Protein 4YX6 (pdb70)

Solvent-accessible surface area: 39730 Å² total; per-residue (Å²): 118,30,8,24,15,4,65,57,108,43,16,18,80,66,97,65,26,12,7,150,41,0,74,50,10,133,82,23,0,27,0,2,124,12,124,81,74,20,43,0,1,0,59,68,34,64,61,109,114,59,99,11,65,2,14,0,26,47,50,20,15,119,37,10,27,44,69,46,0,37,154,35,10,54,11,125,37,0,1,1,0,2,20,22,22,63,8,19,0,6,23,112,0,0,36,25,1,4,119,21,5,0,3,0,0,0,0,12,15,68,40,114,94,75,84,8,50,52,0,0,115,46,0,44,82,38,10,106,146,26,13,25,1,0,8,4,68,26,29,99,105,83,51,75,98,4,109,36,36,0,85,25,2,43,142,30,115,0,97,8,0,0,1,12,58,13,114,10,41,20,54,9,0,1,31,0,3,0,29,7,4,56,100,59,122,96,35,76,52,60,45,18,2,42,0,1,0,31,9,26,81,52,102,4,0,36,92,0,0,45,19,6,62,72,176,25,0,107,78,5,38,129,98,66,68,10,56,138,55,32,36,102,4,2,69,65,13,7,0,0,14,0,0,0,0,44,1,14,15,22,2,77,26,68,64,79,30,6,3,5,10,0,13,47,0,11,42,36,45,34,88,8,37,69,138,76,141,13,165,54,58,2,6,1,0,0,1,11,4,4,0,2,0,5,0,0,0,0,0,12,35,20,38,4,5,0,0,10,3,28,16,0,1,8,0,0,54,26,8,29,10,16,108,73,0,33,123,19,0,23,61,0,87,8,16,23,17,41,50,0,2,0,31,58,104,1,72,153,23,43,78,2,12,0,0,102,103,37,2,68,0,4,127,43,0,53,80,0,56,82,2,26,69,168,41,105,13,3,127,48,5,55,91,120,54,43,38,106,8,38,125,95,4,3,127,22,47,0,74,111,11,39,60,42,8,40,66,111,48,77,96,70,46,78,74,31,28,77,65,2,50,120,34,69,66,123,39,0,0,8,0,0,72,67,0,1,39,67,0,25,42,22,0,28,104,20,80,135,38,19,51,80,0,2,8,2,82,0,1,10,7,0,1,1,2,16,22,12,0,113,70,19,102,0,76,44,31,161,89,3,60,0,29,43,1,1,93,24,1,0,57,0,0,5,0,7,35,11,2,37,28,0,68,27,38,64,15,91,6,41,32,83,20,31,19,38,79,41,97,36,19,31,23,125,150,12,85,82,94,64,21,9,6,159,41,1,59,49,10,133,78,19,0,26,0,23,76,132,92,77,65,42,32,0,2,6,61,81,33,63,113,126,43,101,10,56,1,3,1,10,48,39,19,21,122,22,12,31,40,64,57,0,34,156,34,17,52,14,134,23,0,1,1,0,4,21,22,21,59,9,20,0,6,9,82,0,0,22,27,1,6,132,29,14,1,2,0,1,0,0,12,17,66,40,115,93,75,83,8,39,54,0,0,122,111,0,43,84,40,9,114,151,28,12,24,1,0,10,4,62,27,26,91,120,31,62,82,112,5,89,36,38,0,63,23,0,42,144,34,113,1,104,15,0,0,2,12,58,12,137,11,41,20,66,28,0,1,16,0,2,0,28,7,4,53,100,57,118,94,35,114,51,65,30,19,2,45,0,0,0,30,10,26,88,30,99,15,0,36,98,1,0,40,23,6,65,78,180,27,0,67,100,6,25,112,96,65,43,11,54,117,52,30,19,103,5,3,65,69,12,7,2,0,13,0,0,0,0,39,0,23,12,22,2,72,24,54,69,38,22,8,4,1,0,0,4,6,0,0,7,28,17,25,61,7,18,71,137,71,134,17,106,64,50,4,7,1,0,0,1,13,6,4,0,10,0,12,1,0,6,1,0,14,15,1,25,5,7,0,0,11,3,27,16,0,1,8,0,0,53,29,8,26,9,13,96,72,0,34,128,29,0,18,88,2,111,54,76,6,19,38,46,0,1,0,41,52,103,2,97,85,25,47,78,1,13,0,0,103,148,33,5,67,0,8,108,17,0,55,34,0,65,113,5,21,69,65,58,107,14,3,120,44,5,58,86,75,66,38,55,50,11,34,117,86,5,3,126,27,39,0,77,109,11,70,57,44,30,76,87,166,125,140,71,67,40,55,0,3,96,0,0,36,69,0,1,35,69,0,20,40,22,0,23,109,20,81,132,39,20,54,80,0,3,7,1,75,1,2,13,7,0,3,9,0,16,68,20,0,162,70,18,76,0,62,40,29,152,88,2,59,1,25,38,0,0,100,13,0,0,48,0,0,2,0,14,35,10,4,31,30,0,63,29,47,64,16,92,9,44,86,90,18,52,58,39,85,8,137,111

Sequence (1020 aa):
PWPWQVDEAAISFDIESLGKKLKDLNQACYLINHAEKGLGIAQSAEVVLHPVSAFAPALGTQSLGDSNFRRVHGVKYAYYAGAMANGIASEELVIALGQAGILCSFGAAGLIPSRVEAAIKRIQAALPNGPYAFNLIHSPSEQALERGSVELFLKHQVRTVEASAFLGLTPQIVYYRAAGLSRDASGEIVIGNKVIAKISRTEVATKFMEPAPVKILQQLVNEGLISEDQMLMAQSVPMADDITAEADSGGHTDNRPLVTLLPTILALKDTIQAKYQYKTPIRVGAGGGIGTPDAALATFNMGAAYIVTGSINQACVEAGASEHTRKLLATTEMADVTMAPAADMFEMGVKLQVVKRGTLFPMRANKLYEIYTRYDSIEAIPAEERQKLEEQVFRASLDEIWAGTVAHFNERDPKQIERALDNPKRKMALIFRWYLGLSSRWSNTGEVGREMDYQIWAGPALGAFNAWAKGSYLDDYRERNAVDLAKHLMQGAAYQARINLLLSQGVSIPVSLQRWKPWPWQVDISFDIESLGKKLKDLNQACYLINHAEKGLGIAQSAEVLHPVSAFAPALGTQSLGDSNFRRVHGVKYAYYAGAMANGIASEELVIALGQAGILCSFGAAGLIPSRVEAAIKRIQAALPNGPYAFNLIHSPSEQALERGSVELFLKHQVRTVEASAFLGLTPQIVYYRAAGLSRDASGEIVIGNKVIAKISRTEVATKFMEPAPVKILQQLVNEGLISEDQMLMAQSVPMADDITAEADSGGHTDNRPLVTLLPTILALKDTIQAKYQYKTPIRVGAGGGIGTPDAALATFNMGAAYIVTGSINQACVEAGASEHTRKLLATTEMADVTMAPAADMFEMGVKLQVVKRGTLFPMRANKLYEIYTRYDSIEAIPAEERQKLEEQVFRASLDEIWAGTVAHFNPKRKMALIFRWYLGLSSRWSNTGEVGREMDYQIWAGPALGAFNAWAKGSYLDDYRERNAVDLAKHLMQGAAYQARINLLLSQGVSIPVSLQRWKPLQ

InterPro domains:
  IPR013785 Aldolase-type TIM barrel [G3DSA:3.20.20.70] (91-238)
  IPR013785 Aldolase-type TIM barrel [G3DSA:3.20.20.70] (253-453)
  IPR014179 PfaD-like, TIM-barrel domain [TIGR02814] (86-523)
  IPR014179 PfaD-like, TIM-barrel domain [cd04742] (89-505)
  IPR040981 Fatty acid synthase subunit PfaD, N-terminal [PF18328] (21-83)
  IPR049489 [Acyl-carrier-protein] S-malonyltransferase-like, inserted helical domain [PF21607] (400-479)

B-factor: mean 18.74, std 12.85, range [5.53, 91.32]

Foldseek 3Di:
DDQWEADPVLKDPDQVVVLVVLLQLQFKWFWDQDPPPGIIIHRDTGGHNGDTQAIDGNDALCVFFAVVCCVVLVADHQEEAEADAPQLCDLLVQLQQWVNRHEYEGHCHPPDPVVVLVSLVSNCVSCVPDDYEYEQEDDPVPVVVSQVVLVSCVVSQRQEYEYEPDPADDLSLLLSQLLQWDADPVRDIDRRRAYEYEDADPVHLLRQQAFDDLVSLVVCVVVVSHPPVSSVNSNQGGSHQEYEHEAAKWWFHPHHDPVVRQLVSVVVQVVSCVVRVHPRGRFYAYEHQAQALVVQLVRSVSPHNHYYDYQQSSLAPSGLWDPVLNLVLLVAALVQKDWFQALVCNVVRGIGIFGNPQACQRVLRRVLSVQLVPDQALVGDDPVVQVCCCVPQVVHHLVVLLVVLCVVCVVPPNPQVVVPPPGRSSSSSSSSSVLNVCLCVCGSVVPPPCRRNHTGITHSSSNVNSVLAPPHPVSGSNPGHPNVSVCNSSSQNRSLVSLVSRVVSVDDRDPVSNGRGD/DQWADPFFDPVVVVLVVLLQLQFKWFWAADDPPGITIDRDTHNVGHTQAIDGNAFLCNFFAVVCCVVLVADHLEEAEADAPQLCPLLVQLVQWVNRHEYEGHCHPDDPVVVLVSLVSNCVSCVPDDYEYEQEDDPPCVVVSQSVLVSCVVSVRQEYEYDPDPADDLSLLLSQLQQWDADPVRDIDRRRAYEYEDADPNRLLRQQAFDDLVSLVVCVVVVRHPPVSSVVSNQGGSHQEYEHEAAKWWFHPHHDLVVRQLVSVVVQVVSCVVRVRPRGRFYAYEHQAQALVSLLVRSVSPHNHYYDYQLSSLAPSGLFDPVLNLVLLVQAQVQKDWAQALVCSVVPGTGIWGRPQAQQRVLRRVLSVDLVPDQALVPPPPVVQVVCCVPQVVHHLVVLLVVVVVVVRRSVSSSSSSSVLNVCLCVCGSNVPPPCRRNHTGITHNSSNVNSVLQPPHPVSDSNPGDPNVSVCRNSSFNRSLVSLVSRVVSPDDDDPVSNGRGHHD

Nearest PDB structures (foldseek):
  4yx6-assembly1_A  TM=1.002E+00  e=3.483E-104  Shewanella oneidensis
  4yx6-assembly1_B  TM=9.812E-01  e=1.093E-94  Shewanella oneidensis
  6lkc-assembly1_B  TM=9.920E-01  e=2.222E-91  Shewanella piezotolerans WP3
  4z9r-assembly1_B  TM=9.841E-01  e=1.347E-91  Shewanella oneidensis MR-1
  6lkc-assembly1_A  TM=9.902E-01  e=5.589E-90  Shewanella piezotolerans WP3

Organism: Shewanella oneidensis (strain ATCC 700550 / JCM 31522 / CIP 106686 / LMG 19005 / NCIMB 14063 / MR-1) (NCBI:txid211586)

Structure (mmCIF, N/CA/C/O backbone):
data_4YX6
#
_entry.id   4YX6
#
_cell.length_a   105.570
_cell.length_b   105.570
_cell.length_c   214.550
_cell.angle_alpha   90.000
_cell.angle_beta   90.000
_cell.angle_gamma   90.000
#
_symmetry.space_group_name_H-M   'P 41 21 2'
#
loop_
_entity.id
_entity.type
_entity.pdbx_description
1 polymer 'Omega-3 polyunsaturated fatty acid synthase subunit PfaD'
2 non-polymer 'FLAVIN MONONUCLEOTIDE'
3 non-polymer 'CALCIUM ION'
4 water water
#
loop_
_atom_site.group_PDB
_atom_site.id
_atom_site.type_symbol
_atom_site.label_atom_id
_atom_site.label_alt_id
_atom_site.label_comp_id
_atom_site.label_asym_id
_atom_site.label_entity_id
_atom_site.label_seq_id
_atom_site.pdbx_PDB_ins_code
_atom_site.Cartn_x
_atom_site.Cartn_y
_atom_site.Cartn_z
_atom_site.occupancy
_atom_site.B_iso_or_equiv
_atom_site.auth_seq_id
_atom_site.auth_comp_id
_atom_site.auth_asym_id
_atom_site.auth_atom_id
_atom_site.pdbx_PDB_model_num
ATOM 1 N N . PRO A 1 18 ? 5.649 6.470 -30.805 1.00 52.20 18 PRO A N 1
ATOM 2 C CA . PRO A 1 18 ? 5.365 6.502 -29.406 1.00 41.76 18 PRO A CA 1
ATOM 3 C C . PRO A 1 18 ? 3.972 5.984 -29.315 1.00 42.10 18 PRO A C 1
ATOM 4 O O . PRO A 1 18 ? 3.556 5.710 -28.257 1.00 46.94 18 PRO A O 1
ATOM 8 N N . TRP A 1 19 ? 3.264 5.879 -30.416 1.00 35.21 19 TRP A N 1
ATOM 9 C CA . TRP A 1 19 ? 1.866 5.617 -30.351 1.00 38.20 19 TRP A CA 1
ATOM 10 C C . TRP A 1 19 ? 1.459 4.176 -30.585 1.00 38.90 19 TRP A C 1
ATOM 11 O O . TRP A 1 19 ? 1.755 3.568 -31.610 1.00 43.64 19 TRP A O 1
ATOM 22 N N . PRO A 1 20 ? 0.724 3.639 -29.643 1.00 42.41 20 PRO A N 1
ATOM 23 C CA . PRO A 1 20 ? 0.393 2.227 -29.659 1.00 43.84 20 PRO A CA 1
ATOM 24 C C . PRO A 1 20 ? -0.878 1.874 -30.385 1.00 47.13 20 PRO A C 1
ATOM 25 O O . PRO A 1 20 ? -1.580 1.031 -29.875 1.00 46.36 20 PRO A O 1
ATOM 29 N N . TRP A 1 21 ? -1.172 2.493 -31.519 1.00 45.05 21 TRP A N 1
ATOM 30 C CA . TRP A 1 21 ? -2.400 2.237 -32.222 1.00 47.51 21 TRP A CA 1
ATOM 31 C C . TRP A 1 21 ? -2.091 2.181 -33.663 1.00 43.64 21 TRP A C 1
ATOM 32 O O . TRP A 1 21 ? -1.085 2.733 -34.058 1.00 42.85 21 TRP A O 1
ATOM 43 N N . GLN A 1 22 ? -2.965 1.564 -34.458 1.00 40.15 22 GLN A N 1
ATOM 44 C CA . GLN A 1 22 ? -2.889 1.632 -35.899 1.00 39.91 22 GLN A CA 1
ATOM 45 C C . GLN A 1 22 ? -4.247 1.923 -36.458 1.00 37.61 22 GLN A C 1
ATOM 46 O O . GLN A 1 22 ? -5.204 1.734 -35.800 1.00 46.56 22 GLN A O 1
ATOM 48 N N . VAL A 1 23 ? -4.345 2.353 -37.690 1.00 39.23 23 VAL A N 1
ATOM 49 C CA . VAL A 1 23 ? -5.639 2.669 -38.217 1.00 47.91 23 VAL A CA 1
ATOM 50 C C . VAL A 1 23 ? -5.931 2.281 -39.663 1.00 49.20 23 VAL A C 1
ATOM 51 O O . VAL A 1 23 ? -5.148 2.465 -40.556 1.00 51.59 23 VAL A O 1
ATOM 55 N N . ASP A 1 24 ? -7.123 1.779 -39.882 1.00 56.90 24 ASP A N 1
ATOM 56 C CA . ASP A 1 24 ? -7.503 1.299 -41.176 1.00 53.66 24 ASP A CA 1
ATOM 57 C C . ASP A 1 24 ? -7.966 2.442 -42.007 1.00 55.38 24 ASP A C 1
ATOM 58 O O . ASP A 1 24 ? -8.628 3.353 -41.548 1.00 51.25 24 ASP A O 1
ATOM 60 N N . GLU A 1 25 ? -7.585 2.399 -43.257 1.00 57.50 25 GLU A N 1
ATOM 61 C CA . GLU A 1 25 ? -7.887 3.471 -44.146 1.00 56.67 25 GLU A CA 1
ATOM 62 C C . GLU A 1 25 ? -9.374 3.602 -44.304 1.00 62.20 25 GLU A C 1
ATOM 63 O O . GLU A 1 25 ? -10.121 2.747 -43.902 1.00 68.09 25 GLU A O 1
ATOM 65 N N . ALA A 1 26 ? -9.826 4.669 -44.927 1.00 62.51 26 ALA A N 1
ATOM 66 C CA . ALA A 1 26 ? -11.249 4.795 -45.128 1.00 62.14 26 ALA A CA 1
ATOM 67 C C . ALA A 1 26 ? -11.951 5.143 -43.808 1.00 59.43 26 ALA A C 1
ATOM 68 O O . ALA A 1 26 ? -13.119 5.511 -43.777 1.00 48.41 26 ALA A O 1
ATOM 70 N N . ALA A 1 27 ? -11.204 5.000 -42.720 1.00 57.75 27 ALA A N 1
ATOM 71 C CA . ALA A 1 27 ? -11.434 5.759 -41.506 1.00 53.70 27 ALA A CA 1
ATOM 72 C C . ALA A 1 27 ? -10.681 7.084 -41.648 1.00 48.27 27 ALA A C 1
ATOM 73 O O . ALA A 1 27 ? -11.129 8.106 -41.151 1.00 45.74 27 ALA A O 1
ATOM 75 N N . ILE A 1 28 ? -9.574 7.051 -42.373 1.00 42.22 28 ILE A N 1
ATOM 76 C CA . ILE A 1 28 ? -8.782 8.227 -42.659 1.00 43.64 28 ILE A CA 1
ATOM 77 C C . ILE A 1 28 ? -9.357 9.153 -43.714 1.00 48.89 28 ILE A C 1
ATOM 78 O O . ILE A 1 28 ? -9.834 8.686 -44.722 1.00 48.70 28 ILE A O 1
ATOM 83 N N . SER A 1 29 ? -9.294 10.463 -43.497 1.00 35.03 29 SER A N 1
ATOM 84 C CA . SER A 1 29 ? -9.534 11.445 -44.537 1.00 35.78 29 SER A CA 1
ATOM 85 C C . SER A 1 29 ? -8.277 12.260 -44.888 1.00 35.82 29 SER A C 1
ATOM 86 O O . SER A 1 29 ? -7.405 12.384 -44.082 1.00 35.70 29 SER A O 1
ATOM 89 N N . PHE A 1 30 ? -8.185 12.802 -46.091 1.00 34.69 30 PHE A N 1
ATOM 90 C CA . PHE A 1 30 ? -7.032 13.620 -46.503 1.00 33.21 30 PHE A CA 1
ATOM 91 C C . PHE A 1 30 ? -7.540 14.919 -47.043 1.00 34.58 30 PHE A C 1
ATOM 92 O O . PHE A 1 30 ? -6.822 15.820 -47.364 1.00 37.71 30 PHE A O 1
ATOM 100 N N . ASP A 1 31 ? -8.838 14.928 -47.116 1.00 34.50 31 ASP A N 1
ATOM 101 C CA . ASP A 1 31 ? -9.733 15.996 -47.400 1.00 37.80 31 ASP A CA 1
ATOM 102 C C . ASP A 1 31 ? -9.490 17.210 -46.430 1.00 44.27 31 ASP A C 1
ATOM 103 O O . ASP A 1 31 ? -9.486 17.030 -45.260 1.00 42.24 31 ASP A O 1
ATOM 108 N N . ILE A 1 32 ? -9.257 18.419 -46.928 1.00 40.24 32 ILE A N 1
ATOM 109 C CA . ILE A 1 32 ? -8.930 19.525 -46.041 1.00 40.60 32 ILE A CA 1
ATOM 110 C C . ILE A 1 32 ? -10.119 20.091 -45.311 1.00 41.79 32 ILE A C 1
ATOM 111 O O . ILE A 1 32 ? -10.011 20.527 -44.195 1.00 36.13 32 ILE A O 1
ATOM 116 N N . GLU A 1 33 ? -11.254 20.068 -45.961 1.00 39.27 33 GLU A N 1
ATOM 117 C CA . GLU A 1 33 ? -12.489 20.428 -45.301 1.00 39.29 33 GLU A CA 1
ATOM 118 C C . GLU A 1 33 ? -12.721 19.469 -44.135 1.00 35.38 33 GLU A C 1
ATOM 119 O O . GLU A 1 33 ? -13.118 19.885 -43.084 1.00 39.35 33 GLU A O 1
ATOM 121 N N . SER A 1 34 ? -12.426 18.200 -44.332 1.00 33.48 34 SER A N 1
ATOM 122 C CA . SER A 1 34 ? -12.622 17.182 -43.325 1.00 31.96 34 SER A CA 1
ATOM 123 C C . SER A 1 34 ? -11.584 17.243 -42.202 1.00 31.27 34 SER A C 1
ATOM 124 O O . SER A 1 34 ? -11.870 16.934 -41.070 1.00 25.18 34 SER A O 1
ATOM 127 N N . LEU A 1 35 ? -10.378 17.616 -42.547 1.00 23.59 35 LEU A N 1
ATOM 128 C CA . LEU A 1 35 ? -9.367 17.821 -41.544 1.00 26.09 35 LEU A CA 1
ATOM 129 C C . LEU A 1 35 ? -9.855 18.893 -40.549 1.00 23.84 35 LEU A C 1
ATOM 130 O O . LEU A 1 35 ? -9.870 18.682 -39.370 1.00 22.51 35 LEU A O 1
ATOM 135 N N . GLY A 1 36 ? -10.293 20.019 -41.074 1.00 24.05 36 GLY A N 1
ATOM 136 C CA . GLY A 1 36 ? -10.761 21.116 -40.249 1.00 20.90 36 GLY A CA 1
ATOM 137 C C . GLY A 1 36 ? -11.863 20.698 -39.285 1.00 24.85 36 GLY A C 1
ATOM 138 O O . GLY A 1 36 ? -11.795 20.944 -38.106 1.00 20.32 36 GLY A O 1
ATOM 139 N N . LYS A 1 37 ? -12.871 20.038 -39.828 1.00 22.01 37 LYS A N 1
ATOM 140 C CA . LYS A 1 37 ? -13.997 19.572 -39.052 1.00 22.99 37 LYS A CA 1
ATOM 141 C C . LYS A 1 37 ? -13.577 18.686 -37.937 1.00 20.32 37 LYS A C 1
ATOM 142 O O . LYS A 1 37 ? -14.082 18.802 -36.843 1.00 26.98 37 LYS A O 1
ATOM 148 N N . LYS A 1 38 ? -12.672 17.785 -38.211 1.00 18.60 38 LYS A N 1
ATOM 149 C CA . LYS A 1 38 ? -12.256 16.834 -37.220 1.00 17.03 38 LYS A CA 1
ATOM 150 C C . LYS A 1 38 ? -11.337 17.427 -36.151 1.00 16.18 38 LYS A C 1
ATOM 151 O O . LYS A 1 38 ? -11.474 17.126 -35.010 1.00 15.73 38 LYS A O 1
ATOM 157 N N . LEU A 1 39 ? -10.416 18.277 -36.576 1.00 16.75 39 LEU A N 1
ATOM 158 C CA . LEU A 1 39 ? -9.591 19.039 -35.663 1.00 14.68 39 LEU A CA 1
ATOM 159 C C . LEU A 1 39 ? -10.418 19.844 -34.674 1.00 14.39 39 LEU A C 1
ATOM 160 O O . LEU A 1 39 ? -10.049 19.946 -33.561 1.00 12.44 39 LEU A O 1
ATOM 165 N N . LYS A 1 40 ? -11.490 20.424 -35.158 1.00 15.05 40 LYS A N 1
ATOM 166 C CA . LYS A 1 40 ? -12.329 21.273 -34.371 1.00 16.84 40 LYS A CA 1
ATOM 167 C C . LYS A 1 40 ? -13.282 20.540 -33.446 1.00 17.49 40 LYS A C 1
ATOM 168 O O . LYS A 1 40 ? -13.913 21.146 -32.631 1.00 15.12 40 LYS A O 1
ATOM 174 N N . ASP A 1 41 ? -13.342 19.232 -33.585 1.00 16.79 41 ASP A N 1
ATOM 175 C CA . ASP A 1 41 ? -14.174 18.403 -32.732 1.00 14.49 41 ASP A CA 1
ATOM 176 C C . ASP A 1 41 ? -13.415 17.974 -31.510 1.00 14.48 41 ASP A C 1
ATOM 177 O O . ASP A 1 41 ? -12.803 16.976 -31.511 1.00 13.39 41 ASP A O 1
ATOM 182 N N . LEU A 1 42 ? -13.468 18.803 -30.471 1.00 13.99 42 LEU A N 1
ATOM 183 C CA . LEU A 1 42 ? -12.689 18.613 -29.258 1.00 13.94 42 LEU A CA 1
ATOM 184 C C . LEU A 1 42 ? -13.158 17.460 -28.350 1.00 14.92 42 LEU A C 1
ATOM 185 O O . LEU A 1 42 ? -12.471 17.033 -27.480 1.00 14.33 42 LEU A O 1
ATOM 190 N N . ASN A 1 43 ? -14.346 16.975 -28.643 1.00 14.48 43 ASN A N 1
ATOM 191 C CA . ASN A 1 43 ? -14.892 15.809 -27.991 1.00 16.68 43 ASN A CA 1
ATOM 192 C C . ASN A 1 43 ? -14.380 14.472 -28.533 1.00 16.53 43 ASN A C 1
ATOM 193 O O . ASN A 1 43 ? -14.659 13.467 -27.959 1.00 17.64 43 ASN A O 1
ATOM 198 N N . GLN A 1 44 ? -13.647 14.488 -29.646 1.00 17.79 44 GLN A N 1
ATOM 199 C CA . GLN A 1 44 ? -13.045 13.280 -30.177 1.00 19.79 44 GLN A CA 1
ATOM 200 C C . GLN A 1 44 ? -11.554 13.397 -30.343 1.00 22.08 44 GLN A C 1
ATOM 201 O O . GLN A 1 44 ? -11.064 14.434 -30.698 1.00 24.46 44 GLN A O 1
ATOM 207 N N . ALA A 1 45 ? -10.870 12.314 -30.068 1.00 18.76 45 ALA A N 1
ATOM 208 C CA . ALA A 1 45 ? -9.453 12.257 -30.230 1.00 20.24 45 ALA A CA 1
ATOM 209 C C . ALA A 1 45 ? -9.074 12.251 -31.682 1.00 21.89 45 ALA A C 1
ATOM 210 O O . ALA A 1 45 ? -9.895 11.937 -32.522 1.00 25.40 45 ALA A O 1
ATOM 212 N N . CYS A 1 46 ? -7.823 12.616 -31.954 1.00 21.25 46 CYS A N 1
ATOM 213 C CA . CYS A 1 46 ? -7.307 12.706 -33.312 1.00 21.97 46 CYS A CA 1
ATOM 214 C C . CYS A 1 46 ? -6.046 11.866 -33.494 1.00 21.47 46 CYS A C 1
ATOM 215 O O . CYS A 1 46 ? -5.060 12.026 -32.774 1.00 17.54 46 CYS A O 1
ATOM 218 N N . TYR A 1 47 ? -6.101 10.971 -34.471 1.00 21.94 47 TYR A N 1
ATOM 219 C CA . TYR A 1 47 ? -5.004 10.089 -34.826 1.00 24.58 47 TYR A CA 1
ATOM 220 C C . TYR A 1 47 ? -4.529 10.532 -36.175 1.00 21.76 47 TYR A C 1
ATOM 221 O O . TYR A 1 47 ? -5.280 10.579 -37.071 1.00 26.10 47 TYR A O 1
ATOM 230 N N . LEU A 1 48 ? -3.293 10.927 -36.274 1.00 23.72 48 LEU A N 1
ATOM 231 C CA . LEU A 1 48 ? -2.797 11.453 -37.516 1.00 24.02 48 LEU A CA 1
ATOM 232 C C . LEU A 1 48 ? -1.818 10.464 -38.155 1.00 26.10 48 LEU A C 1
ATOM 233 O O . LEU A 1 48 ? -1.123 9.766 -37.491 1.00 22.09 48 LEU A O 1
ATOM 238 N N . ILE A 1 49 ? -1.777 10.473 -39.462 1.00 30.97 49 ILE A N 1
ATOM 239 C CA . ILE A 1 49 ? -0.806 9.674 -40.187 1.00 36.05 49 ILE A CA 1
ATOM 240 C C . ILE A 1 49 ? -0.210 10.477 -41.345 1.00 33.49 49 ILE A C 1
ATOM 241 O O . ILE A 1 49 ? -0.888 11.197 -42.002 1.00 34.00 49 ILE A O 1
ATOM 246 N N . ASN A 1 50 ? 1.092 10.334 -41.531 1.00 40.09 50 ASN A N 1
ATOM 247 C CA . ASN A 1 50 ? 1.825 10.857 -42.650 1.00 43.96 50 ASN A CA 1
ATOM 248 C C . ASN A 1 50 ? 1.887 9.717 -43.655 1.00 48.18 50 ASN A C 1
ATOM 249 O O . ASN A 1 50 ? 2.627 8.783 -43.463 1.00 42.34 50 ASN A O 1
ATOM 254 N N . HIS A 1 51 ? 1.056 9.791 -44.675 1.00 51.00 51 HIS A N 1
ATOM 255 C CA . HIS A 1 51 ? 1.085 8.821 -45.748 1.00 52.23 51 HIS A CA 1
ATOM 256 C C . HIS A 1 51 ? 1.895 9.321 -46.903 1.00 47.45 51 HIS A C 1
ATOM 257 O O . HIS A 1 51 ? 1.876 10.492 -47.204 1.00 47.25 51 HIS A O 1
ATOM 259 N N . ALA A 1 52 ? 2.680 8.399 -47.470 1.00 55.86 52 ALA A N 1
ATOM 260 C CA . ALA A 1 52 ? 3.510 8.661 -48.636 1.00 49.17 52 ALA A CA 1
ATOM 261 C C . ALA A 1 52 ? 2.614 9.456 -49.535 1.00 53.01 52 ALA A C 1
ATOM 262 O O . ALA A 1 52 ? 2.977 10.525 -50.023 1.00 50.45 52 ALA A O 1
ATOM 264 N N . GLU A 1 53 ? 1.410 8.933 -49.723 1.00 64.18 53 GLU A N 1
ATOM 265 C CA . GLU A 1 53 ? 0.315 9.783 -50.099 1.00 66.56 53 GLU A CA 1
ATOM 266 C C . GLU A 1 53 ? -0.921 9.272 -49.393 1.00 69.03 53 GLU A C 1
ATOM 267 O O . GLU A 1 53 ? -0.945 8.140 -48.913 1.00 62.46 53 GLU A O 1
ATOM 269 N N . LYS A 1 54 ? -1.914 10.141 -49.284 1.00 65.22 54 LYS A N 1
ATOM 270 C CA . LYS A 1 54 ? -1.811 11.466 -49.864 1.00 61.03 54 LYS A CA 1
ATOM 271 C C . LYS A 1 54 ? -1.219 12.495 -48.894 1.00 56.81 54 LYS A C 1
ATOM 272 O O . LYS A 1 54 ? -1.528 13.667 -48.948 1.00 50.62 54 LYS A O 1
ATOM 274 N N . GLY A 1 55 ? -0.354 12.056 -48.011 1.00 45.85 55 GLY A N 1
ATOM 275 C CA . GLY A 1 55 ? 0.212 12.977 -47.065 1.00 46.04 55 GLY A CA 1
ATOM 276 C C . GLY A 1 55 ? -0.482 12.935 -45.726 1.00 46.06 55 GLY A C 1
ATOM 277 O O . GLY A 1 55 ? -0.590 11.894 -45.128 1.00 42.97 55 GLY A O 1
ATOM 278 N N . LEU A 1 56 ? -0.944 14.081 -45.259 1.00 43.66 56 LEU A N 1
ATOM 279 C CA . LEU A 1 56 ? -1.503 14.149 -43.926 1.00 33.70 56 LEU A CA 1
ATOM 280 C C . LEU A 1 56 ? -2.871 13.553 -43.863 1.00 26.89 56 LEU A C 1
ATOM 281 O O . LEU A 1 56 ? -3.746 14.012 -44.491 1.00 32.60 56 LEU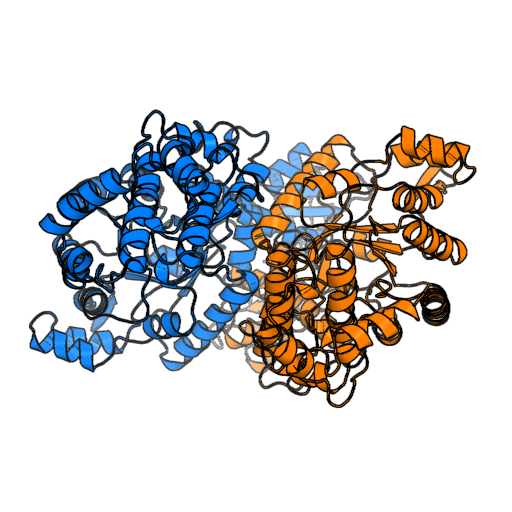 A O 1
ATOM 286 N N . GLY A 1 57 ? -3.040 12.558 -43.040 1.00 26.49 57 GLY A N 1
ATOM 287 C CA . GLY A 1 57 ? -4.360 12.026 -42.859 1.00 28.95 57 GLY A CA 1
ATOM 288 C C . GLY A 1 57 ? -4.846 12.064 -41.438 1.00 26.86 57 GLY A C 1
ATOM 289 O O . GLY A 1 57 ? -4.075 12.079 -40.532 1.00 27.81 57 GLY A O 1
ATOM 290 N N . ILE A 1 58 ? -6.143 12.014 -41.267 1.00 24.96 58 ILE A N 1
ATOM 291 C CA . ILE A 1 58 ? -6.664 11.983 -39.945 1.00 25.85 58 ILE A CA 1
ATOM 292 C C . ILE A 1 58 ? -7.876 11.102 -39.762 1.00 24.11 58 ILE A C 1
ATOM 293 O O . ILE A 1 58 ? -8.777 11.120 -40.532 1.00 31.01 58 ILE A O 1
ATOM 298 N N . ALA A 1 59 ? -7.836 10.374 -38.677 1.00 24.47 59 ALA A N 1
ATOM 299 C CA . ALA A 1 59 ? -8.884 9.509 -38.215 1.00 27.05 59 ALA A CA 1
ATOM 300 C C . ALA A 1 59 ? -9.291 9.771 -36.763 1.00 32.19 59 ALA A C 1
ATOM 301 O O . ALA A 1 59 ? -8.488 10.199 -35.962 1.00 34.13 59 ALA A O 1
ATOM 303 N N . GLN A 1 60 ? -10.546 9.406 -36.452 1.00 28.53 60 GLN A N 1
ATOM 304 C CA . GLN A 1 60 ? -11.147 9.479 -35.104 1.00 31.21 60 GLN A CA 1
ATOM 305 C C . GLN A 1 60 ? -11.653 8.113 -34.568 1.00 32.88 60 GLN A C 1
ATOM 306 O O . GLN A 1 60 ? -12.789 7.968 -34.118 1.00 32.23 60 GLN A O 1
ATOM 312 N N . SER A 1 61 ? -10.754 7.141 -34.642 1.00 34.05 61 SER A N 1
ATOM 313 C CA . SER A 1 61 ? -10.815 5.762 -34.192 1.00 40.48 61 SER A CA 1
ATOM 314 C C . SER A 1 61 ? -9.611 4.996 -34.667 1.00 37.32 61 SER A C 1
ATOM 315 O O . SER A 1 61 ? -9.146 5.239 -35.733 1.00 36.15 61 SER A O 1
ATOM 318 N N . ALA A 1 62 ? -9.071 4.163 -33.787 1.00 37.76 62 ALA A N 1
ATOM 319 C CA . ALA A 1 62 ? -7.850 3.430 -34.029 1.00 39.85 62 ALA A CA 1
ATOM 320 C C . ALA A 1 62 ? -7.826 2.034 -33.380 1.00 41.51 62 ALA A C 1
ATOM 321 O O . ALA A 1 62 ? -8.529 1.791 -32.421 1.00 38.50 62 ALA A O 1
ATOM 323 N N . GLU A 1 63 ? -6.987 1.157 -33.925 1.00 47.33 63 GLU A N 1
ATOM 324 C CA . GLU A 1 63 ? -6.860 -0.211 -33.448 1.00 49.55 63 GLU A CA 1
ATOM 325 C C . GLU A 1 63 ? -6.083 -0.342 -32.149 1.00 48.50 63 GLU A C 1
ATOM 326 O O . GLU A 1 63 ? -6.680 -0.289 -31.128 1.00 52.82 63 GLU A O 1
ATOM 328 N N . VAL A 1 64 ? -4.789 -0.551 -32.192 1.00 46.44 64 VAL A N 1
ATOM 329 C CA . VAL A 1 64 ? -3.958 -0.765 -31.002 1.00 49.09 64 VAL A CA 1
ATOM 330 C C . VAL A 1 64 ? -2.798 -1.728 -31.260 1.00 62.51 64 VAL A C 1
ATOM 331 O O . VAL A 1 64 ? -1.962 -1.947 -30.396 1.00 62.38 64 VAL A O 1
ATOM 335 N N . VAL A 1 65 ? -2.760 -2.308 -32.445 1.00 66.53 65 VAL A N 1
ATOM 336 C CA . VAL A 1 65 ? -1.642 -3.155 -32.830 1.00 72.16 65 VAL A CA 1
ATOM 337 C C . VAL A 1 65 ? -0.311 -2.431 -32.675 1.00 68.60 65 VAL A C 1
ATOM 338 O O . VAL A 1 65 ? -0.001 -1.921 -31.609 1.00 65.55 65 VAL A O 1
ATOM 340 N N . LEU A 1 74 ? -3.073 -1.170 -43.100 1.00 58.89 74 LEU A N 1
ATOM 341 C CA . LEU A 1 74 ? -3.389 -0.413 -41.917 1.00 62.18 74 LEU A CA 1
ATOM 342 C C . LEU A 1 74 ? -2.173 0.393 -41.590 1.00 65.79 74 LEU A C 1
ATOM 343 O O . LEU A 1 74 ? -1.091 -0.144 -41.504 1.00 61.73 74 LEU A O 1
ATOM 345 N N . HIS A 1 75 ? -2.343 1.693 -41.367 1.00 66.85 75 HIS A N 1
ATOM 346 C CA . HIS A 1 75 ? -1.213 2.559 -41.066 1.00 57.93 75 HIS A CA 1
ATOM 347 C C . HIS A 1 75 ? -1.030 2.823 -39.594 1.00 53.91 75 HIS A C 1
ATOM 348 O O . HIS A 1 75 ? -2.016 2.908 -38.830 1.00 45.81 75 HIS A O 1
ATOM 355 N N . PRO A 1 76 ? 0.227 2.963 -39.174 1.00 48.85 76 PRO A N 1
ATOM 356 C CA . PRO A 1 76 ? 0.552 3.294 -37.815 1.00 44.03 76 PRO A CA 1
ATOM 357 C C . PRO A 1 76 ? 0.255 4.797 -37.585 1.00 40.51 76 PRO A C 1
ATOM 358 O O . PRO A 1 76 ? 0.218 5.564 -38.519 1.00 39.03 76 PRO A O 1
ATOM 362 N N . VAL A 1 77 ? 0.030 5.179 -36.348 1.00 36.31 77 VAL A N 1
ATOM 363 C CA . VAL A 1 77 ? -0.259 6.562 -36.022 1.00 30.09 77 VAL A CA 1
ATOM 364 C C . VAL A 1 77 ? 1.013 7.349 -35.774 1.00 28.90 77 VAL A C 1
ATOM 365 O O . VAL A 1 77 ? 1.812 6.948 -35.013 1.00 33.80 77 VAL A O 1
ATOM 369 N N . SER A 1 78 ? 1.170 8.488 -36.395 1.00 25.19 78 SER A N 1
ATOM 370 C CA . SER A 1 78 ? 2.360 9.251 -36.143 1.00 27.00 78 SER A CA 1
ATOM 371 C C . SER A 1 78 ? 2.174 10.409 -35.165 1.00 26.28 78 SER A C 1
ATOM 372 O O . SER A 1 78 ? 3.110 10.847 -34.620 1.00 24.67 78 SER A O 1
ATOM 375 N N . ALA A 1 79 ? 0.950 10.836 -34.941 1.00 20.87 79 ALA A N 1
ATOM 376 C CA . ALA A 1 79 ? 0.674 11.917 -33.989 1.00 20.97 79 ALA A CA 1
ATOM 377 C C . ALA A 1 79 ? -0.680 11.753 -33.396 1.00 18.44 79 ALA A C 1
ATOM 378 O O . ALA A 1 79 ? -1.526 11.186 -33.996 1.00 17.75 79 ALA A O 1
ATOM 380 N N . PHE A 1 80 ? -0.859 12.322 -32.220 1.00 19.34 80 PHE A N 1
ATOM 381 C CA . PHE A 1 80 ? -2.092 12.155 -31.476 1.00 18.65 80 PHE A CA 1
ATOM 382 C C . PHE A 1 80 ? -2.508 13.405 -30.714 1.00 18.03 80 PHE A C 1
ATOM 383 O O . PHE A 1 80 ? -1.701 14.102 -30.219 1.00 16.52 80 PHE A O 1
ATOM 391 N N . ALA A 1 81 ? -3.794 13.629 -30.631 1.00 17.00 81 ALA A N 1
ATOM 392 C CA . ALA A 1 81 ? -4.335 14.593 -29.713 1.00 15.81 81 ALA A CA 1
ATOM 393 C C . ALA A 1 81 ? -5.591 14.015 -29.047 1.00 16.50 81 ALA A C 1
ATOM 394 O O . ALA A 1 81 ? -6.458 13.553 -29.686 1.00 16.70 81 ALA A O 1
ATOM 396 N N . PRO A 1 82 ? -5.630 14.083 -27.741 1.00 17.24 82 PRO A N 1
ATOM 397 C CA . PRO A 1 82 ? -6.781 13.585 -27.002 1.00 17.90 82 PRO A CA 1
ATOM 398 C C . PRO A 1 82 ? -7.981 14.520 -27.093 1.00 17.72 82 PRO A C 1
ATOM 399 O O . PRO A 1 82 ? -7.885 15.636 -27.484 1.00 13.09 82 PRO A O 1
ATOM 403 N N . ALA A 1 83 ? -9.131 13.994 -26.703 1.00 15.66 83 ALA A N 1
ATOM 404 C CA . ALA A 1 83 ? -10.311 14.771 -26.559 1.00 16.31 83 ALA A CA 1
ATOM 405 C C . ALA A 1 83 ? -10.090 15.601 -25.335 1.00 17.32 83 ALA A C 1
ATOM 406 O O . ALA A 1 83 ? -10.064 15.089 -24.288 1.00 20.15 83 ALA A O 1
ATOM 408 N N . LEU A 1 84 ? -9.931 16.888 -25.502 1.00 15.89 84 LEU A N 1
ATOM 409 C CA . LEU A 1 84 ? -9.776 17.795 -24.361 1.00 18.60 84 LEU A CA 1
ATOM 410 C C . LEU A 1 84 ? -10.383 19.095 -24.745 1.00 16.97 84 LEU A C 1
ATOM 411 O O . LEU A 1 84 ? -10.046 19.621 -25.739 1.00 17.39 84 LEU A O 1
ATOM 416 N N . GLY A 1 85 ? -11.298 19.567 -23.921 1.00 15.00 85 GLY A N 1
ATOM 417 C CA . GLY A 1 85 ? -12.062 20.739 -24.220 1.00 14.08 85 GLY A CA 1
ATOM 418 C C . GLY A 1 85 ? -11.860 21.888 -23.248 1.00 12.20 85 GLY A C 1
ATOM 419 O O . GLY A 1 85 ? -10.877 21.964 -22.634 1.00 15.58 85 GLY A O 1
ATOM 420 N N . THR A 1 86 ? -12.823 22.771 -23.152 1.00 12.49 86 THR A N 1
ATOM 421 C CA . THR A 1 86 ? -12.655 23.933 -22.304 1.00 12.05 86 THR A CA 1
ATOM 422 C C . THR A 1 86 ? -12.480 23.613 -20.819 1.00 12.87 86 THR A C 1
ATOM 423 O O . THR A 1 86 ? -11.972 24.399 -20.083 1.00 11.88 86 THR A O 1
ATOM 427 N N . GLN A 1 87 ? -12.943 22.445 -20.397 1.00 12.84 87 GLN A N 1
ATOM 428 C CA . GLN A 1 87 ? -12.871 22.080 -19.010 1.00 16.54 87 GLN A CA 1
ATOM 429 C C . GLN A 1 87 ? -11.442 21.807 -18.564 1.00 15.96 87 GLN A C 1
ATOM 430 O O . GLN A 1 87 ? -11.159 21.753 -17.409 1.00 16.34 87 GLN A O 1
ATOM 436 N N . SER A 1 88 ? -10.550 21.658 -19.503 1.00 13.36 88 SER A N 1
ATOM 437 C CA . SER A 1 88 ? -9.202 21.409 -19.125 1.00 13.15 88 SER A CA 1
ATOM 438 C C . SER A 1 88 ? -8.452 22.731 -18.944 1.00 13.52 88 SER A C 1
ATOM 439 O O . SER A 1 88 ? -7.316 22.750 -18.599 1.00 14.54 88 SER A O 1
ATOM 442 N N . LEU A 1 89 ? -9.156 23.814 -19.166 1.00 11.74 89 LEU A N 1
ATOM 443 C CA . LEU A 1 89 ? -8.580 25.132 -19.081 1.00 10.89 89 LEU A CA 1
ATOM 444 C C . LEU A 1 89 ? -8.940 25.792 -17.766 1.00 10.09 89 LEU A C 1
ATOM 445 O O . LEU A 1 89 ? -10.053 25.873 -17.418 1.00 9.78 89 LEU A O 1
ATOM 450 N N . GLY A 1 90 ? -7.946 26.285 -17.083 1.00 9.26 90 GLY A N 1
ATOM 451 C CA . GLY A 1 90 ? -8.175 26.930 -15.828 1.00 8.88 90 GLY A CA 1
ATOM 452 C C . GLY A 1 90 ? -8.358 25.946 -14.685 1.00 11.08 90 GLY A C 1
ATOM 453 O O . GLY A 1 90 ? -8.191 24.808 -14.834 1.00 8.63 90 GLY A O 1
ATOM 454 N N . ASP A 1 91 ? -8.743 26.478 -13.531 1.00 9.73 91 ASP A N 1
ATOM 455 C CA . ASP A 1 91 ? -8.840 25.752 -12.287 1.00 10.99 91 ASP A CA 1
ATOM 456 C C . ASP A 1 91 ? -10.284 25.258 -12.001 1.00 10.73 91 ASP A C 1
ATOM 457 O O . ASP A 1 91 ? -11.173 25.998 -11.890 1.00 10.05 91 ASP A O 1
ATOM 462 N N . SER A 1 92 ? -10.446 23.961 -11.933 1.00 11.59 92 SER A N 1
ATOM 463 C CA . SER A 1 92 ? -11.747 23.371 -11.720 1.00 11.69 92 SER A CA 1
ATOM 464 C C . SER A 1 92 ? -12.375 23.871 -10.382 1.00 12.14 92 SER A C 1
ATOM 465 O O . SER A 1 92 ? -13.537 23.981 -10.250 1.00 11.11 92 SER A O 1
ATOM 468 N N . ASN A 1 93 ? -11.550 24.159 -9.417 1.00 10.60 93 ASN A N 1
ATOM 469 C CA . ASN A 1 93 ? -12.060 24.708 -8.191 1.00 12.76 93 ASN A CA 1
ATOM 470 C C . ASN A 1 93 ? -12.711 26.061 -8.377 1.00 12.47 93 ASN A C 1
ATOM 471 O O . ASN A 1 93 ? -13.605 26.370 -7.711 1.00 12.09 93 ASN A O 1
ATOM 476 N N . PHE A 1 94 ? -12.199 26.866 -9.280 1.00 10.29 94 PHE A N 1
ATOM 477 C CA . PHE A 1 94 ? -12.785 28.163 -9.534 1.00 9.19 94 PHE A CA 1
ATOM 478 C C . PHE A 1 94 ? -14.193 27.958 -10.000 1.00 9.62 94 PHE A C 1
ATOM 479 O O . PHE A 1 94 ? -15.086 28.607 -9.575 1.00 9.01 94 PHE A O 1
ATOM 487 N N . ARG A 1 95 ? -14.337 27.001 -10.893 1.00 9.74 95 ARG A N 1
ATOM 488 C CA . ARG A 1 95 ? -15.623 26.723 -11.457 1.00 10.31 95 ARG A CA 1
ATOM 489 C C . ARG A 1 95 ? -16.601 26.177 -10.398 1.00 9.76 95 ARG A C 1
ATOM 490 O O . ARG A 1 95 ? -17.694 26.563 -10.366 1.00 10.42 95 ARG A O 1
ATOM 498 N N . ARG A 1 96 ? -16.142 25.273 -9.570 1.00 10.83 96 ARG A N 1
ATOM 499 C CA . ARG A 1 96 ? -16.964 24.702 -8.528 1.00 12.65 96 ARG A CA 1
ATOM 500 C C . ARG A 1 96 ? -17.380 25.752 -7.535 1.00 12.54 96 ARG A C 1
ATOM 501 O O . ARG A 1 96 ? -18.499 25.869 -7.181 1.00 11.63 96 ARG A O 1
ATOM 509 N N . VAL A 1 97 ? -16.419 26.506 -7.071 1.00 9.87 97 VAL A N 1
ATOM 510 C CA . VAL A 1 97 ? -16.691 27.526 -6.092 1.00 11.28 97 VAL A CA 1
ATOM 511 C C . VAL A 1 97 ? -17.664 28.614 -6.562 1.00 12.28 97 VAL A C 1
ATOM 512 O O . VAL A 1 97 ? -18.573 28.904 -5.879 1.00 10.66 97 VAL A O 1
ATOM 516 N N . HIS A 1 98 ? -17.473 29.160 -7.742 1.00 9.05 98 HIS A N 1
ATOM 517 C CA . HIS A 1 98 ? -18.335 30.153 -8.285 1.00 9.79 98 HIS A CA 1
ATOM 518 C C . HIS A 1 98 ? -19.588 29.639 -9.049 1.00 10.83 98 HIS A C 1
ATOM 519 O O . HIS A 1 98 ? -20.393 30.413 -9.505 1.00 10.41 98 HIS A O 1
ATOM 526 N N . GLY A 1 99 ? -19.697 28.333 -9.176 1.00 9.19 99 GLY A N 1
ATOM 527 C CA . GLY A 1 99 ? -20.795 27.709 -9.865 1.00 9.31 99 GLY A CA 1
ATOM 528 C C . GLY A 1 99 ? -20.956 28.165 -11.310 1.00 8.91 99 GLY A C 1
ATOM 529 O O . GLY A 1 99 ? -22.000 28.566 -11.749 1.00 8.42 99 GLY A O 1
ATOM 530 N N . VAL A 1 100 ? -19.851 28.101 -12.036 1.00 8.17 100 VAL A N 1
ATOM 531 C CA . VAL A 1 100 ? -19.805 28.519 -13.434 1.00 8.07 100 VAL A CA 1
ATOM 532 C C . VAL A 1 100 ? -19.280 27.402 -14.332 1.00 7.48 100 VAL A C 1
ATOM 533 O O . VAL A 1 100 ? -18.656 26.485 -13.881 1.00 7.85 100 VAL A O 1
ATOM 537 N N . LYS A 1 101 ? -19.560 27.557 -15.600 1.00 6.25 101 LYS A N 1
ATOM 538 C CA . LYS A 1 101 ? -19.254 26.556 -16.594 1.00 6.24 101 LYS A CA 1
ATOM 539 C C . LYS A 1 101 ? -17.903 26.765 -17.317 1.00 6.69 101 LYS A C 1
ATOM 540 O O . LYS A 1 101 ? -17.507 25.944 -18.053 1.00 7.91 101 LYS A O 1
ATOM 546 N N . TYR A 1 102 ? -17.294 27.912 -17.078 1.00 7.12 102 TYR A N 1
ATOM 547 C CA . TYR A 1 102 ? -16.001 28.300 -17.626 1.00 8.13 102 TYR A CA 1
ATOM 548 C C . TYR A 1 102 ? -15.179 29.088 -16.592 1.00 8.80 102 TYR A C 1
ATOM 549 O O . TYR A 1 102 ? -15.723 29.805 -15.808 1.00 8.14 102 TYR A O 1
ATOM 558 N N . ALA A 1 103 ? -13.875 28.882 -16.674 1.00 8.53 103 ALA A N 1
ATOM 559 C CA . ALA A 1 103 ? -12.909 29.583 -15.824 1.00 8.04 103 ALA A CA 1
ATOM 560 C C . ALA A 1 103 ? -12.621 30.942 -16.416 1.00 8.07 103 ALA A C 1
ATOM 561 O O . ALA A 1 103 ? -11.622 31.157 -17.002 1.00 8.17 103 ALA A O 1
ATOM 563 N N . TYR A 1 104 ? -13.565 31.821 -16.224 1.00 6.97 104 TYR A N 1
ATOM 564 C CA . TYR A 1 104 ? -13.642 33.068 -16.940 1.00 7.30 104 TYR A CA 1
ATOM 565 C C . TYR A 1 104 ? -14.511 34.037 -16.140 1.00 7.75 104 TYR A C 1
ATOM 566 O O . TYR A 1 104 ? -15.417 33.618 -15.501 1.00 7.66 104 TYR A O 1
ATOM 575 N N . TYR A 1 105 ? -14.199 35.304 -16.215 1.00 6.98 105 TYR A N 1
ATOM 576 C CA . TYR A 1 105 ? -15.182 36.289 -15.772 1.00 6.76 105 TYR A CA 1
ATOM 577 C C . TYR A 1 105 ? -15.106 37.597 -16.504 1.00 6.35 105 TYR A C 1
ATOM 578 O O . TYR A 1 105 ? -14.081 37.990 -16.896 1.00 6.24 105 TYR A O 1
ATOM 587 N N . ALA A 1 106 ? -16.260 38.215 -16.683 1.00 6.64 106 ALA A N 1
ATOM 588 C CA . ALA A 1 106 ? -16.340 39.490 -17.310 1.00 7.34 106 ALA A CA 1
ATOM 589 C C . ALA A 1 106 ? -16.217 40.538 -16.220 1.00 7.67 106 ALA A C 1
ATOM 590 O O . ALA A 1 106 ? -16.985 40.566 -15.343 1.00 8.30 106 ALA A O 1
ATOM 592 N N . GLY A 1 107 ? -15.198 41.354 -16.331 1.00 7.39 107 GLY A N 1
ATOM 593 C CA . GLY A 1 107 ? -14.850 42.295 -15.298 1.00 7.55 107 GLY A CA 1
ATOM 594 C C . GLY A 1 107 ? -15.835 43.449 -15.151 1.00 7.44 107 GLY A C 1
ATOM 595 O O . GLY A 1 107 ? -16.518 43.795 -16.054 1.00 7.76 107 GLY A O 1
ATOM 596 N N . ALA A 1 108 ? -15.860 44.051 -13.973 1.00 7.07 108 ALA A N 1
ATOM 597 C CA . ALA A 1 108 ? -16.715 45.202 -13.752 1.00 7.33 108 ALA A CA 1
ATOM 598 C C . ALA A 1 108 ? -16.403 46.302 -14.770 1.00 7.78 108 ALA A C 1
ATOM 599 O O . ALA A 1 108 ? -15.302 46.475 -15.177 1.00 8.21 108 ALA A O 1
ATOM 601 N N . MET A 1 109 ? -17.428 47.050 -15.090 1.00 7.13 109 MET A N 1
ATOM 602 C CA . MET A 1 109 ? -17.250 48.252 -15.837 1.00 7.18 109 MET A CA 1
ATOM 603 C C . MET A 1 109 ? -18.147 49.364 -15.310 1.00 8.06 109 MET A C 1
ATOM 604 O O . MET A 1 109 ? -19.310 49.230 -15.254 1.00 10.69 109 MET A O 1
ATOM 609 N N . ALA A 1 110 ? -17.502 50.433 -14.919 1.00 8.64 110 ALA A N 1
ATOM 610 C CA . ALA A 1 110 ? -18.081 51.520 -14.179 1.00 9.64 110 ALA A CA 1
ATOM 611 C C . ALA A 1 110 ? -19.374 52.118 -14.640 1.00 9.08 110 ALA A C 1
ATOM 612 O O . ALA A 1 110 ? -19.675 52.148 -15.769 1.00 9.15 110 ALA A O 1
ATOM 614 N N . ASN A 1 111 ? -20.095 52.645 -13.666 1.00 9.94 111 ASN A N 1
ATOM 615 C CA . ASN A 1 111 ? -21.319 53.361 -13.928 1.00 10.86 111 ASN A CA 1
ATOM 616 C C . ASN A 1 111 ? -22.302 52.509 -14.726 1.00 11.24 111 ASN A C 1
ATOM 617 O O . ASN A 1 111 ? -22.955 52.981 -15.557 1.00 11.33 111 ASN A O 1
ATOM 622 N N . GLY A 1 112 ? -22.411 51.249 -14.384 1.00 10.00 112 GLY A N 1
ATOM 623 C CA . GLY A 1 112 ? -23.424 50.423 -14.987 1.00 9.68 112 GLY A CA 1
ATOM 624 C C . GLY A 1 112 ? -23.161 49.984 -16.422 1.00 9.43 112 GLY A C 1
ATOM 625 O O . GLY A 1 112 ? -23.992 49.422 -17.051 1.00 7.92 112 GLY A O 1
ATOM 626 N N . ILE A 1 113 ? -21.939 50.239 -16.876 1.00 9.87 113 ILE A N 1
ATOM 627 C CA . ILE A 1 113 ? -21.556 49.755 -18.186 1.00 9.68 113 ILE A CA 1
ATOM 628 C C . ILE A 1 113 ? -21.628 48.229 -18.213 1.00 9.48 113 ILE A C 1
ATOM 629 O O . ILE A 1 113 ? -22.145 47.656 -19.107 1.00 9.48 113 ILE A O 1
ATOM 634 N N . ALA A 1 114 ? -21.090 47.619 -17.168 1.00 8.76 114 ALA A N 1
ATOM 635 C CA . ALA A 1 114 ? -21.367 46.240 -16.864 1.00 9.17 114 ALA A CA 1
ATOM 636 C C . ALA A 1 114 ? -22.755 46.260 -16.234 1.00 8.64 114 ALA A C 1
ATOM 637 O O . ALA A 1 114 ? -22.914 46.344 -15.060 1.00 8.88 114 ALA A O 1
ATOM 639 N N . SER A 1 115 ? -23.718 46.236 -17.123 1.00 8.89 115 SER A N 1
ATOM 640 C CA . SER A 1 115 ? -25.110 46.452 -16.817 1.00 9.55 115 SER A CA 1
ATOM 641 C C . SER A 1 115 ? -25.835 45.226 -16.247 1.00 9.00 115 SER A C 1
ATOM 642 O O . SER A 1 115 ? -25.352 44.139 -16.324 1.00 8.24 115 SER A O 1
ATOM 645 N N . GLU A 1 116 ? -27.024 45.450 -15.720 1.00 10.17 116 GLU A N 1
ATOM 646 C CA . GLU A 1 116 ? -27.905 44.363 -15.402 1.00 11.40 116 GLU A CA 1
ATOM 647 C C . GLU A 1 116 ? -28.099 43.395 -16.570 1.00 10.83 116 GLU A C 1
ATOM 648 O O . GLU A 1 116 ? -28.046 42.238 -16.395 1.00 10.95 116 GLU A O 1
ATOM 654 N N . GLU A 1 117 ? -28.315 43.941 -17.745 1.00 9.85 117 GLU A N 1
ATOM 655 C CA . GLU A 1 117 ? -28.511 43.115 -18.929 1.00 12.01 117 GLU A CA 1
ATOM 656 C C . GLU A 1 117 ? -27.289 42.218 -19.180 1.00 10.36 117 GLU A C 1
ATOM 657 O O . GLU A 1 117 ? -27.414 41.092 -19.523 1.00 10.77 117 GLU A O 1
ATOM 663 N N . LEU A 1 118 ? -26.111 42.792 -19.004 1.00 10.10 118 LEU A N 1
ATOM 664 C CA . LEU A 1 118 ? -24.851 42.064 -19.198 1.00 8.94 118 LEU A CA 1
ATOM 665 C C . LEU A 1 118 ? -24.714 40.929 -18.210 1.00 9.39 118 LEU A C 1
ATOM 666 O O . LEU A 1 118 ? -24.507 39.825 -18.560 1.00 8.50 118 LEU A O 1
ATOM 671 N N . VAL A 1 119 ? -24.891 41.260 -16.953 1.00 8.35 119 VAL A N 1
ATOM 672 C CA . VAL A 1 119 ? -24.785 40.284 -15.917 1.00 9.67 119 VAL A CA 1
ATOM 673 C C . VAL A 1 119 ? -25.779 39.143 -16.126 1.00 10.35 119 VAL A C 1
ATOM 674 O O . VAL A 1 119 ? -25.429 38.031 -16.051 1.00 9.63 119 VAL A O 1
ATOM 678 N N . ILE A 1 120 ? -27.007 39.490 -16.430 1.00 9.30 120 ILE A N 1
ATOM 679 C CA . ILE A 1 120 ? -28.029 38.497 -16.639 1.00 10.74 120 ILE A CA 1
ATOM 680 C C . ILE A 1 120 ? -27.682 37.563 -17.828 1.00 10.47 120 ILE A C 1
ATOM 681 O O . ILE A 1 120 ? -27.759 36.380 -17.722 1.00 11.25 120 ILE A O 1
ATOM 686 N N . ALA A 1 121 ? -27.328 38.141 -18.947 1.00 9.42 121 ALA A N 1
ATOM 687 C CA . ALA A 1 121 ? -27.019 37.346 -20.116 1.00 9.46 121 ALA A CA 1
ATOM 688 C C . ALA A 1 121 ? -25.838 36.375 -19.840 1.00 9.24 121 ALA A C 1
ATOM 689 O O . ALA A 1 121 ? -25.897 35.239 -20.153 1.00 7.40 121 ALA A O 1
ATOM 691 N N . LEU A 1 122 ? -24.776 36.891 -19.236 1.00 8.50 122 LEU A N 1
ATOM 692 C CA . LEU A 1 122 ? -23.661 36.050 -18.886 1.00 8.28 122 LEU A CA 1
ATOM 693 C C . LEU A 1 122 ? -24.038 34.970 -17.828 1.00 8.08 122 LEU A C 1
ATOM 694 O O . LEU A 1 122 ? -23.756 33.851 -17.968 1.00 8.38 122 LEU A O 1
ATOM 699 N N . GLY A 1 123 ? -24.669 35.392 -16.759 1.00 8.04 123 GLY A N 1
ATOM 700 C CA . GLY A 1 123 ? -25.054 34.484 -15.719 1.00 9.36 123 GLY A CA 1
ATOM 701 C C . GLY A 1 123 ? -25.978 33.393 -16.222 1.00 11.41 123 GLY A C 1
ATOM 702 O O . GLY A 1 123 ? -25.841 32.287 -15.855 1.00 10.97 123 GLY A O 1
ATOM 703 N N . GLN A 1 124 ? -26.899 33.759 -17.105 1.00 10.85 124 GLN A N 1
ATOM 704 C CA . GLN A 1 124 ? -27.816 32.782 -17.673 1.00 12.73 124 GLN A CA 1
ATOM 705 C C . GLN A 1 124 ? -27.098 31.694 -18.467 1.00 11.68 124 GLN A C 1
ATOM 706 O O . GLN A 1 124 ? -27.563 30.606 -18.577 1.00 13.03 124 GLN A O 1
ATOM 712 N N . ALA A 1 125 ? -25.960 32.036 -19.010 1.00 10.61 125 ALA A N 1
ATOM 713 C CA . ALA A 1 125 ? -25.130 31.091 -19.673 1.00 10.83 125 ALA A CA 1
ATOM 714 C C . ALA A 1 125 ? -24.124 30.387 -18.747 1.00 11.93 125 ALA A C 1
ATOM 715 O O . ALA A 1 125 ? -23.327 29.686 -19.208 1.00 13.96 125 ALA A O 1
ATOM 717 N N . GLY A 1 126 ? -24.169 30.595 -17.453 1.00 9.92 126 GLY A N 1
ATOM 718 C CA . GLY A 1 126 ? -23.223 29.981 -16.592 1.00 9.03 126 GLY A CA 1
ATOM 719 C C . GLY A 1 126 ? -21.838 30.662 -16.555 1.00 8.79 126 GLY A C 1
ATOM 720 O O . GLY A 1 126 ? -20.885 30.069 -16.151 1.00 9.39 126 GLY A O 1
ATOM 721 N N . ILE A 1 127 ? -21.819 31.931 -16.910 1.00 7.64 127 ILE A N 1
ATOM 722 C CA . ILE A 1 127 ? -20.624 32.759 -16.963 1.00 7.91 127 ILE A CA 1
ATOM 723 C C . ILE A 1 127 ? -20.665 33.903 -15.954 1.00 8.07 127 ILE A C 1
ATOM 724 O O . ILE A 1 127 ? -21.605 34.620 -15.892 1.00 8.74 127 ILE A O 1
ATOM 729 N N . LEU A 1 128 ? -19.584 33.997 -15.194 1.00 8.10 128 LEU A N 1
ATOM 730 C CA . LEU A 1 128 ? -19.464 34.992 -14.157 1.00 8.01 128 LEU A CA 1
ATOM 731 C C . LEU A 1 128 ? -19.217 36.388 -14.749 1.00 7.28 128 LEU A C 1
ATOM 732 O O . LEU A 1 128 ? -18.407 36.561 -15.564 1.00 7.58 128 LEU A O 1
ATOM 737 N N . CYS A 1 129 ? -19.969 37.333 -14.232 1.00 7.43 129 CYS A N 1
ATOM 738 C CA . CYS A 1 129 ? -19.891 38.738 -14.554 1.00 8.24 129 CYS A CA 1
ATOM 739 C C . CYS A 1 129 ? -20.011 39.628 -13.291 1.00 8.72 129 CYS A C 1
ATOM 740 O O . CYS A 1 129 ? -20.737 39.323 -12.432 1.00 10.54 129 CYS A O 1
ATOM 743 N N . SER A 1 130 ? -19.246 40.714 -13.253 1.00 8.18 130 SER A N 1
ATOM 744 C CA . SER A 1 130 ? -19.247 41.613 -12.105 1.00 9.54 130 SER A CA 1
ATOM 745 C C . SER A 1 130 ? -19.975 42.914 -12.419 1.00 9.72 130 SER A C 1
ATOM 746 O O . SER A 1 130 ? -19.532 43.701 -13.255 1.00 10.32 130 SER A O 1
ATOM 749 N N . PHE A 1 131 ? -21.096 43.134 -11.740 1.00 8.48 131 PHE A N 1
ATOM 750 C CA . PHE A 1 131 ? -21.878 44.332 -11.930 1.00 8.54 131 PHE A CA 1
ATOM 751 C C . PHE A 1 131 ? -21.114 45.626 -11.631 1.00 9.22 131 PHE A C 1
ATOM 752 O O . PHE A 1 131 ? -20.503 45.730 -10.656 1.00 8.86 131 PHE A O 1
ATOM 760 N N . GLY A 1 132 ? -21.192 46.566 -12.534 1.00 9.05 132 GLY A N 1
ATOM 761 C CA . GLY A 1 132 ? -20.451 47.793 -12.484 1.00 8.79 132 GLY A CA 1
ATOM 762 C C . GLY A 1 132 ? -21.016 48.861 -11.551 1.00 9.63 132 GLY A C 1
ATOM 763 O O . GLY A 1 132 ? -21.527 49.857 -11.963 1.00 8.32 132 GLY A O 1
ATOM 764 N N . ALA A 1 133 ? -20.908 48.592 -10.275 1.00 10.06 133 ALA A N 1
ATOM 765 C CA . ALA A 1 133 ? -21.487 49.454 -9.279 1.00 11.09 133 ALA A CA 1
ATOM 766 C C . ALA A 1 133 ? -20.723 50.776 -9.077 1.00 13.92 133 ALA A C 1
ATOM 767 O O . ALA A 1 133 ? -21.233 51.658 -8.514 1.00 11.16 133 ALA A O 1
ATOM 769 N N . ALA A 1 134 ? -19.473 50.855 -9.522 1.00 11.90 134 ALA A N 1
ATOM 770 C CA . ALA A 1 134 ? -18.692 52.060 -9.290 1.00 13.14 134 ALA A CA 1
ATOM 771 C C . ALA A 1 134 ? -19.380 53.306 -9.838 1.00 14.06 134 ALA A C 1
ATOM 772 O O . ALA A 1 134 ? -19.804 53.315 -10.934 1.00 14.60 134 ALA A O 1
ATOM 774 N N . GLY A 1 135 ? -19.500 54.340 -9.026 1.00 13.67 135 GLY A N 1
ATOM 775 C CA . GLY A 1 135 ? -20.129 55.547 -9.484 1.00 14.61 135 GLY A CA 1
ATOM 776 C C . GLY A 1 135 ? -21.656 55.633 -9.439 1.00 18.16 135 GLY A C 1
ATOM 777 O O . GLY A 1 135 ? -22.213 56.676 -9.635 1.00 19.13 135 GLY A O 1
ATOM 778 N N . LEU A 1 136 ? -22.322 54.530 -9.188 1.00 16.29 136 LEU A N 1
ATOM 779 C CA . LEU A 1 136 ? -23.779 54.524 -9.146 1.00 15.57 136 LEU A CA 1
ATOM 780 C C . LEU A 1 136 ? -24.272 54.843 -7.738 1.00 16.51 136 LEU A C 1
ATOM 781 O O . LEU A 1 136 ? -23.615 54.541 -6.788 1.00 16.31 136 LEU A O 1
ATOM 786 N N . ILE A 1 137 ? -25.451 55.426 -7.628 1.00 17.46 137 ILE A N 1
ATOM 787 C CA . ILE A 1 137 ? -25.957 55.767 -6.298 1.00 20.18 137 ILE A CA 1
ATOM 788 C C . ILE A 1 137 ? -26.552 54.537 -5.630 1.00 17.96 137 ILE A C 1
ATOM 789 O O . ILE A 1 137 ? -26.972 53.654 -6.285 1.00 16.20 137 ILE A O 1
ATOM 794 N N . PRO A 1 138 ? -26.597 54.510 -4.309 1.00 19.72 138 PRO A N 1
ATOM 795 C CA . PRO A 1 138 ? -27.082 53.341 -3.593 1.00 20.12 138 PRO A CA 1
ATOM 796 C C . PRO A 1 138 ? -28.465 52.788 -4.055 1.00 18.61 138 PRO A C 1
ATOM 797 O O . PRO A 1 138 ? -28.638 51.605 -4.151 1.00 17.98 138 PRO A O 1
ATOM 801 N N . SER A 1 139 ? -29.441 53.650 -4.304 1.00 18.61 139 SER A N 1
ATOM 802 C CA . SER A 1 139 ? -30.732 53.170 -4.751 1.00 18.44 139 SER A CA 1
ATOM 803 C C . SER A 1 139 ? -30.640 52.402 -6.055 1.00 19.43 139 SER A C 1
ATOM 804 O O . SER A 1 139 ? -31.322 51.466 -6.272 1.00 15.96 139 SER A O 1
ATOM 807 N N . ARG A 1 140 ? -29.759 52.883 -6.927 1.00 17.02 140 ARG A N 1
ATOM 808 C CA . ARG A 1 140 ? -29.534 52.265 -8.225 1.00 16.92 140 ARG A CA 1
ATOM 809 C C . ARG A 1 140 ? -28.902 50.897 -8.037 1.00 13.75 140 ARG A C 1
ATOM 810 O O . ARG A 1 140 ? -29.314 49.922 -8.665 1.00 12.84 140 ARG A O 1
ATOM 818 N N . VAL A 1 141 ? -27.901 50.824 -7.165 1.00 12.56 141 VAL A N 1
ATOM 819 C CA . VAL A 1 141 ? -27.285 49.559 -6.868 1.00 12.49 141 VAL A CA 1
ATOM 820 C C . VAL A 1 141 ? -28.271 48.551 -6.276 1.00 13.17 141 VAL A C 1
ATOM 821 O O . VAL A 1 141 ? -28.283 47.435 -6.636 1.00 12.13 141 VAL A O 1
ATOM 825 N N . GLU A 1 142 ? -29.101 48.992 -5.350 1.00 13.78 142 GLU A N 1
ATOM 826 C CA . GLU A 1 142 ? -30.110 48.126 -4.773 1.00 14.95 142 GLU A CA 1
ATOM 827 C C . GLU A 1 142 ? -31.069 47.590 -5.857 1.00 13.42 142 GLU A C 1
ATOM 828 O O . GLU A 1 142 ? -31.412 46.472 -5.859 1.00 14.04 142 GLU A O 1
ATOM 834 N N . ALA A 1 143 ? -31.493 48.452 -6.750 1.00 14.66 143 ALA A N 1
ATOM 835 C CA . ALA A 1 143 ? -32.367 48.028 -7.826 1.00 16.94 143 ALA A CA 1
ATOM 836 C C . ALA A 1 143 ? -31.692 46.947 -8.659 1.00 16.55 143 ALA A C 1
ATOM 837 O O . ALA A 1 143 ? -32.305 46.022 -9.071 1.00 15.29 143 ALA A O 1
ATOM 839 N N . ALA A 1 144 ? -30.408 47.117 -8.866 1.00 14.48 144 ALA A N 1
ATOM 840 C CA . ALA A 1 144 ? -29.616 46.202 -9.637 1.00 14.63 144 ALA A CA 1
ATOM 841 C C . ALA A 1 144 ? -29.590 44.860 -8.982 1.00 13.21 144 ALA A C 1
ATOM 842 O O . ALA A 1 144 ? -29.781 43.878 -9.596 1.00 13.80 144 ALA A O 1
ATOM 844 N N . ILE A 1 145 ? -29.314 44.869 -7.702 1.00 12.61 145 ILE A N 1
ATOM 845 C CA . ILE A 1 145 ? -29.306 43.681 -6.925 1.00 11.91 145 ILE A CA 1
ATOM 846 C C . ILE A 1 145 ? -30.612 42.912 -7.076 1.00 13.65 145 ILE A C 1
ATOM 847 O O . ILE A 1 145 ? -30.621 41.741 -7.294 1.00 13.21 145 ILE A O 1
ATOM 852 N N . LYS A 1 146 ? -31.710 43.620 -6.932 1.00 14.93 146 LYS A N 1
ATOM 853 C CA . LYS A 1 146 ? -33.011 42.971 -6.965 1.00 15.51 146 LYS A CA 1
ATOM 854 C C . LYS A 1 146 ? -33.303 42.352 -8.319 1.00 14.15 146 LYS A C 1
ATOM 855 O O . LYS A 1 146 ? -33.695 41.243 -8.392 1.00 13.82 146 LYS A O 1
ATOM 861 N N . ARG A 1 147 ? -33.005 43.074 -9.378 1.00 12.93 147 ARG A N 1
ATOM 862 C CA . ARG A 1 147 ? -33.240 42.558 -10.717 1.00 12.81 147 ARG A CA 1
ATOM 863 C C . ARG A 1 147 ? -32.360 41.356 -10.989 1.00 13.03 147 ARG A C 1
ATOM 864 O O . ARG A 1 147 ? -32.791 40.377 -11.466 1.00 11.75 147 ARG A O 1
ATOM 866 N N . ILE A 1 148 ? -31.091 41.508 -10.676 1.00 12.30 148 ILE A N 1
ATOM 867 C CA . ILE A 1 148 ? -30.140 40.451 -10.905 1.00 10.83 148 ILE A CA 1
ATOM 868 C C . ILE A 1 148 ? -30.484 39.184 -10.140 1.00 11.46 148 ILE A C 1
ATOM 869 O O . ILE A 1 148 ? -30.473 38.140 -10.687 1.00 10.31 148 ILE A O 1
ATOM 874 N N . GLN A 1 149 ? -30.797 39.330 -8.864 1.00 10.79 149 GLN A N 1
ATOM 875 C CA . GLN A 1 149 ? -31.164 38.201 -8.036 1.00 12.25 149 GLN A CA 1
ATOM 876 C C . GLN A 1 149 ? -32.493 37.525 -8.458 1.00 13.85 149 GLN A C 1
ATOM 877 O O . GLN A 1 149 ? -32.647 36.365 -8.339 1.00 14.09 149 GLN A O 1
ATOM 883 N N . ALA A 1 150 ? -33.408 38.298 -8.981 1.00 12.69 150 ALA A N 1
ATOM 884 C CA . ALA A 1 150 ? -34.616 37.727 -9.544 1.00 16.87 150 ALA A CA 1
ATOM 885 C C . ALA A 1 150 ? -34.317 36.791 -10.713 1.00 16.57 150 ALA A C 1
ATOM 886 O O . ALA A 1 150 ? -34.843 35.755 -10.799 1.00 13.01 150 ALA A O 1
ATOM 888 N N . ALA A 1 151 ? -33.428 37.223 -11.593 1.00 14.88 151 ALA A N 1
ATOM 889 C CA . ALA A 1 151 ? -33.101 36.479 -12.793 1.00 15.21 151 ALA A CA 1
ATOM 890 C C . ALA A 1 151 ? -32.192 35.321 -12.513 1.00 13.83 151 ALA A C 1
ATOM 891 O O . ALA A 1 151 ? -32.222 34.395 -13.208 1.00 14.15 151 ALA A O 1
ATOM 893 N N . LEU A 1 152 ? -31.378 35.436 -11.482 1.00 12.87 152 LEU A N 1
ATOM 894 C CA . LEU A 1 152 ? -30.347 34.489 -11.155 1.00 12.35 152 LEU A CA 1
ATOM 895 C C . LEU A 1 152 ? -30.427 34.099 -9.678 1.00 12.55 152 LEU A C 1
ATOM 896 O O . LEU A 1 152 ? -29.560 34.404 -8.929 1.00 13.93 152 LEU A O 1
ATOM 901 N N . PRO A 1 153 ? -31.510 33.450 -9.281 1.00 13.91 153 PRO A N 1
ATOM 902 C CA . PRO A 1 153 ? -31.700 33.108 -7.879 1.00 14.97 153 PRO A CA 1
ATOM 903 C C . PRO A 1 153 ? -30.599 32.223 -7.362 1.00 15.76 153 PRO A C 1
ATOM 904 O O . PRO A 1 153 ? -30.408 32.186 -6.193 1.00 15.36 153 PRO A O 1
ATOM 908 N N . ASN A 1 154 ? -29.920 31.503 -8.233 1.00 14.44 154 ASN A N 1
ATOM 909 C CA . ASN A 1 154 ? -28.802 30.717 -7.775 1.00 17.78 154 ASN A CA 1
ATOM 910 C C . ASN A 1 154 ? -27.473 31.093 -8.412 1.00 14.68 154 ASN A C 1
ATOM 911 O O . ASN A 1 154 ? -26.614 30.275 -8.488 1.00 15.95 154 ASN A O 1
ATOM 916 N N . GLY A 1 155 ? -27.343 32.319 -8.859 1.00 14.77 155 GLY A N 1
ATOM 917 C CA . GLY A 1 155 ? -26.101 32.797 -9.428 1.00 13.25 155 GLY A CA 1
ATOM 918 C C . GLY A 1 155 ? -25.944 32.234 -10.822 1.00 12.66 155 GLY A C 1
ATOM 919 O O . GLY A 1 155 ? -26.865 31.639 -11.331 1.00 14.12 155 GLY A O 1
ATOM 920 N N . PRO A 1 156 ? -24.785 32.416 -11.442 1.00 11.05 156 PRO A N 1
ATOM 921 C CA . PRO A 1 156 ? -23.641 33.109 -10.879 1.00 9.79 156 PRO A CA 1
ATOM 922 C C . PRO A 1 156 ? -23.692 34.607 -11.178 1.00 10.01 156 PRO A C 1
ATOM 923 O O . PRO A 1 156 ? -24.211 35.020 -12.121 1.00 11.41 156 PRO A O 1
ATOM 927 N N . TYR A 1 157 ? -23.068 35.403 -10.329 1.00 9.78 157 TYR A N 1
ATOM 928 C CA . TYR A 1 157 ? -22.842 36.815 -10.576 1.00 9.80 157 TYR A CA 1
ATOM 929 C C . TYR A 1 157 ? -21.975 37.399 -9.435 1.00 8.30 157 TYR A C 1
ATOM 930 O O . TYR A 1 157 ? -21.845 36.813 -8.430 1.00 7.81 157 TYR A O 1
ATOM 939 N N . ALA A 1 158 ? -21.439 38.568 -9.657 1.00 8.38 158 ALA A N 1
ATOM 940 C CA . ALA A 1 158 ? -20.710 39.305 -8.646 1.00 8.97 158 ALA A CA 1
ATOM 941 C C . ALA A 1 158 ? -21.084 40.782 -8.685 1.00 9.03 158 ALA A C 1
ATOM 942 O O . ALA A 1 158 ? -21.639 41.221 -9.603 1.00 8.62 158 ALA A O 1
ATOM 944 N N . PHE A 1 159 ? -20.731 41.476 -7.627 1.00 8.60 159 PHE A N 1
ATOM 945 C CA . PHE A 1 159 ? -20.828 42.910 -7.570 1.00 9.00 159 PHE A CA 1
ATOM 946 C C . PHE A 1 159 ? -19.467 43.544 -7.282 1.00 8.33 159 PHE A C 1
ATOM 947 O O . PHE A 1 159 ? -18.755 43.088 -6.482 1.00 9.53 159 PHE A O 1
ATOM 955 N N . ASN A 1 160 ? -19.191 44.612 -7.982 1.00 8.50 160 ASN A N 1
ATOM 956 C CA . ASN A 1 160 ? -17.935 45.352 -7.785 1.00 9.75 160 ASN A CA 1
ATOM 957 C C . ASN A 1 160 ? -18.037 46.187 -6.525 1.00 9.54 160 ASN A C 1
ATOM 958 O O . ASN A 1 160 ? -18.927 46.943 -6.402 1.00 10.04 160 ASN A O 1
ATOM 963 N N . LEU A 1 161 ? -17.106 45.982 -5.611 1.00 10.15 161 LEU A N 1
ATOM 964 C CA . LEU A 1 161 ? -16.920 46.882 -4.497 1.00 10.71 161 LEU A CA 1
ATOM 965 C C . LEU A 1 161 ? -15.610 47.591 -4.785 1.00 12.19 161 LEU A C 1
ATOM 966 O O . LEU A 1 161 ? -14.580 46.996 -4.760 1.00 11.12 161 LEU A O 1
ATOM 971 N N . ILE A 1 162 ? -15.717 48.844 -5.118 1.00 13.05 162 ILE A N 1
ATOM 972 C CA . ILE A 1 162 ? -14.554 49.634 -5.407 1.00 16.75 162 ILE A CA 1
ATOM 973 C C . ILE A 1 162 ? -14.050 50.421 -4.191 1.00 17.70 162 ILE A C 1
ATOM 974 O O . ILE A 1 162 ? -14.823 50.935 -3.479 1.00 16.55 162 ILE A O 1
ATOM 979 N N . HIS A 1 163 ? -12.759 50.463 -3.954 1.00 12.89 163 HIS A N 1
ATOM 980 C CA . HIS A 1 163 ? -12.267 51.187 -2.798 1.00 14.44 163 HIS A CA 1
ATOM 981 C C . HIS A 1 163 ? -12.446 52.669 -3.012 1.00 20.07 163 HIS A C 1
ATOM 982 O O . HIS A 1 163 ? -12.094 53.173 -4.037 1.00 21.37 163 HIS A O 1
ATOM 989 N N . SER A 1 164 ? -12.989 53.371 -2.036 1.00 18.84 164 SER A N 1
ATOM 990 C CA . SER A 1 164 ? -13.123 54.815 -2.139 1.00 23.94 164 SER A CA 1
ATOM 991 C C . SER A 1 164 ? -12.427 55.493 -0.944 1.00 24.01 164 SER A C 1
ATOM 992 O O . SER A 1 164 ? -12.972 55.697 0.078 1.00 28.49 164 SER A O 1
ATOM 995 N N . PRO A 1 165 ? -11.170 55.747 -1.136 1.00 23.83 165 PRO A N 1
ATOM 996 C CA . PRO A 1 165 ? -10.288 56.196 -0.066 1.00 27.50 165 PRO A CA 1
ATOM 997 C C . PRO A 1 165 ? -10.803 57.451 0.611 1.00 26.68 165 PRO A C 1
ATOM 998 O O . PRO A 1 165 ? -10.671 57.570 1.790 1.00 32.12 165 PRO A O 1
ATOM 1002 N N . SER A 1 166 ? -11.391 58.342 -0.139 1.00 26.53 166 SER A N 1
ATOM 1003 C CA . SER A 1 166 ? -11.935 59.571 0.421 1.00 38.77 166 SER A CA 1
ATOM 1004 C C . SER A 1 166 ? -13.228 59.390 1.174 1.00 42.48 166 SER A C 1
ATOM 1005 O O . SER A 1 166 ? -13.643 60.292 1.859 1.00 44.50 166 SER A O 1
ATOM 1008 N N . GLU A 1 167 ? -13.883 58.255 1.004 1.00 35.55 167 GLU A N 1
ATOM 1009 C CA . GLU A 1 167 ? -15.273 58.115 1.360 1.00 37.13 167 GLU A CA 1
ATOM 1010 C C . GLU A 1 167 ? -15.676 56.821 2.017 1.00 29.25 167 GLU A C 1
ATOM 1011 O O . GLU A 1 167 ? -16.488 56.130 1.513 1.00 28.39 167 GLU A O 1
ATOM 1017 N N . GLN A 1 168 ? -15.095 56.525 3.154 1.00 26.60 168 GLN A N 1
ATOM 1018 C CA . GLN A 1 168 ? -15.312 55.271 3.783 1.00 26.14 168 GLN A CA 1
ATOM 1019 C C . GLN A 1 168 ? -16.767 54.985 4.095 1.00 27.25 168 GLN A C 1
ATOM 1020 O O . GLN A 1 168 ? -17.135 53.856 4.111 1.00 25.03 168 GLN A O 1
ATOM 1022 N N . ALA A 1 169 ? -17.581 56.011 4.288 1.00 26.26 169 ALA A N 1
ATOM 1023 C CA . ALA A 1 169 ? -18.970 55.796 4.612 1.00 25.64 169 ALA A CA 1
ATOM 1024 C C . ALA A 1 169 ? -19.696 55.133 3.444 1.00 24.31 169 ALA A C 1
ATOM 1025 O O . ALA A 1 169 ? -20.504 54.283 3.622 1.00 26.49 169 ALA A O 1
ATOM 1027 N N 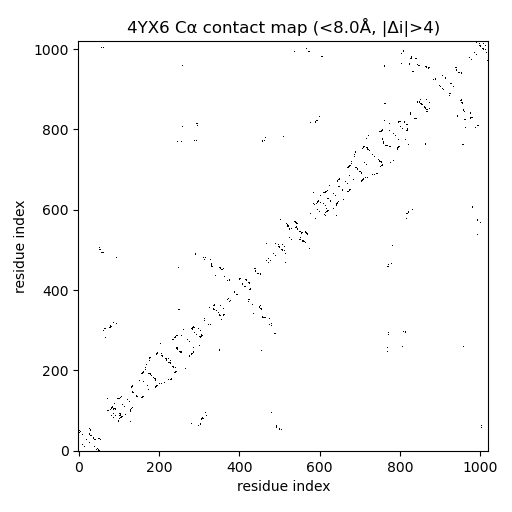. LEU A 1 170 ? -19.333 55.480 2.302 1.00 23.34 170 LEU A N 1
ATOM 1028 C CA . LEU A 1 170 ? -19.890 54.937 1.107 1.00 26.17 170 LEU A CA 1
ATOM 1029 C C . LEU A 1 170 ? -19.501 53.468 0.838 1.00 24.86 170 LEU A C 1
ATOM 1030 O O . LEU A 1 170 ? -20.318 52.650 0.485 1.00 19.98 170 LEU A O 1
ATOM 1035 N N . GLU A 1 171 ? -18.264 53.157 1.054 1.00 26.94 171 GLU A N 1
ATOM 1036 C CA . GLU A 1 171 ? -17.835 51.771 1.006 1.00 19.71 171 GLU A CA 1
ATOM 1037 C C . GLU A 1 171 ? -18.597 50.961 2.041 1.00 18.83 171 GLU A C 1
ATOM 1038 O O . GLU A 1 171 ? -18.993 49.868 1.815 1.00 14.97 171 GLU A O 1
ATOM 1044 N N . ARG A 1 172 ? -18.780 51.563 3.186 1.00 16.92 172 ARG A N 1
ATOM 1045 C CA . ARG A 1 172 ? -19.512 50.930 4.239 1.00 17.59 172 ARG A CA 1
ATOM 1046 C C . ARG A 1 172 ? -20.966 50.651 3.848 1.00 17.10 172 ARG A C 1
ATOM 1047 O O . ARG A 1 172 ? -21.488 49.643 4.140 1.00 16.82 172 ARG A O 1
ATOM 1055 N N . GLY A 1 173 ? -21.576 51.579 3.156 1.00 17.16 173 GLY A N 1
ATOM 1056 C CA . GLY A 1 173 ? -22.940 51.405 2.750 1.00 19.44 173 GLY A CA 1
ATOM 1057 C C . GLY A 1 173 ? -23.107 50.310 1.731 1.00 17.39 173 GLY A C 1
ATOM 1058 O O . GLY A 1 173 ? -24.030 49.582 1.767 1.00 15.61 173 GLY A O 1
ATOM 1059 N N . SER A 1 174 ? -22.159 50.221 0.823 1.00 16.06 174 SER A N 1
ATOM 1060 C CA . SER A 1 174 ? -22.188 49.162 -0.161 1.00 16.81 174 SER A CA 1
ATOM 1061 C C . SER A 1 174 ? -22.101 47.767 0.444 1.00 13.32 174 SER A C 1
ATOM 1062 O O . SER A 1 174 ? -22.832 46.910 0.098 1.00 13.03 174 SER A O 1
ATOM 1065 N N . VAL A 1 175 ? -21.177 47.586 1.352 1.00 12.16 175 VAL A N 1
ATOM 1066 C CA . VAL A 1 175 ? -21.069 46.338 2.055 1.00 11.16 175 VAL A CA 1
ATOM 1067 C C . VAL A 1 175 ? -22.327 46.019 2.833 1.00 13.38 175 VAL A C 1
ATOM 1068 O O . VAL A 1 175 ? -22.782 44.933 2.874 1.00 11.13 175 VAL A O 1
ATOM 1072 N N . GLU A 1 176 ? -22.893 47.045 3.427 1.00 15.29 176 GLU A N 1
ATOM 1073 C CA . GLU A 1 176 ? -24.088 46.870 4.203 1.00 18.34 176 GLU A CA 1
ATOM 1074 C C . GLU A 1 176 ? -25.216 46.379 3.291 1.00 16.84 176 GLU A C 1
ATOM 1075 O O . GLU A 1 176 ? -25.902 45.481 3.589 1.00 14.48 176 GLU A O 1
ATOM 1081 N N . LEU A 1 177 ? -25.294 46.958 2.123 1.00 14.09 177 LEU A N 1
ATOM 1082 C CA . LEU A 1 177 ? -26.274 46.573 1.133 1.00 14.80 177 LEU A CA 1
ATOM 1083 C C . LEU A 1 177 ? -26.044 45.158 0.630 1.00 11.97 177 LEU A C 1
ATOM 1084 O O . LEU A 1 177 ? -26.935 44.383 0.581 1.00 12.59 177 LEU A O 1
ATOM 1089 N N . PHE A 1 178 ? -24.800 44.830 0.315 1.00 11.97 178 PHE A N 1
ATOM 1090 C CA . PHE A 1 178 ? -24.490 43.477 -0.087 1.00 11.70 178 PHE A CA 1
ATOM 1091 C C . PHE A 1 178 ? -24.824 42.425 0.952 1.00 12.60 178 PHE A C 1
ATOM 1092 O O . PHE A 1 178 ? -25.278 41.375 0.621 1.00 11.56 178 PHE A O 1
ATOM 1100 N N . LEU A 1 179 ? -24.568 42.723 2.213 1.00 11.35 179 LEU A N 1
ATOM 1101 C CA . LEU A 1 179 ? -24.848 41.783 3.272 1.00 11.93 179 LEU A CA 1
ATOM 1102 C C . LEU A 1 179 ? -26.381 41.628 3.455 1.00 13.86 179 LEU A C 1
ATOM 1103 O O . LEU A 1 179 ? -26.901 40.586 3.616 1.00 13.02 179 LEU A O 1
ATOM 1108 N N . LYS A 1 180 ? -27.066 42.739 3.359 1.00 14.98 180 LYS A N 1
ATOM 1109 C CA . LYS A 1 180 ? -28.504 42.754 3.533 1.00 15.51 180 LYS A CA 1
ATOM 1110 C C . LYS A 1 180 ? -29.208 41.809 2.553 1.00 14.75 180 LYS A C 1
ATOM 1111 O O . LYS A 1 180 ? -30.015 41.066 2.944 1.00 12.52 180 LYS A O 1
ATOM 1117 N N . HIS A 1 181 ? -28.788 41.875 1.288 1.00 14.03 181 HIS A N 1
ATOM 1118 C CA . HIS A 1 181 ? -29.374 41.142 0.175 1.00 15.95 181 HIS A CA 1
ATOM 1119 C C . HIS A 1 181 ? -28.717 39.844 -0.139 1.00 14.12 181 HIS A C 1
ATOM 1120 O O . HIS A 1 181 ? -29.083 39.167 -1.075 1.00 15.92 181 HIS A O 1
ATOM 1127 N N . GLN A 1 182 ? -27.769 39.465 0.683 1.00 14.85 182 GLN A N 1
ATOM 1128 C CA . GLN A 1 182 ? -27.087 38.230 0.538 1.00 13.74 182 GLN A CA 1
ATOM 1129 C C . GLN A 1 182 ? -26.416 38.149 -0.840 1.00 13.13 182 GLN A C 1
ATOM 1130 O O . GLN A 1 182 ? -26.471 37.164 -1.493 1.00 13.95 182 GLN A O 1
ATOM 1136 N N . VAL A 1 183 ? -25.763 39.211 -1.221 1.00 10.93 183 VAL A N 1
ATOM 1137 C CA . VAL A 1 183 ? -24.866 39.150 -2.352 1.00 11.37 183 VAL A CA 1
ATOM 1138 C C . VAL A 1 183 ? -23.563 38.499 -1.890 1.00 12.03 183 VAL A C 1
ATOM 1139 O O . VAL A 1 183 ? -22.880 39.062 -1.106 1.00 12.91 183 VAL A O 1
ATOM 1143 N N . ARG A 1 184 ? -23.270 37.304 -2.337 1.00 10.15 184 ARG A N 1
ATOM 1144 C CA . ARG A 1 184 ? -22.241 36.342 -1.946 1.00 11.21 184 ARG A CA 1
ATOM 1145 C C . ARG A 1 184 ? -20.880 36.471 -2.652 1.00 9.47 184 ARG A C 1
ATOM 1146 O O . ARG A 1 184 ? -20.020 35.702 -2.444 1.00 9.91 184 ARG A O 1
ATOM 1154 N N . THR A 1 185 ? -20.799 37.297 -3.638 1.00 8.99 185 THR A N 1
ATOM 1155 C CA . THR A 1 185 ? -19.578 37.424 -4.413 1.00 9.70 185 THR A CA 1
ATOM 1156 C C . THR A 1 185 ? -19.286 38.871 -4.742 1.00 9.33 185 THR A C 1
ATOM 1157 O O . THR A 1 185 ? -20.044 39.513 -5.372 1.00 10.31 185 THR A O 1
ATOM 1161 N N . VAL A 1 186 ? -18.138 39.330 -4.302 1.00 9.37 186 VAL A N 1
ATOM 1162 C CA . VAL A 1 186 ? -17.680 40.661 -4.615 1.00 9.27 186 VAL A CA 1
ATOM 1163 C C . VAL A 1 186 ? -16.330 40.679 -5.354 1.00 9.77 186 VAL A C 1
ATOM 1164 O O . VAL A 1 186 ? -15.467 39.940 -5.023 1.00 9.45 186 VAL A O 1
ATOM 1168 N N . GLU A 1 187 ? -16.222 41.544 -6.353 1.00 9.06 187 GLU A N 1
ATOM 1169 C CA . GLU A 1 187 ? -14.979 41.783 -7.008 1.00 8.64 187 GLU A CA 1
ATOM 1170 C C . GLU A 1 187 ? -14.492 43.076 -6.369 1.00 8.47 187 GLU A C 1
ATOM 1171 O O . GLU A 1 187 ? -15.097 44.094 -6.531 1.00 8.91 187 GLU A O 1
ATOM 1177 N N . ALA A 1 188 ? -13.432 42.948 -5.610 1.00 9.04 188 ALA A N 1
ATOM 1178 C CA . ALA A 1 188 ? -12.860 44.047 -4.860 1.00 10.07 188 ALA A CA 1
ATOM 1179 C C . ALA A 1 188 ? -11.727 44.718 -5.631 1.00 10.36 188 ALA A C 1
ATOM 1180 O O . ALA A 1 188 ? -10.738 44.124 -5.868 1.00 13.64 188 ALA A O 1
ATOM 1182 N N . SER A 1 189 ? -11.928 45.973 -6.019 1.00 9.80 189 SER A N 1
ATOM 1183 C CA . SER A 1 189 ? -10.958 46.663 -6.861 1.00 10.50 189 SER A CA 1
ATOM 1184 C C . SER A 1 189 ? -10.510 48.020 -6.320 1.00 9.59 189 SER A C 1
ATOM 1185 O O . SER A 1 189 ? -11.203 48.654 -5.525 1.00 9.12 189 SER A O 1
ATOM 1188 N N . ALA A 1 190 ? -9.338 48.447 -6.777 1.00 10.81 190 ALA A N 1
ATOM 1189 C CA . ALA A 1 190 ? -8.768 49.735 -6.439 1.00 12.80 190 ALA A CA 1
ATOM 1190 C C . ALA A 1 190 ? -8.245 49.834 -4.983 1.00 12.25 190 ALA A C 1
ATOM 1191 O O . ALA A 1 190 ? -7.894 50.895 -4.512 1.00 12.94 190 ALA A O 1
ATOM 1193 N N . PHE A 1 191 ? -8.216 48.701 -4.305 1.00 11.13 191 PHE A N 1
ATOM 1194 C CA . PHE A 1 191 ? -7.689 48.644 -2.970 1.00 11.40 191 PHE A CA 1
ATOM 1195 C C . PHE A 1 191 ? -6.178 48.900 -2.889 1.00 13.58 191 PHE A C 1
ATOM 1196 O O . PHE A 1 191 ? -5.479 48.543 -3.744 1.00 11.25 191 PHE A O 1
ATOM 1204 N N . LEU A 1 192 ? -5.751 49.560 -1.828 1.00 14.11 192 LEU A N 1
ATOM 1205 C CA . LEU A 1 192 ? -4.337 49.811 -1.575 1.00 16.31 192 LEU A CA 1
ATOM 1206 C C . LEU A 1 192 ? -3.850 48.929 -0.418 1.00 18.34 192 LEU A C 1
ATOM 1207 O O . LEU A 1 192 ? -2.739 48.930 -0.066 1.00 15.99 192 LEU A O 1
ATOM 1212 N N . GLY A 1 193 ? -4.772 48.181 0.128 1.00 15.36 193 GLY A N 1
ATOM 1213 C CA . GLY A 1 193 ? -4.568 47.302 1.224 1.00 15.32 193 GLY A CA 1
ATOM 1214 C C . GLY A 1 193 ? -5.933 46.927 1.771 1.00 17.22 193 GLY A C 1
ATOM 1215 O O . GLY A 1 193 ? -6.888 47.068 1.104 1.00 16.47 193 GLY A O 1
ATOM 1216 N N . LEU A 1 194 ? -6.008 46.410 2.968 1.00 14.00 194 LEU A N 1
ATOM 1217 C CA . LEU A 1 194 ? -7.315 46.091 3.509 1.00 14.51 194 LEU A CA 1
ATOM 1218 C C . LEU A 1 194 ? -8.046 47.341 4.010 1.00 16.84 194 LEU A C 1
ATOM 1219 O O . LEU A 1 194 ? -7.444 48.330 4.219 1.00 16.18 194 LEU A O 1
ATOM 1224 N N . THR A 1 195 ? -9.348 47.229 4.199 1.00 14.51 195 THR A N 1
ATOM 1225 C CA . THR A 1 195 ? -10.149 48.174 4.966 1.00 14.47 195 THR A CA 1
ATOM 1226 C C . THR A 1 195 ? -11.134 47.437 5.860 1.00 13.02 195 THR A C 1
ATOM 1227 O O . THR A 1 195 ? -11.452 46.320 5.597 1.00 12.64 195 THR A O 1
ATOM 1231 N N . PRO A 1 196 ? -11.638 48.092 6.888 1.00 12.34 196 PRO A N 1
ATOM 1232 C CA . PRO A 1 196 ? -12.587 47.424 7.771 1.00 11.13 196 PRO A CA 1
ATOM 1233 C C . PRO A 1 196 ? -13.834 46.906 7.001 1.00 9.96 196 PRO A C 1
ATOM 1234 O O . PRO A 1 196 ? -14.391 45.928 7.340 1.00 10.62 196 PRO A O 1
ATOM 1238 N N . GLN A 1 197 ? -14.193 47.605 5.946 1.00 10.21 197 GLN A N 1
ATOM 1239 C CA . GLN A 1 197 ? -15.385 47.246 5.173 1.00 10.79 197 GLN A CA 1
ATOM 1240 C C . GLN A 1 197 ? -15.206 45.911 4.431 1.00 9.43 197 GLN A C 1
ATOM 1241 O O . GLN A 1 197 ? -15.994 45.086 4.549 1.00 9.85 197 GLN A O 1
ATOM 1247 N N . ILE A 1 198 ? -14.126 45.744 3.701 1.00 9.39 198 ILE A N 1
ATOM 1248 C CA . ILE A 1 198 ? -13.920 44.499 2.981 1.00 8.43 198 ILE A CA 1
ATOM 1249 C C . ILE A 1 198 ? -13.661 43.338 3.950 1.00 8.58 198 ILE A C 1
ATOM 1250 O O . ILE A 1 198 ? -14.099 42.275 3.732 1.00 9.17 198 ILE A O 1
ATOM 1255 N N . VAL A 1 199 ? -12.982 43.605 5.050 1.00 8.08 199 VAL A N 1
ATOM 1256 C CA . VAL A 1 199 ? -12.829 42.611 6.071 1.00 8.78 199 VAL A CA 1
ATOM 1257 C C . VAL A 1 199 ? -14.159 42.178 6.669 1.00 9.27 199 VAL A C 1
ATOM 1258 O O . VAL A 1 199 ? -14.410 41.046 6.838 1.00 11.25 199 VAL A O 1
ATOM 1262 N N . TYR A 1 200 ? -14.988 43.142 6.993 1.00 10.08 200 TYR A N 1
ATOM 1263 C CA . TYR A 1 200 ? -16.309 42.863 7.520 1.00 10.21 200 TYR A CA 1
ATOM 1264 C C . TYR A 1 200 ? -17.065 41.942 6.556 1.00 10.08 200 TYR A C 1
ATOM 1265 O O . TYR A 1 200 ? -17.615 40.979 6.935 1.00 9.67 200 TYR A O 1
ATOM 1274 N N . TYR A 1 201 ? -17.053 42.308 5.301 1.00 8.79 201 TYR A N 1
ATOM 1275 C CA . TYR A 1 201 ? -17.756 41.536 4.289 1.00 8.45 201 TYR A CA 1
ATOM 1276 C C . TYR A 1 201 ? -17.327 40.059 4.303 1.00 8.45 201 TYR A C 1
ATOM 1277 O O . TYR A 1 201 ? -18.117 39.200 4.302 1.00 10.29 201 TYR A O 1
ATOM 1286 N N . ARG A 1 202 ? -16.033 39.858 4.300 1.00 8.43 202 ARG A N 1
ATOM 1287 C CA . ARG A 1 202 ? -15.428 38.551 4.284 1.00 8.70 202 ARG A CA 1
ATOM 1288 C C . ARG A 1 202 ? -15.796 37.735 5.534 1.00 8.43 202 ARG A C 1
ATOM 1289 O O . ARG A 1 202 ? -16.277 36.677 5.449 1.00 8.92 202 ARG A O 1
ATOM 1297 N N . ALA A 1 203 ? -15.541 38.305 6.687 1.00 10.07 203 ALA A N 1
ATOM 1298 C CA . ALA A 1 203 ? -15.745 37.622 7.952 1.00 11.30 203 ALA A CA 1
ATOM 1299 C C . ALA A 1 203 ? -17.207 37.313 8.275 1.00 10.01 203 ALA A C 1
ATOM 1300 O O . ALA A 1 203 ? -17.503 36.332 8.841 1.00 10.34 203 ALA A O 1
ATOM 1302 N N . ALA A 1 204 ? -18.088 38.195 7.857 1.00 10.08 204 ALA A N 1
ATOM 1303 C CA . ALA A 1 204 ? -19.498 38.062 8.144 1.00 10.57 204 ALA A CA 1
ATOM 1304 C C . ALA A 1 204 ? -20.082 36.890 7.364 1.00 11.67 204 ALA A C 1
ATOM 1305 O O . ALA A 1 204 ? -21.111 36.384 7.712 1.00 10.98 204 ALA A O 1
ATOM 1307 N N . GLY A 1 205 ? -19.385 36.475 6.308 1.00 11.29 205 GLY A N 1
ATOM 1308 C CA . GLY A 1 205 ? -19.809 35.339 5.540 1.00 10.56 205 GLY A CA 1
ATOM 1309 C C . GLY A 1 205 ? -19.397 33.954 6.010 1.00 11.09 205 GLY A C 1
ATOM 1310 O O . GLY A 1 205 ? -19.762 32.981 5.403 1.00 10.82 205 GLY A O 1
ATOM 1311 N N . LEU A 1 206 ? -18.626 33.901 7.082 1.00 10.42 206 LEU A N 1
ATOM 1312 C CA . LEU A 1 206 ? -18.066 32.672 7.570 1.00 11.14 206 LEU A CA 1
ATOM 1313 C C . LEU A 1 206 ? -19.019 31.920 8.480 1.00 12.70 206 LEU A C 1
ATOM 1314 O O . LEU A 1 206 ? -19.563 32.479 9.342 1.00 12.14 206 LEU A O 1
ATOM 1319 N N . SER A 1 207 ? -19.162 30.632 8.247 1.00 15.30 207 SER A N 1
ATOM 1320 C CA . SER A 1 207 ? -19.984 29.778 9.094 1.00 14.91 207 SER A CA 1
ATOM 1321 C C . SER A 1 207 ? -19.376 28.381 9.231 1.00 16.77 207 SER A C 1
ATOM 1322 O O . SER A 1 207 ? -18.425 28.103 8.600 1.00 17.01 207 SER A O 1
ATOM 1325 N N . ARG A 1 208 ? -19.921 27.537 10.091 1.00 17.47 208 ARG A N 1
ATOM 1326 C CA . ARG A 1 208 ? -19.429 26.184 10.259 1.00 17.71 208 ARG A CA 1
ATOM 1327 C C . ARG A 1 208 ? -20.369 25.189 9.577 1.00 20.03 208 ARG A C 1
ATOM 1328 O O . ARG A 1 208 ? -21.554 25.350 9.634 1.00 20.11 208 ARG A O 1
ATOM 1336 N N . ASP A 1 209 ? -19.838 24.148 8.970 1.00 20.09 209 ASP A N 1
ATOM 1337 C CA . ASP A 1 209 ? -20.718 23.137 8.444 1.00 26.68 209 ASP A CA 1
ATOM 1338 C C . ASP A 1 209 ? -20.986 22.106 9.519 1.00 24.23 209 ASP A C 1
ATOM 1339 O O . ASP A 1 209 ? -20.502 22.234 10.609 1.00 24.84 209 ASP A O 1
ATOM 1344 N N . ALA A 1 210 ? -21.747 21.081 9.172 1.00 25.88 210 ALA A N 1
ATOM 1345 C CA . ALA A 1 210 ? -22.116 20.082 10.158 1.00 34.76 210 ALA A CA 1
ATOM 1346 C C . ALA A 1 210 ? -20.933 19.329 10.790 1.00 34.03 210 ALA A C 1
ATOM 1347 O O . ALA A 1 210 ? -21.048 18.850 11.877 1.00 40.06 210 ALA A O 1
ATOM 1349 N N . SER A 1 211 ? -19.815 19.248 10.100 1.00 30.32 211 SER A N 1
ATOM 1350 C CA . SER A 1 211 ? -18.584 18.686 10.632 1.00 34.12 211 SER A CA 1
ATOM 1351 C C . SER A 1 211 ? -17.699 19.660 11.372 1.00 32.70 211 SER A C 1
ATOM 1352 O O . SER A 1 211 ? -16.697 19.289 11.906 1.00 31.33 211 SER A O 1
ATOM 1355 N N . GLY A 1 212 ? -18.075 20.914 11.400 1.00 32.35 212 GLY A N 1
ATOM 1356 C CA . GLY A 1 212 ? -17.239 21.903 12.039 1.00 28.79 212 GLY A CA 1
ATOM 1357 C C . GLY A 1 212 ? -16.234 22.583 11.120 1.00 26.35 212 GLY A C 1
ATOM 1358 O O . GLY A 1 212 ? -15.409 23.344 11.530 1.00 26.50 212 GLY A O 1
ATOM 1359 N N . GLU A 1 213 ? -16.313 22.270 9.850 1.00 25.23 213 GLU A N 1
ATOM 1360 C CA . GLU A 1 213 ? -15.412 22.848 8.894 1.00 24.66 213 GLU A CA 1
ATOM 1361 C C . GLU A 1 213 ? -15.903 24.241 8.547 1.00 19.08 213 GLU A C 1
ATOM 1362 O O . GLU A 1 213 ? -17.014 24.566 8.767 1.00 20.82 213 GLU A O 1
ATOM 1368 N N . ILE A 1 214 ? -15.006 25.043 8.033 1.00 19.55 214 ILE A N 1
ATOM 1369 C CA . ILE A 1 214 ? -15.294 26.394 7.681 1.00 16.77 214 ILE A CA 1
ATOM 1370 C C . ILE A 1 214 ? -15.994 26.476 6.373 1.00 17.20 214 ILE A C 1
ATOM 1371 O O . ILE A 1 214 ? -15.596 25.883 5.423 1.00 18.28 214 ILE A O 1
ATOM 1376 N N . VAL A 1 215 ? -17.043 27.253 6.363 1.00 14.12 215 VAL A N 1
ATOM 1377 C CA . VAL A 1 215 ? -17.742 27.588 5.173 1.00 13.67 215 VAL A CA 1
ATOM 1378 C C . VAL A 1 215 ? -17.536 29.046 4.785 1.00 14.20 215 VAL A C 1
ATOM 1379 O O . VAL A 1 215 ? -17.826 29.917 5.519 1.00 13.09 215 VAL A O 1
ATOM 1383 N N . ILE A 1 216 ? -17.010 29.236 3.595 1.00 12.30 216 ILE A N 1
ATOM 1384 C CA . ILE A 1 216 ? -16.747 30.545 3.086 1.00 12.01 216 ILE A CA 1
ATOM 1385 C C . ILE A 1 216 ? -17.929 31.050 2.286 1.00 14.33 216 ILE A C 1
ATOM 1386 O O . ILE A 1 216 ? -18.036 30.807 1.144 1.00 16.21 216 ILE A O 1
ATOM 1391 N N . GLY A 1 217 ? -18.840 31.717 2.957 1.00 12.25 217 GLY A N 1
ATOM 1392 C CA . GLY A 1 217 ? -20.051 32.143 2.341 1.00 11.10 217 GLY A CA 1
ATOM 1393 C C . GLY A 1 217 ? -19.990 33.354 1.439 1.00 12.52 217 GLY A C 1
ATOM 1394 O O . GLY A 1 217 ? -20.640 33.412 0.463 1.00 12.08 217 GLY A O 1
ATOM 1395 N N . ASN A 1 218 ? -19.213 34.334 1.851 1.00 9.65 218 ASN A N 1
ATOM 1396 C CA . ASN A 1 218 ? -19.008 35.527 1.116 1.00 9.54 218 ASN A CA 1
ATOM 1397 C C . ASN A 1 218 ? -17.661 35.457 0.409 1.00 9.81 218 ASN A C 1
ATOM 1398 O O . ASN A 1 218 ? -16.651 35.563 1.013 1.00 9.11 218 ASN A O 1
ATOM 1403 N N . LYS A 1 219 ? -17.758 35.240 -0.886 1.00 10.23 219 LYS A N 1
ATOM 1404 C CA . LYS A 1 219 ? -16.630 35.102 -1.763 1.00 9.33 219 LYS A CA 1
ATOM 1405 C C . LYS A 1 219 ? -16.073 36.442 -2.223 1.00 7.48 219 LYS A C 1
ATOM 1406 O O . LYS A 1 219 ? -16.775 37.342 -2.465 1.00 7.70 219 LYS A O 1
ATOM 1412 N N . VAL A 1 220 ? -14.758 36.509 -2.295 1.00 7.68 220 VAL A N 1
ATOM 1413 C CA . VAL A 1 220 ? -14.090 37.721 -2.648 1.00 7.47 220 VAL A CA 1
ATOM 1414 C C . VAL A 1 220 ? -13.026 37.451 -3.727 1.00 7.62 220 VAL A C 1
ATOM 1415 O O . VAL A 1 220 ? -12.238 36.619 -3.574 1.00 7.54 220 VAL A O 1
ATOM 1419 N N . ILE A 1 221 ? -13.104 38.213 -4.793 1.00 8.22 221 ILE A N 1
ATOM 1420 C CA . ILE A 1 221 ? -12.142 38.210 -5.867 1.00 8.06 221 ILE A CA 1
ATOM 1421 C C . ILE A 1 221 ? -11.425 39.567 -5.868 1.00 8.16 221 ILE A C 1
ATOM 1422 O O . ILE A 1 221 ? -12.022 40.523 -6.097 1.00 8.38 221 ILE A O 1
ATOM 1427 N N . ALA A 1 222 ? -10.152 39.582 -5.510 1.00 7.43 222 ALA A N 1
ATOM 1428 C CA . ALA A 1 222 ? -9.446 40.824 -5.398 1.00 7.24 222 ALA A CA 1
ATOM 1429 C C . ALA A 1 222 ? -8.661 41.111 -6.673 1.00 7.63 222 ALA A C 1
ATOM 1430 O O . ALA A 1 222 ? -7.859 40.361 -7.072 1.00 9.57 222 ALA A O 1
ATOM 1432 N N . LYS A 1 223 ? -8.916 42.241 -7.285 1.00 8.55 223 LYS A N 1
ATOM 1433 C CA . LYS A 1 223 ? -8.232 42.606 -8.506 1.00 7.57 223 LYS A CA 1
ATOM 1434 C C . LYS A 1 223 ? -7.095 43.573 -8.197 1.00 8.99 223 LYS A C 1
ATOM 1435 O O . LYS A 1 223 ? -7.318 44.600 -7.681 1.00 9.08 223 LYS A O 1
ATOM 1441 N N . ILE A 1 224 ? -5.891 43.162 -8.514 1.00 8.85 224 ILE A N 1
ATOM 1442 C CA . ILE A 1 224 ? -4.723 43.881 -8.149 1.00 9.09 224 ILE A CA 1
ATOM 1443 C C . ILE A 1 224 ? -3.679 44.024 -9.256 1.00 10.42 224 ILE A C 1
ATOM 1444 O O . ILE A 1 224 ? -3.690 43.312 -10.187 1.00 8.18 224 ILE A O 1
ATOM 1449 N N . SER A 1 225 ? -2.782 44.966 -9.064 1.00 9.21 225 SER A N 1
ATOM 1450 C CA . SER A 1 225 ? -1.615 45.005 -9.907 1.00 12.62 225 SER A CA 1
ATOM 1451 C C . SER A 1 225 ? -0.262 45.079 -9.181 1.00 13.68 225 SER A C 1
ATOM 1452 O O . SER A 1 225 ? 0.704 45.090 -9.787 1.00 14.91 225 SER A O 1
ATOM 1455 N N . ARG A 1 226 ? -0.300 45.128 -7.853 1.00 11.95 226 ARG A N 1
ATOM 1456 C CA . ARG A 1 226 ? 0.913 45.216 -7.051 1.00 12.77 226 ARG A CA 1
ATOM 1457 C C . ARG A 1 226 ? 0.993 44.086 -6.029 1.00 12.92 226 ARG A C 1
ATOM 1458 O O . ARG A 1 226 ? -0.003 43.726 -5.402 1.00 11.04 226 ARG A O 1
ATOM 1466 N N . THR A 1 227 ? 2.191 43.534 -5.870 1.00 11.14 227 THR A N 1
ATOM 1467 C CA . THR A 1 227 ? 2.431 42.477 -4.941 1.00 12.37 227 THR A CA 1
ATOM 1468 C C . THR A 1 227 ? 2.053 42.845 -3.520 1.00 12.17 227 THR A C 1
ATOM 1469 O O . THR A 1 227 ? 1.597 42.026 -2.823 1.00 10.10 227 THR A O 1
ATOM 1473 N N . GLU A 1 228 ? 2.310 44.068 -3.110 1.00 12.89 228 GLU A N 1
ATOM 1474 C CA . GLU A 1 228 ? 1.990 44.507 -1.757 1.00 14.84 228 GLU A CA 1
ATOM 1475 C C . GLU A 1 228 ? 0.527 44.340 -1.424 1.00 14.23 228 GLU A C 1
ATOM 1476 O O . GLU A 1 228 ? 0.169 43.961 -0.354 1.00 14.45 228 GLU A O 1
ATOM 1482 N N . VAL A 1 229 ? -0.313 44.605 -2.401 1.00 12.24 229 VAL A N 1
ATOM 1483 C CA . VAL A 1 229 ? -1.737 44.458 -2.254 1.00 11.90 229 VAL A CA 1
ATOM 1484 C C . VAL A 1 229 ? -2.220 42.982 -2.376 1.00 11.33 229 VAL A C 1
ATOM 1485 O O . VAL A 1 229 ? -2.968 42.532 -1.595 1.00 10.41 229 VAL A O 1
ATOM 1489 N N . ALA A 1 230 ? -1.717 42.274 -3.368 1.00 9.77 230 ALA A N 1
ATOM 1490 C CA . ALA A 1 230 ? -1.983 40.865 -3.476 1.00 9.67 230 ALA A CA 1
ATOM 1491 C C . ALA A 1 230 ? -1.717 40.143 -2.151 1.00 9.18 230 ALA A C 1
ATOM 1492 O O . ALA A 1 230 ? -2.452 39.337 -1.738 1.00 9.97 230 ALA A O 1
ATOM 1494 N N . THR A 1 231 ? -0.598 40.465 -1.558 1.00 9.43 231 THR A N 1
ATOM 1495 C CA . THR A 1 231 ? -0.187 39.830 -0.327 1.00 10.10 231 THR A CA 1
ATOM 1496 C C . THR A 1 231 ? -1.278 39.935 0.777 1.00 10.67 231 THR A C 1
ATOM 1497 O O . THR A 1 231 ? -1.685 38.987 1.357 1.00 10.91 231 THR A O 1
ATOM 1501 N N . LYS A 1 232 ? -1.755 41.118 1.002 1.00 9.84 232 LYS A N 1
ATOM 1502 C CA . LYS A 1 232 ? -2.791 41.345 1.959 1.00 11.45 232 LYS A CA 1
ATOM 1503 C C . LYS A 1 232 ? -4.032 40.479 1.706 1.00 11.01 232 LYS A C 1
ATOM 1504 O O . LYS A 1 232 ? -4.578 39.902 2.589 1.00 9.58 232 LYS A O 1
ATOM 1510 N N . PHE A 1 233 ? -4.451 40.418 0.469 1.00 9.84 233 PHE A N 1
ATOM 1511 C CA . PHE A 1 233 ? -5.630 39.629 0.113 1.00 8.81 233 PHE A CA 1
ATOM 1512 C C . PHE A 1 233 ? -5.432 38.115 0.137 1.00 9.70 233 PHE A C 1
ATOM 1513 O O . PHE A 1 233 ? -6.371 37.413 0.297 1.00 9.07 233 PHE A O 1
ATOM 1521 N N . MET A 1 234 ? -4.197 37.676 0.005 1.00 8.30 234 MET A N 1
ATOM 1522 C CA . MET A 1 234 ? -3.860 36.266 0.090 1.00 9.23 234 MET A CA 1
ATOM 1523 C C . MET A 1 234 ? -3.677 35.723 1.536 1.00 11.51 234 MET A C 1
ATOM 1524 O O . MET A 1 234 ? -3.746 34.581 1.759 1.00 9.67 234 MET A O 1
ATOM 1529 N N . GLU A 1 235 ? -3.376 36.620 2.443 1.00 12.03 235 GLU A N 1
ATOM 1530 C CA . GLU A 1 235 ? -3.209 36.311 3.851 1.00 11.47 235 GLU A CA 1
ATOM 1531 C C . GLU A 1 235 ? -4.539 36.420 4.590 1.00 11.43 235 GLU A C 1
ATOM 1532 O O . GLU A 1 235 ? -5.411 37.046 4.122 1.00 11.57 235 GLU A O 1
ATOM 1538 N N . PRO A 1 236 ? -4.646 35.827 5.766 1.00 12.15 236 PRO A N 1
ATOM 1539 C CA . PRO A 1 236 ? -5.874 35.971 6.538 1.00 12.38 236 PRO A CA 1
ATOM 1540 C C . PRO A 1 236 ? -6.104 37.401 7.038 1.00 12.28 236 PRO A C 1
ATOM 1541 O O . PRO A 1 236 ? -5.223 38.159 7.151 1.00 10.32 236 PRO A O 1
ATOM 1545 N N . ALA A 1 237 ? -7.356 37.711 7.320 1.00 12.21 237 ALA A N 1
ATOM 1546 C CA . ALA A 1 237 ? -7.658 38.985 7.907 1.00 12.57 237 ALA A CA 1
ATOM 1547 C C . ALA A 1 237 ? -6.899 39.136 9.231 1.00 13.73 237 ALA A C 1
ATOM 1548 O O . ALA A 1 237 ? -6.800 38.220 9.979 1.00 12.45 237 ALA A O 1
ATOM 1550 N N . PRO A 1 238 ? -6.357 40.309 9.456 1.00 14.58 238 PRO A N 1
ATOM 1551 C CA . PRO A 1 238 ? -5.569 40.533 10.661 1.00 15.73 238 PRO A CA 1
ATOM 1552 C C . PRO A 1 238 ? -6.413 40.630 11.933 1.00 15.41 238 PRO A C 1
ATOM 1553 O O . PRO A 1 238 ? -7.524 41.061 11.924 1.00 13.70 238 PRO A O 1
ATOM 1557 N N . VAL A 1 239 ? -5.787 40.243 13.025 1.00 13.33 239 VAL A N 1
ATOM 1558 C CA . VAL A 1 239 ? -6.435 40.137 14.303 1.00 14.49 239 VAL A CA 1
ATOM 1559 C C . VAL A 1 239 ? -7.042 41.468 14.738 1.00 13.55 239 VAL A C 1
ATOM 1560 O O . VAL A 1 239 ? -8.131 41.523 15.187 1.00 13.60 239 VAL A O 1
ATOM 1564 N N . LYS A 1 240 ? -6.318 42.538 14.546 1.00 15.08 240 LYS A N 1
ATOM 1565 C CA . LYS A 1 240 ? -6.749 43.816 15.045 1.00 14.98 240 LYS A CA 1
ATOM 1566 C C . LYS A 1 240 ? -8.060 44.270 14.486 1.00 15.71 240 LYS A C 1
ATOM 1567 O O . LYS A 1 240 ? -8.881 44.730 15.172 1.00 13.84 240 LYS A O 1
ATOM 1573 N N . ILE A 1 241 ? -8.240 44.092 13.209 1.00 15.18 241 ILE A N 1
ATOM 1574 C CA . ILE A 1 241 ? -9.474 44.530 12.617 1.00 12.92 241 ILE A CA 1
ATOM 1575 C C . ILE A 1 241 ? -10.605 43.574 12.981 1.00 10.67 241 ILE A C 1
ATOM 1576 O O . ILE A 1 241 ? -11.654 43.992 13.259 1.00 12.88 241 ILE A O 1
ATOM 1581 N N . LEU A 1 242 ? -10.331 42.294 12.981 1.00 10.67 242 LEU A N 1
ATOM 1582 C CA . LEU A 1 242 ? -11.302 41.313 13.355 1.00 10.04 242 LEU A CA 1
ATOM 1583 C C . LEU A 1 242 ? -11.827 41.627 14.768 1.00 11.66 242 LEU A C 1
ATOM 1584 O O . LEU A 1 242 ? -12.972 41.713 14.982 1.00 10.89 242 LEU A O 1
ATOM 1589 N N . GLN A 1 243 ? -10.906 41.794 15.690 1.00 9.28 243 GLN A N 1
ATOM 1590 C CA . GLN A 1 243 ? -11.240 42.097 17.079 1.00 9.78 243 GLN A CA 1
ATOM 1591 C C . GLN A 1 243 ? -12.155 43.324 17.169 1.00 10.46 243 GLN A C 1
ATOM 1592 O O . GLN A 1 243 ? -13.093 43.342 17.882 1.00 10.46 243 GLN A O 1
ATOM 1598 N N . GLN A 1 244 ? -11.818 44.338 16.405 1.00 11.02 244 GLN A N 1
ATOM 1599 C CA . GLN A 1 244 ? -12.635 45.516 16.299 1.00 14.11 244 GLN A CA 1
ATOM 1600 C C . GLN A 1 244 ? -14.058 45.182 15.895 1.00 14.28 244 GLN A C 1
ATOM 1601 O O . GLN A 1 244 ? -14.977 45.661 16.462 1.00 13.76 244 GLN A O 1
ATOM 1607 N N . LEU A 1 245 ? -14.195 44.354 14.881 1.00 11.69 245 LEU A N 1
ATOM 1608 C CA . LEU A 1 245 ? -15.525 43.963 14.401 1.00 12.55 245 LEU A CA 1
ATOM 1609 C C . LEU A 1 245 ? -16.332 43.195 15.447 1.00 11.74 245 LEU A C 1
ATOM 1610 O O . LEU A 1 245 ? -17.507 43.359 15.546 1.00 13.46 245 LEU A O 1
ATOM 1615 N N . VAL A 1 246 ? -15.659 42.350 16.197 1.00 10.91 246 VAL A N 1
ATOM 1616 C CA . VAL A 1 246 ? -16.261 41.614 17.275 1.00 12.77 246 VAL A CA 1
ATOM 1617 C C . VAL A 1 246 ? -16.735 42.612 18.359 1.00 13.90 246 VAL A C 1
ATOM 1618 O O . VAL A 1 246 ? -17.805 42.516 18.850 1.00 12.25 246 VAL A O 1
ATOM 1622 N N . ASN A 1 247 ? -15.891 43.556 18.673 1.00 12.88 247 ASN A N 1
ATOM 1623 C CA . ASN A 1 247 ? -16.244 44.529 19.674 1.00 13.81 247 ASN A CA 1
ATOM 1624 C C . ASN A 1 247 ? -17.459 45.392 19.297 1.00 16.73 247 ASN A C 1
ATOM 1625 O O . ASN A 1 247 ? -18.193 45.783 20.135 1.00 16.07 247 ASN A O 1
ATOM 1630 N N . GLU A 1 248 ? -17.609 45.661 18.018 1.00 16.06 248 GLU A N 1
ATOM 1631 C CA . GLU A 1 248 ? -18.706 46.424 17.474 1.00 16.47 248 GLU A CA 1
ATOM 1632 C C . GLU A 1 248 ? -19.972 45.593 17.308 1.00 16.08 248 GLU A C 1
ATOM 1633 O O . GLU A 1 248 ? -20.998 46.109 17.016 1.00 18.76 248 GLU A O 1
ATOM 1639 N N . GLY A 1 249 ? -19.875 44.311 17.553 1.00 13.70 249 GLY A N 1
ATOM 1640 C CA . GLY A 1 249 ? -21.008 43.415 17.486 1.00 16.48 249 GLY A CA 1
ATOM 1641 C C . GLY A 1 249 ? -21.402 42.937 16.096 1.00 18.59 249 GLY A C 1
ATOM 1642 O O . GLY A 1 249 ? -22.459 42.414 15.893 1.00 16.46 249 GLY A O 1
ATOM 1643 N N . LEU A 1 250 ? -20.483 43.116 15.169 1.00 14.84 250 LEU A N 1
ATOM 1644 C CA . LEU A 1 250 ? -20.707 42.913 13.759 1.00 14.73 250 LEU A CA 1
ATOM 1645 C C . LEU A 1 250 ? -20.432 41.502 13.270 1.00 16.11 250 LEU A C 1
ATOM 1646 O O . LEU A 1 250 ? -21.035 41.052 12.335 1.00 14.85 250 LEU A O 1
ATOM 1651 N N . ILE A 1 251 ? -19.487 40.853 13.917 1.00 11.88 251 ILE A N 1
ATOM 1652 C CA . ILE A 1 251 ? -19.230 39.455 13.718 1.00 12.42 251 ILE A CA 1
ATOM 1653 C C . ILE A 1 251 ? -19.070 38.723 15.039 1.00 11.84 251 ILE A C 1
ATOM 1654 O O . ILE A 1 251 ? -18.778 39.313 16.028 1.00 13.10 251 ILE A O 1
ATOM 1659 N N . SER A 1 252 ? -19.299 37.437 15.014 1.00 11.95 252 SER A N 1
ATOM 1660 C CA . SER A 1 252 ? -19.119 36.614 16.196 1.00 12.02 252 SER A CA 1
ATOM 1661 C C . SER A 1 252 ? -17.651 36.306 16.501 1.00 12.59 252 SER A C 1
ATOM 1662 O O . SER A 1 252 ? -16.840 36.378 15.663 1.00 10.20 252 SER A O 1
ATOM 1665 N N . GLU A 1 253 ? -17.367 35.889 17.726 1.00 12.25 253 GLU A N 1
ATOM 1666 C CA . GLU A 1 253 ? -16.054 35.404 18.062 1.00 13.75 253 GLU A CA 1
ATOM 1667 C C . GLU A 1 253 ? -15.628 34.204 17.212 1.00 13.12 253 GLU A C 1
ATOM 1668 O O . GLU A 1 253 ? -14.516 34.087 16.832 1.00 14.24 253 GLU A O 1
ATOM 1674 N N . ASP A 1 254 ? -16.560 33.337 16.898 1.00 12.84 254 ASP A N 1
ATOM 1675 C CA . ASP A 1 254 ? -16.226 32.203 16.075 1.00 12.64 254 ASP A CA 1
ATOM 1676 C C . ASP A 1 254 ? -15.872 32.664 14.651 1.00 11.47 254 ASP A C 1
ATOM 1677 O O . ASP A 1 254 ? -15.000 32.183 14.094 1.00 13.12 254 ASP A O 1
ATOM 1682 N N . GLN A 1 255 ? -16.567 33.641 14.149 1.00 10.60 255 GLN A N 1
ATOM 1683 C CA . GLN A 1 255 ? -16.264 34.196 12.847 1.00 10.84 255 GLN A CA 1
ATOM 1684 C C . GLN A 1 255 ? -14.831 34.800 12.808 1.00 12.29 255 GLN A C 1
ATOM 1685 O O . GLN A 1 255 ? -14.087 34.616 11.902 1.00 11.02 255 GLN A O 1
ATOM 1691 N N . MET A 1 256 ? -14.486 35.515 13.861 1.00 11.54 256 MET A N 1
ATOM 1692 C CA . MET A 1 256 ? -13.121 35.963 14.037 1.00 12.06 256 MET A CA 1
ATOM 1693 C C . MET A 1 256 ? -12.080 34.839 14.093 1.00 12.09 256 MET A C 1
ATOM 1694 O O . MET A 1 256 ? -11.040 34.968 13.579 1.00 12.88 256 MET A O 1
ATOM 1699 N N . LEU A 1 257 ? -12.394 33.772 14.780 1.00 12.78 257 LEU A N 1
ATOM 1700 C CA . LEU A 1 257 ? -11.554 32.601 14.786 1.00 13.50 257 LEU A CA 1
ATOM 1701 C C . LEU A 1 257 ? -11.408 31.980 13.385 1.00 12.69 257 LEU A C 1
ATOM 1702 O O . LEU A 1 257 ? -10.353 31.680 12.982 1.00 11.68 257 LEU A O 1
ATOM 1707 N N . MET A 1 258 ? -12.523 31.765 12.728 1.00 11.50 258 MET A N 1
ATOM 1708 C CA . MET A 1 258 ? -12.489 31.199 11.418 1.00 12.43 258 MET A CA 1
ATOM 1709 C C . MET A 1 258 ? -11.695 32.097 10.468 1.00 12.02 258 MET A C 1
ATOM 1710 O O . MET A 1 258 ? -10.970 31.621 9.689 1.00 13.33 258 MET A O 1
ATOM 1715 N N . ALA A 1 259 ? -11.868 33.390 10.563 1.00 12.39 259 ALA A N 1
ATOM 1716 C CA . ALA A 1 259 ? -11.220 34.308 9.641 1.00 13.46 259 ALA A CA 1
ATOM 1717 C C . ALA A 1 259 ? -9.688 34.218 9.669 1.00 13.41 259 ALA A C 1
ATOM 1718 O O . ALA A 1 259 ? -9.062 34.609 8.772 1.00 11.22 259 ALA A O 1
ATOM 1720 N N . GLN A 1 260 ? -9.149 33.706 10.746 1.00 11.74 260 GLN A N 1
ATOM 1721 C CA . GLN A 1 260 ? -7.719 33.594 10.880 1.00 14.04 260 GLN A CA 1
ATOM 1722 C C . GLN A 1 260 ? -7.154 32.374 10.155 1.00 14.59 260 GLN A C 1
ATOM 1723 O O . GLN A 1 260 ? -5.981 32.209 10.114 1.00 17.11 260 GLN A O 1
ATOM 1729 N N . SER A 1 261 ? -8.019 31.565 9.584 1.00 14.14 261 SER A N 1
ATOM 1730 C CA . SER A 1 261 ? -7.600 30.356 8.888 1.00 15.89 261 SER A CA 1
ATOM 1731 C C . SER A 1 261 ? -7.938 30.323 7.405 1.00 13.78 261 SER A C 1
ATOM 1732 O O . SER A 1 261 ? -7.758 29.336 6.778 1.00 15.89 261 SER A O 1
ATOM 1735 N N . VAL A 1 262 ? -8.480 31.401 6.903 1.00 11.59 262 VAL A N 1
ATOM 1736 C CA . VAL A 1 262 ? -8.827 31.489 5.499 1.00 11.26 262 VAL A CA 1
ATOM 1737 C C . VAL A 1 262 ? -8.296 32.809 4.936 1.00 10.14 262 VAL A C 1
ATOM 1738 O O . VAL A 1 262 ? -8.159 33.734 5.655 1.00 9.19 262 VAL A O 1
ATOM 1742 N N . PRO A 1 263 ? -8.031 32.855 3.642 1.00 11.02 263 PRO A N 1
ATOM 1743 C CA . PRO A 1 263 ? -7.531 34.070 3.034 1.00 9.44 263 PRO A CA 1
ATOM 1744 C C . PRO A 1 263 ? -8.592 35.159 2.995 1.00 8.17 263 PRO A C 1
ATOM 1745 O O . PRO A 1 263 ? -9.720 34.859 3.045 1.00 8.65 263 PRO A O 1
ATOM 1749 N N . MET A 1 264 ? -8.169 36.397 2.877 1.00 7.47 264 MET A N 1
ATOM 1750 C CA . MET A 1 264 ? -9.080 37.492 2.629 1.00 8.53 264 MET A CA 1
ATOM 1751 C C . MET A 1 264 ? -9.844 37.392 1.278 1.00 8.59 264 MET A C 1
ATOM 1752 O O . MET A 1 264 ? -10.914 37.832 1.159 1.00 9.63 264 MET A O 1
ATOM 1757 N N . ALA A 1 265 ? -9.254 36.752 0.307 1.00 7.46 265 ALA A N 1
ATOM 1758 C CA . ALA A 1 265 ? -9.878 36.539 -0.994 1.00 8.22 265 ALA A CA 1
ATOM 1759 C C . ALA A 1 265 ? -9.657 35.109 -1.473 1.00 8.27 265 ALA A C 1
ATOM 1760 O O . ALA A 1 265 ? -8.674 34.537 -1.206 1.00 10.53 265 ALA A O 1
ATOM 1762 N N . ASP A 1 266 ? -10.621 34.567 -2.186 1.00 8.84 266 ASP A N 1
ATOM 1763 C CA . ASP A 1 266 ? -10.529 33.231 -2.714 1.00 9.10 266 ASP A CA 1
ATOM 1764 C C . ASP A 1 266 ? -9.659 33.199 -4.008 1.00 9.89 266 ASP A C 1
ATOM 1765 O O . ASP A 1 266 ? -9.022 32.267 -4.293 1.00 9.14 266 ASP A O 1
ATOM 1770 N N . ASP A 1 267 ? -9.774 34.294 -4.732 1.00 9.45 267 ASP A N 1
ATOM 1771 C CA . ASP A 1 267 ? -9.192 34.525 -6.006 1.00 8.68 267 ASP A CA 1
ATOM 1772 C C . ASP A 1 267 ? -8.576 35.900 -6.067 1.00 8.12 267 ASP A C 1
ATOM 1773 O O . ASP A 1 267 ? -9.165 36.838 -5.714 1.00 8.24 267 ASP A O 1
ATOM 1778 N N . ILE A 1 268 ? -7.395 35.922 -6.640 1.00 6.70 268 ILE A N 1
ATOM 1779 C CA . ILE A 1 268 ? -6.669 37.142 -6.918 1.00 8.20 268 ILE A CA 1
ATOM 1780 C C . ILE A 1 268 ? -6.509 37.302 -8.429 1.00 7.48 268 ILE A C 1
ATOM 1781 O O . ILE A 1 268 ? -5.887 36.496 -9.043 1.00 8.90 268 ILE A O 1
ATOM 1786 N N . THR A 1 269 ? -7.091 38.356 -8.975 1.00 7.13 269 THR A N 1
ATOM 1787 C CA . THR A 1 269 ? -6.955 38.703 -10.365 1.00 7.18 269 THR A CA 1
ATOM 1788 C C . THR A 1 269 ? -5.753 39.638 -10.600 1.00 7.00 269 THR A C 1
ATOM 1789 O O . THR A 1 269 ? -5.763 40.729 -10.161 1.00 7.32 269 THR A O 1
ATOM 1793 N N . ALA A 1 270 ? -4.736 39.158 -11.261 1.00 7.72 270 ALA A N 1
ATOM 1794 C CA . ALA A 1 270 ? -3.637 39.981 -11.669 1.00 7.45 270 ALA A CA 1
ATOM 1795 C C . ALA A 1 270 ? -4.088 40.770 -12.890 1.00 8.29 270 ALA A C 1
ATOM 1796 O O . ALA A 1 270 ? -4.302 40.221 -13.912 1.00 7.97 270 ALA A O 1
ATOM 1798 N N . GLU A 1 271 ? -4.199 42.086 -12.728 1.00 7.17 271 GLU A N 1
ATOM 1799 C CA . GLU A 1 271 ? -4.635 42.966 -13.806 1.00 8.53 271 GLU A CA 1
ATOM 1800 C C . GLU A 1 271 ? -3.467 43.682 -14.483 1.00 7.78 271 GLU A C 1
ATOM 1801 O O . GLU A 1 271 ? -2.939 44.665 -13.965 1.00 7.96 271 GLU A O 1
ATOM 1807 N N . ALA A 1 272 ? -3.079 43.177 -15.649 1.00 7.37 272 ALA A N 1
ATOM 1808 C CA . ALA A 1 272 ? -2.035 43.773 -16.457 1.00 7.72 272 ALA A CA 1
ATOM 1809 C C . ALA A 1 272 ? -2.608 44.964 -17.248 1.00 7.37 272 ALA A C 1
ATOM 1810 O O . ALA A 1 272 ? -3.725 45.288 -17.079 1.00 7.59 272 ALA A O 1
ATOM 1812 N N . ASP A 1 273 ? -1.791 45.543 -1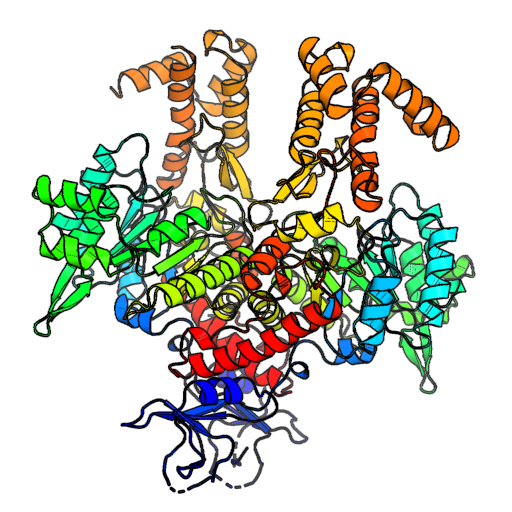8.106 1.00 6.70 273 ASP A N 1
ATOM 1813 C CA . ASP A 1 273 ? -2.231 46.597 -19.005 1.00 8.14 273 ASP A CA 1
ATOM 1814 C C . ASP A 1 273 ? -3.676 46.355 -19.488 1.00 7.51 273 ASP A C 1
ATOM 1815 O O . ASP A 1 273 ? -4.007 45.326 -19.960 1.00 7.29 273 ASP A O 1
ATOM 1820 N N . SER A 1 274 ? -4.500 47.358 -19.254 1.00 7.92 274 SER A N 1
ATOM 1821 C CA . SER A 1 274 ? -5.902 47.267 -19.525 1.00 7.52 274 SER A CA 1
ATOM 1822 C C . SER A 1 274 ? -6.584 48.599 -19.792 1.00 6.77 274 SER A C 1
ATOM 1823 O O . SER A 1 274 ? -6.017 49.622 -19.643 1.00 6.90 274 SER A O 1
ATOM 1826 N N . GLY A 1 275 ? -7.827 48.504 -20.230 1.00 6.49 275 GLY A N 1
ATOM 1827 C CA . GLY A 1 275 ? -8.651 49.656 -20.388 1.00 6.74 275 GLY A CA 1
ATOM 1828 C C . GLY A 1 275 ? -8.897 50.339 -19.049 1.00 7.31 275 GLY A C 1
ATOM 1829 O O . GLY A 1 275 ? -8.877 49.720 -18.040 1.00 7.99 275 GLY A O 1
ATOM 1830 N N . GLY A 1 276 ? -9.162 51.617 -19.064 1.00 6.50 276 GLY A N 1
ATOM 1831 C CA . GLY A 1 276 ? -9.437 52.323 -17.847 1.00 6.54 276 GLY A CA 1
ATOM 1832 C C . GLY A 1 276 ? -8.219 52.569 -16.969 1.00 7.87 276 GLY A C 1
ATOM 1833 O O . GLY A 1 276 ? -7.159 52.777 -17.436 1.00 7.88 276 GLY A O 1
ATOM 1834 N N . HIS A 1 277 ? -8.404 52.563 -15.658 1.00 7.68 277 HIS A N 1
ATOM 1835 C CA . HIS A 1 277 ? -7.284 52.769 -14.791 1.00 8.80 277 HIS A CA 1
ATOM 1836 C C . HIS A 1 277 ? -6.316 51.625 -14.923 1.00 9.21 277 HIS A C 1
ATOM 1837 O O . HIS A 1 277 ? -6.685 50.501 -14.865 1.00 9.02 277 HIS A O 1
ATOM 1844 N N . THR A 1 278 ? -5.064 51.950 -15.095 1.00 9.03 278 THR A N 1
ATOM 1845 C CA . THR A 1 278 ? -4.045 50.930 -15.213 1.00 10.63 278 THR A CA 1
ATOM 1846 C C . THR A 1 278 ? -2.638 51.470 -15.004 1.00 13.72 278 THR A C 1
ATOM 1847 O O . THR A 1 278 ? -2.388 52.590 -15.320 1.00 11.39 278 THR A O 1
ATOM 1851 N N . ASP A 1 279 ? -1.749 50.606 -14.534 1.00 15.63 279 ASP A N 1
ATOM 1852 C CA . ASP A 1 279 ? -0.330 50.947 -14.448 1.00 16.45 279 ASP A CA 1
ATOM 1853 C C . ASP A 1 279 ? 0.498 50.264 -15.549 1.00 15.25 279 ASP A C 1
ATOM 1854 O O . ASP A 1 279 ? 1.671 50.250 -15.503 1.00 14.71 279 ASP A O 1
ATOM 1859 N N . ASN A 1 280 ? -0.211 49.756 -16.552 1.00 12.03 280 ASN A N 1
ATOM 1860 C CA . ASN A 1 280 ? 0.399 49.224 -17.762 1.00 12.00 280 ASN A CA 1
ATOM 1861 C C . ASN A 1 280 ? 1.492 48.200 -17.505 1.00 12.59 280 ASN A C 1
ATOM 1862 O O . ASN A 1 280 ? 2.577 48.286 -18.080 1.00 12.06 280 ASN A O 1
ATOM 1867 N N . ARG A 1 281 ? 1.206 47.224 -16.651 1.00 11.49 281 ARG A N 1
ATOM 1868 C CA . ARG A 1 281 ? 2.169 46.142 -16.425 1.00 12.10 281 ARG A CA 1
ATOM 1869 C C . ARG A 1 281 ? 2.039 45.028 -17.471 1.00 12.73 281 ARG A C 1
ATOM 1870 O O . ARG A 1 281 ? 0.926 44.664 -17.851 1.00 12.24 281 ARG A O 1
ATOM 1878 N N . PRO A 1 282 ? 3.166 44.484 -17.934 1.00 10.65 282 PRO A N 1
ATOM 1879 C CA . PRO A 1 282 ? 3.113 43.399 -18.904 1.00 9.47 282 PRO A CA 1
ATOM 1880 C C . PRO A 1 282 ? 2.501 42.163 -18.296 1.00 8.33 282 PRO A C 1
ATOM 1881 O O . PRO A 1 282 ? 2.935 41.700 -17.281 1.00 8.71 282 PRO A O 1
ATOM 1885 N N . LEU A 1 283 ? 1.521 41.611 -18.970 1.00 7.84 283 LEU A N 1
ATOM 1886 C CA . LEU A 1 283 ? 0.880 40.426 -18.451 1.00 7.38 283 LEU A CA 1
ATOM 1887 C C . LEU A 1 283 ? 1.902 39.289 -18.256 1.00 7.72 283 LEU A C 1
ATOM 1888 O O . LEU A 1 283 ? 1.817 38.580 -17.349 1.00 7.21 283 LEU A O 1
ATOM 1893 N N . VAL A 1 284 ? 2.846 39.173 -19.176 1.00 8.07 284 VAL A N 1
ATOM 1894 C CA . VAL A 1 284 ? 3.826 38.090 -19.139 1.00 8.58 284 VAL A CA 1
ATOM 1895 C C . VAL A 1 284 ? 4.883 38.185 -18.039 1.00 7.73 284 VAL A C 1
ATOM 1896 O O . VAL A 1 284 ? 5.548 37.254 -17.818 1.00 7.19 284 VAL A O 1
ATOM 1900 N N . THR A 1 285 ? 4.978 39.330 -17.380 1.00 8.39 285 THR A N 1
ATOM 1901 C CA . THR A 1 285 ? 5.820 39.455 -16.214 1.00 9.26 285 THR A CA 1
ATOM 1902 C C . THR A 1 285 ? 4.967 39.499 -14.923 1.00 8.83 285 THR A C 1
ATOM 1903 O O . THR A 1 285 ? 5.328 38.929 -13.948 1.00 10.60 285 THR A O 1
ATOM 1907 N N . LEU A 1 286 ? 3.812 40.161 -14.983 1.00 7.32 286 LEU A N 1
ATOM 1908 C CA . LEU A 1 286 ? 2.931 40.311 -13.822 1.00 8.02 286 LEU A CA 1
ATOM 1909 C C . LEU A 1 286 ? 2.333 38.966 -13.348 1.00 7.95 286 LEU A C 1
ATOM 1910 O O . LEU A 1 286 ? 2.358 38.681 -12.215 1.00 7.43 286 LEU A O 1
ATOM 1915 N N . LEU A 1 287 ? 1.778 38.188 -14.249 1.00 7.19 287 LEU A N 1
ATOM 1916 C CA . LEU A 1 287 ? 1.133 36.996 -13.822 1.00 8.41 287 LEU A CA 1
ATOM 1917 C C . LEU A 1 287 ? 2.063 35.993 -13.128 1.00 9.11 287 LEU A C 1
ATOM 1918 O O . LEU A 1 287 ? 1.749 35.494 -12.098 1.00 8.58 287 LEU A O 1
ATOM 1923 N N . PRO A 1 288 ? 3.224 35.748 -13.715 1.00 8.98 288 PRO A N 1
ATOM 1924 C CA . PRO A 1 288 ? 4.160 34.806 -13.083 1.00 9.20 288 PRO A CA 1
ATOM 1925 C C . PRO A 1 288 ? 4.641 35.313 -11.708 1.00 8.19 288 PRO A C 1
ATOM 1926 O O . PRO A 1 288 ? 4.762 34.578 -10.822 1.00 9.56 288 PRO A O 1
ATOM 1930 N N . THR A 1 289 ? 4.782 36.603 -11.590 1.00 8.16 289 THR A N 1
ATOM 1931 C CA . THR A 1 289 ? 5.125 37.206 -10.350 1.00 8.65 289 THR A CA 1
ATOM 1932 C C . THR A 1 289 ? 4.047 36.954 -9.292 1.00 8.19 289 THR A C 1
ATOM 1933 O O . THR A 1 289 ? 4.321 36.623 -8.201 1.00 7.86 289 THR A O 1
ATOM 1937 N N . ILE A 1 290 ? 2.812 37.134 -9.674 1.00 6.64 290 ILE A N 1
ATOM 1938 C CA . ILE A 1 290 ? 1.727 36.929 -8.734 1.00 7.81 290 ILE A CA 1
ATOM 1939 C C . ILE A 1 290 ? 1.523 35.454 -8.392 1.00 7.92 290 ILE A C 1
ATOM 1940 O O . ILE A 1 290 ? 1.203 35.129 -7.279 1.00 7.23 290 ILE A O 1
ATOM 1945 N N . LEU A 1 291 ? 1.727 34.588 -9.375 1.00 8.38 291 LEU A N 1
ATOM 1946 C CA . LEU A 1 291 ? 1.615 33.160 -9.145 1.00 8.80 291 LEU A CA 1
ATOM 1947 C C . LEU A 1 291 ? 2.689 32.728 -8.179 1.00 10.67 291 LEU A C 1
ATOM 1948 O O . LEU A 1 291 ? 2.457 31.929 -7.366 1.00 10.29 291 LEU A O 1
ATOM 1953 N N . ALA A 1 292 ? 3.865 33.283 -8.315 1.00 11.23 292 ALA A N 1
ATOM 1954 C CA . ALA A 1 292 ? 4.952 32.870 -7.439 1.00 11.57 292 ALA A CA 1
ATOM 1955 C C . ALA A 1 292 ? 4.626 33.282 -5.990 1.00 11.65 292 ALA A C 1
ATOM 1956 O O . ALA A 1 292 ? 4.842 32.592 -5.056 1.00 11.26 292 ALA A O 1
ATOM 1958 N N . LEU A 1 293 ? 4.070 34.452 -5.850 1.00 11.01 293 LEU A N 1
ATOM 1959 C CA . LEU A 1 293 ? 3.620 34.915 -4.568 1.00 11.51 293 LEU A CA 1
ATOM 1960 C C . LEU A 1 293 ? 2.571 33.982 -3.991 1.00 11.37 293 LEU A C 1
ATOM 1961 O O . LEU A 1 293 ? 2.686 33.540 -2.924 1.00 11.90 293 LEU A O 1
ATOM 1966 N N . LYS A 1 294 ? 1.588 33.638 -4.790 1.00 10.07 294 LYS A N 1
ATOM 1967 C CA . LYS A 1 294 ? 0.596 32.692 -4.403 1.00 10.82 294 LYS A CA 1
ATOM 1968 C C . LYS A 1 294 ? 1.222 31.439 -3.831 1.00 13.49 294 LYS A C 1
ATOM 1969 O O . LYS A 1 294 ? 0.848 31.019 -2.821 1.00 11.59 294 LYS A O 1
ATOM 1975 N N . ASP A 1 295 ? 2.159 30.859 -4.560 1.00 13.25 295 ASP A N 1
ATOM 1976 C CA . ASP A 1 295 ? 2.808 29.634 -4.132 1.00 12.66 295 ASP A CA 1
ATOM 1977 C C . ASP A 1 295 ? 3.460 29.764 -2.752 1.00 12.75 295 ASP A C 1
ATOM 1978 O O . ASP A 1 295 ? 3.353 28.917 -1.913 1.00 14.35 295 ASP A O 1
ATOM 1983 N N . THR A 1 296 ? 4.101 30.874 -2.543 1.00 11.92 296 THR A N 1
ATOM 1984 C CA . THR A 1 296 ? 4.722 31.161 -1.290 1.00 14.23 296 THR A CA 1
ATOM 1985 C C . THR A 1 296 ? 3.735 31.232 -0.123 1.00 13.37 296 THR A C 1
ATOM 1986 O O . THR A 1 296 ? 3.915 30.639 0.885 1.00 11.77 296 THR A O 1
ATOM 1990 N N . ILE A 1 297 ? 2.690 31.986 -0.320 1.00 12.88 297 ILE A N 1
ATOM 1991 C CA . ILE A 1 297 ? 1.695 32.178 0.701 1.00 13.46 297 ILE A CA 1
ATOM 1992 C C . ILE A 1 297 ? 0.899 30.903 0.936 1.00 13.78 297 ILE A C 1
ATOM 1993 O O . ILE A 1 297 ? 0.654 30.530 2.029 1.00 15.28 297 ILE A O 1
ATOM 1998 N N . GLN A 1 298 ? 0.551 30.208 -0.122 1.00 13.67 298 GLN A N 1
ATOM 1999 C CA . GLN A 1 298 ? -0.171 28.983 0.017 1.00 13.33 298 GLN A CA 1
ATOM 2000 C C . GLN A 1 298 ? 0.655 27.972 0.773 1.00 14.66 298 GLN A C 1
ATOM 2001 O O . GLN A 1 298 ? 0.141 27.237 1.505 1.00 17.92 298 GLN A O 1
ATOM 2007 N N . ALA A 1 299 ? 1.936 27.964 0.558 1.00 13.90 299 ALA A N 1
ATOM 2008 C CA . ALA A 1 299 ? 2.806 27.025 1.233 1.00 16.73 299 ALA A CA 1
ATOM 2009 C C . ALA A 1 299 ? 2.944 27.331 2.715 1.00 18.41 299 ALA A C 1
ATOM 2010 O O . ALA A 1 299 ? 3.084 26.455 3.493 1.00 19.59 299 ALA A O 1
ATOM 2012 N N . LYS A 1 300 ? 2.886 28.604 3.038 1.00 16.78 300 LYS A N 1
ATOM 2013 C CA . LYS A 1 300 ? 2.959 29.072 4.382 1.00 18.11 300 LYS A CA 1
ATOM 2014 C C . LYS A 1 300 ? 1.710 28.773 5.186 1.00 20.24 300 LYS A C 1
ATOM 2015 O O . LYS A 1 300 ? 1.814 28.277 6.260 1.00 19.72 300 LYS A O 1
ATOM 2021 N N . TYR A 1 301 ? 0.540 29.089 4.654 1.00 15.29 301 TYR A N 1
ATOM 2022 C CA . TYR A 1 301 ? -0.737 28.920 5.373 1.00 16.90 301 TYR A CA 1
ATOM 2023 C C . TYR A 1 301 ? -1.450 27.591 5.174 1.00 17.03 301 TYR A C 1
ATOM 2024 O O . TYR A 1 301 ? -2.293 27.237 5.942 1.00 19.21 301 TYR A O 1
ATOM 2033 N N . GLN A 1 302 ? -1.126 26.904 4.108 1.00 16.80 302 GLN A N 1
ATOM 2034 C CA . GLN A 1 302 ? -1.687 25.612 3.775 1.00 18.35 302 GLN A CA 1
ATOM 2035 C C . GLN A 1 302 ? -3.229 25.529 3.794 1.00 19.42 302 GLN A C 1
ATOM 2036 O O . GLN A 1 302 ? -3.798 24.614 4.270 1.00 18.02 302 GLN A O 1
ATOM 2042 N N . TYR A 1 303 ? -3.860 26.526 3.254 1.00 15.04 303 TYR A N 1
ATOM 2043 C CA . TYR A 1 303 ? -5.277 26.605 3.279 1.00 13.98 303 TYR A CA 1
ATOM 2044 C C . TYR A 1 303 ? -5.901 25.358 2.696 1.00 14.33 303 TYR A C 1
ATOM 2045 O O . TYR A 1 303 ? -5.421 24.802 1.760 1.00 13.13 303 TYR A O 1
ATOM 2054 N N . LYS A 1 304 ? -7.008 24.953 3.278 1.00 14.93 304 LYS A N 1
ATOM 2055 C CA . LYS A 1 304 ? -7.649 23.744 2.838 1.00 18.13 304 LYS A CA 1
ATOM 2056 C C . LYS A 1 304 ? -8.082 23.819 1.381 1.00 18.83 304 LYS A C 1
ATOM 2057 O O . LYS A 1 304 ? -7.913 22.909 0.630 1.00 18.72 304 LYS A O 1
ATOM 2063 N N . THR A 1 305 ? -8.631 24.958 1.030 1.00 17.66 305 THR A N 1
ATOM 2064 C CA . THR A 1 305 ? -8.913 25.295 -0.348 1.00 15.88 305 THR A CA 1
ATOM 2065 C C . THR A 1 305 ? -7.851 26.299 -0.831 1.00 14.11 305 THR A C 1
ATOM 2066 O O . THR A 1 305 ? -7.819 27.394 -0.393 1.00 14.26 305 THR A O 1
ATOM 2070 N N . PRO A 1 306 ? -6.964 25.886 -1.717 1.00 11.78 306 PRO A N 1
ATOM 2071 C CA . PRO A 1 306 ? -5.861 26.780 -2.030 1.00 10.91 306 PRO A CA 1
ATOM 2072 C C . PRO A 1 306 ? -6.338 28.097 -2.609 1.00 10.71 306 PRO A C 1
ATOM 2073 O O . PRO A 1 306 ? -7.324 28.134 -3.229 1.00 11.58 306 PRO A O 1
ATOM 2077 N N . ILE A 1 307 ? -5.601 29.153 -2.344 1.00 9.98 307 ILE A N 1
ATOM 2078 C CA . ILE A 1 307 ? -5.784 30.398 -3.026 1.00 10.03 307 ILE A CA 1
ATOM 2079 C C . ILE A 1 307 ? -5.471 30.224 -4.523 1.00 8.49 307 ILE A C 1
ATOM 2080 O O . ILE A 1 307 ? -4.683 29.417 -4.861 1.00 9.21 307 ILE A O 1
ATOM 2085 N N . ARG A 1 308 ? -6.170 31.012 -5.326 1.00 7.50 308 ARG A N 1
ATOM 2086 C CA . ARG A 1 308 ? -6.061 31.009 -6.736 1.00 6.99 308 ARG A CA 1
ATOM 2087 C C . ARG A 1 308 ? -5.722 32.383 -7.286 1.00 6.77 308 ARG A C 1
ATOM 2088 O O . ARG A 1 308 ? -6.110 33.372 -6.773 1.00 7.78 308 ARG A O 1
ATOM 2096 N N . VAL A 1 309 ? -4.973 32.349 -8.373 1.00 6.23 309 VAL A N 1
ATOM 2097 C CA . VAL A 1 309 ? -4.670 33.531 -9.129 1.00 6.83 309 VAL A CA 1
ATOM 2098 C C . VAL A 1 309 ? -5.099 33.398 -10.611 1.00 6.81 309 VAL A C 1
ATOM 2099 O O . VAL A 1 309 ? -4.726 32.461 -11.264 1.00 7.55 309 VAL A O 1
ATOM 2103 N N . GLY A 1 310 ? -5.887 34.355 -11.091 1.00 6.35 310 GLY A N 1
ATOM 2104 C CA . GLY A 1 310 ? -6.277 34.407 -12.489 1.00 7.09 310 GLY A CA 1
ATOM 2105 C C . GLY A 1 310 ? -5.641 35.631 -13.115 1.00 6.78 310 GLY A C 1
ATOM 2106 O O . GLY A 1 310 ? -4.694 36.183 -12.554 1.00 7.38 310 GLY A O 1
ATOM 2107 N N . ALA A 1 311 ? -6.144 36.074 -14.264 1.00 6.44 311 ALA A N 1
ATOM 2108 C CA . ALA A 1 311 ? -5.613 37.263 -14.840 1.00 6.93 311 ALA A CA 1
ATOM 2109 C C . ALA A 1 311 ? -6.424 37.857 -15.957 1.00 6.92 311 ALA A C 1
ATOM 2110 O O . ALA A 1 311 ? -7.088 37.202 -16.656 1.00 7.39 311 ALA A O 1
ATOM 2112 N N . GLY A 1 312 ? -6.259 39.159 -16.068 1.00 7.75 312 GLY A N 1
ATOM 2113 C CA . GLY A 1 312 ? -6.757 39.907 -17.168 1.00 8.53 312 GLY A CA 1
ATOM 2114 C C . GLY A 1 312 ? -5.808 41.024 -17.571 1.00 8.24 312 GLY A C 1
ATOM 2115 O O . GLY A 1 312 ? -4.783 41.200 -17.018 1.00 6.85 312 GLY A O 1
ATOM 2116 N N . GLY A 1 313 ? -6.259 41.751 -18.561 1.00 7.69 313 GLY A N 1
ATOM 2117 C CA . GLY A 1 313 ? -5.514 42.829 -19.146 1.00 7.58 313 GLY A CA 1
ATOM 2118 C C . GLY A 1 313 ? -4.776 42.361 -20.397 1.00 8.15 313 GLY A C 1
ATOM 2119 O O . GLY A 1 313 ? -3.818 41.695 -20.310 1.00 9.26 313 GLY A O 1
ATOM 2120 N N . GLY A 1 314 ? -5.325 42.729 -21.546 1.00 8.58 314 GLY A N 1
ATOM 2121 C CA . GLY A 1 314 ? -4.859 42.258 -22.814 1.00 8.30 314 GLY A CA 1
ATOM 2122 C C . GLY A 1 314 ? -5.553 41.067 -23.448 1.00 9.34 314 GLY A C 1
ATOM 2123 O O . GLY A 1 314 ? -5.189 40.673 -24.479 1.00 11.09 314 GLY A O 1
ATOM 2124 N N . ILE A 1 315 ? -6.537 40.504 -22.790 1.00 8.49 315 ILE A N 1
ATOM 2125 C CA . ILE A 1 315 ? -7.200 39.343 -23.300 1.00 8.82 315 ILE A CA 1
ATOM 2126 C C . ILE A 1 315 ? -8.377 39.646 -24.237 1.00 10.04 315 ILE A C 1
ATOM 2127 O O . ILE A 1 315 ? -9.445 39.894 -23.796 1.00 11.27 315 ILE A O 1
ATOM 2132 N N . GLY A 1 316 ? -8.099 39.615 -25.517 1.00 9.00 316 GLY A N 1
ATOM 2133 C CA . GLY A 1 316 ? -9.091 39.866 -26.529 1.00 9.95 316 GLY A CA 1
ATOM 2134 C C . GLY A 1 316 ? -9.195 38.818 -27.643 1.00 8.90 316 GLY A C 1
ATOM 2135 O O . GLY A 1 316 ? -9.985 38.955 -28.526 1.00 9.56 316 GLY A O 1
ATOM 2136 N N . THR A 1 317 ? -8.365 37.793 -27.533 1.00 8.46 317 THR A N 1
ATOM 2137 C CA . THR A 1 317 ? -8.287 36.724 -28.484 1.00 9.02 317 THR A CA 1
ATOM 2138 C C . THR A 1 317 ? -8.005 35.355 -27.855 1.00 8.01 317 THR A C 1
ATOM 2139 O O . THR A 1 317 ? -7.502 35.276 -26.815 1.00 7.84 317 THR A O 1
ATOM 2143 N N . PRO A 1 318 ? -8.323 34.290 -28.591 1.00 9.10 318 PRO A N 1
ATOM 2144 C CA . PRO A 1 318 ? -8.101 32.942 -28.101 1.00 9.42 318 PRO A CA 1
ATOM 2145 C C . PRO A 1 318 ? -6.619 32.667 -27.848 1.00 9.29 318 PRO A C 1
ATOM 2146 O O . PRO A 1 318 ? -6.348 32.002 -26.914 1.00 9.54 318 PRO A O 1
ATOM 2150 N N . ASP A 1 319 ? -5.731 33.199 -28.672 1.00 10.59 319 ASP A N 1
ATOM 2151 C CA . ASP A 1 319 ? -4.292 33.007 -28.517 1.00 11.62 319 ASP A CA 1
ATOM 2152 C C . ASP A 1 319 ? -3.868 33.500 -27.121 1.00 9.23 319 ASP A C 1
ATOM 2153 O O . ASP A 1 319 ? -3.266 32.838 -26.398 1.00 10.19 319 ASP A O 1
ATOM 2158 N N . ALA A 1 320 ? -4.275 34.699 -26.811 1.00 8.26 320 ALA A N 1
ATOM 2159 C CA . ALA A 1 320 ? -3.991 35.326 -25.532 1.00 7.91 320 ALA A CA 1
ATOM 2160 C C . ALA A 1 320 ? -4.619 34.554 -24.363 1.00 6.97 320 ALA A C 1
ATOM 2161 O O . ALA A 1 320 ? -4.041 34.400 -23.352 1.00 7.55 320 ALA A O 1
ATOM 2163 N N . ALA A 1 321 ? -5.830 34.087 -24.561 1.00 7.34 321 ALA A N 1
ATOM 2164 C CA . ALA A 1 321 ? -6.518 33.347 -23.527 1.00 7.12 321 ALA A CA 1
ATOM 2165 C C . ALA A 1 321 ? -5.729 32.075 -23.250 1.00 7.27 321 ALA A C 1
ATOM 2166 O O . ALA A 1 321 ? -5.416 31.753 -22.165 1.00 6.62 321 ALA A O 1
ATOM 2168 N N . LEU A 1 322 ? -5.332 31.419 -24.317 1.00 6.92 322 LEU A N 1
ATOM 2169 C CA . LEU A 1 322 ? -4.601 30.162 -24.147 1.00 8.63 322 LEU A CA 1
ATOM 2170 C C . LEU A 1 322 ? -3.289 30.398 -23.373 1.00 8.23 322 LEU A C 1
ATOM 2171 O O . LEU A 1 322 ? -2.985 29.751 -22.475 1.00 8.61 322 LEU A O 1
ATOM 2176 N N . ALA A 1 323 ? -2.533 31.351 -23.827 1.00 7.41 323 ALA A N 1
ATOM 2177 C CA . ALA A 1 323 ? -1.252 31.628 -23.222 1.00 7.28 323 ALA A CA 1
ATOM 2178 C C . ALA A 1 323 ? -1.376 31.947 -21.729 1.00 6.81 323 ALA A C 1
ATOM 2179 O O . ALA A 1 323 ? -0.599 31.573 -20.954 1.00 6.98 323 ALA A O 1
ATOM 2181 N N . THR A 1 324 ? -2.451 32.626 -21.409 1.00 6.45 324 THR A N 1
ATOM 2182 C CA . THR A 1 324 ? -2.754 33.014 -20.049 1.00 6.54 324 THR A CA 1
ATOM 2183 C C . THR A 1 324 ? -3.066 31.811 -19.147 1.00 7.28 324 THR A C 1
ATOM 2184 O O . THR A 1 324 ? -2.490 31.657 -18.149 1.00 6.71 324 THR A O 1
ATOM 2188 N N . PHE A 1 325 ? -3.994 30.978 -19.592 1.00 7.67 325 PHE A N 1
ATOM 2189 C CA . PHE A 1 325 ? -4.220 29.738 -18.923 1.00 7.58 325 PHE A CA 1
ATOM 2190 C C . PHE A 1 325 ? -2.926 28.952 -18.723 1.00 7.55 325 PHE A C 1
ATOM 2191 O O . PHE A 1 325 ? -2.643 28.498 -17.690 1.00 8.25 325 PHE A O 1
ATOM 2199 N N . ASN A 1 326 ? -2.170 28.812 -19.784 1.00 8.05 326 ASN A N 1
ATOM 2200 C CA . ASN A 1 326 ? -0.954 28.034 -19.762 1.00 8.64 326 ASN A CA 1
ATOM 2201 C C . ASN A 1 326 ? 0.210 28.643 -18.928 1.00 8.68 326 ASN A C 1
ATOM 2202 O O . ASN A 1 326 ? 1.132 27.961 -18.583 1.00 10.61 326 ASN A O 1
ATOM 2207 N N . MET A 1 327 ? 0.123 29.904 -18.594 1.00 7.76 327 MET A N 1
ATOM 2208 C CA . MET A 1 327 ? 1.022 30.495 -17.627 1.00 8.17 327 MET A CA 1
ATOM 2209 C C . MET A 1 327 ? 0.677 30.025 -16.185 1.00 9.88 327 MET A C 1
ATOM 2210 O O . MET A 1 327 ? 1.430 30.210 -15.297 1.00 10.88 327 MET A O 1
ATOM 2215 N N . GLY A 1 328 ? -0.494 29.453 -16.007 1.00 8.37 328 GLY A N 1
ATOM 2216 C CA . GLY A 1 328 ? -0.933 29.082 -14.692 1.00 9.84 328 GLY A CA 1
ATOM 2217 C C . GLY A 1 328 ? -2.162 29.816 -14.138 1.00 8.72 328 GLY A C 1
ATOM 2218 O O . GLY A 1 328 ? -2.515 29.571 -13.043 1.00 9.18 328 GLY A O 1
ATOM 2219 N N . ALA A 1 329 ? -2.783 30.677 -14.933 1.00 7.77 329 ALA A N 1
ATOM 2220 C CA . ALA A 1 329 ? -3.980 31.378 -14.506 1.00 7.21 329 ALA A CA 1
ATOM 2221 C C . ALA A 1 329 ? -5.081 30.368 -14.202 1.00 7.99 329 ALA A C 1
ATOM 2222 O O . ALA A 1 329 ? -5.289 29.482 -14.933 1.00 6.84 329 ALA A O 1
ATOM 2224 N N . ALA A 1 330 ? -5.769 30.589 -13.101 1.00 6.67 330 ALA A N 1
ATOM 2225 C CA . ALA A 1 330 ? -6.916 29.810 -12.758 1.00 6.48 330 ALA A CA 1
ATOM 2226 C C . ALA A 1 330 ? -8.155 30.142 -13.586 1.00 6.56 330 ALA A C 1
ATOM 2227 O O . ALA A 1 330 ? -9.011 29.369 -13.709 1.00 8.04 330 ALA A O 1
ATOM 2229 N N . TYR A 1 331 ? -8.171 31.336 -14.110 1.00 7.27 331 TYR A N 1
ATOM 2230 C CA . TYR A 1 331 ? -9.226 31.863 -14.926 1.00 6.59 331 TYR A CA 1
ATOM 2231 C C . TYR A 1 331 ? -8.689 33.092 -15.647 1.00 7.09 331 TYR A C 1
ATOM 2232 O O . TYR A 1 331 ? -7.681 33.605 -15.299 1.00 6.76 331 TYR A O 1
ATOM 2241 N N . ILE A 1 332 ? -9.416 33.488 -16.670 1.00 6.44 332 ILE A N 1
ATOM 2242 C CA . ILE A 1 332 ? -9.142 34.685 -17.405 1.00 6.45 332 ILE A CA 1
ATOM 2243 C C . ILE A 1 332 ? -10.263 35.707 -17.232 1.00 6.25 332 ILE A C 1
ATOM 2244 O O . ILE A 1 332 ? -11.346 35.358 -17.014 1.00 6.38 332 ILE A O 1
ATOM 2249 N N . VAL A 1 333 ? -9.910 36.953 -17.371 1.00 6.38 333 VAL A N 1
ATOM 2250 C CA . VAL A 1 333 ? -10.797 38.057 -17.241 1.00 5.96 333 VAL A CA 1
ATOM 2251 C C . VAL A 1 333 ? -10.788 38.954 -18.485 1.00 6.31 333 VAL A C 1
ATOM 2252 O O . VAL A 1 333 ? -9.758 39.311 -18.992 1.00 7.25 333 VAL A O 1
ATOM 2256 N N . THR A 1 334 ? -11.978 39.262 -18.970 1.00 6.53 334 THR A N 1
ATOM 2257 C CA . THR A 1 334 ? -12.134 40.157 -20.060 1.00 7.03 334 THR A CA 1
ATOM 2258 C C . THR A 1 334 ? -12.849 41.460 -19.619 1.00 8.11 334 THR A C 1
ATOM 2259 O O . THR A 1 334 ? -13.513 41.475 -18.681 1.00 8.25 334 THR A O 1
ATOM 2263 N N . GLY A 1 335 ? -12.615 42.541 -20.354 1.00 7.47 335 GLY A N 1
ATOM 2264 C CA . GLY A 1 335 ? -13.164 43.829 -19.982 1.00 7.20 335 GLY A CA 1
ATOM 2265 C C . GLY A 1 335 ? -13.417 44.740 -21.163 1.00 6.89 335 GLY A C 1
ATOM 2266 O O . GLY A 1 335 ? -14.547 45.175 -21.385 1.00 8.21 335 GLY A O 1
ATOM 2267 N N . SER A 1 336 ? -12.369 45.038 -21.924 1.00 6.87 336 SER A N 1
ATOM 2268 C CA . SER A 1 336 ? -12.515 45.929 -23.032 1.00 6.94 336 SER A CA 1
ATOM 2269 C C . SER A 1 336 ? -13.487 45.412 -24.086 1.00 8.35 336 SER A C 1
ATOM 2270 O O . SER A 1 336 ? -14.212 46.151 -24.597 1.00 9.78 336 SER A O 1
ATOM 2273 N N . ILE A 1 337 ? -13.435 44.123 -24.391 1.00 8.52 337 ILE A N 1
ATOM 2274 C CA . ILE A 1 337 ? -14.307 43.564 -25.391 1.00 9.07 337 ILE A CA 1
ATOM 2275 C C . ILE A 1 337 ? -15.766 43.578 -24.987 1.00 9.39 337 ILE A C 1
ATOM 2276 O O . ILE A 1 337 ? -16.593 43.641 -25.811 1.00 8.46 337 ILE A O 1
ATOM 2281 N N . ASN A 1 338 ? -16.052 43.494 -23.715 1.00 8.16 338 ASN A N 1
ATOM 2282 C CA . ASN A 1 338 ? -17.437 43.460 -23.282 1.00 8.28 338 ASN A CA 1
ATOM 2283 C C . ASN A 1 338 ? -18.197 44.768 -23.472 1.00 8.78 338 ASN A C 1
ATOM 2284 O O . ASN A 1 338 ? -19.342 44.754 -23.714 1.00 8.46 338 ASN A O 1
ATOM 2289 N N . GLN A 1 339 ? -17.493 45.883 -23.359 1.00 7.81 339 GLN A N 1
ATOM 2290 C CA . GLN A 1 339 ? -18.096 47.177 -23.598 1.00 7.86 339 GLN A CA 1
ATOM 2291 C C . GLN A 1 339 ? -18.666 47.314 -25.015 1.00 8.53 339 GLN A C 1
ATOM 2292 O O . GLN A 1 339 ? -19.501 48.078 -25.235 1.00 8.45 339 GLN A O 1
ATOM 2298 N N . ALA A 1 340 ? -18.133 46.514 -25.918 1.00 8.52 340 ALA A N 1
ATOM 2299 C CA . ALA A 1 340 ? -18.440 46.530 -27.332 1.00 10.63 340 ALA A CA 1
ATOM 2300 C C . ALA A 1 340 ? -19.718 45.755 -27.684 1.00 9.98 340 ALA A C 1
ATOM 2301 O O . ALA A 1 340 ? -20.139 45.750 -28.789 1.00 11.10 340 ALA A O 1
ATOM 2303 N N . CYS A 1 341 ? -20.189 45.022 -26.716 1.00 9.17 341 CYS A N 1
ATOM 2304 C CA . CYS A 1 341 ? -21.300 44.121 -26.867 1.00 8.77 341 CYS A CA 1
ATOM 2305 C C . CYS A 1 341 ? -22.679 44.791 -26.637 1.00 8.64 341 CYS A C 1
ATOM 2306 O O . CYS A 1 341 ? -22.785 45.725 -25.918 1.00 9.93 341 CYS A O 1
ATOM 2309 N N . VAL A 1 342 ? -23.707 44.209 -27.210 1.00 9.18 342 VAL A N 1
ATOM 2310 C CA . VAL A 1 342 ? -25.005 44.844 -27.203 1.00 10.61 342 VAL A CA 1
ATOM 2311 C C . VAL A 1 342 ? -25.621 44.954 -25.807 1.00 11.76 342 VAL A C 1
ATOM 2312 O O . VAL A 1 342 ? -26.424 45.808 -25.595 1.00 13.48 342 VAL A O 1
ATOM 2316 N N . GLU A 1 343 ? -25.220 44.083 -24.897 1.00 10.53 343 GLU A N 1
ATOM 2317 C CA . GLU A 1 343 ? -25.716 44.091 -23.501 1.00 12.62 343 GLU A CA 1
ATOM 2318 C C . GLU A 1 343 ? -25.105 45.196 -22.598 1.00 12.74 343 GLU A C 1
ATOM 2319 O O . GLU A 1 343 ? -25.670 45.546 -21.585 1.00 12.28 343 GLU A O 1
ATOM 2325 N N . ALA A 1 344 ? -23.983 45.748 -23.032 1.00 10.57 344 ALA A N 1
ATOM 2326 C CA . ALA A 1 344 ? -23.267 46.754 -22.265 1.00 10.14 344 ALA A CA 1
ATOM 2327 C C . ALA A 1 344 ? -24.075 48.042 -22.062 1.00 10.85 344 ALA A C 1
ATOM 2328 O O . ALA A 1 344 ? -24.756 48.431 -22.908 1.00 12.38 344 ALA A O 1
ATOM 2330 N N . GLY A 1 345 ? -23.938 48.690 -20.937 1.00 9.55 345 GLY A N 1
ATOM 2331 C CA . GLY A 1 345 ? -24.561 49.948 -20.742 1.00 12.04 345 GLY A CA 1
ATOM 2332 C C . GLY A 1 345 ? -23.770 51.071 -21.345 1.00 14.08 345 GLY A C 1
ATOM 2333 O O . GLY A 1 345 ? -23.341 51.933 -20.661 1.00 18.60 345 GLY A O 1
ATOM 2334 N N . ALA A 1 346 ? -23.520 51.012 -22.626 1.00 13.70 346 ALA A N 1
ATOM 2335 C CA . ALA A 1 346 ? -22.847 52.078 -23.341 1.00 12.16 346 ALA A CA 1
ATOM 2336 C C . ALA A 1 346 ? -23.710 52.442 -24.565 1.00 11.77 346 ALA A C 1
ATOM 2337 O O . ALA A 1 346 ? -24.437 51.641 -25.046 1.00 10.01 346 ALA A O 1
ATOM 2339 N N . SER A 1 347 ? -23.554 53.661 -25.035 1.00 12.96 347 SER A N 1
ATOM 2340 C CA . SER A 1 347 ? -24.415 54.183 -26.081 1.00 13.71 347 SER A CA 1
ATOM 2341 C C . SER A 1 347 ? -24.190 53.428 -27.363 1.00 13.92 347 SER A C 1
ATOM 2342 O O . SER A 1 347 ? -23.172 52.891 -27.558 1.00 11.38 347 SER A O 1
ATOM 2345 N N . GLU A 1 348 ? -25.188 53.442 -28.221 1.00 11.08 348 GLU A N 1
ATOM 2346 C CA . GLU A 1 348 ? -25.062 52.831 -29.512 1.00 12.28 348 GLU A CA 1
ATOM 2347 C C . GLU A 1 348 ? -23.913 53.417 -30.318 1.00 10.94 348 GLU A C 1
ATOM 2348 O O . GLU A 1 348 ? -23.211 52.733 -30.955 1.00 11.36 348 GLU A O 1
ATOM 2354 N N . HIS A 1 349 ? -23.753 54.711 -30.282 1.00 10.41 349 HIS A N 1
ATOM 2355 C CA . HIS A 1 349 ? -22.654 55.322 -30.948 1.00 10.01 349 HIS A CA 1
ATOM 2356 C C . HIS A 1 349 ? -21.315 54.745 -30.475 1.00 10.17 349 HIS A C 1
ATOM 2357 O O . HIS A 1 349 ? -20.449 54.455 -31.250 1.00 11.15 349 HIS A O 1
ATOM 2364 N N . THR A 1 350 ? -21.175 54.629 -29.184 1.00 9.59 350 THR A N 1
ATOM 2365 C CA . THR A 1 350 ? -19.937 54.150 -28.581 1.00 9.63 350 THR A CA 1
ATOM 2366 C C . THR A 1 350 ? -19.676 52.729 -29.017 1.00 8.92 350 THR A C 1
ATOM 2367 O O . THR A 1 350 ? -18.624 52.389 -29.399 1.00 9.62 350 THR A O 1
ATOM 2371 N N . ARG A 1 351 ? -20.680 51.904 -28.886 1.00 8.84 351 ARG A N 1
ATOM 2372 C CA . ARG A 1 351 ? -20.553 50.519 -29.272 1.00 8.80 351 ARG A CA 1
ATOM 2373 C C . ARG A 1 351 ? -20.171 50.347 -30.738 1.00 9.19 351 ARG A C 1
ATOM 2374 O O . ARG A 1 351 ? -19.320 49.615 -31.050 1.00 8.48 351 ARG A O 1
ATOM 2382 N N . LYS A 1 352 ? -20.799 51.103 -31.592 1.00 9.18 352 LYS A N 1
ATOM 2383 C CA . LYS A 1 352 ? -20.455 51.076 -32.975 1.00 10.52 352 LYS A CA 1
ATOM 2384 C C . LYS A 1 352 ? -19.007 51.511 -33.207 1.00 9.99 352 LYS A C 1
ATOM 2385 O O . LYS A 1 352 ? -18.292 50.941 -33.950 1.00 10.03 352 LYS A O 1
ATOM 2391 N N . LEU A 1 353 ? -18.568 52.650 -32.554 1.00 9.91 353 LEU A N 1
ATOM 2392 C CA . LEU A 1 353 ? -17.191 53.081 -32.575 1.00 9.55 353 LEU A CA 1
ATOM 2393 C C . LEU A 1 353 ? -16.197 51.959 -32.208 1.00 8.64 353 LEU A C 1
ATOM 2394 O O . LEU A 1 353 ? -15.162 51.843 -32.789 1.00 8.49 353 LEU A O 1
ATOM 2399 N N . LEU A 1 354 ? -16.553 51.302 -31.088 1.00 8.03 354 LEU A N 1
ATOM 2400 C CA . LEU A 1 354 ? -15.694 50.299 -30.522 1.00 7.82 354 LEU A CA 1
ATOM 2401 C C . LEU A 1 354 ? -15.400 49.170 -31.516 1.00 9.18 354 LEU A C 1
ATOM 2402 O O . LEU A 1 354 ? -14.442 48.509 -31.388 1.00 8.73 354 LEU A O 1
ATOM 2407 N N . ALA A 1 355 ? -16.256 48.983 -32.491 1.00 8.64 355 ALA A N 1
ATOM 2408 C CA . ALA A 1 355 ? -15.953 48.009 -33.490 1.00 9.49 355 ALA A CA 1
ATOM 2409 C C . ALA A 1 355 ? -14.928 48.439 -34.552 1.00 12.04 355 ALA A C 1
ATOM 2410 O O . ALA A 1 355 ? -14.586 47.665 -35.364 1.00 12.14 355 ALA A O 1
ATOM 2412 N N . THR A 1 356 ? -14.542 49.704 -34.520 1.00 10.85 356 THR A N 1
ATOM 2413 C CA . THR A 1 356 ? -13.563 50.311 -35.417 1.00 12.18 356 THR A CA 1
ATOM 2414 C C . THR A 1 356 ? -12.137 50.438 -34.812 1.00 11.53 356 THR A C 1
ATOM 2415 O O . THR A 1 356 ? -11.213 50.717 -35.485 1.00 11.81 356 THR A O 1
ATOM 2419 N N . THR A 1 357 ? -12.056 50.272 -33.505 1.00 8.75 357 THR A N 1
ATOM 2420 C CA . THR A 1 357 ? -10.867 50.480 -32.750 1.00 8.59 357 THR A CA 1
ATOM 2421 C C . THR A 1 357 ? -9.805 49.427 -33.073 1.00 8.27 357 THR A C 1
ATOM 2422 O O . THR A 1 357 ? -9.992 48.290 -32.826 1.00 9.78 357 THR A O 1
ATOM 2426 N N . GLU A 1 358 ? -8.702 49.885 -33.615 1.00 7.88 358 GLU A N 1
ATOM 2427 C CA . GLU A 1 358 ? -7.563 49.024 -33.879 1.00 9.71 358 GLU A CA 1
ATOM 2428 C C . GLU A 1 358 ? -6.541 49.053 -32.717 1.00 9.50 358 GLU A C 1
ATOM 2429 O O . GLU A 1 358 ? -6.647 49.853 -31.847 1.00 8.14 358 GLU A O 1
ATOM 2435 N N . MET A 1 359 ? -5.562 48.169 -32.738 1.00 8.77 359 MET A N 1
ATOM 2436 C CA . MET A 1 359 ? -4.672 48.078 -31.604 1.00 11.88 359 MET A CA 1
ATOM 2437 C C . MET A 1 359 ? -3.946 49.377 -31.233 1.00 11.66 359 MET A C 1
ATOM 2438 O O . MET A 1 359 ? -3.623 49.579 -30.118 1.00 11.36 359 MET A O 1
ATOM 2443 N N . ALA A 1 360 ? -3.664 50.226 -32.204 1.00 11.78 360 ALA A N 1
ATOM 2444 C CA . ALA A 1 360 ? -2.969 51.470 -31.921 1.00 11.82 360 ALA A CA 1
ATOM 2445 C C . ALA A 1 360 ? -3.909 52.686 -31.660 1.00 11.09 360 ALA A C 1
ATOM 2446 O O . ALA A 1 360 ? -3.468 53.790 -31.585 1.00 12.53 360 ALA A O 1
ATOM 2448 N N . ASP A 1 361 ? -5.199 52.409 -31.590 1.00 8.75 361 ASP A N 1
ATOM 2449 C CA . ASP A 1 361 ? -6.217 53.429 -31.452 1.00 8.66 361 ASP A CA 1
ATOM 2450 C C . ASP A 1 361 ? -6.623 53.713 -29.984 1.00 7.76 361 ASP A C 1
ATOM 2451 O O . ASP A 1 361 ? -7.653 54.193 -29.746 1.00 8.83 361 ASP A O 1
ATOM 2456 N N . VAL A 1 362 ? -5.738 53.376 -29.074 1.00 8.85 362 VAL A N 1
ATOM 2457 C CA . VAL A 1 362 ? -5.896 53.671 -27.661 1.00 8.33 362 VAL A CA 1
ATOM 2458 C C . VAL A 1 362 ? -4.690 54.410 -27.140 1.00 9.31 362 VAL A C 1
ATOM 2459 O O . VAL A 1 362 ? -3.617 54.257 -27.619 1.00 9.17 362 VAL A O 1
ATOM 2463 N N . THR A 1 363 ? -4.899 55.184 -26.105 1.00 8.14 363 THR A N 1
ATOM 2464 C CA . THR A 1 363 ? -3.806 55.921 -25.521 1.00 8.61 363 THR A CA 1
ATOM 2465 C C . THR A 1 363 ? -4.105 56.296 -24.058 1.00 9.00 363 THR A C 1
ATOM 2466 O O . THR A 1 363 ? -5.170 56.091 -23.644 1.00 8.74 363 THR A O 1
ATOM 2470 N N . MET A 1 364 ? -3.131 56.841 -23.348 1.00 9.21 364 MET A N 1
ATOM 2471 C CA . MET A 1 364 ? -3.311 57.183 -21.958 1.00 9.49 364 MET A CA 1
ATOM 2472 C C . MET A 1 364 ? -3.780 58.637 -21.853 1.00 11.45 364 MET A C 1
ATOM 2473 O O . MET A 1 364 ? -3.322 59.460 -22.567 1.00 12.34 364 MET A O 1
ATOM 2478 N N . ALA A 1 365 ? -4.671 58.924 -20.942 1.00 9.59 365 ALA A N 1
ATOM 2479 C CA . ALA A 1 365 ? -5.151 60.279 -20.755 1.00 9.66 365 ALA A CA 1
ATOM 2480 C C . ALA A 1 365 ? -5.337 60.573 -19.247 1.00 9.65 365 ALA A C 1
ATOM 2481 O O . ALA A 1 365 ? -5.469 59.692 -18.489 1.00 10.00 365 ALA A O 1
ATOM 2483 N N . PRO A 1 366 ? -5.347 61.845 -18.868 1.00 10.25 366 PRO A N 1
ATOM 2484 C CA . PRO A 1 366 ? -5.490 62.178 -17.441 1.00 10.27 366 PRO A CA 1
ATOM 2485 C C . PRO A 1 366 ? -6.760 61.599 -16.854 1.00 10.59 366 PRO A C 1
ATOM 2486 O O . PRO A 1 366 ? -7.743 61.644 -17.499 1.00 13.27 366 PRO A O 1
ATOM 2490 N N . ALA A 1 367 ? -6.700 61.028 -15.666 1.00 8.94 367 ALA A N 1
ATOM 2491 C CA . ALA A 1 367 ? -7.866 60.547 -15.003 1.00 10.38 367 ALA A CA 1
ATOM 2492 C C . ALA A 1 367 ? -8.591 61.701 -14.246 1.00 13.63 367 ALA A C 1
ATOM 2493 O O . ALA A 1 367 ? -7.962 62.532 -13.705 1.00 13.73 367 ALA A O 1
ATOM 2495 N N . ALA A 1 368 ? -9.909 61.684 -14.205 1.00 15.23 368 ALA A N 1
ATOM 2496 C CA . ALA A 1 368 ? -10.645 62.698 -13.451 1.00 15.26 368 ALA A CA 1
ATOM 2497 C C . ALA A 1 368 ? -10.302 62.609 -11.976 1.00 18.66 368 ALA A C 1
ATOM 2498 O O . ALA A 1 368 ? -9.966 63.565 -11.371 1.00 18.13 368 ALA A O 1
ATOM 2500 N N . ASP A 1 369 ? -10.394 61.392 -11.478 1.00 21.80 369 ASP A N 1
ATOM 2501 C CA . ASP A 1 369 ? -9.919 60.943 -10.195 1.00 27.07 369 ASP A CA 1
ATOM 2502 C C . ASP A 1 369 ? -8.403 60.967 -10.169 1.00 25.49 369 ASP A C 1
ATOM 2503 O O . ASP A 1 369 ? -7.777 60.187 -10.826 1.00 27.12 369 ASP A O 1
ATOM 2505 N N . MET A 1 370 ? -7.840 61.871 -9.412 1.00 18.63 370 MET A N 1
ATOM 2506 C CA . MET A 1 370 ? -6.402 62.003 -9.284 1.00 17.60 370 MET A CA 1
ATOM 2507 C C . MET A 1 370 ? -5.680 62.685 -10.481 1.00 14.48 370 MET A C 1
ATOM 2508 O O . MET A 1 370 ? -4.544 62.545 -10.659 1.00 13.64 370 MET A O 1
ATOM 2513 N N . PHE A 1 371 ? -6.410 63.482 -11.217 1.00 11.26 371 PHE A N 1
ATOM 2514 C CA . PHE A 1 371 ? -5.845 64.376 -12.192 1.00 10.58 371 PHE A CA 1
ATOM 2515 C C . PHE A 1 371 ? -4.544 65.074 -11.724 1.00 11.53 371 PHE A C 1
ATOM 2516 O O . PHE A 1 371 ? -3.558 65.068 -12.385 1.00 10.99 371 PHE A O 1
ATOM 2524 N N . GLU A 1 372 ? -4.632 65.691 -10.554 1.00 12.01 372 GLU A N 1
ATOM 2525 C CA . GLU A 1 372 ? -3.565 66.557 -10.038 1.00 12.94 372 GLU A CA 1
ATOM 2526 C C . GLU A 1 372 ? -2.306 65.764 -9.674 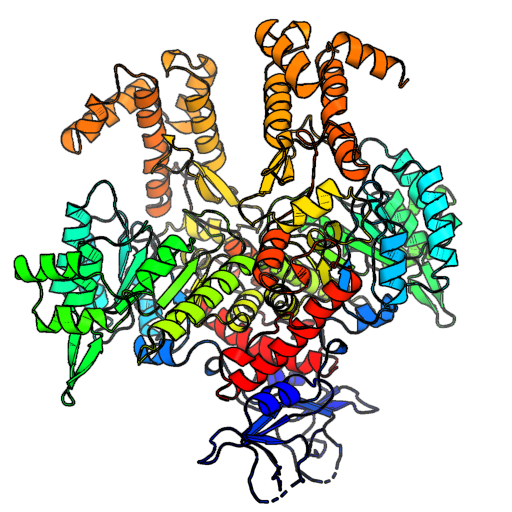1.00 14.44 372 GLU A C 1
ATOM 2527 O O . GLU A 1 372 ? -1.239 66.298 -9.578 1.00 14.04 372 GLU A O 1
ATOM 2533 N N . MET A 1 373 ? -2.479 64.479 -9.469 1.00 13.06 373 MET A N 1
ATOM 2534 C CA . MET A 1 373 ? -1.375 63.600 -9.124 1.00 14.19 373 MET A CA 1
ATOM 2535 C C . MET A 1 373 ? -0.798 62.886 -10.315 1.00 14.49 373 MET A C 1
ATOM 2536 O O . MET A 1 373 ? 0.069 62.118 -10.187 1.00 12.43 373 MET A O 1
ATOM 2541 N N . GLY A 1 374 ? -1.280 63.233 -11.482 1.00 11.48 374 GLY A N 1
ATOM 2542 C CA . GLY A 1 374 ? -0.702 62.708 -12.676 1.00 12.04 374 GLY A CA 1
ATOM 2543 C C . GLY A 1 374 ? -1.148 61.300 -13.040 1.00 12.39 374 GLY A C 1
ATOM 2544 O O . GLY A 1 374 ? -0.560 60.670 -13.836 1.00 14.97 374 GLY A O 1
ATOM 2545 N N . VAL A 1 375 ? -2.220 60.868 -12.447 1.00 11.04 375 VAL A N 1
ATOM 2546 C CA . VAL A 1 375 ? -2.751 59.562 -12.738 1.00 11.64 375 VAL A CA 1
ATOM 2547 C C . VAL A 1 375 ? -3.437 59.581 -14.127 1.00 12.44 375 VAL A C 1
ATOM 2548 O O . VAL A 1 375 ? -4.137 60.453 -14.417 1.00 10.62 375 VAL A O 1
ATOM 2552 N N . LYS A 1 376 ? -3.208 58.542 -14.901 1.00 12.18 376 LYS A N 1
ATOM 2553 C CA . LYS A 1 376 ? -3.787 58.414 -16.220 1.00 10.75 376 LYS A CA 1
ATOM 2554 C C . LYS A 1 376 ? -4.578 57.104 -16.390 1.00 10.58 376 LYS A C 1
ATOM 2555 O O . LYS A 1 376 ? -4.468 56.225 -15.615 1.00 13.20 376 LYS A O 1
ATOM 2561 N N . LEU A 1 377 ? -5.362 57.040 -17.433 1.00 9.54 377 LEU A N 1
ATOM 2562 C CA . LEU A 1 377 ? -6.118 55.849 -17.772 1.00 8.18 377 LEU A CA 1
ATOM 2563 C C . LEU A 1 377 ? -6.172 55.648 -19.275 1.00 7.55 377 LEU A C 1
ATOM 2564 O O . LEU A 1 377 ? -5.842 56.504 -19.979 1.00 8.35 377 LEU A O 1
ATOM 2569 N N . GLN A 1 378 ? -6.514 54.449 -19.676 1.00 7.18 378 GLN A N 1
ATOM 2570 C CA . GLN A 1 378 ? -6.416 54.032 -21.032 1.00 6.02 378 GLN A CA 1
ATOM 2571 C C . GLN A 1 378 ? -7.764 54.101 -21.765 1.00 6.41 378 GLN A C 1
ATOM 2572 O O . GLN A 1 378 ? -8.713 53.479 -21.402 1.00 6.69 378 GLN A O 1
ATOM 2578 N N . VAL A 1 379 ? -7.739 54.861 -22.846 1.00 6.15 379 VAL A N 1
ATOM 2579 C CA . VAL A 1 379 ? -8.926 55.233 -23.547 1.00 6.59 379 VAL A CA 1
ATOM 2580 C C . VAL A 1 379 ? -8.789 55.196 -25.086 1.00 6.95 379 VAL A C 1
ATOM 2581 O O . VAL A 1 379 ? -7.741 55.284 -25.616 1.00 7.59 379 VAL A O 1
ATOM 2585 N N . VAL A 1 380 ? -9.928 55.118 -25.753 1.00 7.48 380 VAL A N 1
ATOM 2586 C CA . VAL A 1 380 ? -10.012 55.182 -27.197 1.00 7.90 380 VAL A CA 1
ATOM 2587 C C . VAL A 1 380 ? -9.625 56.558 -27.734 1.00 8.21 380 VAL A C 1
ATOM 2588 O O . VAL A 1 380 ? -10.097 57.517 -27.270 1.00 9.09 380 VAL A O 1
ATOM 2592 N N . LYS A 1 381 ? -8.811 56.618 -28.780 1.00 7.35 381 LYS A N 1
ATOM 2593 C CA . LYS A 1 381 ? -8.411 57.893 -29.380 1.00 7.99 381 LYS A CA 1
ATOM 2594 C C . LYS A 1 381 ? -8.758 58.142 -30.893 1.00 8.90 381 LYS A C 1
ATOM 2595 O O . LYS A 1 381 ? -8.358 59.090 -31.458 1.00 12.24 381 LYS A O 1
ATOM 2601 N N . ARG A 1 382 ? -9.483 57.231 -31.466 1.00 8.23 382 ARG A N 1
ATOM 2602 C CA . ARG A 1 382 ? -10.051 57.177 -32.808 1.00 10.45 382 ARG A CA 1
ATOM 2603 C C . ARG A 1 382 ? -11.560 57.386 -32.741 1.00 8.90 382 ARG A C 1
ATOM 2604 O O . ARG A 1 382 ? -12.276 56.599 -32.122 1.00 10.31 382 ARG A O 1
ATOM 2612 N N . GLY A 1 383 ? -11.947 58.413 -33.372 1.00 9.79 383 GLY A N 1
ATOM 2613 C CA . GLY A 1 383 ? -13.357 58.729 -33.384 1.00 8.84 383 GLY A CA 1
ATOM 2614 C C . GLY A 1 383 ? -13.857 59.541 -32.195 1.00 8.91 383 GLY A C 1
ATOM 2615 O O . GLY A 1 383 ? -15.008 59.760 -32.037 1.00 10.45 383 GLY A O 1
ATOM 2616 N N . THR A 1 384 ? -12.913 59.993 -31.394 1.00 8.49 384 THR A N 1
ATOM 2617 C CA . THR A 1 384 ? -13.132 60.884 -30.288 1.00 8.95 384 THR A CA 1
ATOM 2618 C C . THR A 1 384 ? -11.859 61.630 -29.935 1.00 9.06 384 THR A C 1
ATOM 2619 O O . THR A 1 384 ? -10.819 61.069 -29.946 1.00 9.46 384 THR A O 1
ATOM 2623 N N . LEU A 1 385 ? -12.015 62.904 -29.678 1.00 8.67 385 LEU A N 1
ATOM 2624 C CA . LEU A 1 385 ? -10.903 63.752 -29.306 1.00 8.19 385 LEU A CA 1
ATOM 2625 C C . LEU A 1 385 ? -10.691 63.915 -27.782 1.00 8.43 385 LEU A C 1
ATOM 2626 O O . LEU A 1 385 ? -9.931 64.695 -27.357 1.00 8.65 385 LEU A O 1
ATOM 2631 N N . PHE A 1 386 ? -11.405 63.133 -27.033 1.00 7.34 386 PHE A N 1
ATOM 2632 C CA . PHE A 1 386 ? -11.251 63.201 -25.615 1.00 7.84 386 PHE A CA 1
ATOM 2633 C C . PHE A 1 386 ? -9.790 63.146 -25.126 1.00 7.63 386 PHE A C 1
ATOM 2634 O O . PHE A 1 386 ? -9.380 63.954 -24.421 1.00 8.51 386 PHE A O 1
ATOM 2642 N N . PRO A 1 387 ? -9.026 62.161 -25.572 1.00 8.56 387 PRO A N 1
ATOM 2643 C CA . PRO A 1 387 ? -7.668 62.034 -25.039 1.00 8.84 387 PRO A CA 1
ATOM 2644 C C . PRO A 1 387 ? -6.816 63.254 -25.409 1.00 8.85 387 PRO A C 1
ATOM 2645 O O . PRO A 1 387 ? -6.032 63.720 -24.649 1.00 9.09 387 PRO A O 1
ATOM 2649 N N . MET A 1 388 ? -7.008 63.729 -26.629 1.00 9.85 388 MET A N 1
ATOM 2650 C CA . MET A 1 388 ? -6.257 64.860 -27.088 1.00 12.60 388 MET A CA 1
ATOM 2651 C C . MET A 1 388 ? -6.581 66.084 -26.214 1.00 11.41 388 MET A C 1
ATOM 2652 O O . MET A 1 388 ? -5.766 66.779 -25.758 1.00 9.70 388 MET A O 1
ATOM 2657 N N . ARG A 1 389 ? -7.852 66.239 -25.977 1.00 11.62 389 ARG A N 1
ATOM 2658 C CA . ARG A 1 389 ? -8.334 67.370 -25.243 1.00 9.59 389 ARG A CA 1
ATOM 2659 C C . ARG A 1 389 ? -7.959 67.260 -23.765 1.00 10.58 389 ARG A C 1
ATOM 2660 O O . ARG A 1 389 ? -7.511 68.169 -23.203 1.00 9.71 389 ARG A O 1
ATOM 2668 N N . ALA A 1 390 ? -8.168 66.108 -23.176 1.00 10.79 390 ALA A N 1
ATOM 2669 C CA . ALA A 1 390 ? -7.809 65.884 -21.774 1.00 10.14 390 ALA A CA 1
ATOM 2670 C C . ALA A 1 390 ? -6.303 66.074 -21.543 1.00 10.50 390 ALA A C 1
ATOM 2671 O O . ALA A 1 390 ? -5.896 66.678 -20.627 1.00 11.25 390 ALA A O 1
ATOM 2673 N N . ASN A 1 391 ? -5.501 65.540 -22.433 1.00 10.38 391 ASN A N 1
ATOM 2674 C CA . ASN A 1 391 ? -4.077 65.722 -22.345 1.00 10.93 391 ASN A CA 1
ATOM 2675 C C . ASN A 1 391 ? -3.674 67.200 -22.404 1.00 11.70 391 ASN A C 1
ATOM 2676 O O . ASN A 1 391 ? -2.848 67.629 -21.670 1.00 12.22 391 ASN A O 1
ATOM 2681 N N . LYS A 1 392 ? -4.320 67.949 -23.271 1.00 10.71 392 LYS A N 1
ATOM 2682 C CA . LYS A 1 392 ? -4.092 69.361 -23.358 1.00 12.64 392 LYS A CA 1
ATOM 2683 C C . LYS A 1 392 ? -4.399 70.066 -22.026 1.00 12.72 392 LYS A C 1
ATOM 2684 O O . LYS A 1 392 ? -3.689 70.912 -21.593 1.00 12.52 392 LYS A O 1
ATOM 2690 N N . LEU A 1 393 ? -5.479 69.687 -21.401 1.00 11.20 393 LEU A N 1
ATOM 2691 C CA . LEU A 1 393 ? -5.834 70.251 -20.123 1.00 11.15 393 LEU A CA 1
ATOM 2692 C C . LEU A 1 393 ? -4.716 70.012 -19.084 1.00 12.30 393 LEU A C 1
ATOM 2693 O O . LEU A 1 393 ? -4.383 70.875 -18.358 1.00 12.19 393 LEU A O 1
ATOM 2698 N N . TYR A 1 394 ? -4.156 68.823 -19.045 1.00 12.04 394 TYR A N 1
ATOM 2699 C CA . TYR A 1 394 ? -3.126 68.529 -18.042 1.00 12.12 394 TYR A CA 1
ATOM 2700 C C . TYR A 1 394 ? -1.914 69.351 -18.356 1.00 13.66 394 TYR A C 1
ATOM 2701 O O . TYR A 1 394 ? -1.283 69.867 -17.497 1.00 13.54 394 TYR A O 1
ATOM 2710 N N . GLU A 1 395 ? -1.635 69.468 -19.636 1.00 12.64 395 GLU A N 1
ATOM 2711 C CA . GLU A 1 395 ? -0.525 70.255 -20.090 1.00 16.02 395 GLU A CA 1
ATOM 2712 C C . GLU A 1 395 ? -0.681 71.702 -19.616 1.00 17.51 395 GLU A C 1
ATOM 2713 O O . GLU A 1 395 ? 0.201 72.274 -19.076 1.00 16.70 395 GLU A O 1
ATOM 2719 N N . ILE A 1 396 ? -1.854 72.247 -19.798 1.00 15.47 396 ILE A N 1
ATOM 2720 C CA . ILE A 1 396 ? -2.111 73.622 -19.455 1.00 16.83 396 ILE A CA 1
ATOM 2721 C C . ILE A 1 396 ? -2.092 73.790 -17.951 1.00 16.95 396 ILE A C 1
ATOM 2722 O O . ILE A 1 396 ? -1.435 74.660 -17.465 1.00 18.61 396 ILE A O 1
ATOM 2727 N N . TYR A 1 397 ? -2.757 72.902 -17.237 1.00 15.39 397 TYR A N 1
ATOM 2728 C CA . TYR A 1 397 ? -2.777 72.953 -15.784 1.00 15.76 397 TYR A CA 1
ATOM 2729 C C . TYR A 1 397 ? -1.376 72.971 -15.149 1.00 15.00 397 TYR A C 1
ATOM 2730 O O . TYR A 1 397 ? -1.088 73.761 -14.297 1.00 15.55 397 TYR A O 1
ATOM 2739 N N . THR A 1 398 ? -0.525 72.093 -15.610 1.00 14.40 398 THR A N 1
ATOM 2740 C CA . THR A 1 398 ? 0.813 72.020 -15.108 1.00 17.14 398 THR A CA 1
ATOM 2741 C C . THR A 1 398 ? 1.675 73.183 -15.528 1.00 19.75 398 THR A C 1
ATOM 2742 O O . THR A 1 398 ? 2.543 73.561 -14.838 1.00 18.03 398 THR A O 1
ATOM 2746 N N . ARG A 1 399 ? 1.420 73.722 -16.694 1.00 20.07 399 ARG A N 1
ATOM 2747 C CA . ARG A 1 399 ? 2.282 74.735 -17.224 1.00 20.57 399 ARG A CA 1
ATOM 2748 C C . ARG A 1 399 ? 2.026 76.130 -16.641 1.00 21.49 399 ARG A C 1
ATOM 2749 O O . ARG A 1 399 ? 2.945 76.851 -16.376 1.00 21.26 399 ARG A O 1
ATOM 2757 N N . TYR A 1 400 ? 0.771 76.472 -16.437 1.00 20.28 400 TYR A N 1
ATOM 2758 C CA . TYR A 1 400 ? 0.402 77.800 -16.007 1.00 22.42 400 TYR A CA 1
ATOM 2759 C C . TYR A 1 400 ? -0.043 77.908 -14.565 1.00 24.39 400 TYR A C 1
ATOM 2760 O O . TYR A 1 400 ? -0.516 76.975 -13.990 1.00 20.43 400 TYR A O 1
ATOM 2769 N N . ASP A 1 401 ? 0.135 79.111 -14.016 1.00 25.23 401 ASP A 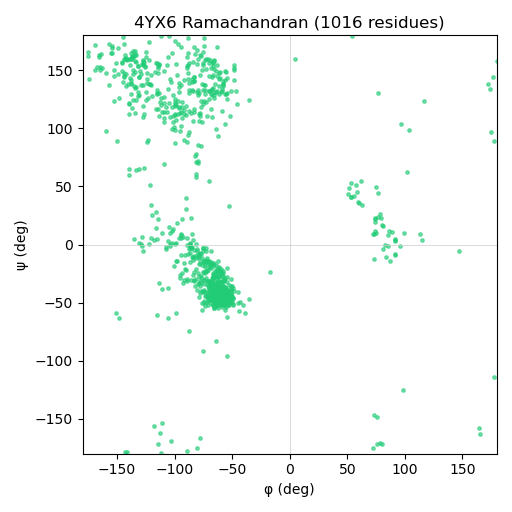N 1
ATOM 2770 C CA . ASP A 1 401 ? -0.105 79.380 -12.628 1.00 23.52 401 ASP A CA 1
ATOM 2771 C C . ASP A 1 401 ? -1.585 79.409 -12.304 1.00 22.94 401 ASP A C 1
ATOM 2772 O O . ASP A 1 401 ? -1.969 79.150 -11.213 1.00 19.75 401 ASP A O 1
ATOM 2777 N N . SER A 1 402 ? -2.406 79.773 -13.280 1.00 20.61 402 SER A N 1
ATOM 2778 C CA . SER A 1 402 ? -3.821 79.973 -13.056 1.00 21.49 402 SER A CA 1
ATOM 2779 C C . SER A 1 402 ? -4.576 80.117 -14.352 1.00 19.59 402 SER A C 1
ATOM 2780 O O . SER A 1 402 ? -3.988 80.247 -15.354 1.00 18.10 402 SER A O 1
ATOM 2783 N N . ILE A 1 403 ? -5.888 80.145 -14.302 1.00 22.15 403 ILE A N 1
ATOM 2784 C CA . ILE A 1 403 ? -6.621 80.275 -15.548 1.00 23.39 403 ILE A CA 1
ATOM 2785 C C . ILE A 1 403 ? -6.401 81.614 -16.219 1.00 24.98 403 ILE A C 1
ATOM 2786 O O . ILE A 1 403 ? -6.429 81.701 -17.396 1.00 22.91 403 ILE A O 1
ATOM 2791 N N . GLU A 1 404 ? -6.128 82.629 -15.426 1.00 25.67 404 GLU A N 1
ATOM 2792 C CA . GLU A 1 404 ? -5.883 83.960 -15.938 1.00 29.01 404 GLU A CA 1
ATOM 2793 C C . GLU A 1 404 ? -4.555 84.045 -16.626 1.00 28.99 404 GLU A C 1
ATOM 2794 O O . GLU A 1 404 ? -4.353 84.874 -17.452 1.00 30.50 404 GLU A O 1
ATOM 2800 N N . ALA A 1 405 ? -3.655 83.149 -16.290 1.00 25.07 405 ALA A N 1
ATOM 2801 C CA . ALA A 1 405 ? -2.366 83.094 -16.912 1.00 26.42 405 ALA A CA 1
ATOM 2802 C C . ALA A 1 405 ? -2.287 82.315 -18.224 1.00 28.01 405 ALA A C 1
ATOM 2803 O O . ALA A 1 405 ? -1.287 82.356 -18.901 1.00 30.66 405 ALA A O 1
ATOM 2805 N N . ILE A 1 406 ? -3.333 81.589 -18.568 1.00 25.66 406 ILE A N 1
ATOM 2806 C CA . ILE A 1 406 ? -3.316 80.889 -19.827 1.00 27.30 406 ILE A CA 1
ATOM 2807 C C . ILE A 1 406 ? -3.417 81.900 -20.953 1.00 27.15 406 ILE A C 1
ATOM 2808 O O . ILE A 1 406 ? -4.241 82.742 -20.903 1.00 29.59 406 ILE A O 1
ATOM 2813 N N . PRO A 1 407 ? -2.570 81.791 -21.951 1.00 31.99 407 PRO A N 1
ATOM 2814 C CA . PRO A 1 407 ? -2.545 82.744 -23.062 1.00 34.44 407 PRO A CA 1
ATOM 2815 C C . PRO A 1 407 ? -3.910 82.935 -23.659 1.00 36.85 407 PRO A C 1
ATOM 2816 O O . PRO A 1 407 ? -4.595 81.996 -23.908 1.00 35.98 407 PRO A O 1
ATOM 2820 N N . ALA A 1 408 ? -4.301 84.172 -23.864 1.00 39.19 408 ALA A N 1
ATOM 2821 C CA . ALA A 1 408 ? -5.690 84.465 -24.111 1.00 38.12 408 ALA A CA 1
ATOM 2822 C C . ALA A 1 408 ? -6.296 83.562 -25.183 1.00 39.42 408 ALA A C 1
ATOM 2823 O O . ALA A 1 408 ? -7.414 83.169 -25.094 1.00 38.89 408 ALA A O 1
ATOM 2825 N N . GLU A 1 409 ? -5.526 83.244 -26.187 1.00 36.97 409 GLU A N 1
ATOM 2826 C CA . GLU A 1 409 ? -6.046 82.562 -27.319 1.00 46.12 409 GLU A CA 1
ATOM 2827 C C . GLU A 1 409 ? -6.102 81.068 -27.127 1.00 47.17 409 GLU A C 1
ATOM 2828 O O . GLU A 1 409 ? -6.892 80.383 -27.741 1.00 44.52 409 GLU A O 1
ATOM 2834 N N . GLU A 1 410 ? -5.241 80.565 -26.274 1.00 44.18 410 GLU A N 1
ATOM 2835 C CA . GLU A 1 410 ? -5.275 79.173 -25.910 1.00 40.92 410 GLU A CA 1
ATOM 2836 C C . GLU A 1 410 ? -6.455 78.930 -25.042 1.00 31.70 410 GLU A C 1
ATOM 2837 O O . GLU A 1 410 ? -7.066 77.928 -25.142 1.00 29.63 410 GLU A O 1
ATOM 2843 N N . ARG A 1 411 ? -6.727 79.852 -24.123 1.00 29.14 411 ARG A N 1
ATOM 2844 C CA . ARG A 1 411 ? -7.849 79.697 -23.205 1.00 27.09 411 ARG A CA 1
ATOM 2845 C C . ARG A 1 411 ? -9.137 79.802 -24.001 1.00 31.54 411 ARG A C 1
ATOM 2846 O O . ARG A 1 411 ? -10.156 79.199 -23.663 1.00 25.04 411 ARG A O 1
ATOM 2854 N N . GLN A 1 412 ? -9.063 80.580 -25.072 1.00 29.48 412 GLN A N 1
ATOM 2855 C CA . GLN A 1 412 ? -10.156 80.751 -26.009 1.00 32.34 412 GLN A CA 1
ATOM 2856 C C . GLN A 1 412 ? -10.515 79.485 -26.801 1.00 28.77 412 GLN A C 1
ATOM 2857 O O . GLN A 1 412 ? -11.662 79.205 -27.009 1.00 25.93 412 GLN A O 1
ATOM 2859 N N . LYS A 1 413 ? -9.586 78.882 -27.299 1.00 27.40 413 LYS A N 1
ATOM 2860 C CA . LYS A 1 413 ? -9.730 77.572 -27.901 1.00 30.03 413 LYS A CA 1
ATOM 2861 C C . LYS A 1 413 ? -10.247 76.467 -27.003 1.00 28.19 413 LYS A C 1
ATOM 2862 O O . LYS A 1 413 ? -10.954 75.637 -27.460 1.00 25.35 413 LYS A O 1
ATOM 2868 N N . LEU A 1 414 ? -9.909 76.486 -25.724 1.00 20.71 414 LEU A N 1
ATOM 2869 C CA . LEU A 1 414 ? -10.512 75.609 -24.761 1.00 21.99 414 LEU A CA 1
ATOM 2870 C C . LEU A 1 414 ? -11.959 75.913 -24.582 1.00 21.47 414 LEU A C 1
ATOM 2871 O O . LEU A 1 414 ? -12.756 75.049 -24.549 1.00 20.18 414 LEU A O 1
ATOM 2876 N N . GLU A 1 415 ? -12.285 77.177 -24.450 1.00 18.32 415 GLU A N 1
ATOM 2877 C CA . GLU A 1 415 ? -13.643 77.502 -24.210 1.00 18.34 415 GLU A CA 1
ATOM 2878 C C . GLU A 1 415 ? -14.528 77.166 -25.405 1.00 19.80 415 GLU A C 1
ATOM 2879 O O . GLU A 1 415 ? -15.572 76.685 -25.230 1.00 18.00 415 GLU A O 1
ATOM 2885 N N . GLU A 1 416 ? -14.057 77.430 -26.604 1.00 22.74 416 GLU A N 1
ATOM 2886 C CA . GLU A 1 416 ? -14.783 77.066 -27.812 1.00 23.97 416 GLU A CA 1
ATOM 2887 C C . GLU A 1 416 ? -14.903 75.576 -27.997 1.00 21.94 416 GLU A C 1
ATOM 2888 O O . GLU A 1 416 ? -15.954 75.078 -28.179 1.00 21.58 416 GLU A O 1
ATOM 2894 N N . GLN A 1 417 ? -13.773 74.896 -27.985 1.00 23.97 417 GLN A N 1
ATOM 2895 C CA . GLN A 1 417 ? -13.665 73.540 -28.468 1.00 23.45 417 GLN A CA 1
ATOM 2896 C C . GLN A 1 417 ? -13.908 72.481 -27.413 1.00 23.50 417 GLN A C 1
ATOM 2897 O O . GLN A 1 417 ? -14.185 71.385 -27.762 1.00 23.31 417 GLN A O 1
ATOM 2903 N N . VAL A 1 418 ? -13.750 72.816 -26.139 1.00 17.95 418 VAL A N 1
ATOM 2904 C CA . VAL A 1 418 ? -13.809 71.843 -25.066 1.00 17.16 418 VAL A CA 1
ATOM 2905 C C . VAL A 1 418 ? -14.972 72.052 -24.096 1.00 16.83 418 VAL A C 1
ATOM 2906 O O . VAL A 1 418 ? -15.817 71.211 -23.919 1.00 16.34 418 VAL A O 1
ATOM 2910 N N . PHE A 1 419 ? -14.975 73.197 -23.454 1.00 13.96 419 PHE A N 1
ATOM 2911 C CA . PHE A 1 419 ? -15.946 73.480 -22.465 1.00 14.34 419 PHE A CA 1
ATOM 2912 C C . PHE A 1 419 ? -17.246 73.956 -23.071 1.00 14.97 419 PHE A C 1
ATOM 2913 O O . PHE A 1 419 ? -18.255 73.748 -22.531 1.00 18.02 419 PHE A O 1
ATOM 2921 N N . ARG A 1 420 ? -17.169 74.595 -24.216 1.00 15.41 420 ARG A N 1
ATOM 2922 C CA . ARG A 1 420 ? -18.358 75.191 -24.842 1.00 16.23 420 ARG A CA 1
ATOM 2923 C C . ARG A 1 420 ? -18.993 76.244 -23.946 1.00 18.52 420 ARG A C 1
ATOM 2924 O O . ARG A 1 420 ? -20.174 76.392 -23.892 1.00 17.50 420 ARG A O 1
ATOM 2932 N N . ALA A 1 421 ? -18.126 76.954 -23.252 1.00 16.90 421 ALA A N 1
ATOM 2933 C CA . ALA A 1 421 ? -18.475 77.971 -22.304 1.00 18.37 421 ALA A CA 1
ATOM 2934 C C . ALA A 1 421 ? -17.238 78.573 -21.692 1.00 18.23 421 ALA A C 1
ATOM 2935 O O . ALA A 1 421 ? -16.182 77.991 -21.666 1.00 20.39 421 ALA A O 1
ATOM 2937 N N . SER A 1 422 ? -17.407 79.760 -21.181 1.00 15.81 422 SER A N 1
ATOM 2938 C CA . SER A 1 422 ? -16.397 80.443 -20.454 1.00 15.83 422 SER A CA 1
ATOM 2939 C C . SER A 1 422 ? -15.907 79.629 -19.280 1.00 14.34 422 SER A C 1
ATOM 2940 O O . SER A 1 422 ? -16.669 79.039 -18.632 1.00 19.04 422 SER A O 1
ATOM 2943 N N . LEU A 1 423 ? -14.631 79.669 -19.004 1.00 16.72 423 LEU A N 1
ATOM 2944 C CA . LEU A 1 423 ? -14.076 78.969 -17.840 1.00 19.31 423 LEU A CA 1
ATOM 2945 C C . LEU A 1 423 ? -14.685 79.480 -16.545 1.00 23.16 423 LEU A C 1
ATOM 2946 O O . LEU A 1 423 ? -14.859 78.760 -15.613 1.00 21.11 423 LEU A O 1
ATOM 2951 N N . ASP A 1 424 ? -15.022 80.767 -16.538 1.00 26.58 424 ASP A N 1
ATOM 2952 C CA . ASP A 1 424 ? -15.761 81.352 -15.431 1.00 24.69 424 ASP A CA 1
ATOM 2953 C C . ASP A 1 424 ? -17.182 80.845 -15.287 1.00 24.27 424 ASP A C 1
ATOM 2954 O O . ASP A 1 424 ? -17.659 80.766 -14.202 1.00 23.87 424 ASP A O 1
ATOM 2959 N N . GLU A 1 425 ? -17.843 80.439 -16.365 1.00 20.22 425 GLU A N 1
ATOM 2960 C CA . GLU A 1 425 ? -19.149 79.819 -16.256 1.00 20.30 425 GLU A CA 1
ATOM 2961 C C . GLU A 1 425 ? -19.049 78.381 -15.725 1.00 21.48 425 GLU A C 1
ATOM 2962 O O . GLU A 1 425 ? -19.856 77.946 -14.946 1.00 18.24 425 GLU A O 1
ATOM 2968 N N . ILE A 1 426 ? -18.021 77.672 -16.180 1.00 20.01 426 ILE A N 1
ATOM 2969 C CA . ILE A 1 426 ? -17.729 76.346 -15.640 1.00 16.86 426 ILE A CA 1
ATOM 2970 C C . ILE A 1 426 ? -17.490 76.416 -14.122 1.00 18.02 426 ILE A C 1
ATOM 2971 O O . ILE A 1 426 ? -18.077 75.693 -13.385 1.00 15.33 426 ILE A O 1
ATOM 2976 N N . TRP A 1 427 ? -16.632 77.335 -13.723 1.00 17.80 427 TRP A N 1
ATOM 2977 C CA . TRP A 1 427 ? -16.369 77.585 -12.323 1.00 21.82 427 TRP A CA 1
ATOM 2978 C C . TRP A 1 427 ? -17.620 77.824 -11.567 1.00 25.31 427 TRP A C 1
ATOM 2979 O O . TRP A 1 427 ? -17.894 77.198 -10.583 1.00 24.50 427 TRP A O 1
ATOM 2990 N N . ALA A 1 428 ? -18.442 78.716 -12.063 1.00 25.73 428 ALA A N 1
ATOM 2991 C CA . ALA A 1 428 ? -19.732 78.952 -11.436 1.00 26.77 428 ALA A CA 1
ATOM 2992 C C . ALA A 1 428 ? -20.536 77.675 -11.157 1.00 29.08 428 ALA A C 1
ATOM 2993 O O . ALA A 1 428 ? -21.090 77.497 -10.106 1.00 26.22 428 ALA A O 1
ATOM 2995 N N . GLY A 1 429 ? -20.601 76.789 -12.129 1.00 23.29 429 GLY A N 1
ATOM 2996 C CA . GLY A 1 429 ? -21.360 75.583 -11.970 1.00 24.97 429 GLY A CA 1
ATOM 2997 C C . GLY A 1 429 ? -20.752 74.636 -10.969 1.00 26.59 429 GLY A C 1
ATOM 2998 O O . GLY A 1 429 ? -21.419 73.958 -10.254 1.00 24.92 429 GLY A O 1
ATOM 2999 N N . THR A 1 430 ? -19.441 74.654 -10.941 1.00 27.67 430 THR A N 1
ATOM 3000 C CA . THR A 1 430 ? -18.683 73.762 -10.110 1.00 31.29 430 THR A CA 1
ATOM 3001 C C . THR A 1 430 ? -18.836 74.139 -8.637 1.00 35.72 430 THR A C 1
ATOM 3002 O O . THR A 1 430 ? -19.060 73.304 -7.819 1.00 35.37 430 THR A O 1
ATOM 3006 N N . VAL A 1 431 ? -18.712 75.420 -8.361 1.00 39.00 431 VAL A N 1
ATOM 3007 C CA . VAL A 1 431 ? -18.988 75.982 -7.051 1.00 44.49 431 VAL A CA 1
ATOM 3008 C C . VAL A 1 431 ? -20.370 75.616 -6.586 1.00 45.03 431 VAL A C 1
ATOM 3009 O O . VAL A 1 431 ? -20.550 74.940 -5.618 1.00 46.31 431 VAL A O 1
ATOM 3013 N N . ALA A 1 432 ? -21.365 76.060 -7.318 1.00 50.07 432 ALA A N 1
ATOM 3014 C CA . ALA A 1 432 ? -22.715 75.634 -7.049 1.00 46.13 432 ALA A CA 1
ATOM 3015 C C . ALA A 1 432 ? -22.842 74.163 -6.819 1.00 44.91 432 ALA A C 1
ATOM 3016 O O . ALA A 1 432 ? -23.578 73.771 -5.980 1.00 50.95 432 ALA A O 1
ATOM 3018 N N . HIS A 1 433 ? -22.149 73.340 -7.580 1.00 44.23 433 HIS A N 1
ATOM 3019 C CA . HIS A 1 433 ? -22.271 71.900 -7.460 1.00 44.29 433 HIS A CA 1
ATOM 3020 C C . HIS A 1 433 ? -21.686 71.322 -6.224 1.00 49.26 433 HIS A C 1
ATOM 3021 O O . HIS A 1 433 ? -22.306 70.469 -5.573 1.00 43.89 433 HIS A O 1
ATOM 3028 N N . PHE A 1 434 ? -20.460 71.718 -5.926 1.00 51.57 434 PHE A N 1
ATOM 3029 C CA . PHE A 1 434 ? -19.683 71.116 -4.876 1.00 50.76 434 PHE A CA 1
ATOM 3030 C C . PHE A 1 434 ? -20.045 71.742 -3.558 1.00 55.49 434 PHE A C 1
ATOM 3031 O O . PHE A 1 434 ? -19.718 71.231 -2.523 1.00 54.90 434 PHE A O 1
ATOM 3039 N N . ASN A 1 435 ? -20.749 72.855 -3.602 1.00 56.15 435 ASN A N 1
ATOM 3040 C CA . ASN A 1 435 ? -21.266 73.454 -2.388 1.00 54.18 435 ASN A CA 1
ATOM 3041 C C . ASN A 1 435 ? -22.466 72.717 -1.839 1.00 56.91 435 ASN A C 1
ATOM 3042 O O . ASN A 1 435 ? -22.752 72.803 -0.664 1.00 52.42 435 ASN A O 1
ATOM 3047 N N . GLU A 1 436 ? -23.166 71.992 -2.694 1.00 61.95 436 GLU A N 1
ATOM 3048 C CA . GLU A 1 436 ? -24.308 71.199 -2.247 1.00 65.11 436 GLU A CA 1
ATOM 3049 C C . GLU A 1 436 ? -23.836 69.804 -1.952 1.00 69.57 436 GLU A C 1
ATOM 3050 O O . GLU A 1 436 ? -24.443 69.102 -1.188 1.00 77.02 436 GLU A O 1
ATOM 3052 N N . ARG A 1 437 ? -22.739 69.405 -2.567 1.00 72.82 437 ARG A N 1
ATOM 3053 C CA . ARG A 1 437 ? -22.248 68.062 -2.417 1.00 66.47 437 ARG A CA 1
ATOM 3054 C C . ARG A 1 437 ? -21.131 67.967 -1.412 1.00 67.48 437 ARG A C 1
ATOM 3055 O O . ARG A 1 437 ? -21.266 67.243 -0.435 1.00 75.10 437 ARG A O 1
ATOM 3057 N N . ASP A 1 438 ? -20.048 68.691 -1.646 1.00 59.61 438 ASP A N 1
ATOM 3058 C CA . ASP A 1 438 ? -18.862 68.641 -0.816 1.00 54.83 438 ASP A CA 1
ATOM 3059 C C . ASP A 1 438 ? -18.145 69.960 -0.816 1.00 53.78 438 ASP A C 1
ATOM 3060 O O . ASP A 1 438 ? -17.303 70.192 -1.613 1.00 56.71 438 ASP A O 1
ATOM 3062 N N . PRO A 1 439 ? -18.492 70.842 0.081 1.00 50.33 439 PRO A N 1
ATOM 3063 C CA . PRO A 1 439 ? -17.999 72.211 0.009 1.00 52.73 439 PRO A CA 1
ATOM 3064 C C . PRO A 1 439 ? -16.514 72.302 0.298 1.00 50.25 439 PRO A C 1
ATOM 3065 O O . PRO A 1 439 ? -15.878 73.278 0.008 1.00 43.34 439 PRO A O 1
ATOM 3069 N N . LYS A 1 440 ? -15.974 71.242 0.889 1.00 51.86 440 LYS A N 1
ATOM 3070 C CA . LYS A 1 440 ? -14.559 71.197 1.240 1.00 62.39 440 LYS A CA 1
ATOM 3071 C C . LYS A 1 440 ? -13.676 71.558 0.050 1.00 68.87 440 LYS A C 1
ATOM 3072 O O . LYS A 1 440 ? -12.735 72.342 0.179 1.00 91.32 440 LYS A O 1
ATOM 3074 N N . GLN A 1 441 ? -13.983 70.980 -1.106 1.00 64.85 441 GLN A N 1
ATOM 3075 C CA . GLN A 1 441 ? -13.211 71.230 -2.318 1.00 51.85 441 GLN A CA 1
ATOM 3076 C C . GLN A 1 441 ? -13.152 72.718 -2.648 1.00 46.31 441 GLN A C 1
ATOM 3077 O O . GLN A 1 441 ? -12.071 73.292 -2.779 1.00 41.92 441 GLN A O 1
ATOM 3079 N N . ILE A 1 442 ? -14.321 73.336 -2.783 1.00 43.80 442 ILE A N 1
ATOM 3080 C CA . ILE A 1 442 ? -14.404 74.734 -3.111 1.00 44.72 442 ILE A CA 1
ATOM 3081 C C . ILE A 1 442 ? -13.586 75.490 -2.086 1.00 50.61 442 ILE A C 1
ATOM 3082 O O . ILE A 1 442 ? -12.798 76.375 -2.422 1.00 49.81 442 ILE A O 1
ATOM 3087 N N . GLU A 1 443 ? -13.704 75.172 -0.804 1.00 49.52 443 GLU A N 1
ATOM 3088 C CA . GLU A 1 443 ? -12.931 75.926 0.200 1.00 52.62 443 GLU A CA 1
ATOM 3089 C C . GLU A 1 443 ? -11.402 75.931 -0.036 1.00 51.19 443 GLU A C 1
ATOM 3090 O O . GLU A 1 443 ? -10.754 76.977 -0.055 1.00 48.10 443 GLU A O 1
ATOM 3092 N N . ARG A 1 444 ? -10.869 74.729 -0.209 1.00 51.65 444 ARG A N 1
ATOM 3093 C CA . ARG A 1 444 ? -9.492 74.381 -0.346 1.00 55.25 444 ARG A CA 1
ATOM 3094 C C . ARG A 1 444 ? -8.807 74.980 -1.560 1.00 55.35 444 ARG A C 1
ATOM 3095 O O . ARG A 1 444 ? -7.599 75.012 -1.638 1.00 60.59 444 ARG A O 1
ATOM 3097 N N . ALA A 1 445 ? -9.649 75.359 -2.491 1.00 51.78 445 ALA A N 1
ATOM 3098 C CA . ALA A 1 445 ? -9.261 75.605 -3.828 1.00 56.51 445 ALA A CA 1
ATOM 3099 C C . ALA A 1 445 ? -9.304 77.026 -4.138 1.00 57.36 445 ALA A C 1
ATOM 3100 O O . ALA A 1 445 ? -10.132 77.448 -4.881 1.00 68.54 445 ALA A O 1
ATOM 3102 N N . LEU A 1 446 ? -8.387 77.776 -3.533 1.00 55.23 446 LEU A N 1
ATOM 3103 C CA . LEU A 1 446 ? -8.379 79.229 -3.594 1.00 63.81 446 LEU A CA 1
ATOM 3104 C C . LEU A 1 446 ? -8.579 79.756 -2.177 1.00 58.40 446 LEU A C 1
ATOM 3105 O O . LEU A 1 446 ? -9.551 79.399 -1.512 1.00 57.92 446 LEU A O 1
ATOM 3107 N N . ASP A 1 447 ? -7.653 80.585 -1.705 1.00 49.10 447 ASP A N 1
ATOM 3108 C CA . ASP A 1 447 ? -6.536 81.064 -2.513 1.00 47.23 447 ASP A CA 1
ATOM 3109 C C . ASP A 1 447 ? -5.577 79.966 -2.969 1.00 46.56 447 ASP A C 1
ATOM 3110 O O . ASP A 1 447 ? -4.697 79.538 -2.222 1.00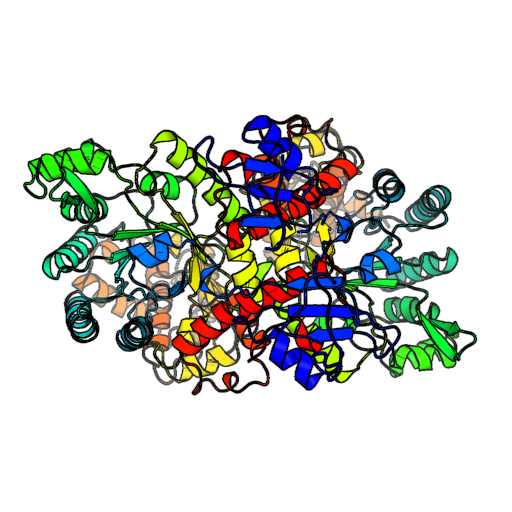 40.03 447 ASP A O 1
ATOM 3112 N N . ASN A 1 448 ? -5.756 79.528 -4.210 1.00 34.31 448 ASN A N 1
ATOM 3113 C CA . ASN A 1 448 ? -4.854 78.641 -4.861 1.00 27.95 448 ASN A CA 1
ATOM 3114 C C . ASN A 1 448 ? -5.389 78.298 -6.249 1.00 26.12 448 ASN A C 1
ATOM 3115 O O . ASN A 1 448 ? -6.263 77.504 -6.374 1.00 23.44 448 ASN A O 1
ATOM 3120 N N . PRO A 1 449 ? -4.996 79.121 -7.177 1.00 24.50 449 PRO A N 1
ATOM 3121 C CA . PRO A 1 449 ? -5.405 79.162 -8.562 1.00 25.12 449 PRO A CA 1
ATOM 3122 C C . PRO A 1 449 ? -5.137 77.821 -9.259 1.00 24.84 449 PRO A C 1
ATOM 3123 O O . PRO A 1 449 ? -5.871 77.463 -10.130 1.00 19.07 449 PRO A O 1
ATOM 3127 N N . LYS A 1 450 ? -4.114 77.109 -8.834 1.00 19.40 450 LYS A N 1
ATOM 3128 C CA . LYS A 1 450 ? -3.871 75.806 -9.401 1.00 19.57 450 LYS A CA 1
ATOM 3129 C C . LYS A 1 450 ? -5.049 74.896 -9.144 1.00 18.93 450 LYS A C 1
ATOM 3130 O O . LYS A 1 450 ? -5.554 74.310 -10.048 1.00 21.19 450 LYS A O 1
ATOM 3136 N N . ARG A 1 451 ? -5.496 74.796 -7.910 1.00 17.57 451 ARG A N 1
ATOM 3137 C CA . ARG A 1 451 ? -6.613 73.931 -7.572 1.00 18.88 451 ARG A CA 1
ATOM 3138 C C . ARG A 1 451 ? -7.957 74.324 -8.186 1.00 19.01 451 ARG A C 1
ATOM 3139 O O . ARG A 1 451 ? -8.755 73.509 -8.504 1.00 17.76 451 ARG A O 1
ATOM 3147 N N . LYS A 1 452 ? -8.172 75.606 -8.322 1.00 20.55 452 LYS A N 1
ATOM 3148 C CA . LYS A 1 452 ? -9.340 76.106 -9.016 1.00 19.05 452 LYS A CA 1
ATOM 3149 C C . LYS A 1 452 ? -9.301 75.647 -10.511 1.00 17.71 452 LYS A C 1
ATOM 3150 O O . LYS A 1 452 ? -10.245 75.134 -10.984 1.00 18.63 452 LYS A O 1
ATOM 3156 N N . MET A 1 453 ? -8.176 75.838 -11.162 1.00 15.44 453 MET A N 1
ATOM 3157 C CA . MET A 1 453 ? -7.962 75.451 -12.539 1.00 15.59 453 MET A CA 1
ATOM 3158 C C . MET A 1 453 ? -8.190 73.939 -12.704 1.00 15.51 453 MET A C 1
ATOM 3159 O O . MET A 1 453 ? -8.906 73.508 -13.549 1.00 13.22 453 MET A O 1
ATOM 3164 N N . ALA A 1 454 ? -7.597 73.162 -11.822 1.00 12.60 454 ALA A N 1
ATOM 3165 C CA . ALA A 1 454 ? -7.833 71.725 -11.779 1.00 15.76 454 ALA A CA 1
ATOM 3166 C C . ALA A 1 454 ? -9.318 71.357 -11.665 1.00 15.65 454 ALA A C 1
ATOM 3167 O O . ALA A 1 454 ? -9.819 70.497 -12.356 1.00 13.44 454 ALA A O 1
ATOM 3169 N N . LEU A 1 455 ? -10.010 72.034 -10.754 1.00 13.34 455 LEU A N 1
ATOM 3170 C CA . LEU A 1 455 ? -11.427 71.775 -10.524 1.00 16.22 455 LEU A CA 1
ATOM 3171 C C . LEU A 1 455 ? -12.247 72.040 -11.782 1.00 15.72 455 LEU A C 1
ATOM 3172 O O . LEU A 1 455 ? -13.182 71.302 -12.094 1.00 16.00 455 LEU A O 1
ATOM 3177 N N . ILE A 1 456 ? -11.888 73.099 -12.499 1.00 12.62 456 ILE A N 1
ATOM 3178 C CA . ILE A 1 456 ? -12.567 73.466 -13.699 1.00 15.64 456 ILE A CA 1
ATOM 3179 C C . ILE A 1 456 ? -12.310 72.409 -14.792 1.00 13.99 456 ILE A C 1
ATOM 3180 O O . ILE A 1 456 ? -13.192 71.987 -15.436 1.00 15.47 456 ILE A O 1
ATOM 3185 N N . PHE A 1 457 ? -11.068 72.030 -14.928 1.00 14.04 457 PHE A N 1
ATOM 3186 C CA . PHE A 1 457 ? -10.682 71.059 -15.915 1.00 11.81 457 PHE A CA 1
ATOM 3187 C C . PHE A 1 457 ? -11.355 69.717 -15.647 1.00 14.39 457 PHE A C 1
ATOM 3188 O O . PHE A 1 457 ? -11.774 69.052 -16.550 1.00 11.45 457 PHE A O 1
ATOM 3196 N N . ARG A 1 458 ? -11.498 69.365 -14.381 1.00 13.46 458 ARG A N 1
ATOM 3197 C CA . ARG A 1 458 ? -12.107 68.115 -13.999 1.00 14.28 458 ARG A CA 1
ATOM 3198 C C . ARG A 1 458 ? -13.584 68.037 -14.310 1.00 15.64 458 ARG A C 1
ATOM 3199 O O . ARG A 1 458 ? -14.145 66.990 -14.320 1.00 15.41 458 ARG A O 1
ATOM 3207 N N . TRP A 1 459 ? -14.202 69.179 -14.562 1.00 14.01 459 TRP A N 1
ATOM 3208 C CA . TRP A 1 459 ? -15.548 69.196 -15.034 1.00 14.77 459 TRP A CA 1
ATOM 3209 C C . TRP A 1 459 ? -15.646 68.387 -16.324 1.00 13.38 459 TRP A C 1
ATOM 3210 O O . TRP A 1 459 ? -16.501 67.601 -16.487 1.00 10.75 459 TRP A O 1
ATOM 3221 N N . TYR A 1 460 ? -14.730 68.630 -17.222 1.00 12.73 460 TYR A N 1
ATOM 3222 C CA . TYR A 1 460 ? -14.692 67.923 -18.495 1.00 11.06 460 TYR A CA 1
ATOM 3223 C C . TYR A 1 460 ? -14.331 66.440 -18.340 1.00 10.57 460 TYR A C 1
ATOM 3224 O O . TYR A 1 460 ? -14.914 65.602 -18.895 1.00 10.89 460 TYR A O 1
ATOM 3233 N N . LEU A 1 461 ? -13.323 66.197 -17.525 1.00 10.20 461 LEU A N 1
ATOM 3234 C CA . LEU A 1 461 ? -12.870 64.855 -17.264 1.00 10.15 461 LEU A CA 1
ATOM 3235 C C . LEU A 1 461 ? -13.947 63.992 -16.640 1.00 11.84 461 LEU A C 1
ATOM 3236 O O . LEU A 1 461 ? -14.060 62.859 -16.904 1.00 12.43 461 LEU A O 1
ATOM 3241 N N . GLY A 1 462 ? -14.745 64.597 -15.802 1.00 11.44 462 GLY A N 1
ATOM 3242 C CA . GLY A 1 462 ? -15.846 63.905 -15.210 1.00 13.75 462 GLY A CA 1
ATOM 3243 C C . GLY A 1 462 ? -17.003 63.649 -16.153 1.00 14.97 462 GLY A C 1
ATOM 3244 O O . GLY A 1 462 ? -17.475 62.586 -16.271 1.00 18.00 462 GLY A O 1
ATOM 3245 N N . LEU A 1 463 ? -17.480 64.683 -16.797 1.00 15.19 463 LEU A N 1
ATOM 3246 C CA . LEU A 1 463 ? -18.669 64.549 -17.609 1.00 12.96 463 LEU A CA 1
ATOM 3247 C C . LEU A 1 463 ? -18.462 63.747 -18.881 1.00 12.62 463 LEU A C 1
ATOM 3248 O O . LEU A 1 463 ? -19.349 63.122 -19.322 1.00 13.01 463 LEU A O 1
ATOM 3253 N N . SER A 1 464 ? -17.274 63.813 -19.431 1.00 11.22 464 SER A N 1
ATOM 3254 C CA . SER A 1 464 ? -16.955 63.126 -20.687 1.00 11.13 464 SER A CA 1
ATOM 3255 C C . SER A 1 464 ? -17.308 61.618 -20.651 1.00 11.65 464 SER A C 1
ATOM 3256 O O . SER A 1 464 ? -17.698 61.062 -21.596 1.00 9.49 464 SER A O 1
ATOM 3259 N N . SER A 1 465 ? -17.147 61.005 -19.483 1.00 11.14 465 SER A N 1
ATOM 3260 C CA . SER A 1 465 ? -17.503 59.600 -19.315 1.00 12.37 465 SER A CA 1
ATOM 3261 C C . SER A 1 465 ? -19.009 59.426 -19.475 1.00 12.31 465 SER A C 1
ATOM 3262 O O . SER A 1 465 ? -19.474 58.627 -20.289 1.00 12.41 465 SER A O 1
ATOM 3265 N N . ARG A 1 466 ? -19.762 60.189 -18.691 1.00 13.84 466 ARG A N 1
ATOM 3266 C CA . ARG A 1 466 ? -21.183 60.202 -18.760 1.00 14.96 466 ARG A CA 1
ATOM 3267 C C . ARG A 1 466 ? -21.704 60.384 -20.180 1.00 13.72 466 ARG A C 1
ATOM 3268 O O . ARG A 1 466 ? -22.578 59.718 -20.568 1.00 15.03 466 ARG A O 1
ATOM 3270 N N . TRP A 1 467 ? -21.110 61.311 -20.924 1.00 14.28 467 TRP A N 1
ATOM 3271 C CA . TRP A 1 467 ? -21.518 61.563 -22.293 1.00 11.47 467 TRP A CA 1
ATOM 3272 C C . TRP A 1 467 ? -21.514 60.303 -23.110 1.00 13.00 467 TRP A C 1
ATOM 3273 O O . TRP A 1 467 ? -22.480 60.018 -23.851 1.00 13.22 467 TRP A O 1
ATOM 3284 N N . SER A 1 468 ? -20.439 59.530 -22.993 1.00 13.16 468 SER A N 1
ATOM 3285 C CA . SER A 1 468 ? -20.302 58.279 -23.739 1.00 12.89 468 SER A CA 1
ATOM 3286 C C . SER A 1 468 ? -21.326 57.257 -23.323 1.00 13.16 468 SER A C 1
ATOM 3287 O O . SER A 1 468 ? -21.864 56.597 -24.146 1.00 12.48 468 SER A O 1
ATOM 3290 N N . ASN A 1 469 ? -21.496 57.123 -22.018 1.00 13.23 469 ASN A N 1
ATOM 3291 C CA . ASN A 1 469 ? -22.326 56.107 -21.406 1.00 13.97 469 ASN A CA 1
ATOM 3292 C C . ASN A 1 469 ? -23.814 56.300 -21.770 1.00 17.03 469 ASN A C 1
ATOM 3293 O O . ASN A 1 469 ? -24.506 55.375 -22.062 1.00 15.43 469 ASN A O 1
ATOM 3298 N N . THR A 1 470 ? -24.218 57.552 -21.703 1.00 17.59 470 THR A N 1
ATOM 3299 C CA . THR A 1 470 ? -25.594 57.964 -21.966 1.00 17.93 470 THR A CA 1
ATOM 3300 C C . THR A 1 470 ? -25.852 58.342 -23.396 1.00 21.48 470 THR A C 1
ATOM 3301 O O . THR A 1 470 ? -26.971 58.449 -23.801 1.00 21.02 470 THR A O 1
ATOM 3305 N N . GLY A 1 471 ? -24.798 58.579 -24.141 1.00 15.79 471 GLY A N 1
ATOM 3306 C CA . GLY A 1 471 ? -24.918 58.936 -25.531 1.00 16.29 471 GLY A CA 1
ATOM 3307 C C . GLY A 1 471 ? -25.392 60.368 -25.706 1.00 17.78 471 GLY A C 1
ATOM 3308 O O . GLY A 1 471 ? -26.300 60.614 -26.415 1.00 20.77 471 GLY A O 1
ATOM 3309 N N . GLU A 1 472 ? -24.769 61.295 -25.030 1.00 15.47 472 GLU A N 1
ATOM 3310 C CA . GLU A 1 472 ? -25.085 62.705 -25.166 1.00 16.38 472 GLU A CA 1
ATOM 3311 C C . GLU A 1 472 ? -24.907 63.216 -26.605 1.00 17.92 472 GLU A C 1
ATOM 3312 O O . GLU A 1 472 ? -23.852 63.276 -27.098 1.00 14.29 472 GLU A O 1
ATOM 3318 N N . VAL A 1 473 ? -26.010 63.610 -27.214 1.00 17.68 473 VAL A N 1
ATOM 3319 C CA . VAL A 1 473 ? -26.004 64.094 -28.563 1.00 18.05 473 VAL A CA 1
ATOM 3320 C C . VAL A 1 473 ? -25.196 65.373 -28.756 1.00 16.91 473 VAL A C 1
ATOM 3321 O O . VAL A 1 473 ? -25.292 66.274 -28.019 1.00 17.99 473 VAL A O 1
ATOM 3325 N N . GLY A 1 474 ? -24.351 65.381 -29.765 1.00 15.63 474 GLY A N 1
ATOM 3326 C CA . GLY A 1 474 ? -23.495 66.495 -30.034 1.00 14.64 474 GLY A CA 1
ATOM 3327 C C . GLY A 1 474 ? -22.207 66.563 -29.240 1.00 14.07 474 GLY A C 1
ATOM 3328 O O . GLY A 1 474 ? -21.466 67.436 -29.436 1.00 14.85 474 GLY A O 1
ATOM 3329 N N . ARG A 1 475 ? -21.986 65.590 -28.360 1.00 12.82 475 ARG A N 1
ATOM 3330 C CA . ARG A 1 475 ? -20.760 65.524 -27.573 1.00 11.17 475 ARG A CA 1
ATOM 3331 C C . ARG A 1 475 ? -19.964 64.266 -27.914 1.00 11.21 475 ARG A C 1
ATOM 3332 O O . ARG A 1 475 ? -19.221 63.743 -27.084 1.00 10.92 475 ARG A O 1
ATOM 3340 N N . GLU A 1 476 ? -20.129 63.790 -29.144 1.00 10.92 476 GLU A N 1
ATOM 3341 C CA . GLU A 1 476 ? -19.447 62.589 -29.617 1.00 10.90 476 GLU A CA 1
ATOM 3342 C C . GLU A 1 476 ? -17.921 62.691 -29.624 1.00 11.27 476 GLU A C 1
ATOM 3343 O O . GLU A 1 476 ? -17.230 61.699 -29.392 1.00 11.64 476 GLU A O 1
ATOM 3349 N N . MET A 1 477 ? -17.396 63.881 -29.899 1.00 8.78 477 MET A N 1
ATOM 3350 C CA . MET A 1 477 ? -15.965 64.051 -30.043 1.00 11.04 477 MET A CA 1
ATOM 3351 C C . MET A 1 477 ? -15.267 64.288 -28.684 1.00 9.79 477 MET A C 1
ATOM 3352 O O . MET A 1 477 ? -14.094 64.435 -28.628 1.00 10.24 477 MET A O 1
ATOM 3357 N N . ASP A 1 478 ? -16.072 64.360 -27.649 1.00 8.89 478 ASP A N 1
ATOM 3358 C CA . ASP A 1 478 ? -15.612 64.434 -26.295 1.00 10.65 478 ASP A CA 1
ATOM 3359 C C . ASP A 1 478 ? -15.905 63.168 -25.461 1.00 9.93 478 ASP A C 1
ATOM 3360 O O . ASP A 1 478 ? -15.753 63.186 -24.319 1.00 10.36 478 ASP A O 1
ATOM 3365 N N . TYR A 1 479 ? -16.348 62.103 -26.105 1.00 8.85 479 TYR A N 1
ATOM 3366 C CA . TYR A 1 479 ? -16.646 60.890 -25.389 1.00 8.30 479 TYR A CA 1
ATOM 3367 C C . TYR A 1 479 ? -15.395 60.261 -24.788 1.00 8.46 479 TYR A C 1
ATOM 3368 O O . TYR A 1 479 ? -14.519 59.932 -25.512 1.00 9.55 479 TYR A O 1
ATOM 3377 N N . GLN A 1 480 ? -15.428 60.006 -23.480 1.00 7.04 480 GLN A N 1
ATOM 3378 C CA . GLN A 1 480 ? -14.383 59.266 -22.789 1.00 6.98 480 GLN A CA 1
ATOM 3379 C C . GLN A 1 480 ? -14.785 57.808 -22.681 1.00 7.61 480 GLN A C 1
ATOM 3380 O O . GLN A 1 480 ? -15.727 57.461 -22.061 1.00 8.02 480 GLN A O 1
ATOM 3386 N N . ILE A 1 481 ? -14.026 57.007 -23.376 1.00 7.66 481 ILE A N 1
ATOM 3387 C CA . ILE A 1 481 ? -14.337 55.642 -23.590 1.00 6.92 481 ILE A CA 1
ATOM 3388 C C . ILE A 1 481 ? -13.153 54.724 -23.189 1.00 7.45 481 ILE A C 1
ATOM 3389 O O . ILE A 1 481 ? -12.154 54.756 -23.814 1.00 8.11 481 ILE A O 1
ATOM 3394 N N . TRP A 1 482 ? -13.316 53.983 -22.118 1.00 6.43 482 TRP A N 1
ATOM 3395 C CA . TRP A 1 482 ? -12.246 53.174 -21.609 1.00 6.30 482 TRP A CA 1
ATOM 3396 C C . TRP A 1 482 ? -12.013 51.909 -22.440 1.00 6.36 482 TRP A C 1
ATOM 3397 O O . TRP A 1 482 ? -12.902 51.144 -22.692 1.00 6.54 482 TRP A O 1
ATOM 3408 N N . ALA A 1 483 ? -10.764 51.683 -22.744 1.00 6.02 483 ALA A N 1
ATOM 3409 C CA . ALA A 1 483 ? -10.417 50.589 -23.600 1.00 6.88 483 ALA A CA 1
ATOM 3410 C C . ALA A 1 483 ? -8.901 50.434 -23.710 1.00 6.75 483 ALA A C 1
ATOM 3411 O O . ALA A 1 483 ? -8.201 51.379 -23.745 1.00 8.27 483 ALA A O 1
ATOM 3413 N N . GLY A 1 484 ? -8.484 49.193 -23.760 1.00 7.15 484 GLY A N 1
ATOM 3414 C CA . GLY A 1 484 ? -7.137 48.814 -24.062 1.00 6.78 484 GLY A CA 1
ATOM 3415 C C . GLY A 1 484 ? -6.968 48.093 -25.396 1.00 7.63 484 GLY A C 1
ATOM 3416 O O . GLY A 1 484 ? -7.928 47.866 -26.099 1.00 8.29 484 GLY A O 1
ATOM 3417 N N . PRO A 1 485 ? -5.733 47.715 -25.697 1.00 7.31 485 PRO A N 1
ATOM 3418 C CA . PRO A 1 485 ? -5.382 47.127 -26.996 1.00 7.93 485 PRO A CA 1
ATOM 3419 C C . PRO A 1 485 ? -6.033 45.771 -27.221 1.00 7.79 485 PRO A C 1
ATOM 3420 O O . PRO A 1 485 ? -6.085 45.287 -28.289 1.00 8.94 485 PRO A O 1
ATOM 3424 N N . ALA A 1 486 ? -6.523 45.179 -26.154 1.00 7.28 486 ALA A N 1
ATOM 3425 C CA . ALA A 1 486 ? -7.303 43.968 -26.260 1.00 7.25 486 ALA A CA 1
ATOM 3426 C C . ALA A 1 486 ? -8.456 44.095 -27.276 1.00 6.92 486 ALA A C 1
ATOM 3427 O O . ALA A 1 486 ? -8.751 43.243 -27.995 1.00 6.85 486 ALA A O 1
ATOM 3429 N N . LEU A 1 487 ? -9.060 45.245 -27.276 1.00 7.69 487 LEU A N 1
ATOM 3430 C CA . LEU A 1 487 ? -10.149 45.509 -28.155 1.00 7.78 487 LEU A CA 1
ATOM 3431 C C . LEU A 1 487 ? -9.653 45.517 -29.600 1.00 7.90 487 LEU A C 1
ATOM 3432 O O . LEU A 1 487 ? -10.258 44.968 -30.433 1.00 7.75 487 LEU A O 1
ATOM 3437 N N . GLY A 1 488 ? -8.539 46.176 -29.831 1.00 7.11 488 GLY A N 1
ATOM 3438 C CA . GLY A 1 488 ? -7.930 46.170 -31.134 1.00 7.69 488 GLY A CA 1
ATOM 3439 C C . GLY A 1 488 ? -7.587 44.759 -31.637 1.00 7.77 488 GLY A C 1
ATOM 3440 O O . GLY A 1 488 ? -7.797 44.451 -32.752 1.00 7.69 488 GLY A O 1
ATOM 3441 N N . ALA A 1 489 ? -7.031 43.937 -30.763 1.00 6.79 489 ALA A N 1
ATOM 3442 C CA . ALA A 1 489 ? -6.660 42.570 -31.102 1.00 7.64 489 ALA A CA 1
ATOM 3443 C C . ALA A 1 489 ? -7.969 41.783 -31.453 1.00 8.05 489 ALA A C 1
ATOM 3444 O O . ALA A 1 489 ? -8.049 41.066 -32.399 1.00 8.86 489 ALA A O 1
ATOM 3446 N N . PHE A 1 490 ? -8.982 42.005 -30.660 1.00 7.25 490 PHE A N 1
ATOM 3447 C CA . PHE A 1 490 ? -10.277 41.411 -30.912 1.00 7.73 490 PHE A CA 1
ATOM 3448 C C . PHE A 1 490 ? -10.801 41.796 -32.289 1.00 8.63 490 PHE A C 1
ATOM 3449 O O . PHE A 1 490 ? -11.179 40.982 -33.048 1.00 8.11 490 PHE A O 1
ATOM 3457 N N . ASN A 1 491 ? -10.820 43.072 -32.565 1.00 9.20 491 ASN A N 1
ATOM 3458 C CA . ASN A 1 491 ? -11.347 43.536 -33.821 1.00 9.81 491 ASN A CA 1
ATOM 3459 C C . ASN A 1 491 ? -10.579 42.945 -35.021 1.00 10.24 491 ASN A C 1
ATOM 3460 O O . ASN A 1 491 ? -11.143 42.635 -36.028 1.00 9.63 491 ASN A O 1
ATOM 3465 N N . ALA A 1 492 ? -9.294 42.808 -34.834 1.00 9.43 492 ALA A N 1
ATOM 3466 C CA . ALA A 1 492 ? -8.447 42.213 -35.859 1.00 11.18 492 ALA A CA 1
ATOM 3467 C C . ALA A 1 492 ? -8.747 40.735 -36.028 1.00 11.97 492 ALA A C 1
ATOM 3468 O O . ALA A 1 492 ? -8.841 40.265 -37.107 1.00 10.55 492 ALA A O 1
ATOM 3470 N N . TRP A 1 493 ? -8.846 40.028 -34.924 1.00 9.92 493 TRP A N 1
ATOM 3471 C CA . TRP A 1 493 ? -9.180 38.651 -34.947 1.00 10.96 493 TRP A CA 1
ATOM 3472 C C . TRP A 1 493 ? -10.510 38.406 -35.661 1.00 11.84 493 TRP A C 1
ATOM 3473 O O . TRP A 1 493 ? -10.652 37.486 -36.388 1.00 12.42 493 TRP A O 1
ATOM 3484 N N . ALA A 1 494 ? -11.450 39.295 -35.439 1.00 10.52 494 ALA A N 1
ATOM 3485 C CA . ALA A 1 494 ? -12.820 39.184 -35.903 1.00 12.10 494 ALA A CA 1
ATOM 3486 C C . ALA A 1 494 ? -13.080 39.712 -37.312 1.00 13.72 494 ALA A C 1
ATOM 3487 O O . ALA A 1 494 ? -14.123 39.538 -37.848 1.00 17.34 494 ALA A O 1
ATOM 3489 N N . LYS A 1 495 ? -12.134 40.455 -37.803 1.00 12.73 495 LYS A N 1
ATOM 3490 C CA . LYS A 1 495 ? -12.262 41.080 -39.075 1.00 14.99 495 LYS A CA 1
ATOM 3491 C C . LYS A 1 495 ? -12.774 40.109 -40.147 1.00 17.06 495 LYS A C 1
ATOM 3492 O O . LYS A 1 495 ? -12.274 39.053 -40.307 1.00 16.25 495 LYS A O 1
ATOM 3498 N N . GLY A 1 496 ? -13.760 40.546 -40.890 1.00 17.17 496 GLY A N 1
ATOM 3499 C CA . GLY A 1 496 ? -14.311 39.737 -41.940 1.00 22.06 496 GLY A CA 1
ATOM 3500 C C . GLY A 1 496 ? -15.375 38.756 -41.513 1.00 23.39 496 GLY A C 1
ATOM 3501 O O . GLY A 1 496 ? -15.911 38.064 -42.322 1.00 25.68 496 GLY A O 1
ATOM 3502 N N . SER A 1 497 ? -15.686 38.698 -40.241 1.00 17.95 497 SER A N 1
ATOM 3503 C CA . SER A 1 497 ? -16.662 37.763 -39.750 1.00 16.26 497 SER A CA 1
ATOM 3504 C C . SER A 1 497 ? -17.988 38.442 -39.410 1.00 14.57 497 SER A C 1
ATOM 3505 O O . SER A 1 497 ? -18.113 39.610 -39.513 1.00 13.32 497 SER A O 1
ATOM 3508 N N . TYR A 1 498 ? -18.949 37.669 -38.973 1.00 12.71 498 TYR A N 1
ATOM 3509 C CA . TYR A 1 498 ? -20.197 38.283 -38.598 1.00 14.31 498 TYR A CA 1
ATOM 3510 C C . TYR A 1 498 ? -20.006 39.334 -37.495 1.00 14.40 498 TYR A C 1
ATOM 3511 O O . TYR A 1 498 ? -20.786 40.199 -37.353 1.00 11.62 498 TYR A O 1
ATOM 3520 N N . LEU A 1 499 ? -18.938 39.193 -36.732 1.00 13.87 499 LEU A N 1
ATOM 3521 C CA . LEU A 1 499 ? -18.643 40.090 -35.626 1.00 12.71 499 LEU A CA 1
ATOM 3522 C C . LEU A 1 499 ? -18.176 41.480 -36.045 1.00 14.37 499 LEU A C 1
ATOM 3523 O O . LEU A 1 499 ? -17.940 42.306 -35.212 1.00 16.19 499 LEU A O 1
ATOM 3528 N N . ASP A 1 500 ? -18.035 41.701 -37.334 1.00 12.85 500 ASP A N 1
ATOM 3529 C CA . ASP A 1 500 ? -17.697 43.004 -37.827 1.00 16.75 500 ASP A CA 1
ATOM 3530 C C . ASP A 1 500 ? -18.820 44.006 -37.529 1.00 15.30 500 ASP A C 1
ATOM 3531 O O . ASP A 1 500 ? -18.620 45.143 -37.498 1.00 14.40 500 ASP A O 1
ATOM 3536 N N . ASP A 1 501 ? -20.008 43.487 -37.332 1.00 13.43 501 ASP A N 1
ATOM 3537 C CA . ASP A 1 501 ? -21.194 44.280 -37.140 1.00 14.36 501 ASP A CA 1
ATOM 3538 C C . ASP A 1 501 ? -21.433 44.374 -35.649 1.00 12.76 501 ASP A C 1
ATOM 3539 O O . ASP A 1 501 ? -21.732 43.410 -35.055 1.00 10.95 501 ASP A O 1
ATOM 3544 N N . TYR A 1 502 ? -21.283 45.564 -35.095 1.00 13.25 502 TYR A N 1
ATOM 3545 C CA . TYR A 1 502 ? -21.463 45.769 -33.663 1.00 12.66 502 TYR A CA 1
ATOM 3546 C C . TYR A 1 502 ? -22.773 45.215 -33.119 1.00 13.23 502 TYR A C 1
ATOM 3547 O O . TYR A 1 502 ? -22.859 44.825 -32.048 1.00 10.35 502 TYR A O 1
ATOM 3556 N N . ARG A 1 503 ? -23.779 45.201 -33.962 1.00 12.73 503 ARG A N 1
ATOM 3557 C CA . ARG A 1 503 ? -25.091 44.761 -33.557 1.00 12.79 503 ARG A CA 1
ATOM 3558 C C . ARG A 1 503 ? -25.123 43.266 -33.333 1.00 12.68 503 ARG A C 1
ATOM 3559 O O . ARG A 1 503 ? -26.034 42.778 -32.778 1.00 11.73 503 ARG A O 1
ATOM 3567 N N . GLU A 1 504 ? -24.106 42.563 -33.793 1.00 12.02 504 GLU A N 1
ATOM 3568 C CA . GLU A 1 504 ? -24.051 41.125 -33.684 1.00 13.17 504 GLU A CA 1
ATOM 3569 C C . GLU A 1 504 ? -23.132 40.620 -32.566 1.00 12.42 504 GLU A C 1
ATOM 3570 O O . GLU A 1 504 ? -22.835 39.472 -32.531 1.00 11.91 504 GLU A O 1
ATOM 3576 N N . ARG A 1 505 ? -22.704 41.535 -31.702 1.00 10.77 505 ARG A N 1
ATOM 3577 C CA . ARG A 1 505 ? -21.750 41.223 -30.652 1.00 10.21 505 ARG A CA 1
ATOM 3578 C C . ARG A 1 505 ? -22.456 40.997 -29.325 1.00 9.86 505 ARG A C 1
ATOM 3579 O O . ARG A 1 505 ? -22.929 41.923 -28.720 1.00 9.14 505 ARG A O 1
ATOM 3587 N N . ASN A 1 506 ? -22.486 39.733 -28.953 1.00 10.49 506 ASN A N 1
ATOM 3588 C CA . ASN A 1 506 ? -23.042 39.279 -27.719 1.00 11.30 506 ASN A CA 1
ATOM 3589 C C . ASN A 1 506 ? -21.957 38.738 -26.761 1.00 9.85 506 ASN A C 1
ATOM 3590 O O . ASN A 1 506 ? -21.223 37.879 -27.089 1.00 10.21 506 ASN A O 1
ATOM 3595 N N . ALA A 1 507 ? -21.941 39.269 -25.560 1.00 10.28 507 ALA A N 1
ATOM 3596 C CA . ALA A 1 507 ? -20.949 38.879 -24.571 1.00 9.64 507 ALA A CA 1
ATOM 3597 C C . ALA A 1 507 ? -20.745 37.377 -24.366 1.00 9.18 507 ALA A C 1
ATOM 3598 O O . ALA A 1 507 ? -19.678 36.933 -24.193 1.00 8.31 507 ALA A O 1
ATOM 3600 N N . VAL A 1 508 ? -21.824 36.625 -24.381 1.00 8.73 508 VAL A N 1
ATOM 3601 C CA . VAL A 1 508 ? -21.764 35.187 -24.201 1.00 9.52 508 VAL A CA 1
ATOM 3602 C C . VAL A 1 508 ? -20.974 34.510 -25.326 1.00 10.33 508 VAL A C 1
ATOM 3603 O O . VAL A 1 508 ? -20.143 33.691 -25.108 1.00 10.32 508 VAL A O 1
ATOM 3607 N N . ASP A 1 509 ? -21.288 34.919 -26.516 1.00 10.00 509 ASP A N 1
ATOM 3608 C CA . ASP A 1 509 ? -20.640 34.460 -27.723 1.00 10.94 509 ASP A CA 1
ATOM 3609 C C . ASP A 1 509 ? -19.144 34.750 -27.663 1.00 9.38 509 ASP A C 1
ATOM 3610 O O . ASP A 1 509 ? -18.361 33.953 -27.998 1.00 9.04 509 ASP A O 1
ATOM 3615 N N . LEU A 1 510 ? -18.778 35.945 -27.258 1.00 8.39 510 LEU A N 1
ATOM 3616 C CA . LEU A 1 510 ? -17.375 36.272 -27.167 1.00 7.75 510 LEU A CA 1
ATOM 3617 C C . LEU A 1 510 ? -16.702 35.348 -26.146 1.00 7.98 510 LEU A C 1
ATOM 3618 O O . LEU A 1 510 ? -15.685 34.832 -26.386 1.00 9.00 510 LEU A O 1
ATOM 3623 N N . ALA A 1 511 ? -17.317 35.175 -25.000 1.00 7.82 511 ALA A N 1
ATOM 3624 C CA . ALA A 1 511 ? -16.728 34.312 -23.974 1.00 8.14 511 ALA A CA 1
ATOM 3625 C C . ALA A 1 511 ? -16.464 32.911 -24.533 1.00 8.69 511 ALA A C 1
ATOM 3626 O O . ALA A 1 511 ? -15.423 32.357 -24.406 1.00 10.35 511 ALA A O 1
ATOM 3628 N N . LYS A 1 512 ? -17.485 32.388 -25.171 1.00 9.23 512 LYS A N 1
ATOM 3629 C CA . LYS A 1 512 ? -17.417 31.090 -25.750 1.00 10.10 512 LYS A CA 1
ATOM 3630 C C . LYS A 1 512 ? -16.361 30.967 -26.846 1.00 10.48 512 LYS A C 1
ATOM 3631 O O . LYS A 1 512 ? -15.706 30.019 -26.912 1.00 11.73 512 LYS A O 1
ATOM 3637 N N . HIS A 1 513 ? -16.226 31.964 -27.680 1.00 10.50 513 HIS A N 1
ATOM 3638 C CA . HIS A 1 513 ? -15.159 31.988 -28.670 1.00 10.48 513 HIS A CA 1
ATOM 3639 C C . HIS A 1 513 ? -13.776 31.960 -28.073 1.00 10.35 513 HIS A C 1
ATOM 3640 O O . HIS A 1 513 ? -12.931 31.292 -28.565 1.00 10.76 513 HIS A O 1
ATOM 3647 N N . LEU A 1 514 ? -13.548 32.793 -27.008 1.00 9.00 514 LEU A N 1
ATOM 3648 C CA . LEU A 1 514 ? -12.270 32.770 -26.356 1.00 9.89 514 LEU A CA 1
ATOM 3649 C C . LEU A 1 514 ? -12.018 31.412 -25.675 1.00 9.48 514 LEU A C 1
ATOM 3650 O O . LEU A 1 514 ? -11.012 30.871 -25.802 1.00 9.76 514 LEU A O 1
ATOM 3655 N N . MET A 1 515 ? -12.991 30.804 -25.059 1.00 10.34 515 MET A N 1
ATOM 3656 C CA . MET A 1 515 ? -12.792 29.541 -24.380 1.00 8.78 515 MET A CA 1
ATOM 3657 C C . MET A 1 515 ? -12.579 28.363 -25.359 1.00 10.01 515 MET A C 1
ATOM 3658 O O . MET A 1 515 ? -11.664 27.649 -25.250 1.00 9.22 515 MET A O 1
ATOM 3663 N N . GLN A 1 516 ? -13.491 28.232 -26.291 1.00 8.61 516 GLN A N 1
ATOM 3664 C CA . GLN A 1 516 ? -13.412 27.181 -27.272 1.00 8.49 516 GLN A CA 1
ATOM 3665 C C . GLN A 1 516 ? -12.171 27.371 -28.146 1.00 8.72 516 GLN A C 1
ATOM 3666 O O . GLN A 1 516 ? -11.491 26.456 -28.433 1.00 8.31 516 GLN A O 1
ATOM 3672 N N . GLY A 1 517 ? -11.908 28.602 -28.550 1.00 7.56 517 GLY A N 1
ATOM 3673 C CA . GLY A 1 517 ? -10.751 28.887 -29.357 1.00 7.34 517 GLY A CA 1
ATOM 3674 C C . GLY A 1 517 ? -9.456 28.559 -28.650 1.00 7.15 517 GLY A C 1
ATOM 3675 O O . GLY A 1 517 ? -8.554 28.071 -29.216 1.00 6.53 517 GLY A O 1
ATOM 3676 N N . ALA A 1 518 ? -9.418 28.819 -27.373 1.00 6.82 518 ALA A N 1
ATOM 3677 C CA . ALA A 1 518 ? -8.232 28.534 -26.622 1.00 7.39 518 ALA A CA 1
ATOM 3678 C C . ALA A 1 518 ? -8.034 27.021 -26.591 1.00 7.60 518 ALA A C 1
ATOM 3679 O O . ALA A 1 518 ? -6.991 26.568 -26.795 1.00 8.68 518 ALA A O 1
ATOM 3681 N N . ALA A 1 519 ? -9.094 26.274 -26.312 1.00 6.93 519 ALA A N 1
ATOM 3682 C CA . ALA A 1 519 ? -9.038 24.802 -26.319 1.00 6.88 519 ALA A CA 1
ATOM 3683 C C . ALA A 1 519 ? -8.541 24.256 -27.681 1.00 6.70 519 ALA A C 1
ATOM 3684 O O . ALA A 1 519 ? -7.783 23.377 -27.755 1.00 6.48 519 ALA A O 1
ATOM 3686 N N . TYR A 1 520 ? -9.057 24.859 -28.725 1.00 7.91 520 TYR A N 1
ATOM 3687 C CA . TYR A 1 520 ? -8.719 24.471 -30.078 1.00 7.55 520 TYR A CA 1
ATOM 3688 C C . TYR A 1 520 ? -7.247 24.721 -30.338 1.00 8.15 520 TYR A C 1
ATOM 3689 O O . TYR A 1 520 ? -6.563 23.924 -30.787 1.00 9.80 520 TYR A O 1
ATOM 3698 N N . GLN A 1 521 ? -6.815 25.885 -29.984 1.00 9.01 521 GLN A N 1
ATOM 3699 C CA . GLN A 1 521 ? -5.429 26.194 -30.124 1.00 10.44 521 GLN A CA 1
ATOM 3700 C C . GLN A 1 521 ? -4.498 25.326 -29.295 1.00 8.80 521 GLN A C 1
ATOM 3701 O O . GLN A 1 521 ? -3.459 25.046 -29.727 1.00 9.36 521 GLN A O 1
ATOM 3707 N N . ALA A 1 522 ? -4.928 24.891 -28.138 1.00 7.65 522 ALA A N 1
ATOM 3708 C CA . ALA A 1 522 ? -4.139 23.970 -27.357 1.00 7.67 522 ALA A CA 1
ATOM 3709 C C . ALA A 1 522 ? -3.875 22.679 -28.129 1.00 8.30 522 ALA A C 1
ATOM 3710 O O . ALA A 1 522 ? -2.836 22.174 -28.106 1.00 7.87 522 ALA A O 1
ATOM 3712 N N . ARG A 1 523 ? -4.894 22.208 -28.816 1.00 8.40 523 ARG A N 1
ATOM 3713 C CA . ARG A 1 523 ? -4.785 21.016 -29.638 1.00 9.93 523 ARG A CA 1
ATOM 3714 C C . ARG A 1 523 ? -3.856 21.245 -30.815 1.00 10.31 523 ARG A C 1
ATOM 3715 O O . ARG A 1 523 ? -3.001 20.484 -31.044 1.00 8.89 523 ARG A O 1
ATOM 3723 N N . ILE A 1 524 ? -4.064 22.338 -31.506 1.00 9.48 524 ILE A N 1
ATOM 3724 C CA . ILE A 1 524 ? -3.171 22.714 -32.581 1.00 10.23 524 ILE A CA 1
ATOM 3725 C C . ILE A 1 524 ? -1.737 22.742 -32.084 1.00 11.60 524 ILE A C 1
ATOM 3726 O O . ILE A 1 524 ? -0.902 22.180 -32.681 1.00 11.67 524 ILE A O 1
ATOM 3731 N N . ASN A 1 525 ? -1.476 23.420 -30.987 1.00 10.21 525 ASN A N 1
ATOM 3732 C CA . ASN A 1 525 ? -0.139 23.503 -30.445 1.00 11.60 525 ASN A CA 1
ATOM 3733 C C . ASN A 1 525 ? 0.477 22.124 -30.160 1.00 11.85 525 ASN A C 1
ATOM 3734 O O . ASN A 1 525 ? 1.626 21.846 -30.412 1.00 11.49 525 ASN A O 1
ATOM 3739 N N . LEU A 1 526 ? -0.274 21.287 -29.499 1.00 10.43 526 LEU A N 1
ATOM 3740 C CA . LEU A 1 526 ? 0.052 19.924 -29.294 1.00 11.11 526 LEU A CA 1
ATOM 3741 C C . LEU A 1 526 ? 0.573 19.294 -30.587 1.00 10.86 526 LEU A C 1
ATOM 3742 O O . LEU A 1 526 ? 1.423 18.502 -30.553 1.00 12.56 526 LEU A O 1
ATOM 3747 N N . LEU A 1 527 ? -0.242 19.379 -31.593 1.00 10.52 527 LEU A N 1
ATOM 3748 C CA . LEU A 1 527 ? 0.020 18.639 -32.789 1.00 10.00 527 LEU A CA 1
ATOM 3749 C C . LEU A 1 527 ? 1.239 19.224 -33.478 1.00 11.46 527 LEU A C 1
ATOM 3750 O O . LEU A 1 527 ? 2.108 18.550 -33.892 1.00 12.06 527 LEU A O 1
ATOM 3755 N N . LEU A 1 528 ? 1.254 20.522 -33.597 1.00 10.90 528 LEU A N 1
ATOM 3756 C CA . LEU A 1 528 ? 2.410 21.178 -34.118 1.00 11.75 528 LEU A CA 1
ATOM 3757 C C . LEU A 1 528 ? 3.675 20.724 -33.381 1.00 12.32 528 LEU A C 1
ATOM 3758 O O . LEU A 1 528 ? 4.707 20.548 -33.980 1.00 13.36 528 LEU A O 1
ATOM 3763 N N . SER A 1 529 ? 3.597 20.569 -32.086 1.00 11.58 529 SER A N 1
ATOM 3764 C CA . SER A 1 529 ? 4.793 20.291 -31.364 1.00 13.57 529 SER A CA 1
ATOM 3765 C C . SER A 1 529 ? 5.287 18.865 -31.681 1.00 14.30 529 SER A C 1
ATOM 3766 O O . SER A 1 529 ? 6.415 18.545 -31.512 1.00 12.78 529 SER A O 1
ATOM 3769 N N . GLN A 1 530 ? 4.385 18.062 -32.190 1.00 15.23 530 GLN A N 1
ATOM 3770 C CA . GLN A 1 530 ? 4.724 16.722 -32.616 1.00 15.29 530 GLN A CA 1
ATOM 3771 C C . GLN A 1 530 ? 5.235 16.719 -34.061 1.00 16.48 530 GLN A C 1
ATOM 3772 O O . GLN A 1 530 ? 5.480 15.704 -34.598 1.00 21.62 530 GLN A O 1
ATOM 3778 N N . GLY A 1 531 ? 5.321 17.861 -34.686 1.00 16.60 531 GLY A N 1
ATOM 3779 C CA . GLY A 1 531 ? 5.784 17.939 -36.049 1.00 19.13 531 GLY A CA 1
ATOM 3780 C C . GLY A 1 531 ? 4.770 17.746 -37.140 1.00 23.12 531 GLY A C 1
ATOM 3781 O O . GLY A 1 531 ? 5.113 17.591 -38.271 1.00 19.56 531 GLY A O 1
ATOM 3782 N N . VAL A 1 532 ? 3.504 17.760 -36.775 1.00 18.64 532 VAL A N 1
ATOM 3783 C CA . VAL A 1 532 ? 2.438 17.716 -37.714 1.00 21.17 532 VAL A CA 1
ATOM 3784 C C . VAL A 1 532 ? 2.330 18.975 -38.557 1.00 23.97 532 VAL A C 1
ATOM 3785 O O . VAL A 1 532 ? 2.289 20.061 -38.067 1.00 25.15 532 VAL A O 1
ATOM 3789 N N . SER A 1 533 ? 2.265 18.794 -39.852 1.00 26.87 533 SER A N 1
ATOM 3790 C CA . SER A 1 533 ? 2.106 19.900 -40.763 1.00 30.29 533 SER A CA 1
ATOM 3791 C C . SER A 1 533 ? 0.633 20.393 -40.913 1.00 30.74 533 SER A C 1
ATOM 3792 O O . SER A 1 533 ? -0.051 20.049 -41.847 1.00 29.79 533 SER A O 1
ATOM 3795 N N . ILE A 1 534 ? 0.144 21.148 -39.950 1.00 27.39 534 ILE A N 1
ATOM 3796 C CA . ILE A 1 534 ? -1.221 21.646 -40.023 1.00 25.39 534 ILE A CA 1
ATOM 3797 C C . ILE A 1 534 ? -1.234 22.844 -40.918 1.00 22.90 534 ILE A C 1
ATOM 3798 O O . ILE A 1 534 ? -0.484 23.712 -40.726 1.00 19.77 534 ILE A O 1
ATOM 3803 N N . PRO A 1 535 ? -2.155 22.875 -41.856 1.00 24.92 535 PRO A N 1
ATOM 3804 C CA . PRO A 1 535 ? -2.280 23.993 -42.783 1.00 26.68 535 PRO A CA 1
ATOM 3805 C C . PRO A 1 535 ? -2.491 25.301 -42.062 1.00 28.05 535 PRO A C 1
ATOM 3806 O O . PRO A 1 535 ? -3.186 25.382 -41.095 1.00 22.56 535 PRO A O 1
ATOM 3810 N N . VAL A 1 536 ? -1.859 26.325 -42.565 1.00 22.25 536 VAL A N 1
ATOM 3811 C CA . VAL A 1 536 ? -1.919 27.610 -41.955 1.00 25.14 536 VAL A CA 1
ATOM 3812 C C . VAL A 1 536 ? -3.332 28.088 -41.630 1.00 21.94 536 VAL A C 1
ATOM 3813 O O . VAL A 1 536 ? -3.542 28.703 -40.646 1.00 15.79 536 VAL A O 1
ATOM 3817 N N . SER A 1 537 ? -4.270 27.755 -42.489 1.00 21.46 537 SER A N 1
ATOM 3818 C CA . SER A 1 537 ? -5.618 28.256 -42.341 1.00 20.96 537 SER A CA 1
ATOM 3819 C C . SER A 1 537 ? -6.367 27.550 -41.258 1.00 20.44 537 SER A C 1
ATOM 3820 O O . SER A 1 537 ? -7.424 27.970 -40.927 1.00 19.96 537 SER A O 1
ATOM 3823 N N . LEU A 1 538 ? -5.808 26.462 -40.774 1.00 16.10 538 LEU A N 1
ATOM 3824 C CA . LEU A 1 538 ? -6.414 25.707 -39.682 1.00 14.56 538 LEU A CA 1
ATOM 3825 C C . LEU A 1 538 ? -5.720 25.878 -38.317 1.00 15.75 538 LEU A C 1
ATOM 3826 O O . LEU A 1 538 ? -6.088 25.276 -37.350 1.00 16.22 538 LEU A O 1
ATOM 3831 N N . GLN A 1 539 ? -4.709 26.718 -38.271 1.00 15.54 539 GLN A N 1
ATOM 3832 C CA . GLN A 1 539 ? -3.925 26.844 -37.069 1.00 15.09 539 GLN A CA 1
ATOM 3833 C C . GLN A 1 539 ? -4.535 27.712 -35.979 1.00 14.92 539 GLN A C 1
ATOM 3834 O O . GLN A 1 539 ? -4.203 27.586 -34.856 1.00 13.79 539 GLN A O 1
ATOM 3840 N N . ARG A 1 540 ? -5.396 28.610 -36.382 1.00 13.89 540 ARG A N 1
ATOM 3841 C CA . ARG A 1 540 ? -6.061 29.459 -35.454 1.00 15.45 540 ARG A CA 1
ATOM 3842 C C . ARG A 1 540 ? -7.597 29.341 -35.474 1.00 14.59 540 ARG A C 1
ATOM 3843 O O . ARG A 1 540 ? -8.173 29.172 -36.476 1.00 12.79 540 ARG A O 1
ATOM 3851 N N . TRP A 1 541 ? -8.222 29.494 -34.312 1.00 12.70 541 TRP A N 1
ATOM 3852 C CA . TRP A 1 541 ? -9.673 29.493 -34.233 1.00 12.71 541 TRP A CA 1
ATOM 3853 C C . TRP A 1 541 ? -10.242 30.805 -34.699 1.00 13.34 541 TRP A C 1
ATOM 3854 O O . TRP A 1 541 ? -9.958 31.869 -34.107 1.00 13.93 541 TRP A O 1
ATOM 3865 N N . LYS A 1 542 ? -11.048 30.762 -35.758 1.00 13.74 542 LYS A N 1
ATOM 3866 C CA . LYS A 1 542 ? -11.651 31.953 -36.305 1.00 17.91 542 LYS A CA 1
ATOM 3867 C C . LYS A 1 542 ? -13.170 31.988 -36.250 1.00 20.84 542 LYS A C 1
ATOM 3868 O O . LYS A 1 542 ? -13.779 30.989 -36.324 1.00 19.31 542 LYS A O 1
ATOM 3874 N N . PRO A 1 543 ? -13.728 33.181 -36.116 1.00 22.22 543 PRO A N 1
ATOM 3875 C CA . PRO A 1 543 ? -15.170 33.343 -36.020 1.00 26.32 543 PRO A CA 1
ATOM 3876 C C . PRO A 1 543 ? -15.734 33.174 -37.417 1.00 33.48 543 PRO A C 1
ATOM 3877 O O . PRO A 1 543 ? -15.236 33.691 -38.396 1.00 34.64 543 PRO A O 1
ATOM 3881 N N . TRP B 1 19 ? -5.618 4.925 -22.098 1.00 68.92 19 TRP B N 1
ATOM 3882 C CA . TRP B 1 19 ? -4.318 4.610 -22.627 1.00 68.12 19 TRP B CA 1
ATOM 3883 C C . TRP B 1 19 ? -4.093 3.150 -22.539 1.00 64.87 19 TRP B C 1
ATOM 3884 O O . TRP B 1 19 ? -4.416 2.523 -21.525 1.00 64.06 19 TRP B O 1
ATOM 3895 N N . PRO B 1 20 ? -3.404 2.665 -23.556 1.00 61.30 20 PRO B N 1
ATOM 3896 C CA . PRO B 1 20 ? -3.120 1.261 -23.796 1.00 56.54 20 PRO B CA 1
ATOM 3897 C C . PRO B 1 20 ? -1.912 0.671 -23.125 1.00 52.18 20 PRO B C 1
ATOM 3898 O O . PRO B 1 20 ? -1.408 -0.277 -23.650 1.00 52.19 20 PRO B O 1
ATOM 3902 N N . TRP B 1 21 ? -1.391 1.183 -22.047 1.00 52.25 21 TRP B N 1
ATOM 3903 C CA . TRP B 1 21 ? -0.131 0.600 -21.622 1.00 49.60 21 TRP B CA 1
ATOM 3904 C C . TRP B 1 21 ? -0.253 0.075 -20.232 1.00 48.44 21 TRP B C 1
ATOM 3905 O O . TRP B 1 21 ? -1.275 0.279 -19.605 1.00 52.09 21 TRP B O 1
ATOM 3916 N N . GLN B 1 22 ? 0.767 -0.588 -19.716 1.00 49.06 22 GLN B N 1
ATOM 3917 C CA . GLN B 1 22 ? 0.826 -0.948 -18.311 1.00 51.71 22 GLN B CA 1
ATOM 3918 C C . GLN B 1 22 ? 2.272 -1.116 -17.948 1.00 52.24 22 GLN B C 1
ATOM 3919 O O . GLN B 1 22 ? 3.079 -1.243 -18.836 1.00 48.03 22 GLN B O 1
ATOM 3921 N N . VAL B 1 23 ? 2.610 -1.142 -16.662 1.00 49.67 23 VAL B N 1
ATOM 3922 C CA . VAL B 1 23 ? 4.000 -1.066 -16.265 1.00 48.53 23 VAL B CA 1
ATOM 3923 C C . VAL B 1 23 ? 4.437 -1.990 -15.107 1.00 53.20 23 VAL B C 1
ATOM 3924 O O . VAL B 1 23 ? 3.652 -2.338 -14.265 1.00 47.52 23 VAL B O 1
ATOM 3928 N N . ASP B 1 24 ? 5.720 -2.330 -15.065 1.00 54.26 24 ASP B N 1
ATOM 3929 C CA . ASP B 1 24 ? 6.282 -3.159 -14.024 1.00 55.79 24 ASP B CA 1
ATOM 3930 C C . ASP B 1 24 ? 7.745 -3.497 -14.285 1.00 61.06 24 ASP B C 1
ATOM 3931 O O . ASP B 1 24 ? 8.200 -4.608 -13.997 1.00 54.58 24 ASP B O 1
ATOM 3933 N N . ILE B 1 28 ? 9.740 2.559 -9.520 1.00 74.68 28 ILE B N 1
ATOM 3934 C CA . ILE B 1 28 ? 9.036 2.862 -10.764 1.00 63.71 28 ILE B CA 1
ATOM 3935 C C . ILE B 1 28 ? 7.553 3.161 -10.602 1.00 57.64 28 ILE B C 1
ATOM 3936 O O . ILE B 1 28 ? 6.718 2.487 -11.180 1.00 51.61 28 ILE B O 1
ATOM 3941 N N . SER B 1 29 ? 7.210 4.217 -9.873 1.00 59.72 29 SER B N 1
ATOM 3942 C CA . SER B 1 29 ? 8.115 5.059 -9.071 1.00 57.40 29 SER B CA 1
ATOM 3943 C C . SER B 1 29 ? 7.429 6.275 -8.470 1.00 57.00 29 SER B C 1
ATOM 3944 O O . SER B 1 29 ? 6.655 6.964 -9.152 1.00 57.71 29 SER B O 1
ATOM 3947 N N . PHE B 1 30 ? 7.696 6.503 -7.182 1.00 51.59 30 PHE B N 1
ATOM 3948 C CA . PHE B 1 30 ? 6.970 7.475 -6.375 1.00 47.29 30 PHE B CA 1
ATOM 3949 C C . PHE B 1 30 ? 7.921 8.384 -5.611 1.00 43.32 30 PHE B C 1
ATOM 3950 O O . PHE B 1 30 ? 7.523 9.294 -4.929 1.00 44.68 30 PHE B O 1
ATOM 3958 N N . ASP B 1 31 ? 9.206 8.182 -5.814 1.00 41.28 31 ASP B N 1
ATOM 3959 C CA . ASP B 1 31 ? 10.253 9.002 -5.259 1.00 40.29 31 ASP B CA 1
ATOM 3960 C C . ASP B 1 31 ? 10.299 10.503 -5.678 1.00 50.13 31 ASP B C 1
ATOM 3961 O O . ASP B 1 31 ? 10.958 10.837 -6.649 1.00 48.12 31 ASP B O 1
ATOM 3966 N N . ILE B 1 32 ? 9.706 11.425 -4.949 1.00 49.53 32 ILE B N 1
ATOM 3967 C CA . ILE B 1 32 ? 9.730 12.816 -5.426 1.00 45.45 32 ILE B CA 1
ATOM 3968 C C . ILE B 1 32 ? 10.966 13.328 -6.153 1.00 46.54 32 ILE B C 1
ATOM 3969 O O . ILE B 1 32 ? 10.825 13.953 -7.171 1.00 44.15 32 ILE B O 1
ATOM 3974 N N . GLU B 1 33 ? 12.164 13.102 -5.666 1.00 49.20 33 GLU B N 1
ATOM 3975 C CA . GLU B 1 33 ? 13.333 13.594 -6.403 1.00 51.49 33 GLU B CA 1
ATOM 3976 C C . GLU B 1 33 ? 13.435 12.945 -7.765 1.00 57.05 33 GLU B C 1
ATOM 3977 O O . GLU B 1 33 ? 13.907 13.526 -8.738 1.00 53.92 33 GLU B O 1
ATOM 3979 N N . SER B 1 34 ? 12.991 11.710 -7.816 1.00 53.76 34 SER B N 1
ATOM 3980 C CA . SER B 1 34 ? 13.071 10.973 -9.034 1.00 48.71 34 SER B CA 1
ATOM 3981 C C . SER B 1 34 ? 11.964 11.398 -9.934 1.00 41.14 34 SER B C 1
ATOM 3982 O O . SER B 1 34 ? 12.122 11.387 -11.128 1.00 42.43 34 SER B O 1
ATOM 3985 N N . LEU B 1 35 ? 10.824 11.757 -9.365 1.00 36.77 35 LEU B N 1
ATOM 3986 C CA . LEU B 1 35 ? 9.751 12.278 -10.156 1.00 34.61 35 LEU B CA 1
ATOM 3987 C C . LEU B 1 35 ? 10.227 13.501 -10.912 1.00 32.37 35 LEU B C 1
ATOM 3988 O O . LEU B 1 35 ? 9.971 13.625 -12.084 1.00 29.61 35 LEU B O 1
ATOM 3993 N N . GLY B 1 36 ? 10.939 14.376 -10.236 1.00 30.11 36 GLY B N 1
ATOM 3994 C CA . GLY B 1 36 ? 11.497 15.542 -10.862 1.00 27.85 36 GLY B CA 1
ATOM 3995 C C . GLY B 1 36 ? 12.425 15.188 -11.998 1.00 33.64 36 GLY B C 1
ATOM 3996 O O . GLY B 1 36 ? 12.347 15.767 -13.055 1.00 25.80 36 GLY B O 1
ATOM 3997 N N . LYS B 1 37 ? 13.304 14.215 -11.774 1.00 32.19 37 LYS B N 1
ATOM 3998 C CA . LYS B 1 37 ? 14.289 13.792 -12.768 1.00 30.57 37 LYS B CA 1
ATOM 3999 C C . LYS B 1 37 ? 13.687 13.254 -14.045 1.00 29.58 37 LYS B C 1
ATOM 4000 O O . LYS B 1 37 ? 14.107 13.611 -15.087 1.00 30.40 37 LYS B O 1
ATOM 4006 N N . LYS B 1 38 ? 12.683 12.415 -13.917 1.00 29.02 38 LYS B N 1
ATOM 4007 C CA . LYS B 1 38 ? 12.028 11.821 -15.030 1.00 28.64 38 LYS B CA 1
ATOM 4008 C C . LYS B 1 38 ? 11.241 12.895 -15.818 1.00 24.14 38 LYS B C 1
ATOM 4009 O O . LYS B 1 38 ? 11.305 12.947 -16.980 1.00 22.92 38 LYS B O 1
ATOM 4015 N N . LEU B 1 39 ? 10.503 13.733 -15.118 1.00 21.08 39 LEU B N 1
ATOM 4016 C CA . LEU B 1 39 ? 9.774 14.830 -15.734 1.00 19.46 39 LEU B CA 1
ATOM 4017 C C . LEU B 1 39 ? 10.710 15.730 -16.533 1.00 18.43 39 LEU B C 1
ATOM 4018 O O . LEU B 1 39 ? 10.401 16.128 -17.605 1.00 19.09 39 LEU B O 1
ATOM 4023 N N . LYS B 1 40 ? 11.863 15.992 -15.993 1.00 16.42 40 LYS B N 1
ATOM 4024 C CA . LYS B 1 40 ? 12.762 16.906 -16.629 1.00 20.83 40 LYS B CA 1
ATOM 4025 C C . LYS B 1 40 ? 13.537 16.299 -17.798 1.00 21.44 40 LYS B C 1
ATOM 4026 O O . LYS B 1 40 ? 14.187 17.000 -18.503 1.00 25.31 40 LYS B O 1
ATOM 4032 N N . ASP B 1 41 ? 13.465 15.001 -17.979 1.00 21.00 41 ASP B N 1
ATOM 4033 C CA . ASP B 1 41 ? 14.114 14.411 -19.132 1.00 21.80 41 ASP B CA 1
ATOM 4034 C C . ASP B 1 41 ? 13.182 14.407 -20.305 1.00 18.14 41 ASP B C 1
ATOM 4035 O O . ASP B 1 41 ? 12.407 13.528 -20.463 1.00 18.84 41 ASP B O 1
ATOM 4040 N N . LEU B 1 42 ? 13.297 15.434 -21.118 1.00 18.95 42 LEU B N 1
ATOM 4041 C CA . LEU B 1 42 ? 12.406 15.652 -22.237 1.00 20.72 42 LEU B CA 1
ATOM 4042 C C . LEU B 1 42 ? 12.709 14.711 -23.401 1.00 20.88 42 LEU B C 1
ATOM 4043 O O . LEU B 1 42 ? 12.016 14.661 -24.350 1.00 20.86 42 LEU B O 1
ATOM 4048 N N . ASN B 1 43 ? 13.759 13.956 -23.271 1.00 26.86 43 ASN B N 1
ATOM 4049 C CA . ASN B 1 43 ? 14.123 12.991 -24.299 1.00 29.06 43 ASN B CA 1
ATOM 4050 C C . ASN B 1 43 ? 13.418 11.636 -24.135 1.00 29.92 43 ASN B C 1
ATOM 4051 O O . ASN B 1 43 ? 13.584 10.755 -24.945 1.00 24.77 43 ASN B O 1
ATOM 4056 N N . GLN B 1 44 ? 12.625 11.501 -23.086 1.00 25.25 44 GLN B N 1
ATOM 4057 C CA . GLN B 1 44 ? 11.935 10.268 -22.779 1.00 26.20 44 GLN B CA 1
ATOM 4058 C C . GLN B 1 44 ? 10.498 10.465 -22.494 1.00 25.09 44 GLN B C 1
ATOM 4059 O O . GLN B 1 44 ? 10.146 11.458 -21.921 1.00 25.81 44 GLN B O 1
ATOM 4065 N N . ALA B 1 45 ? 9.657 9.530 -22.894 1.00 20.77 45 ALA B N 1
ATOM 4066 C CA . ALA B 1 45 ? 8.260 9.645 -22.597 1.00 23.82 45 ALA B CA 1
ATOM 4067 C C . ALA B 1 45 ? 7.998 9.360 -21.145 1.00 25.36 45 ALA B C 1
ATOM 4068 O O . ALA B 1 45 ? 8.802 8.788 -20.529 1.00 32.12 45 ALA B O 1
ATOM 4070 N N . CYS B 1 46 ? 6.878 9.825 -20.625 1.00 25.90 46 CYS B N 1
ATOM 4071 C CA . CYS B 1 46 ? 6.516 9.667 -19.230 1.00 25.01 46 CYS B CA 1
ATOM 4072 C C . CYS B 1 46 ? 5.252 8.921 -19.166 1.00 26.61 46 CYS B C 1
ATOM 4073 O O . CYS B 1 46 ? 4.312 9.337 -19.765 1.00 23.08 46 CYS B O 1
ATOM 4076 N N . TYR B 1 47 ? 5.218 7.854 -18.381 1.00 27.15 47 TYR B N 1
ATOM 4077 C CA . TYR B 1 47 ? 4.005 7.101 -18.203 1.00 29.59 47 TYR B CA 1
ATOM 4078 C C . TYR B 1 47 ? 3.572 7.306 -16.768 1.00 32.69 47 TYR B C 1
ATOM 4079 O O . TYR B 1 47 ? 4.332 7.060 -15.874 1.00 32.77 47 TYR B O 1
ATOM 4088 N N . LEU B 1 48 ? 2.370 7.800 -16.559 1.00 32.71 48 LEU B N 1
ATOM 4089 C CA . LEU B 1 48 ? 1.994 8.140 -15.191 1.00 37.53 48 LEU B CA 1
ATOM 4090 C C . LEU B 1 48 ? 1.016 7.197 -14.502 1.00 38.07 48 LEU B C 1
ATOM 4091 O O . LEU B 1 48 ? 0.006 6.865 -15.052 1.00 36.29 48 LEU B O 1
ATOM 4096 N N . ILE B 1 49 ? 1.356 6.851 -13.265 1.00 46.22 49 ILE B N 1
ATOM 4097 C CA . ILE B 1 49 ? 0.528 5.995 -12.405 1.00 52.39 49 ILE B CA 1
ATOM 4098 C C . ILE B 1 49 ? 0.242 6.542 -10.990 1.00 52.49 49 ILE B C 1
ATOM 4099 O O . ILE B 1 49 ? 1.106 7.108 -10.320 1.00 47.63 49 ILE B O 1
ATOM 4101 N N . ASN B 1 50 ? -0.997 6.387 -10.603 1.00 62.59 50 ASN B N 1
ATOM 4102 C CA . ASN B 1 50 ? -1.467 6.698 -9.271 1.00 70.26 50 ASN B CA 1
ATOM 4103 C C . ASN B 1 50 ? -1.499 5.835 -8.031 1.00 69.18 50 ASN B C 1
ATOM 4104 O O . ASN B 1 50 ? -0.747 6.010 -7.080 1.00 72.53 50 ASN B O 1
ATOM 4109 N N . HIS B 1 51 ? -2.415 4.909 -8.012 1.00 67.44 51 HIS B N 1
ATOM 4110 C CA . HIS B 1 51 ? -2.334 3.989 -6.943 1.00 76.04 51 HIS B CA 1
ATOM 4111 C C . HIS B 1 51 ? -2.293 4.602 -5.569 1.00 74.18 51 HIS B C 1
ATOM 4112 O O . HIS B 1 51 ? -2.315 5.831 -5.391 1.00 68.75 51 HIS B O 1
ATOM 4119 N N . ALA B 1 52 ? -2.230 3.752 -4.563 1.00 74.74 52 ALA B N 1
ATOM 4120 C CA . ALA B 1 52 ? -2.345 4.231 -3.172 1.00 67.84 52 ALA B CA 1
ATOM 4121 C C . ALA B 1 52 ? -1.784 3.261 -2.163 1.00 68.50 52 ALA B C 1
ATOM 4122 O O . ALA B 1 52 ? -2.444 2.331 -1.790 1.00 75.81 52 ALA B O 1
ATOM 4124 N N . GLU B 1 53 ? -0.561 3.465 -1.713 1.00 69.68 53 GLU B N 1
ATOM 4125 C CA . GLU B 1 53 ? 0.310 4.509 -2.217 1.00 75.37 53 GLU B CA 1
ATOM 4126 C C . GLU B 1 53 ? 1.399 3.971 -3.161 1.00 73.20 53 GLU B C 1
ATOM 4127 O O . GLU B 1 53 ? 1.347 2.823 -3.608 1.00 67.87 53 GLU B O 1
ATOM 4129 N N . LYS B 1 54 ? 2.377 4.801 -3.489 1.00 70.07 54 LYS B N 1
ATOM 4130 C CA . LYS B 1 54 ? 2.566 6.080 -2.846 1.00 69.27 54 LYS B CA 1
ATOM 4131 C C . LYS B 1 54 ? 1.733 7.224 -3.409 1.00 69.19 54 LYS B C 1
ATOM 4132 O O . LYS B 1 54 ? 1.863 8.347 -2.941 1.00 72.70 54 LYS B O 1
ATOM 4134 N N . GLY B 1 55 ? 0.869 6.945 -4.370 1.00 62.29 55 GLY B N 1
ATOM 4135 C CA . GLY B 1 55 ? -0.030 7.957 -4.909 1.00 59.87 55 GLY B CA 1
ATOM 4136 C C . GLY B 1 55 ? 0.049 8.948 -6.069 1.00 62.54 55 GLY B C 1
ATOM 4137 O O . GLY B 1 55 ? -0.916 9.626 -6.364 1.00 59.56 55 GLY B O 1
ATOM 4138 N N . LEU B 1 56 ? 1.216 9.054 -6.696 1.00 59.13 56 LEU B N 1
ATOM 4139 C CA . LEU B 1 56 ? 1.535 9.412 -8.077 1.00 47.31 56 LEU B CA 1
ATOM 4140 C C . LEU B 1 56 ? 2.817 8.731 -8.369 1.00 40.87 56 LEU B C 1
ATOM 4141 O O . LEU B 1 56 ? 3.769 8.915 -7.667 1.00 42.36 56 LEU B O 1
ATOM 4146 N N . GLY B 1 57 ? 2.838 7.911 -9.412 1.00 44.30 57 GLY B N 1
ATOM 4147 C CA . GLY B 1 57 ? 4.062 7.257 -9.819 1.00 36.68 57 GLY B CA 1
ATOM 4148 C C . GLY B 1 57 ? 4.353 7.504 -11.293 1.00 35.49 57 GLY B C 1
ATOM 4149 O O . GLY B 1 57 ? 3.462 7.790 -12.055 1.00 33.48 57 GLY B O 1
ATOM 4150 N N . ILE B 1 58 ? 5.606 7.377 -11.670 1.00 34.04 58 ILE B N 1
ATOM 4151 C CA . ILE B 1 58 ? 6.017 7.568 -13.054 1.00 34.37 58 ILE B CA 1
ATOM 4152 C C . ILE B 1 58 ? 7.027 6.543 -13.570 1.00 33.13 58 ILE B C 1
ATOM 4153 O O . ILE B 1 58 ? 8.006 6.234 -12.925 1.00 29.57 58 ILE B O 1
ATOM 4158 N N . ALA B 1 59 ? 6.803 6.099 -14.793 1.00 30.83 59 ALA B N 1
ATOM 4159 C CA . ALA B 1 59 ? 7.754 5.233 -15.462 1.00 32.73 59 ALA B CA 1
ATOM 4160 C C . ALA B 1 59 ? 8.150 5.749 -16.850 1.00 34.95 59 ALA B C 1
ATOM 4161 O O . ALA B 1 59 ? 7.396 6.442 -17.490 1.00 40.30 59 ALA B O 1
ATOM 4163 N N . GLN B 1 60 ? 9.318 5.340 -17.301 1.00 31.94 60 GLN B N 1
ATOM 4164 C CA . GLN B 1 60 ? 9.805 5.679 -18.608 1.00 37.03 60 GLN B CA 1
ATOM 4165 C C . GLN B 1 60 ? 9.622 4.559 -19.649 1.00 35.88 60 GLN B C 1
ATOM 4166 O O . GLN B 1 60 ? 9.985 4.734 -20.758 1.00 40.38 60 GLN B O 1
ATOM 4172 N N . SER B 1 61 ? 9.046 3.430 -19.271 1.00 38.72 61 SER B N 1
ATOM 4173 C CA . SER B 1 61 ? 8.746 2.358 -20.219 1.00 40.90 61 SER B CA 1
ATOM 4174 C C . SER B 1 61 ? 7.442 1.653 -19.884 1.00 38.29 61 SER B C 1
ATOM 4175 O O . SER B 1 61 ? 7.134 1.509 -18.747 1.00 44.48 61 SER B O 1
ATOM 4178 N N . ALA B 1 62 ? 6.671 1.237 -20.871 1.00 33.68 62 ALA B N 1
ATOM 4179 C CA . ALA B 1 62 ? 5.436 0.534 -20.651 1.00 39.23 62 ALA B CA 1
ATOM 4180 C C . ALA B 1 62 ? 5.322 -0.553 -21.705 1.00 40.75 62 ALA B C 1
ATOM 4181 O O . ALA B 1 62 ? 6.172 -0.671 -22.515 1.00 42.34 62 ALA B O 1
ATOM 4183 N N . GLU B 1 63 ? 4.236 -1.307 -21.695 1.00 45.14 63 GLU B N 1
ATOM 4184 C CA . GLU B 1 63 ? 4.011 -2.365 -22.667 1.00 44.50 63 GLU B CA 1
ATOM 4185 C C . GLU B 1 63 ? 2.596 -2.303 -23.199 1.00 42.14 63 GLU B C 1
ATOM 4186 O O . GLU B 1 63 ? 1.715 -2.158 -22.447 1.00 50.72 63 GLU B O 1
ATOM 4188 N N . VAL B 1 64 ? 2.433 -2.419 -24.513 1.00 42.09 64 VAL B N 1
ATOM 4189 C CA . VAL B 1 64 ? 1.112 -2.372 -25.128 1.00 49.04 64 VAL B CA 1
ATOM 4190 C C . VAL B 1 64 ? 0.164 -3.373 -24.475 1.00 53.65 64 VAL B C 1
ATOM 4191 O O . VAL B 1 64 ? 0.561 -4.133 -23.591 1.00 54.33 64 VAL B O 1
ATOM 4195 N N . LEU B 1 74 ? 1.272 -5.210 -14.834 1.00 52.38 74 LEU B N 1
ATOM 4196 C CA . LEU B 1 74 ? -0.128 -4.808 -14.760 1.00 60.23 74 LEU B CA 1
ATOM 4197 C C . LEU B 1 74 ? -0.468 -3.716 -13.758 1.00 59.90 74 LEU B C 1
ATOM 4198 O O . LEU B 1 74 ? -1.183 -3.957 -12.842 1.00 58.86 74 LEU B O 1
ATOM 4200 N N . HIS B 1 75 ? 0.034 -2.505 -13.971 1.00 68.33 75 HIS B N 1
ATOM 4201 C CA . HIS B 1 75 ? -0.459 -1.295 -13.329 1.00 67.51 75 HIS B CA 1
ATOM 4202 C C . HIS B 1 75 ? -0.713 -0.435 -14.477 1.00 60.41 75 HIS B C 1
ATOM 4203 O O . HIS B 1 75 ? 0.228 -0.086 -15.166 1.00 58.62 75 HIS B O 1
ATOM 4205 N N . PRO B 1 76 ? -1.947 -0.110 -14.781 1.00 58.06 76 PRO B N 1
ATOM 4206 C CA . PRO B 1 76 ? -2.176 0.570 -16.036 1.00 58.57 76 PRO B CA 1
ATOM 4207 C C . PRO B 1 76 ? -1.721 2.010 -15.915 1.00 63.08 76 PRO B C 1
ATOM 4208 O O . PRO B 1 76 ? -1.307 2.387 -14.840 1.00 70.65 76 PRO B O 1
ATOM 4212 N N . VAL B 1 77 ? -1.823 2.775 -16.992 1.00 57.12 77 VAL B N 1
ATOM 4213 C CA . VAL B 1 77 ? -1.233 4.108 -17.073 1.00 43.86 77 VAL B CA 1
ATOM 4214 C C . VAL B 1 77 ? -2.341 5.123 -17.150 1.00 39.93 77 VAL B C 1
ATOM 4215 O O . VAL B 1 77 ? -3.226 4.972 -17.929 1.00 46.80 77 VAL B O 1
ATOM 4219 N N . SER B 1 78 ? -2.298 6.157 -16.329 1.00 39.95 78 SER B N 1
ATOM 4220 C CA . SER B 1 78 ? -3.380 7.146 -16.320 1.00 46.15 78 SER B CA 1
ATOM 4221 C C . SER B 1 78 ? -3.163 8.397 -17.165 1.00 44.88 78 SER B C 1
ATOM 4222 O O . SER B 1 78 ? -4.107 9.001 -17.625 1.00 45.55 78 SER B O 1
ATOM 4225 N N . ALA B 1 79 ? -1.908 8.781 -17.328 1.00 42.81 79 ALA B N 1
ATOM 4226 C CA . ALA B 1 79 ? -1.536 9.940 -18.130 1.00 37.42 79 ALA B CA 1
ATOM 4227 C C . ALA B 1 79 ? -0.211 9.725 -18.844 1.00 32.68 79 ALA B C 1
ATOM 4228 O O . ALA B 1 79 ? 0.614 8.971 -18.405 1.00 27.36 79 ALA B O 1
ATOM 4230 N N . PHE B 1 80 ? -0.023 10.446 -19.935 1.00 27.44 80 PHE B N 1
ATOM 4231 C CA . PHE B 1 80 ? 1.171 10.276 -20.778 1.00 25.40 80 PHE B CA 1
ATOM 4232 C C . PHE B 1 80 ? 1.743 11.609 -21.266 1.00 21.02 80 PHE B C 1
ATOM 4233 O O . PHE B 1 80 ? 1.025 12.469 -21.562 1.00 23.83 80 PHE B O 1
ATOM 4241 N N . ALA B 1 81 ? 3.044 11.721 -21.359 1.00 22.10 81 ALA B N 1
ATOM 4242 C CA . ALA B 1 81 ? 3.680 12.841 -22.064 1.00 21.04 81 ALA B CA 1
ATOM 4243 C C . ALA B 1 81 ? 4.753 12.323 -22.960 1.00 17.77 81 ALA B C 1
ATOM 4244 O O . ALA B 1 81 ? 5.621 11.666 -22.514 1.00 22.47 81 ALA B O 1
ATOM 4246 N N . PRO B 1 82 ? 4.687 12.632 -24.236 1.00 19.51 82 PRO B N 1
ATOM 4247 C CA . PRO B 1 82 ? 5.710 12.146 -25.154 1.00 19.43 82 PRO B CA 1
ATOM 4248 C C . PRO B 1 82 ? 7.024 12.886 -25.018 1.00 24.15 82 PRO B C 1
ATOM 4249 O O . PRO B 1 82 ? 7.087 13.857 -24.303 1.00 18.41 82 PRO B O 1
ATOM 4253 N N . ALA B 1 83 ? 8.056 12.388 -25.676 1.00 19.40 83 ALA B N 1
ATOM 4254 C CA . ALA B 1 83 ? 9.337 13.008 -25.644 1.00 21.00 83 ALA B CA 1
ATOM 4255 C C . ALA B 1 83 ? 9.245 14.212 -26.558 1.00 21.70 83 ALA B C 1
ATOM 4256 O O . ALA B 1 83 ? 9.192 14.057 -27.716 1.00 19.64 83 ALA B O 1
ATOM 4258 N N . LEU B 1 84 ? 9.170 15.400 -25.980 1.00 18.32 84 LEU B N 1
ATOM 4259 C CA . LEU B 1 84 ? 9.049 16.630 -26.734 1.00 21.48 84 LEU B CA 1
ATOM 4260 C C . LEU B 1 84 ? 9.926 17.671 -26.073 1.00 19.82 84 LEU B C 1
ATOM 4261 O O . LEU B 1 84 ? 9.661 18.080 -24.985 1.00 19.08 84 LEU B O 1
ATOM 4266 N N . GLY B 1 85 ? 10.978 18.060 -26.756 1.00 18.63 85 GLY B N 1
ATOM 4267 C CA . GLY B 1 85 ? 11.995 18.908 -26.201 1.00 15.61 85 GLY B CA 1
ATOM 4268 C C . GLY B 1 85 ? 12.016 20.293 -26.821 1.00 15.46 85 GLY B C 1
ATOM 4269 O O . GLY B 1 85 ? 11.048 20.731 -27.335 1.00 14.20 85 GLY B O 1
ATOM 4270 N N . THR B 1 86 ? 13.166 20.911 -26.796 1.00 12.18 86 THR B N 1
ATOM 4271 C CA . THR B 1 86 ? 13.276 22.272 -27.252 1.00 14.42 86 THR B CA 1
ATOM 4272 C C . THR B 1 86 ? 12.950 22.400 -28.728 1.00 16.11 86 THR B C 1
ATOM 4273 O O . THR B 1 86 ? 12.440 23.371 -29.159 1.00 15.32 86 THR B O 1
ATOM 4277 N N . GLN B 1 87 ? 13.218 21.338 -29.479 1.00 14.81 87 GLN B N 1
ATOM 4278 C CA . GLN B 1 87 ? 12.924 21.316 -30.908 1.00 17.71 87 GLN B CA 1
ATOM 4279 C C . GLN B 1 87 ? 11.424 21.359 -31.219 1.00 15.66 87 GLN B C 1
ATOM 4280 O O . GLN B 1 87 ? 11.032 21.656 -32.347 1.00 18.02 87 GLN B O 1
ATOM 4286 N N . SER B 1 88 ? 10.590 21.062 -30.225 1.00 14.00 88 SER B N 1
ATOM 4287 C CA . SER B 1 88 ? 9.183 21.041 -30.427 1.00 13.42 88 SER B CA 1
ATOM 4288 C C . SER B 1 88 ? 8.472 22.409 -30.335 1.00 14.39 88 SER B C 1
ATOM 4289 O O . SER B 1 88 ? 7.294 22.491 -30.525 1.00 14.40 88 SER B O 1
ATOM 4292 N N . LEU B 1 89 ? 9.235 23.423 -29.977 1.00 11.63 89 LEU B N 1
ATOM 4293 C CA . LEU B 1 89 ? 8.727 24.772 -29.802 1.00 10.04 89 LEU B CA 1
ATOM 4294 C C . LEU B 1 89 ? 8.952 25.598 -31.046 1.00 9.22 89 LEU B C 1
ATOM 4295 O O . LEU B 1 89 ? 9.988 25.574 -31.601 1.00 10.56 89 LEU B O 1
ATOM 4300 N N . GLY B 1 90 ? 7.960 26.342 -31.448 1.00 9.19 90 GLY B N 1
ATOM 4301 C CA . GLY B 1 90 ? 8.082 27.208 -32.573 1.00 8.77 90 GLY B CA 1
ATOM 4302 C C . GLY B 1 90 ? 7.975 26.502 -33.913 1.00 10.36 90 GLY B C 1
ATOM 4303 O O . GLY B 1 90 ? 7.633 25.354 -33.972 1.00 9.40 90 GLY B O 1
ATOM 4304 N N . ASP B 1 91 ? 8.266 27.240 -34.968 1.00 9.47 91 ASP B N 1
ATOM 4305 C CA . ASP B 1 91 ? 8.151 26.801 -36.334 1.00 11.75 91 ASP B CA 1
ATOM 4306 C C . ASP B 1 91 ? 9.371 26.009 -36.822 1.00 11.18 91 ASP B C 1
ATOM 4307 O O . ASP B 1 91 ? 10.423 26.519 -36.899 1.00 10.10 91 ASP B O 1
ATOM 4312 N N . SER B 1 92 ? 9.199 24.732 -37.119 1.00 10.93 92 SER B N 1
ATOM 4313 C CA . SER B 1 92 ? 10.326 23.962 -37.629 1.00 12.73 92 SER B CA 1
ATOM 4314 C C . SER B 1 92 ? 10.937 24.580 -38.896 1.00 12.52 92 SER B C 1
ATOM 4315 O O . SER B 1 92 ? 12.092 24.469 -39.133 1.00 13.39 92 SER B O 1
ATOM 4318 N N . ASN B 1 93 ? 10.139 25.227 -39.700 1.00 12.18 93 ASN B N 1
ATOM 4319 C CA . ASN B 1 93 ? 10.689 25.926 -40.833 1.00 12.41 93 ASN B CA 1
ATOM 4320 C C . ASN B 1 93 ? 11.647 27.063 -40.493 1.00 12.38 93 ASN B C 1
ATOM 4321 O O . ASN B 1 93 ? 12.526 27.363 -41.234 1.00 10.51 93 ASN B O 1
ATOM 4326 N N . PHE B 1 94 ? 11.417 27.715 -39.375 1.00 10.24 94 PHE B N 1
ATOM 4327 C CA . PHE B 1 94 ? 12.370 28.724 -38.929 1.00 10.40 94 PHE B CA 1
ATOM 4328 C C . PHE B 1 94 ? 13.759 28.119 -38.702 1.00 9.59 94 PHE B C 1
ATOM 4329 O O . PHE B 1 94 ? 14.730 28.670 -39.068 1.00 9.02 94 PHE B O 1
ATOM 4337 N N . ARG B 1 95 ? 13.780 26.993 -38.022 1.00 8.40 95 ARG B N 1
ATOM 4338 C CA . ARG B 1 95 ? 15.007 26.322 -37.717 1.00 9.42 95 ARG B CA 1
ATOM 4339 C C . ARG B 1 95 ? 15.673 25.817 -39.015 1.00 9.89 95 ARG B C 1
ATOM 4340 O O . ARG B 1 95 ? 16.830 25.915 -39.164 1.00 10.83 95 ARG B O 1
ATOM 4348 N N . ARG B 1 96 ? 14.877 25.304 -39.927 1.00 11.14 96 ARG B N 1
ATOM 4349 C CA . ARG B 1 96 ? 15.410 24.821 -41.170 1.00 13.75 96 ARG B CA 1
ATOM 4350 C C . ARG B 1 96 ? 16.013 25.938 -41.999 1.00 12.33 96 ARG B C 1
ATOM 4351 O O . ARG B 1 96 ? 17.112 25.869 -42.388 1.00 10.66 96 ARG B O 1
ATOM 4359 N N . VAL B 1 97 ? 15.240 26.977 -42.226 1.00 12.01 97 VAL B N 1
ATOM 4360 C CA . VAL B 1 97 ? 15.686 28.118 -42.973 1.00 12.91 97 VAL B CA 1
ATOM 4361 C C . VAL B 1 97 ? 16.928 28.845 -42.428 1.00 13.55 97 VAL B C 1
ATOM 4362 O O . VAL B 1 97 ? 17.762 29.177 -43.161 1.00 12.82 97 VAL B O 1
ATOM 4366 N N . HIS B 1 98 ? 16.986 29.121 -41.141 1.00 10.26 98 HIS B N 1
ATOM 4367 C CA . HIS B 1 98 ? 18.104 29.814 -40.533 1.00 9.38 98 HIS B CA 1
ATOM 4368 C C . HIS B 1 98 ? 19.247 28.890 -40.105 1.00 10.44 98 HIS B C 1
ATOM 4369 O O . HIS B 1 98 ? 20.266 29.334 -39.739 1.00 10.43 98 HIS B O 1
ATOM 4376 N N . GLY B 1 99 ? 19.029 27.601 -40.190 1.00 10.44 99 GLY B N 1
ATOM 4377 C CA . GLY B 1 99 ? 20.014 26.619 -39.809 1.00 12.15 99 GLY B CA 1
ATOM 4378 C C . GLY B 1 99 ? 20.400 26.678 -38.339 1.00 11.38 99 GLY B C 1
ATOM 4379 O O . GLY B 1 99 ? 21.547 26.791 -38.032 1.00 10.48 99 GLY B O 1
ATOM 4380 N N . VAL B 1 100 ? 19.403 26.601 -37.472 1.00 10.67 100 VAL B N 1
ATOM 4381 C CA . VAL B 1 100 ? 19.594 26.787 -36.051 1.00 9.70 100 VAL B CA 1
ATOM 4382 C C . VAL B 1 100 ? 18.862 25.724 -35.225 1.00 9.59 100 VAL B C 1
ATOM 4383 O O . VAL B 1 100 ? 17.971 25.122 -35.709 1.00 9.37 100 VAL B O 1
ATOM 4387 N N . LYS B 1 101 ? 19.317 25.521 -34.008 1.00 8.92 101 LYS B N 1
ATOM 4388 C CA . LYS B 1 101 ? 18.792 24.509 -33.130 1.00 10.68 101 LYS B CA 1
ATOM 4389 C C . LYS B 1 101 ? 17.513 24.873 -32.383 1.00 9.62 101 LYS B C 1
ATOM 4390 O O . LYS B 1 101 ? 16.844 24.015 -31.909 1.00 10.02 101 LYS B O 1
ATOM 4396 N N . TYR B 1 102 ? 17.254 26.171 -32.266 1.00 8.50 102 TYR B N 1
ATOM 4397 C CA . TYR B 1 102 ? 16.153 26.731 -31.526 1.00 8.39 102 TYR B CA 1
ATOM 4398 C C . TYR B 1 102 ? 15.359 27.721 -32.367 1.00 7.67 102 TYR B C 1
ATOM 4399 O O . TYR B 1 102 ? 15.910 28.444 -33.098 1.00 8.35 102 TYR B O 1
ATOM 4408 N N . ALA B 1 103 ? 14.074 27.774 -32.138 1.00 7.53 103 ALA B N 1
ATOM 4409 C CA . ALA B 1 103 ? 13.235 28.805 -32.683 1.00 6.99 103 ALA B CA 1
ATOM 4410 C C . ALA B 1 103 ? 13.344 30.090 -31.795 1.00 7.07 103 ALA B C 1
ATOM 4411 O O . ALA B 1 103 ? 12.442 30.462 -31.105 1.00 6.48 103 ALA B O 1
ATOM 4413 N N . TYR B 1 104 ? 14.518 30.709 -31.902 1.00 7.10 104 TYR B N 1
ATOM 4414 C CA . TYR B 1 104 ? 14.966 31.775 -31.022 1.00 7.07 104 TYR B CA 1
ATOM 4415 C C . TYR B 1 104 ? 15.940 32.698 -31.745 1.00 7.70 104 TYR B C 1
ATOM 4416 O O . TYR B 1 104 ? 16.691 32.243 -32.506 1.00 7.77 104 TYR B O 1
ATOM 4425 N N . TYR B 1 105 ? 15.913 33.978 -31.463 1.00 6.90 105 TYR B N 1
ATOM 4426 C CA . TYR B 1 105 ? 17.075 34.779 -31.738 1.00 6.99 105 TYR B CA 1
ATOM 4427 C C . TYR B 1 105 ? 17.345 35.908 -30.746 1.00 8.34 105 TYR B C 1
ATOM 4428 O O . TYR B 1 105 ? 16.443 36.411 -30.200 1.00 7.02 105 TYR B O 1
ATOM 4437 N N . ALA B 1 106 ? 18.634 36.217 -30.571 1.00 7.52 106 ALA B N 1
ATOM 4438 C CA . ALA B 1 106 ? 19.109 37.282 -29.786 1.00 8.27 106 ALA B CA 1
ATOM 4439 C C . ALA B 1 106 ? 19.110 38.540 -30.676 1.00 8.09 106 ALA B C 1
ATOM 4440 O O . ALA B 1 106 ? 19.807 38.631 -31.617 1.00 7.77 106 ALA B O 1
ATOM 4442 N N . GLY B 1 107 ? 18.241 39.482 -30.324 1.00 7.07 107 GLY B N 1
ATOM 4443 C CA . GLY B 1 107 ? 18.044 40.682 -31.115 1.00 6.73 107 GLY B CA 1
ATOM 4444 C C . GLY B 1 107 ? 19.235 41.614 -31.101 1.00 6.70 107 GLY B C 1
ATOM 4445 O O . GLY B 1 107 ? 20.005 41.645 -30.141 1.00 7.95 107 GLY B O 1
ATOM 4446 N N . ALA B 1 108 ? 19.385 42.380 -32.176 1.00 6.34 108 ALA B N 1
ATOM 4447 C CA . ALA B 1 108 ? 20.458 43.319 -32.279 1.00 7.16 108 ALA B CA 1
ATOM 4448 C C . ALA B 1 108 ? 20.448 44.298 -31.077 1.00 7.86 108 ALA B C 1
ATOM 4449 O O . ALA B 1 108 ? 19.439 44.602 -30.521 1.00 8.15 108 ALA B O 1
ATOM 4451 N N . MET B 1 109 ? 21.646 44.704 -30.727 1.00 7.32 109 MET B N 1
ATOM 4452 C CA . MET B 1 109 ? 21.873 45.721 -29.730 1.00 7.09 109 MET B CA 1
ATOM 4453 C C . MET B 1 109 ? 22.972 46.686 -30.234 1.00 7.79 109 MET B C 1
ATOM 4454 O O . MET B 1 109 ? 24.063 46.305 -30.455 1.00 7.34 109 MET B O 1
ATOM 4459 N N . ALA B 1 110 ? 22.541 47.912 -30.392 1.00 8.48 110 ALA B N 1
ATOM 4460 C CA . ALA B 1 110 ? 23.239 48.993 -31.025 1.00 8.43 110 ALA B CA 1
ATOM 4461 C C . ALA B 1 110 ? 24.682 49.199 -30.588 1.00 8.16 110 ALA B C 1
ATOM 4462 O O . ALA B 1 110 ? 25.094 48.812 -29.550 1.00 8.26 110 ALA B O 1
ATOM 4464 N N . ASN B 1 111 ? 25.434 49.786 -31.500 1.00 9.46 111 ASN B N 1
ATOM 4465 C CA . ASN B 1 111 ? 26.832 50.086 -31.255 1.00 10.91 111 ASN B CA 1
ATOM 4466 C C . ASN B 1 111 ? 27.675 48.901 -30.791 1.00 9.68 111 ASN B C 1
ATOM 4467 O O . ASN B 1 111 ? 28.522 49.056 -29.991 1.00 10.51 111 ASN B O 1
ATOM 4472 N N . GLY B 1 112 ? 27.461 47.743 -31.371 1.00 8.62 112 GLY B N 1
ATOM 4473 C CA . GLY B 1 112 ? 28.280 46.617 -31.059 1.00 7.66 112 GLY B CA 1
ATOM 4474 C C . GLY B 1 112 ? 28.031 45.986 -29.710 1.00 8.32 112 GLY B C 1
ATOM 4475 O O . GLY B 1 112 ? 28.758 45.152 -29.252 1.00 7.64 112 GLY B O 1
ATOM 4476 N N . ILE B 1 113 ? 26.941 46.384 -29.086 1.00 6.87 113 ILE B N 1
ATOM 4477 C CA . ILE B 1 113 ? 26.543 45.715 -27.876 1.00 6.76 113 ILE B CA 1
ATOM 4478 C C . ILE B 1 113 ? 26.258 44.223 -28.125 1.00 6.91 113 ILE B C 1
ATOM 4479 O O . ILE B 1 113 ? 26.667 43.408 -27.391 1.00 7.48 113 ILE B O 1
ATOM 4484 N N . ALA B 1 114 ? 25.547 43.954 -29.200 1.00 6.13 114 ALA B N 1
ATOM 4485 C CA . ALA B 1 114 ? 25.467 42.616 -29.765 1.00 6.82 114 ALA B CA 1
ATOM 4486 C C . ALA B 1 114 ? 26.770 42.512 -30.552 1.00 8.10 114 ALA B C 1
ATOM 4487 O O . ALA B 1 114 ? 26.854 42.825 -31.702 1.00 8.47 114 ALA B O 1
ATOM 4489 N N . SER B 1 115 ? 27.774 42.127 -29.818 1.00 7.79 115 SER B N 1
ATOM 4490 C CA . SER B 1 115 ? 29.118 42.132 -30.287 1.00 9.19 115 SER B CA 1
ATOM 4491 C C . SER B 1 115 ? 29.489 40.886 -31.111 1.00 8.04 115 SER B C 1
ATOM 4492 O O . SER B 1 115 ? 28.796 39.933 -31.129 1.00 8.08 115 SER B O 1
ATOM 4495 N N . GLU B 1 116 ? 30.656 40.959 -31.730 1.00 8.66 116 GLU B N 1
ATOM 4496 C CA . GLU B 1 116 ? 31.218 39.803 -32.420 1.00 10.01 116 GLU B CA 1
ATOM 4497 C C . GLU B 1 116 ? 31.303 38.570 -31.496 1.00 9.22 116 GLU B C 1
ATOM 4498 O O . GLU B 1 116 ? 31.045 37.499 -31.863 1.00 9.13 116 GLU B O 1
ATOM 4504 N N . GLU B 1 117 ? 31.710 38.811 -30.280 1.00 9.56 117 GLU B N 1
ATOM 4505 C CA . GLU B 1 117 ? 31.862 37.742 -29.309 1.00 9.36 117 GLU B CA 1
ATOM 4506 C C . GLU B 1 117 ? 30.527 37.099 -29.024 1.00 8.66 117 GLU B C 1
ATOM 4507 O O . GLU B 1 117 ? 30.420 35.944 -28.875 1.00 8.98 117 GLU B O 1
ATOM 4513 N N . LEU B 1 118 ? 29.512 37.932 -28.915 1.00 7.37 118 LEU B N 1
ATOM 4514 C CA . LEU B 1 118 ? 28.161 37.451 -28.679 1.00 7.12 118 LEU B CA 1
ATOM 4515 C C . LEU B 1 118 ? 27.623 36.585 -29.831 1.00 7.36 118 LEU B C 1
ATOM 4516 O O . LEU B 1 118 ? 27.080 35.558 -29.647 1.00 6.52 118 LEU B O 1
ATOM 4521 N N . VAL B 1 119 ? 27.782 37.107 -31.027 1.00 6.77 119 VAL B N 1
ATOM 4522 C CA . VAL B 1 119 ? 27.354 36.406 -32.203 1.00 6.94 119 VAL B CA 1
ATOM 4523 C C . VAL B 1 119 ? 28.053 35.043 -32.297 1.00 7.09 119 VAL B C 1
ATOM 4524 O O . VAL B 1 119 ? 27.467 34.046 -32.513 1.00 7.36 119 VAL B O 1
ATOM 4528 N N . ILE B 1 120 ? 29.333 35.082 -32.133 1.00 7.16 120 ILE B N 1
ATOM 4529 C CA . ILE B 1 120 ? 30.109 33.868 -32.251 1.00 7.61 120 ILE B CA 1
ATOM 4530 C C . ILE B 1 120 ? 29.745 32.829 -31.199 1.00 7.32 120 ILE B C 1
ATOM 4531 O O . ILE B 1 120 ? 29.581 31.702 -31.508 1.00 8.82 120 ILE B O 1
ATOM 4536 N N . ALA B 1 121 ? 29.562 33.267 -29.970 1.00 7.91 121 ALA B N 1
ATOM 4537 C CA . ALA B 1 121 ? 29.233 32.351 -28.887 1.00 8.26 121 ALA B CA 1
ATOM 4538 C C . ALA B 1 121 ? 27.887 31.704 -29.174 1.00 8.41 121 ALA B C 1
ATOM 4539 O O . ALA B 1 121 ? 27.743 30.538 -29.122 1.00 7.65 121 ALA B O 1
ATOM 4541 N N . LEU B 1 122 ? 26.905 32.527 -29.504 1.00 8.13 122 LEU B N 1
ATOM 4542 C CA . LEU B 1 122 ? 25.608 32.006 -29.852 1.00 7.30 122 LEU B CA 1
ATOM 4543 C C . LEU B 1 122 ? 25.665 31.125 -31.091 1.00 7.43 122 LEU B C 1
ATOM 4544 O O . LEU B 1 122 ? 25.127 30.077 -31.098 1.00 7.25 122 LEU B O 1
ATOM 4549 N N . GLY B 1 123 ? 26.300 31.608 -32.138 1.00 6.80 123 GLY B N 1
ATOM 4550 C CA . GLY B 1 123 ? 26.354 30.846 -33.350 1.00 6.83 123 GLY B CA 1
ATOM 4551 C C . GLY B 1 123 ? 27.060 29.494 -33.194 1.00 8.39 123 GLY B C 1
ATOM 4552 O O . GLY B 1 123 ? 26.727 28.538 -33.815 1.00 8.26 123 GLY B O 1
ATOM 4553 N N . GLN B 1 124 ? 28.050 29.454 -32.337 1.00 8.26 124 GLN B N 1
ATOM 4554 C CA . GLN B 1 124 ? 28.751 28.226 -32.090 1.00 9.83 124 GLN B CA 1
ATOM 4555 C C . GLN B 1 124 ? 27.826 27.208 -31.407 1.00 12.26 124 GLN B C 1
ATOM 4556 O O . GLN B 1 124 ? 28.004 26.050 -31.535 1.00 14.19 124 GLN B O 1
ATOM 4562 N N . ALA B 1 125 ? 26.828 27.715 -30.697 1.00 9.79 125 ALA B N 1
ATOM 4563 C CA . ALA B 1 125 ? 25.826 26.917 -30.047 1.00 9.21 125 ALA B CA 1
ATOM 4564 C C . ALA B 1 125 ? 24.611 26.545 -30.922 1.00 10.30 125 ALA B C 1
ATOM 4565 O O . ALA B 1 125 ? 23.718 25.879 -30.462 1.00 11.70 125 ALA B O 1
ATOM 4567 N N . GLY B 1 126 ? 24.619 27.001 -32.159 1.00 9.57 126 GLY B N 1
ATOM 4568 C CA . GLY B 1 126 ? 23.540 26.793 -33.076 1.00 9.14 126 GLY B CA 1
ATOM 4569 C C . GLY B 1 126 ? 22.351 27.716 -32.861 1.00 9.11 126 GLY B C 1
ATOM 4570 O O . GLY B 1 126 ? 21.291 27.424 -33.277 1.00 9.82 126 GLY B O 1
ATOM 4571 N N . ILE B 1 127 ? 22.633 28.874 -32.291 1.00 8.70 127 ILE B N 1
ATOM 4572 C CA . ILE B 1 127 ? 21.647 29.894 -32.011 1.00 8.32 127 ILE B CA 1
ATOM 4573 C C . ILE B 1 127 ? 21.845 31.186 -32.775 1.00 8.16 127 ILE B C 1
ATOM 4574 O O . ILE B 1 127 ? 22.900 31.700 -32.823 1.00 8.54 127 ILE B O 1
ATOM 4579 N N . LEU B 1 128 ? 20.759 31.670 -33.346 1.00 8.16 128 LEU B N 1
ATOM 4580 C CA . LEU B 1 128 ? 20.781 32.870 -34.155 1.00 8.27 128 LEU B CA 1
ATOM 4581 C C . LEU B 1 128 ? 20.941 34.150 -33.312 1.00 8.22 128 LEU B C 1
ATOM 4582 O O . LEU B 1 128 ? 20.316 34.317 -32.336 1.00 8.03 128 LEU B O 1
ATOM 4587 N N . CYS B 1 129 ? 21.777 35.039 -33.791 1.00 7.18 129 CYS B N 1
ATOM 4588 C CA . CYS B 1 129 ? 22.051 36.308 -33.149 1.00 7.88 129 CYS B CA 1
ATOM 4589 C C . CYS B 1 129 ? 22.286 37.407 -34.188 1.00 8.65 129 CYS B C 1
ATOM 4590 O O . CYS B 1 129 ? 22.908 37.158 -35.175 1.00 8.75 129 CYS B O 1
ATOM 4593 N N . SER B 1 130 ? 21.761 38.601 -33.937 1.00 8.78 130 SER B N 1
ATOM 4594 C CA . SER B 1 130 ? 21.892 39.704 -34.882 1.00 9.10 130 SER B CA 1
ATOM 4595 C C . SER B 1 130 ? 22.970 40.690 -34.448 1.00 8.87 130 SER B C 1
ATOM 4596 O O . SER B 1 130 ? 22.872 41.302 -33.385 1.00 9.98 130 SER B O 1
ATOM 4599 N N . PHE B 1 131 ? 23.997 40.841 -35.278 1.00 7.56 131 PHE B N 1
ATOM 4600 C CA . PHE B 1 131 ? 25.073 41.768 -34.985 1.00 7.76 131 PHE B CA 1
ATOM 4601 C C . PHE B 1 131 ? 24.599 43.212 -34.943 1.00 7.63 131 PHE B C 1
ATOM 4602 O O . PHE B 1 131 ? 23.934 43.616 -35.798 1.00 8.55 131 PHE B O 1
ATOM 4610 N N . GLY B 1 132 ? 24.975 43.916 -33.899 1.00 7.87 132 GLY B N 1
ATOM 4611 C CA . GLY B 1 132 ? 24.506 45.236 -33.597 1.00 7.95 132 GLY B CA 1
ATOM 4612 C C . GLY B 1 132 ? 25.207 46.318 -34.401 1.00 8.12 132 GLY B C 1
ATOM 4613 O O . GLY B 1 132 ? 25.982 47.028 -33.886 1.00 8.14 132 GLY B O 1
ATOM 4614 N N . ALA B 1 133 ? 24.907 46.387 -35.680 1.00 9.03 133 ALA B N 1
ATOM 4615 C CA . ALA B 1 133 ? 25.569 47.312 -36.582 1.00 9.40 133 ALA B CA 1
ATOM 4616 C C . ALA B 1 133 ? 25.180 48.766 -36.434 1.00 10.92 133 ALA B C 1
ATOM 4617 O O . ALA B 1 133 ? 25.869 49.638 -36.880 1.00 9.46 133 ALA B O 1
ATOM 4619 N N . ALA B 1 134 ? 24.046 49.016 -35.828 1.00 11.56 134 ALA B N 1
ATOM 4620 C CA . ALA B 1 134 ? 23.552 50.373 -35.774 1.00 12.04 134 ALA B CA 1
ATOM 4621 C C . ALA B 1 134 ? 24.568 51.258 -35.075 1.00 12.25 134 ALA B C 1
ATOM 4622 O O . ALA B 1 134 ? 25.047 50.915 -34.076 1.00 14.53 134 ALA B O 1
ATOM 4624 N N . GLY B 1 135 ? 24.873 52.418 -35.626 1.00 11.90 135 GLY B N 1
ATOM 4625 C CA . GLY B 1 135 ? 25.782 53.316 -34.944 1.00 12.64 135 GLY B CA 1
ATOM 4626 C C . GLY B 1 135 ? 27.266 53.117 -35.197 1.00 15.44 135 GLY B C 1
ATOM 4627 O O . GLY B 1 135 ? 28.042 53.960 -34.900 1.00 16.76 135 GLY B O 1
ATOM 4628 N N . LEU B 1 136 ? 27.628 51.988 -35.765 1.00 14.79 136 LEU B N 1
ATOM 4629 C CA . LEU B 1 136 ? 29.019 51.697 -36.048 1.00 15.37 136 LEU B CA 1
ATOM 4630 C C . LEU B 1 136 ? 29.442 52.225 -37.420 1.00 15.46 136 LEU B C 1
ATOM 4631 O O . LEU B 1 136 ? 28.681 52.264 -38.292 1.00 13.51 136 LEU B O 1
ATOM 4636 N N . ILE B 1 137 ? 30.690 52.625 -37.571 1.00 16.02 137 ILE B N 1
ATOM 4637 C CA . ILE B 1 137 ? 31.169 53.072 -38.867 1.00 17.19 137 ILE B CA 1
ATOM 4638 C C . ILE B 1 137 ? 31.415 51.882 -39.819 1.00 15.57 137 ILE B C 1
ATOM 4639 O O . ILE B 1 137 ? 31.654 50.813 -39.393 1.00 16.31 137 ILE B O 1
ATOM 4644 N N . PRO B 1 138 ? 31.345 52.134 -41.101 1.00 16.96 138 PRO B N 1
ATOM 4645 C CA . PRO B 1 138 ? 31.416 51.081 -42.103 1.00 17.39 138 PRO B CA 1
ATOM 4646 C C . PRO B 1 138 ? 32.638 50.182 -41.948 1.00 18.33 138 PRO B C 1
ATOM 4647 O O . PRO B 1 138 ? 32.519 48.995 -42.062 1.00 15.64 138 PRO B O 1
ATOM 4651 N N . SER B 1 139 ? 33.793 50.762 -41.668 1.00 16.12 139 SER B N 1
ATOM 4652 C CA . SER B 1 139 ? 34.981 49.977 -41.496 1.00 17.08 139 SER B CA 1
ATOM 4653 C C . SER B 1 139 ? 34.807 48.973 -40.366 1.00 16.80 139 SER B C 1
ATOM 4654 O O . SER B 1 139 ? 35.237 47.869 -40.459 1.00 14.24 139 SER B O 1
ATOM 4657 N N . ARG B 1 140 ? 34.139 49.409 -39.303 1.00 14.01 140 ARG B N 1
ATOM 4658 C CA . ARG B 1 140 ? 33.865 48.552 -38.158 1.00 14.30 140 ARG B CA 1
ATOM 4659 C C . ARG B 1 140 ? 32.945 47.398 -38.541 1.00 12.56 140 ARG B C 1
ATOM 4660 O O . ARG B 1 140 ? 33.182 46.254 -38.153 1.00 12.34 140 ARG B O 1
ATOM 4668 N N . VAL B 1 141 ? 31.896 47.699 -39.301 1.00 11.06 141 VAL B N 1
ATOM 4669 C CA . VAL B 1 141 ? 30.982 46.694 -39.710 1.00 10.62 141 VAL B CA 1
ATOM 4670 C C . VAL B 1 141 ? 31.685 45.676 -40.622 1.00 11.33 141 VAL B C 1
ATOM 4671 O O . VAL B 1 141 ? 31.521 44.505 -40.480 1.00 9.64 141 VAL B O 1
ATOM 4675 N N . GLU B 1 142 ? 32.496 46.158 -41.544 1.00 11.24 142 GLU B N 1
ATOM 4676 C CA . GLU B 1 142 ? 33.235 45.232 -42.407 1.00 11.49 142 GLU B CA 1
ATOM 4677 C C . GLU B 1 142 ? 34.079 44.264 -41.587 1.00 12.66 142 GLU B C 1
ATOM 4678 O O . GLU B 1 142 ? 34.077 43.107 -41.806 1.00 12.78 142 GLU B O 1
ATOM 4684 N N . ALA B 1 143 ? 34.767 44.784 -40.591 1.00 12.07 143 ALA B N 1
ATOM 4685 C CA . ALA B 1 143 ? 35.623 43.962 -39.756 1.00 12.24 143 ALA B CA 1
ATOM 4686 C C . ALA B 1 143 ? 34.798 42.893 -39.043 1.00 12.25 143 ALA B C 1
ATOM 4687 O O . ALA B 1 143 ? 35.210 41.798 -38.899 1.00 12.25 143 ALA B O 1
ATOM 4689 N N . ALA B 1 144 ? 33.615 43.283 -38.609 1.00 10.22 144 ALA B N 1
ATOM 4690 C CA . ALA B 1 144 ? 32.750 42.369 -37.892 1.00 10.40 144 ALA B CA 1
ATOM 4691 C C . ALA B 1 144 ? 32.297 41.252 -38.833 1.00 9.98 144 ALA B C 1
ATOM 4692 O O . ALA B 1 144 ? 32.283 40.121 -38.506 1.00 8.96 144 ALA B O 1
ATOM 4694 N N . ILE B 1 145 ? 31.945 41.632 -40.029 1.00 10.29 145 ILE B N 1
ATOM 4695 C CA . ILE B 1 145 ? 31.581 40.646 -41.015 1.00 11.86 145 ILE B CA 1
ATOM 4696 C C . ILE B 1 145 ? 32.701 39.615 -41.194 1.00 12.29 145 ILE B C 1
ATOM 4697 O O . ILE B 1 145 ? 32.472 38.488 -41.140 1.00 12.52 145 ILE B O 1
ATOM 4702 N N . LYS B 1 146 ? 33.905 40.078 -41.403 1.00 11.33 146 LYS B N 1
ATOM 4703 C CA . LYS B 1 146 ? 35.002 39.188 -41.666 1.00 13.07 146 LYS B CA 1
ATOM 4704 C C . LYS B 1 146 ? 35.221 38.241 -40.516 1.00 12.86 146 LYS B C 1
ATOM 4705 O O . LYS B 1 146 ? 35.341 37.095 -40.685 1.00 13.10 146 LYS B O 1
ATOM 4711 N N . ARG B 1 147 ? 35.244 38.781 -39.331 1.00 12.22 147 ARG B N 1
ATOM 4712 C CA . ARG B 1 147 ? 35.443 38.002 -38.152 1.00 13.11 147 ARG B CA 1
ATOM 4713 C C . ARG B 1 147 ? 34.336 36.958 -37.929 1.00 11.37 147 ARG B C 1
ATOM 4714 O O . ARG B 1 147 ? 34.585 35.830 -37.654 1.00 8.60 147 ARG B O 1
ATOM 4722 N N . ILE B 1 148 ? 33.105 37.396 -38.074 1.00 9.19 148 ILE B N 1
ATOM 4723 C CA . ILE B 1 148 ? 31.978 36.518 -37.902 1.00 8.66 148 ILE B CA 1
ATOM 4724 C C . ILE B 1 148 ? 31.959 35.396 -38.952 1.00 9.73 148 ILE B C 1
ATOM 4725 O O . ILE B 1 148 ? 31.747 34.255 -38.666 1.00 10.53 148 ILE B O 1
ATOM 4730 N N . GLN B 1 149 ? 32.201 35.780 -40.174 1.00 10.29 149 GLN B N 1
ATOM 4731 C CA . GLN B 1 149 ? 32.261 34.810 -41.239 1.00 12.28 149 GLN B CA 1
ATOM 4732 C C . GLN B 1 149 ? 33.426 33.800 -41.114 1.00 12.85 149 GLN B C 1
ATOM 4733 O O . GLN B 1 149 ? 33.290 32.681 -41.458 1.00 11.55 149 GLN B O 1
ATOM 4739 N N . ALA B 1 150 ? 34.537 34.235 -40.587 1.00 11.96 150 ALA B N 1
ATOM 4740 C CA . ALA B 1 150 ? 35.627 33.337 -40.355 1.00 13.39 150 ALA B CA 1
ATOM 4741 C C . ALA B 1 150 ? 35.219 32.301 -39.338 1.00 15.58 150 ALA B C 1
ATOM 4742 O O . ALA B 1 150 ? 35.553 31.169 -39.474 1.00 14.64 150 ALA B O 1
ATOM 4744 N N . ALA B 1 151 ? 34.518 32.729 -38.298 1.00 10.55 151 ALA B N 1
ATOM 4745 C CA . ALA B 1 151 ? 34.110 31.834 -37.244 1.00 10.02 151 ALA B CA 1
ATOM 4746 C C . ALA B 1 151 ? 32.895 30.956 -37.563 1.00 9.12 151 ALA B C 1
ATOM 4747 O O . ALA B 1 151 ? 32.735 29.919 -37.015 1.00 11.04 151 ALA B O 1
ATOM 4749 N N . LEU B 1 152 ? 32.060 31.463 -38.433 1.00 8.72 152 LEU B N 1
ATOM 4750 C CA . LEU B 1 152 ? 30.811 30.862 -38.787 1.00 8.54 152 LEU B CA 1
ATOM 4751 C C . LEU B 1 152 ? 30.595 30.821 -40.308 1.00 10.45 152 LEU B C 1
ATOM 4752 O O . LEU B 1 152 ? 29.733 31.448 -40.828 1.00 10.30 152 LEU B O 1
ATOM 4757 N N . PRO B 1 153 ? 31.445 30.076 -40.988 1.00 10.88 153 PRO B N 1
ATOM 4758 C CA . PRO B 1 153 ? 31.427 30.081 -42.438 1.00 11.92 153 PRO B CA 1
ATOM 4759 C C . PRO B 1 153 ? 30.104 29.650 -43.008 1.00 12.59 153 PRO B C 1
ATOM 4760 O O . PRO B 1 153 ? 29.792 30.087 -44.073 1.00 14.62 153 PRO B O 1
ATOM 4764 N N . ASN B 1 154 ? 29.345 28.838 -42.278 1.00 11.54 154 ASN B N 1
ATOM 4765 C CA . ASN B 1 154 ? 28.023 28.410 -42.724 1.00 15.21 154 ASN B CA 1
ATOM 4766 C C . ASN B 1 154 ? 26.919 28.808 -41.745 1.00 11.79 154 ASN B C 1
ATOM 4767 O O . ASN B 1 154 ? 25.940 28.082 -41.573 1.00 12.12 154 ASN B O 1
ATOM 4772 N N . GLY B 1 155 ? 27.083 29.963 -41.107 1.00 9.18 155 GLY B N 1
ATOM 4773 C CA . GLY B 1 155 ? 26.122 30.454 -40.173 1.00 9.59 155 GLY B CA 1
ATOM 4774 C C . GLY B 1 155 ? 26.131 29.661 -38.869 1.00 9.53 155 GLY B C 1
ATOM 4775 O O . GLY B 1 155 ? 26.952 28.804 -38.673 1.00 9.82 155 GLY B O 1
ATOM 4776 N N . PRO B 1 156 ? 25.198 30.001 -37.985 1.00 9.83 156 PRO B N 1
ATOM 4777 C CA . PRO B 1 156 ? 24.178 31.005 -38.261 1.00 8.02 156 PRO B CA 1
ATOM 4778 C C . PRO B 1 156 ? 24.557 32.342 -37.670 1.00 7.37 156 PRO B C 1
ATOM 4779 O O . PRO B 1 156 ? 25.242 32.377 -36.725 1.00 7.61 156 PRO B O 1
ATOM 4783 N N . TYR B 1 157 ? 24.010 33.394 -38.263 1.00 7.26 157 TYR B N 1
ATOM 4784 C CA . TYR B 1 157 ? 24.112 34.749 -37.794 1.00 7.20 157 TYR B CA 1
ATOM 4785 C C . TYR B 1 157 ? 23.245 35.675 -38.684 1.00 6.88 157 TYR B C 1
ATOM 4786 O O . TYR B 1 157 ? 22.892 35.298 -39.754 1.00 7.48 157 TYR B O 1
ATOM 4795 N N . ALA B 1 158 ? 22.952 36.855 -38.182 1.00 6.42 158 ALA B N 1
ATOM 4796 C CA . ALA B 1 158 ? 22.311 37.900 -38.958 1.00 7.61 158 ALA B CA 1
ATOM 4797 C C . ALA B 1 158 ? 23.041 39.231 -38.710 1.00 7.30 158 ALA B C 1
ATOM 4798 O O . ALA B 1 158 ? 23.728 39.324 -37.789 1.00 8.51 158 ALA B O 1
ATOM 4800 N N . PHE B 1 159 ? 22.826 40.215 -39.551 1.00 7.56 159 PHE B N 1
ATOM 4801 C CA . PHE B 1 159 ? 23.278 41.556 -39.326 1.00 8.31 159 PHE B CA 1
ATOM 4802 C C . PHE B 1 159 ? 22.112 42.532 -39.286 1.00 7.93 159 PHE B C 1
ATOM 4803 O O . PHE B 1 159 ? 21.238 42.424 -40.073 1.00 8.02 159 PHE B O 1
ATOM 4811 N N . ASN B 1 160 ? 22.160 43.459 -38.335 1.00 8.82 160 ASN B N 1
ATOM 4812 C CA . ASN B 1 160 ? 21.155 44.526 -38.220 1.00 9.18 160 ASN B CA 1
ATOM 4813 C C . ASN B 1 160 ? 21.296 45.590 -39.333 1.00 9.86 160 ASN B C 1
ATOM 4814 O O . ASN B 1 160 ? 22.304 46.187 -39.465 1.00 10.50 160 ASN B O 1
ATOM 4819 N N . LEU B 1 161 ? 20.222 45.779 -40.096 1.00 11.35 161 LEU B N 1
ATOM 4820 C CA . LEU B 1 161 ? 20.058 46.914 -40.994 1.00 12.12 161 LEU B CA 1
ATOM 4821 C C . LEU B 1 161 ? 19.008 47.832 -40.435 1.00 13.39 161 LEU B C 1
ATOM 4822 O O . LEU B 1 161 ? 17.867 47.540 -40.462 1.00 11.22 161 LEU B O 1
ATOM 4827 N N . ILE B 1 162 ? 19.464 48.959 -39.897 1.00 12.55 162 ILE B N 1
ATOM 4828 C CA . ILE B 1 162 ? 18.579 49.939 -39.285 1.00 14.28 162 ILE B CA 1
ATOM 4829 C C . ILE B 1 162 ? 18.224 51.038 -40.275 1.00 15.87 162 ILE B C 1
ATOM 4830 O O . ILE B 1 162 ? 19.096 51.599 -40.940 1.00 15.76 162 ILE B O 1
ATOM 4835 N N . HIS B 1 163 ? 16.935 51.338 -40.367 1.00 12.75 163 HIS B N 1
ATOM 4836 C CA . HIS B 1 163 ? 16.442 52.355 -41.283 1.00 13.09 163 HIS B CA 1
ATOM 4837 C C . HIS B 1 163 ? 17.040 53.665 -40.928 1.00 17.99 163 HIS B C 1
ATOM 4838 O O . HIS B 1 163 ? 16.991 54.032 -39.816 1.00 16.39 163 HIS B O 1
ATOM 4845 N N . SER B 1 164 ? 17.618 54.378 -41.868 1.00 18.98 164 SER B N 1
ATOM 4846 C CA . SER B 1 164 ? 18.131 55.691 -41.537 1.00 24.19 164 SER B CA 1
ATOM 4847 C C . SER B 1 164 ? 17.530 56.769 -42.417 1.00 21.92 164 SER B C 1
ATOM 4848 O O . SER B 1 164 ? 18.003 57.027 -43.448 1.00 23.14 164 SER B O 1
ATOM 4851 N N . PRO B 1 165 ? 16.429 57.309 -41.953 1.00 23.35 165 PRO B N 1
ATOM 4852 C CA . PRO B 1 165 ? 15.590 58.208 -42.722 1.00 26.90 165 PRO B CA 1
ATOM 4853 C C . PRO B 1 165 ? 16.381 59.412 -43.183 1.00 26.76 165 PRO B C 1
ATOM 4854 O O . PRO B 1 165 ? 16.241 59.813 -44.289 1.00 33.45 165 PRO B O 1
ATOM 4858 N N . SER B 1 166 ? 17.207 59.932 -42.318 1.00 27.20 166 SER B N 1
ATOM 4859 C CA . SER B 1 166 ? 17.961 61.144 -42.598 1.00 39.39 166 SER B CA 1
ATOM 4860 C C . SER B 1 166 ? 19.149 60.942 -43.485 1.00 42.13 166 SER B C 1
ATOM 4861 O O . SER B 1 166 ? 19.692 61.894 -43.993 1.00 43.71 166 SER B O 1
ATOM 4864 N N . GLU B 1 167 ? 19.567 59.705 -43.639 1.00 34.43 167 GLU B N 1
ATOM 4865 C CA . GLU B 1 167 ? 20.820 59.382 -44.247 1.00 32.11 167 GLU B CA 1
ATOM 4866 C C . GLU B 1 167 ? 20.738 58.186 -45.170 1.00 30.35 167 GLU B C 1
ATOM 4867 O O . GLU B 1 167 ? 21.320 57.166 -44.916 1.00 31.93 167 GLU B O 1
ATOM 4869 N N . GLN B 1 168 ? 20.002 58.322 -46.240 1.00 25.33 168 GLN B N 1
ATOM 4870 C CA . GLN B 1 168 ? 19.803 57.239 -47.164 1.00 27.07 168 GLN B CA 1
ATOM 4871 C C . GLN B 1 168 ? 21.079 56.569 -47.638 1.00 26.48 168 GLN B C 1
ATOM 4872 O O . GLN B 1 168 ? 21.103 55.399 -47.815 1.00 23.48 168 GLN B O 1
ATOM 4874 N N . ALA B 1 169 ? 22.135 57.342 -47.807 1.00 25.32 169 ALA B N 1
ATOM 4875 C CA . ALA B 1 169 ? 23.368 56.815 -48.325 1.00 25.40 169 ALA B CA 1
ATOM 4876 C C . ALA B 1 169 ? 23.997 55.827 -47.377 1.00 22.65 169 ALA B C 1
ATOM 4877 O O . ALA B 1 169 ? 24.661 54.933 -47.781 1.00 19.16 169 ALA B O 1
ATOM 4879 N N . LEU B 1 170 ? 23.679 56.014 -46.191 1.00 22.88 170 LEU B N 1
ATOM 4880 C CA . LEU B 1 170 ? 24.209 55.090 -45.231 1.00 25.57 170 LEU B CA 1
ATOM 4881 C C . LEU B 1 170 ? 23.518 53.735 -45.311 1.00 21.32 170 LEU B C 1
ATOM 4882 O O . LEU B 1 170 ? 24.112 52.729 -45.280 1.00 17.48 170 LEU B O 1
ATOM 4887 N N . GLU B 1 171 ? 22.310 53.714 -45.470 1.00 18.58 171 GLU B N 1
ATOM 4888 C CA . GLU B 1 171 ? 21.561 52.483 -45.681 1.00 17.83 171 GLU B CA 1
ATOM 4889 C C . GLU B 1 171 ? 22.055 51.776 -46.938 1.00 16.76 171 GLU B C 1
ATOM 4890 O O . GLU B 1 171 ? 22.254 50.562 -46.941 1.00 13.68 171 GLU B O 1
ATOM 4896 N N . ARG B 1 172 ? 22.259 52.544 -48.005 1.00 15.25 172 ARG B N 1
ATOM 4897 C CA . ARG B 1 172 ? 22.761 51.988 -49.238 1.00 15.03 172 ARG B CA 1
ATOM 4898 C C . ARG B 1 172 ? 24.112 51.300 -48.991 1.00 14.31 172 ARG B C 1
ATOM 4899 O O . ARG B 1 172 ? 24.373 50.257 -49.462 1.00 13.35 172 ARG B O 1
ATOM 4907 N N . GLY B 1 173 ? 24.959 51.964 -48.233 1.00 17.43 173 GLY B N 1
ATOM 4908 C CA . GLY B 1 173 ? 26.288 51.482 -47.940 1.00 13.54 173 GLY B CA 1
ATOM 4909 C C . GLY B 1 173 ? 26.290 50.154 -47.243 1.00 14.17 173 GLY B C 1
ATOM 4910 O O . GLY B 1 173 ? 27.007 49.292 -47.585 1.00 13.80 173 GLY B O 1
ATOM 4911 N N . SER B 1 174 ? 25.425 50.026 -46.258 1.00 13.43 174 SER B N 1
ATOM 4912 C CA . SER B 1 174 ? 25.344 48.802 -45.486 1.00 12.04 174 SER B CA 1
ATOM 4913 C C . SER B 1 174 ? 24.868 47.678 -46.368 1.00 11.65 174 SER B C 1
ATOM 4914 O O . SER B 1 174 ? 25.405 46.635 -46.366 1.00 12.43 174 SER B O 1
ATOM 4917 N N . VAL B 1 175 ? 23.838 47.956 -47.146 1.00 10.95 175 VAL B N 1
ATOM 4918 C CA . VAL B 1 175 ? 23.386 46.964 -48.090 1.00 9.22 175 VAL B CA 1
ATOM 4919 C C . VAL B 1 175 ? 24.486 46.509 -49.046 1.00 9.64 175 VAL B C 1
ATOM 4920 O O . VAL B 1 175 ? 24.616 45.373 -49.323 1.00 8.76 175 VAL B O 1
ATOM 4924 N N . GLU B 1 176 ? 25.238 47.466 -49.708 1.00 11.39 176 GLU B N 1
ATOM 4925 C CA . GLU B 1 176 ? 26.363 47.100 -50.541 1.00 12.29 176 GLU B CA 1
ATOM 4926 C C . GLU B 1 176 ? 27.324 46.199 -49.758 1.00 11.16 176 GLU B C 1
ATOM 4927 O O . GLU B 1 176 ? 27.765 45.219 -50.211 1.00 10.19 176 GLU B O 1
ATOM 4933 N N . LEU B 1 177 ? 27.625 46.491 -48.570 1.00 11.70 177 LEU B N 1
ATOM 4934 C CA . LEU B 1 177 ? 28.568 45.690 -47.810 1.00 12.83 177 LEU B CA 1
ATOM 4935 C C . LEU B 1 177 ? 28.085 44.278 -47.591 1.00 11.07 177 LEU B C 1
ATOM 4936 O O . LEU B 1 177 ? 28.791 43.364 -47.757 1.00 12.50 177 LEU B O 1
ATOM 4941 N N . PHE B 1 178 ? 26.854 44.170 -47.154 1.00 10.43 178 PHE B N 1
ATOM 4942 C CA . PHE B 1 178 ? 26.219 42.909 -46.986 1.00 11.81 178 PHE B CA 1
ATOM 4943 C C . PHE B 1 178 ? 26.229 42.093 -48.289 1.00 13.69 178 PHE B C 1
ATOM 4944 O O . PHE B 1 178 ? 26.524 40.946 -48.298 1.00 12.79 178 PHE B O 1
ATOM 4952 N N . LEU B 1 179 ? 25.865 42.725 -49.383 1.00 12.20 179 LEU B N 1
ATOM 4953 C CA . LEU B 1 179 ? 25.868 42.022 -50.636 1.00 11.18 179 LEU B CA 1
ATOM 4954 C C . LEU B 1 179 ? 27.309 41.610 -51.038 1.00 11.70 179 LEU B C 1
ATOM 4955 O O . LEU B 1 179 ? 27.530 40.526 -51.432 1.00 13.56 179 LEU B O 1
ATOM 4960 N N . LYS B 1 180 ? 28.250 42.506 -50.835 1.00 12.74 180 LYS B N 1
ATOM 4961 C CA . LYS B 1 180 ? 29.653 42.277 -51.187 1.00 14.16 180 LYS B CA 1
ATOM 4962 C C . LYS B 1 180 ? 30.163 41.011 -50.542 1.00 14.06 180 LYS B C 1
ATOM 4963 O O . LYS B 1 180 ? 30.772 40.220 -51.185 1.00 13.89 180 LYS B O 1
ATOM 4969 N N . HIS B 1 181 ? 29.879 40.840 -49.257 1.00 12.79 181 HIS B N 1
ATOM 4970 C CA . HIS B 1 181 ? 30.349 39.697 -48.460 1.00 13.01 181 HIS B CA 1
ATOM 4971 C C . HIS B 1 181 ? 29.387 38.533 -48.354 1.00 12.52 181 HIS B C 1
ATOM 4972 O O . HIS B 1 181 ? 29.598 37.611 -47.613 1.00 13.43 181 HIS B O 1
ATOM 4979 N N . GLN B 1 182 ? 28.326 38.597 -49.112 1.00 12.40 182 GLN B N 1
ATOM 4980 C CA . GLN B 1 182 ? 27.341 37.566 -49.084 1.00 13.72 182 GLN B CA 1
ATOM 4981 C C . GLN B 1 182 ? 26.865 37.317 -47.628 1.00 12.74 182 GLN B C 1
ATOM 4982 O O . GLN B 1 182 ? 26.925 36.250 -47.120 1.00 12.76 182 GLN B O 1
ATOM 4988 N N . VAL B 1 183 ? 26.454 38.381 -46.985 1.00 10.36 183 VAL B N 1
ATOM 4989 C CA . VAL B 1 183 ? 25.712 38.315 -45.752 1.00 9.49 183 VAL B CA 1
ATOM 4990 C C . VAL B 1 183 ? 24.257 38.114 -46.153 1.00 9.63 183 VAL B C 1
ATOM 4991 O O . VAL B 1 183 ? 23.643 38.948 -46.683 1.00 11.24 183 VAL B O 1
ATOM 4995 N N . ARG B 1 184 ? 23.822 36.916 -45.933 1.00 8.16 184 ARG B N 1
ATOM 4996 C CA . ARG B 1 184 ? 22.547 36.289 -46.302 1.00 9.91 184 ARG B CA 1
ATOM 4997 C C . ARG B 1 184 ? 21.361 36.538 -45.363 1.00 9.01 184 ARG B C 1
ATOM 4998 O O . ARG B 1 184 ? 20.342 35.977 -45.523 1.00 8.34 184 ARG B O 1
ATOM 5006 N N . THR B 1 185 ? 21.577 37.064 -44.256 1.00 9.46 185 THR B N 1
ATOM 5007 C CA . THR B 1 185 ? 20.505 37.281 -43.324 1.00 9.14 185 THR B CA 1
ATOM 5008 C C . THR B 1 185 ? 20.570 38.654 -42.689 1.00 9.18 185 THR B C 1
ATOM 5009 O O . THR B 1 185 ? 21.535 38.980 -42.103 1.00 8.66 185 THR B O 1
ATOM 5013 N N . VAL B 1 186 ? 19.492 39.412 -42.813 1.00 8.18 186 VAL B N 1
ATOM 5014 C CA . VAL B 1 186 ? 19.432 40.732 -42.224 1.00 8.60 186 VAL B CA 1
ATOM 5015 C C . VAL B 1 186 ? 18.188 40.952 -41.339 1.00 9.09 186 VAL B C 1
ATOM 5016 O O . VAL B 1 186 ? 17.134 40.527 -41.709 1.00 10.00 186 VAL B O 1
ATOM 5020 N N . GLU B 1 187 ? 18.352 41.580 -40.192 1.00 8.00 187 GLU B N 1
ATOM 5021 C CA . GLU B 1 187 ? 17.249 41.933 -39.328 1.00 7.50 187 GLU B CA 1
ATOM 5022 C C . GLU B 1 187 ? 17.004 43.421 -39.652 1.00 8.19 187 GLU B C 1
ATOM 5023 O O . GLU B 1 187 ? 17.832 44.236 -39.361 1.00 9.74 187 GLU B O 1
ATOM 5029 N N . ALA B 1 188 ? 15.882 43.728 -40.266 1.00 7.55 188 ALA B N 1
ATOM 5030 C CA . ALA B 1 188 ? 15.552 45.083 -40.680 1.00 7.65 188 ALA B CA 1
ATOM 5031 C C . ALA B 1 188 ? 14.671 45.748 -39.630 1.00 7.40 188 ALA B C 1
ATOM 5032 O O . ALA B 1 188 ? 13.603 45.286 -39.348 1.00 10.08 188 ALA B O 1
ATOM 5034 N N . SER B 1 189 ? 15.179 46.816 -39.069 1.00 8.58 189 SER B N 1
ATOM 5035 C CA . SER B 1 189 ? 14.508 47.466 -37.979 1.00 9.82 189 SER B CA 1
ATOM 5036 C C . SER B 1 189 ? 14.383 49.003 -38.138 1.00 10.81 189 SER B C 1
ATOM 5037 O O . SER B 1 189 ? 15.138 49.607 -38.812 1.00 9.95 189 SER B O 1
ATOM 5040 N N . ALA B 1 190 ? 13.368 49.520 -37.501 1.00 10.98 190 ALA B N 1
ATOM 5041 C CA . ALA B 1 190 ? 13.044 50.921 -37.469 1.00 11.34 190 ALA B CA 1
ATOM 5042 C C . ALA B 1 190 ? 12.471 51.452 -38.777 1.00 11.38 190 ALA B C 1
ATOM 5043 O O . ALA B 1 190 ? 12.319 52.618 -38.947 1.00 11.94 190 ALA B O 1
ATOM 5045 N N . PHE B 1 191 ? 12.181 50.535 -39.690 1.00 9.85 191 PHE B N 1
ATOM 5046 C CA . PHE B 1 191 ? 11.546 50.910 -40.921 1.00 10.76 191 PHE B CA 1
ATOM 5047 C C . PHE B 1 191 ? 10.108 51.426 -40.716 1.00 11.49 191 PHE B C 1
ATOM 5048 O O . PHE B 1 191 ? 9.415 50.964 -39.881 1.00 12.21 191 PHE B O 1
ATOM 5056 N N . LEU B 1 192 ? 9.717 52.378 -41.537 1.00 10.84 192 LEU B N 1
ATOM 5057 C CA . LEU B 1 192 ? 8.348 52.875 -41.562 1.00 12.48 192 LEU B CA 1
ATOM 5058 C C . LEU B 1 192 ? 7.555 52.379 -42.738 1.00 14.19 192 LEU B C 1
ATOM 5059 O O . LEU B 1 192 ? 6.436 52.710 -42.888 1.00 14.39 192 LEU B O 1
ATOM 5064 N N . GLY B 1 193 ? 8.221 51.603 -43.557 1.00 12.53 193 GLY B N 1
ATOM 5065 C CA . GLY B 1 193 ? 7.704 51.015 -44.750 1.00 14.60 193 GLY B CA 1
ATOM 5066 C C . GLY B 1 193 ? 8.901 50.547 -45.556 1.00 15.08 193 GLY B C 1
ATOM 5067 O O . GLY B 1 193 ? 9.926 50.350 -45.026 1.00 13.92 193 GLY B O 1
ATOM 5068 N N . LEU B 1 194 ? 8.774 50.376 -46.860 1.00 13.71 194 LEU B N 1
ATOM 5069 C CA . LEU B 1 194 ? 9.896 49.840 -47.616 1.00 13.80 194 LEU B CA 1
ATOM 5070 C C . LEU B 1 194 ? 10.893 50.954 -47.961 1.00 15.12 194 LEU B C 1
ATOM 5071 O O . LEU B 1 194 ? 10.445 52.079 -47.943 1.00 12.78 194 LEU B O 1
ATOM 5076 N N . THR B 1 195 ? 12.113 50.678 -48.350 1.00 13.17 195 THR B N 1
ATOM 5077 C CA . THR B 1 195 ? 12.923 51.663 -48.998 1.00 12.39 195 THR B CA 1
ATOM 5078 C C . THR B 1 195 ? 13.595 50.959 -50.140 1.00 11.88 195 THR B C 1
ATOM 5079 O O . THR B 1 195 ? 13.682 49.794 -50.132 1.00 10.76 195 THR B O 1
ATOM 5083 N N . PRO B 1 196 ? 14.108 51.700 -51.099 1.00 11.71 196 PRO B N 1
ATOM 5084 C CA . PRO B 1 196 ? 14.819 51.064 -52.205 1.00 11.35 196 PRO B CA 1
ATOM 5085 C C . PRO B 1 196 ? 15.991 50.172 -51.762 1.00 11.35 196 PRO B C 1
ATOM 5086 O O . PRO B 1 196 ? 16.347 49.248 -52.411 1.00 11.04 196 PRO B O 1
ATOM 5090 N N . GLN B 1 197 ? 16.590 50.500 -50.642 1.00 11.95 197 GLN B N 1
ATOM 5091 C CA . GLN B 1 197 ? 17.787 49.777 -50.197 1.00 12.92 197 GLN B CA 1
ATOM 5092 C C . GLN B 1 197 ? 17.416 48.369 -49.681 1.00 10.52 197 GLN B C 1
ATOM 5093 O O . GLN B 1 197 ? 18.027 47.428 -50.016 1.00 10.10 197 GLN B O 1
ATOM 5099 N N . ILE B 1 198 ? 16.356 48.285 -48.889 1.00 9.07 198 ILE B N 1
ATOM 5100 C CA . ILE B 1 198 ? 15.923 46.998 -48.386 1.00 8.88 198 ILE B CA 1
ATOM 5101 C C . ILE B 1 198 ? 15.296 46.174 -49.508 1.00 9.40 198 ILE B C 1
ATOM 5102 O O . ILE B 1 198 ? 15.452 45.026 -49.561 1.00 9.03 198 ILE B O 1
ATOM 5107 N N . VAL B 1 199 ? 14.633 46.839 -50.420 1.00 8.65 199 VAL B N 1
ATOM 5108 C CA . VAL B 1 199 ? 14.125 46.159 -51.589 1.00 8.92 199 VAL B CA 1
ATOM 5109 C C . VAL B 1 199 ? 15.284 45.554 -52.397 1.00 9.57 199 VAL B C 1
ATOM 5110 O O . VAL B 1 199 ? 15.227 44.458 -52.834 1.00 10.09 199 VAL B O 1
ATOM 5114 N N . TYR B 1 200 ? 16.343 46.321 -52.522 1.00 9.00 200 TYR B N 1
ATOM 5115 C CA . TYR B 1 200 ? 17.483 45.900 -53.297 1.00 9.50 200 TYR B CA 1
ATOM 5116 C C . TYR B 1 200 ? 18.131 44.655 -52.690 1.00 9.72 200 TYR B C 1
ATOM 5117 O O . TYR B 1 200 ? 18.311 43.693 -53.339 1.00 10.20 200 TYR B O 1
ATOM 5126 N N . TYR B 1 201 ? 18.381 44.708 -51.395 1.00 8.42 201 TYR B N 1
ATOM 5127 C CA . TYR B 1 201 ? 18.944 43.585 -50.683 1.00 8.42 201 TYR B CA 1
ATOM 5128 C C . TYR B 1 201 ? 18.126 42.336 -50.963 1.00 8.87 201 TYR B C 1
ATOM 5129 O O . TYR B 1 201 ? 18.645 41.335 -51.266 1.00 9.98 201 TYR B O 1
ATOM 5138 N N . ARG B 1 202 ? 16.829 42.467 -50.819 1.00 8.90 202 ARG B N 1
ATOM 5139 C CA . ARG B 1 202 ? 15.918 41.347 -50.944 1.00 9.61 202 ARG B CA 1
ATOM 5140 C C . ARG B 1 202 ? 15.969 40.770 -52.381 1.00 8.92 202 ARG B C 1
ATOM 5141 O O . ARG B 1 202 ? 16.233 39.669 -52.569 1.00 8.85 202 ARG B O 1
ATOM 5149 N N . ALA B 1 203 ? 15.783 41.631 -53.353 1.00 8.89 203 ALA B N 1
ATOM 5150 C CA . ALA B 1 203 ? 15.677 41.214 -54.730 1.00 9.34 203 ALA B CA 1
ATOM 5151 C C . ALA B 1 203 ? 16.996 40.665 -55.329 1.00 9.61 203 ALA B C 1
ATOM 5152 O O . ALA B 1 203 ? 16.982 39.777 -56.107 1.00 9.50 203 ALA B O 1
ATOM 5154 N N . ALA B 1 204 ? 18.106 41.255 -54.909 1.00 9.19 204 ALA B N 1
ATOM 5155 C CA . ALA B 1 204 ? 19.423 40.830 -55.352 1.00 10.68 204 ALA B CA 1
ATOM 5156 C C . ALA B 1 204 ? 19.736 39.380 -54.900 1.00 12.55 204 ALA B C 1
ATOM 5157 O O . ALA B 1 204 ? 20.577 38.752 -55.449 1.00 10.14 204 ALA B O 1
ATOM 5159 N N . GLY B 1 205 ? 19.054 38.895 -53.869 1.00 10.57 205 GLY B N 1
ATOM 5160 C CA . GLY B 1 205 ? 19.245 37.539 -53.452 1.00 10.55 205 GLY B CA 1
ATOM 5161 C C . GLY B 1 205 ? 18.419 36.461 -54.133 1.00 10.23 205 GLY B C 1
ATOM 5162 O O . GLY B 1 205 ? 18.515 35.333 -53.812 1.00 10.57 205 GLY B O 1
ATOM 5163 N N . LEU B 1 206 ? 17.592 36.865 -55.068 1.00 8.34 206 LEU B N 1
ATOM 5164 C CA . LEU B 1 206 ? 16.693 35.943 -55.695 1.00 8.87 206 LEU B CA 1
ATOM 5165 C C . LEU B 1 206 ? 17.336 35.269 -56.921 1.00 9.84 206 LEU B C 1
ATOM 5166 O O . LEU B 1 206 ? 17.998 35.893 -57.711 1.00 11.32 206 LEU B O 1
ATOM 5171 N N . SER B 1 207 ? 17.025 34.007 -57.070 1.00 11.06 207 SER B N 1
ATOM 5172 C CA . SER B 1 207 ? 17.481 33.249 -58.225 1.00 11.26 207 SER B CA 1
ATOM 5173 C C . SER B 1 207 ? 16.544 32.077 -58.535 1.00 14.31 207 SER B C 1
ATOM 5174 O O . SER B 1 207 ? 15.708 31.753 -57.759 1.00 12.07 207 SER B O 1
ATOM 5177 N N . ARG B 1 208 ? 16.731 31.450 -59.684 1.00 14.29 208 ARG B N 1
ATOM 5178 C CA . ARG B 1 208 ? 15.884 30.338 -60.077 1.00 20.04 208 ARG B CA 1
ATOM 5179 C C . ARG B 1 208 ? 16.608 29.055 -59.883 1.00 21.00 208 ARG B C 1
ATOM 5180 O O . ARG B 1 208 ? 17.765 28.976 -60.168 1.00 26.25 208 ARG B O 1
ATOM 5188 N N . ASP B 1 209 ? 15.948 28.042 -59.405 1.00 19.97 209 ASP B N 1
ATOM 5189 C CA . ASP B 1 209 ? 16.627 26.776 -59.319 1.00 24.61 209 ASP B CA 1
ATOM 5190 C C . ASP B 1 209 ? 16.436 26.005 -60.643 1.00 25.41 209 ASP B C 1
ATOM 5191 O O . ASP B 1 209 ? 15.776 26.444 -61.512 1.00 24.85 209 ASP B O 1
ATOM 5196 N N . ALA B 1 210 ? 17.043 24.855 -60.731 1.00 28.27 210 ALA B N 1
ATOM 5197 C CA . ALA B 1 210 ? 16.996 24.090 -61.940 1.00 36.68 210 ALA B CA 1
ATOM 5198 C C . ALA B 1 210 ? 15.568 23.840 -62.371 1.00 40.81 210 ALA B C 1
ATOM 5199 O O . ALA B 1 210 ? 15.260 23.954 -63.526 1.00 45.30 210 ALA B O 1
ATOM 5201 N N . SER B 1 211 ? 14.687 23.588 -61.415 1.00 38.65 211 SER B N 1
ATOM 5202 C CA . SER B 1 211 ? 13.295 23.398 -61.686 1.00 35.71 211 SER B CA 1
ATOM 5203 C C . SER B 1 211 ? 12.493 24.618 -61.986 1.00 35.50 211 SER B C 1
ATOM 5204 O O . SER B 1 211 ? 11.335 24.505 -62.254 1.00 39.23 211 SER B O 1
ATOM 5207 N N . GLY B 1 212 ? 13.106 25.783 -61.926 1.00 30.76 212 GLY B N 1
ATOM 5208 C CA . GLY B 1 212 ? 12.467 27.037 -62.258 1.00 24.78 212 GLY B CA 1
ATOM 5209 C C . GLY B 1 212 ? 11.830 27.741 -61.091 1.00 24.46 212 GLY B C 1
ATOM 5210 O O . GLY B 1 212 ? 11.200 28.727 -61.262 1.00 24.92 212 GLY B O 1
ATOM 5211 N N . GLU B 1 213 ? 11.985 27.174 -59.910 1.00 22.29 213 GLU B N 1
ATOM 5212 C CA . GLU B 1 213 ? 11.398 27.735 -58.705 1.00 20.85 213 GLU B CA 1
ATOM 5213 C C . GLU B 1 213 ? 12.289 28.813 -58.108 1.00 16.78 213 GLU B C 1
ATOM 5214 O O . GLU B 1 213 ? 13.451 28.804 -58.314 1.00 16.55 213 GLU B O 1
ATOM 5220 N N . ILE B 1 214 ? 11.692 29.697 -57.339 1.00 15.12 214 ILE B N 1
ATOM 5221 C CA . ILE B 1 214 ? 12.383 30.806 -56.787 1.00 14.15 214 ILE B CA 1
ATOM 5222 C C . ILE B 1 214 ? 13.183 30.420 -55.570 1.00 15.47 214 ILE B C 1
ATOM 5223 O O . ILE B 1 214 ? 12.667 29.840 -54.676 1.00 15.74 214 ILE B O 1
ATOM 5228 N N . VAL B 1 215 ? 14.438 30.780 -55.554 1.00 12.50 215 VAL B N 1
ATOM 5229 C CA . VAL B 1 215 ? 15.293 30.594 -54.420 1.00 12.02 215 VAL B CA 1
ATOM 5230 C C . VAL B 1 215 ? 15.516 31.937 -53.714 1.00 11.65 215 VAL B C 1
ATOM 5231 O O . VAL B 1 215 ? 15.960 32.859 -54.289 1.00 11.68 215 VAL B O 1
ATOM 5235 N N . ILE B 1 216 ? 15.160 32.011 -52.461 1.00 10.85 216 ILE B N 1
ATOM 5236 C CA . ILE B 1 216 ? 15.260 33.260 -51.752 1.00 10.43 216 ILE B CA 1
ATOM 5237 C C . ILE B 1 216 ? 16.590 33.237 -51.025 1.00 11.60 216 ILE B C 1
ATOM 5238 O O . ILE B 1 216 ? 16.716 32.622 -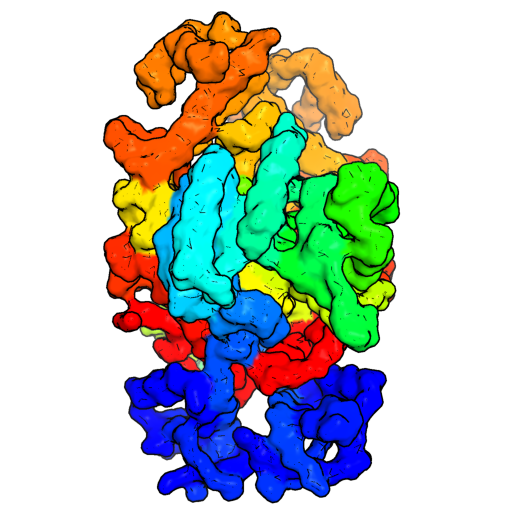50.032 1.00 11.90 216 ILE B O 1
ATOM 5243 N N . GLY B 1 217 ? 17.587 33.843 -51.606 1.00 9.81 217 GLY B N 1
ATOM 5244 C CA . GLY B 1 217 ? 18.928 33.763 -51.090 1.00 9.73 217 GLY B CA 1
ATOM 5245 C C . GLY B 1 217 ? 19.259 34.738 -49.950 1.00 11.00 217 GLY B C 1
ATOM 5246 O O . GLY B 1 217 ? 19.995 34.440 -49.082 1.00 10.52 217 GLY B O 1
ATOM 5247 N N . ASN B 1 218 ? 18.692 35.922 -50.026 1.00 9.77 218 ASN B N 1
ATOM 5248 C CA . ASN B 1 218 ? 18.854 36.903 -48.995 1.00 8.41 218 ASN B CA 1
ATOM 5249 C C . ASN B 1 218 ? 17.630 36.942 -48.103 1.00 8.75 218 ASN B C 1
ATOM 5250 O O . ASN B 1 218 ? 16.587 37.350 -48.508 1.00 9.22 218 ASN B O 1
ATOM 5255 N N . LYS B 1 219 ? 17.839 36.483 -46.895 1.00 7.74 219 LYS B N 1
ATOM 5256 C CA . LYS B 1 219 ? 16.805 36.428 -45.918 1.00 7.91 219 LYS B CA 1
ATOM 5257 C C . LYS B 1 219 ? 16.630 37.750 -45.150 1.00 7.80 219 LYS B C 1
ATOM 5258 O O . LYS B 1 219 ? 17.549 38.364 -44.774 1.00 7.88 219 LYS B O 1
ATOM 5264 N N . VAL B 1 220 ? 15.376 38.076 -44.864 1.00 8.41 220 VAL B N 1
ATOM 5265 C CA . VAL B 1 220 ? 15.036 39.258 -44.138 1.00 7.53 220 VAL B CA 1
ATOM 5266 C C . VAL B 1 220 ? 14.055 38.934 -42.985 1.00 7.16 220 VAL B C 1
ATOM 5267 O O . VAL B 1 220 ? 13.061 38.309 -43.186 1.00 6.50 220 VAL B O 1
ATOM 5271 N N . ILE B 1 221 ? 14.428 39.399 -41.809 1.00 6.53 221 ILE B N 1
ATOM 5272 C CA . ILE B 1 221 ? 13.598 39.399 -40.648 1.00 6.39 221 ILE B CA 1
ATOM 5273 C C . ILE B 1 221 ? 13.271 40.872 -40.364 1.00 6.24 221 ILE B C 1
ATOM 5274 O O . ILE B 1 221 ? 14.095 41.621 -40.015 1.00 7.40 221 ILE B O 1
ATOM 5279 N N . ALA B 1 222 ? 12.005 41.210 -40.507 1.00 6.93 222 ALA B N 1
ATOM 5280 C CA . ALA B 1 222 ? 11.588 42.570 -40.343 1.00 6.57 222 ALA B CA 1
ATOM 5281 C C . ALA B 1 222 ? 10.997 42.746 -38.938 1.00 7.19 222 ALA B C 1
ATOM 5282 O O . ALA B 1 222 ? 10.067 42.122 -38.642 1.00 9.06 222 ALA B O 1
ATOM 5284 N N . LYS B 1 223 ? 11.553 43.624 -38.147 1.00 6.76 223 LYS B N 1
ATOM 5285 C CA . LYS B 1 223 ? 11.086 43.821 -36.809 1.00 7.33 223 LYS B CA 1
ATOM 5286 C C . LYS B 1 223 ? 10.170 45.042 -36.765 1.00 7.45 223 LYS B C 1
ATOM 5287 O O . LYS B 1 223 ? 10.577 46.110 -37.033 1.00 9.60 223 LYS B O 1
ATOM 5293 N N . ILE B 1 224 ? 8.945 44.816 -36.364 1.00 7.28 224 ILE B N 1
ATOM 5294 C CA . ILE B 1 224 ? 7.943 45.841 -36.398 1.00 6.70 224 ILE B CA 1
ATOM 5295 C C . ILE B 1 224 ? 7.063 45.943 -35.159 1.00 7.07 224 ILE B C 1
ATOM 5296 O O . ILE B 1 224 ? 7.037 45.070 -34.391 1.00 6.47 224 ILE B O 1
ATOM 5301 N N . SER B 1 225 ? 6.333 47.038 -35.051 1.00 6.91 225 SER B N 1
ATOM 5302 C CA . SER B 1 225 ? 5.349 47.192 -33.969 1.00 7.67 225 SER B CA 1
ATOM 5303 C C . SER B 1 225 ? 3.970 47.755 -34.373 1.00 8.43 225 SER B C 1
ATOM 5304 O O . SER B 1 225 ? 3.149 48.018 -33.536 1.00 7.59 225 SER B O 1
ATOM 5307 N N . ARG B 1 226 ? 3.815 47.937 -35.679 1.00 7.67 226 ARG B N 1
ATOM 5308 C CA . ARG B 1 226 ? 2.621 48.429 -36.310 1.00 8.71 226 ARG B CA 1
ATOM 5309 C C . ARG B 1 226 ? 2.169 47.566 -37.486 1.00 9.23 226 ARG B C 1
ATOM 5310 O O . ARG B 1 226 ? 2.960 47.060 -38.202 1.00 10.64 226 ARG B O 1
ATOM 5318 N N . THR B 1 227 ? 0.861 47.432 -37.650 1.00 8.38 227 THR B N 1
ATOM 5319 C CA . THR B 1 227 ? 0.341 46.596 -38.711 1.00 9.14 227 THR B CA 1
ATOM 5320 C C . THR B 1 227 ? 0.619 47.156 -40.105 1.00 11.24 227 THR B C 1
ATOM 5321 O O . THR B 1 227 ? 0.846 46.431 -41.026 1.00 9.98 227 THR B O 1
ATOM 5325 N N . GLU B 1 228 ? 0.599 48.463 -40.187 1.00 11.52 228 GLU B N 1
ATOM 5326 C CA . GLU B 1 228 ? 0.867 49.155 -41.421 1.00 13.42 228 GLU B CA 1
ATOM 5327 C C . GLU B 1 228 ? 2.255 48.779 -41.998 1.00 11.29 228 GLU B C 1
ATOM 5328 O O . GLU B 1 228 ? 2.379 48.619 -43.156 1.00 12.68 228 GLU B O 1
ATOM 5334 N N . VAL B 1 229 ? 3.266 48.701 -41.148 1.00 9.70 229 VAL B N 1
ATOM 5335 C CA . VAL B 1 229 ? 4.603 48.370 -41.581 1.00 9.56 229 VAL B CA 1
ATOM 5336 C C . VAL B 1 229 ? 4.710 46.866 -41.828 1.00 9.17 229 VAL B C 1
ATOM 5337 O O . VAL B 1 229 ? 5.291 46.421 -42.756 1.00 9.71 229 VAL B O 1
ATOM 5341 N N . ALA B 1 230 ? 4.121 46.085 -40.960 1.00 9.38 230 ALA B N 1
ATOM 5342 C CA . ALA B 1 230 ? 4.148 44.662 -41.155 1.00 7.61 230 ALA B CA 1
ATOM 5343 C C . ALA B 1 230 ? 3.585 44.277 -42.520 1.00 8.38 230 ALA B C 1
ATOM 5344 O O . ALA B 1 230 ? 4.110 43.461 -43.200 1.00 6.87 230 ALA B O 1
ATOM 5346 N N . THR B 1 231 ? 2.486 44.920 -42.856 1.00 8.29 231 THR B N 1
ATOM 5347 C CA . THR B 1 231 ? 1.832 44.665 -44.115 1.00 9.55 231 THR B CA 1
ATOM 5348 C C . THR B 1 231 ? 2.832 44.828 -45.286 1.00 9.24 231 THR B C 1
ATOM 5349 O O . THR B 1 231 ? 2.923 44.002 -46.111 1.00 11.15 231 THR B O 1
ATOM 5353 N N . LYS B 1 232 ? 3.580 45.902 -45.288 1.00 7.82 232 LYS B N 1
ATOM 5354 C CA . LYS B 1 232 ? 4.511 46.202 -46.354 1.00 8.61 232 LYS B CA 1
ATOM 5355 C C . LYS B 1 232 ? 5.562 45.097 -46.488 1.00 9.35 232 LYS B C 1
ATOM 5356 O O . LYS B 1 232 ? 5.909 44.702 -47.553 1.00 9.51 232 LYS B O 1
ATOM 5362 N N . PHE B 1 233 ? 6.026 44.579 -45.366 1.00 9.96 233 PHE B N 1
ATOM 5363 C CA . PHE B 1 233 ? 7.019 43.501 -45.403 1.00 8.34 233 PHE B CA 1
ATOM 5364 C C . PHE B 1 233 ? 6.435 42.117 -45.738 1.00 9.60 233 PHE B C 1
ATOM 5365 O O . PHE B 1 233 ? 7.113 41.263 -46.241 1.00 9.95 233 PHE B O 1
ATOM 5373 N N . MET B 1 234 ? 5.183 41.921 -45.421 1.00 8.13 234 MET B N 1
ATOM 5374 C CA . MET B 1 234 ? 4.538 40.679 -45.765 1.00 8.57 234 MET B CA 1
ATOM 5375 C C . MET B 1 234 ? 4.078 40.528 -47.223 1.00 9.14 234 MET B C 1
ATOM 5376 O O . MET B 1 234 ? 3.777 39.472 -47.675 1.00 10.92 234 MET B O 1
ATOM 5381 N N . GLU B 1 235 ? 4.004 41.641 -47.894 1.00 10.48 235 GLU B N 1
ATOM 5382 C CA . GLU B 1 235 ? 3.610 41.696 -49.291 1.00 11.02 235 GLU B CA 1
ATOM 5383 C C . GLU B 1 235 ? 4.856 41.885 -50.187 1.00 10.78 235 GLU B C 1
ATOM 5384 O O . GLU B 1 235 ? 5.884 42.230 -49.728 1.00 8.87 235 GLU B O 1
ATOM 5390 N N . PRO B 1 236 ? 4.702 41.643 -51.481 1.00 10.23 236 PRO B N 1
ATOM 5391 C CA . PRO B 1 236 ? 5.833 41.725 -52.386 1.00 10.35 236 PRO B CA 1
ATOM 5392 C C . PRO B 1 236 ? 6.241 43.168 -52.620 1.00 11.68 236 PRO B C 1
ATOM 5393 O O . PRO B 1 236 ? 5.495 44.051 -52.440 1.00 10.82 236 PRO B O 1
ATOM 5397 N N . ALA B 1 237 ? 7.460 43.343 -53.068 1.00 11.05 237 ALA B N 1
ATOM 5398 C CA . ALA B 1 237 ? 7.951 44.632 -53.474 1.00 11.31 237 ALA B CA 1
ATOM 5399 C C . ALA B 1 237 ? 7.165 45.233 -54.636 1.00 11.94 237 ALA B C 1
ATOM 5400 O O . ALA B 1 237 ? 6.759 44.554 -55.465 1.00 11.82 237 ALA B O 1
ATOM 5402 N N . PRO B 1 238 ? 7.061 46.533 -54.659 1.00 12.54 238 PRO B N 1
ATOM 5403 C CA . PRO B 1 238 ? 6.377 47.201 -55.756 1.00 15.45 238 PRO B CA 1
ATOM 5404 C C . PRO B 1 238 ? 7.183 47.320 -57.054 1.00 14.14 238 PRO B C 1
ATOM 5405 O O . PRO B 1 238 ? 8.363 47.516 -57.083 1.00 11.81 238 PRO B O 1
ATOM 5409 N N . VAL B 1 239 ? 6.432 47.235 -58.131 1.00 12.64 239 VAL B N 1
ATOM 5410 C CA . VAL B 1 239 ? 6.968 47.282 -59.464 1.00 14.97 239 VAL B CA 1
ATOM 5411 C C . VAL B 1 239 ? 7.822 48.506 -59.676 1.00 11.84 239 VAL B C 1
ATOM 5412 O O . VAL B 1 239 ? 8.849 48.385 -60.200 1.00 13.52 239 VAL B O 1
ATOM 5416 N N . LYS B 1 240 ? 7.372 49.681 -59.307 1.00 13.11 240 LYS B N 1
ATOM 5417 C CA . LYS B 1 240 ? 8.116 50.868 -59.653 1.00 12.52 240 LYS B CA 1
ATOM 5418 C C . LYS B 1 240 ? 9.540 50.882 -59.033 1.00 15.47 240 LYS B C 1
ATOM 5419 O O . LYS B 1 240 ? 10.503 51.189 -59.672 1.00 15.58 240 LYS B O 1
ATOM 5425 N N . ILE B 1 241 ? 9.634 50.488 -57.787 1.00 12.56 241 ILE B N 1
ATOM 5426 C CA . ILE B 1 241 ? 10.927 50.451 -57.158 1.00 12.80 241 ILE B CA 1
ATOM 5427 C C . ILE B 1 241 ? 11.798 49.419 -57.860 1.00 10.30 241 ILE B C 1
ATOM 5428 O O . ILE B 1 241 ? 12.896 49.690 -58.210 1.00 11.03 241 ILE B O 1
ATOM 5433 N N . LEU B 1 242 ? 11.245 48.250 -58.081 1.00 10.32 242 LEU B N 1
ATOM 5434 C CA . LEU B 1 242 ? 11.952 47.196 -58.775 1.00 10.29 242 LEU B CA 1
ATOM 5435 C C . LEU B 1 242 ? 12.475 47.655 -60.165 1.00 10.23 242 LEU B C 1
ATOM 5436 O O . LEU B 1 242 ? 13.556 47.422 -60.556 1.00 10.87 242 LEU B O 1
ATOM 5441 N N . GLN B 1 243 ? 11.632 48.319 -60.886 1.00 9.03 243 GLN B N 1
ATOM 5442 C CA . GLN B 1 243 ? 11.998 48.804 -62.205 1.00 10.38 243 GLN B CA 1
ATOM 5443 C C . GLN B 1 243 ? 13.200 49.763 -62.150 1.00 9.68 243 GLN B C 1
ATOM 5444 O O . GLN B 1 243 ? 14.058 49.732 -62.976 1.00 10.68 243 GLN B O 1
ATOM 5450 N N . GLN B 1 244 ? 13.209 50.627 -61.168 1.00 10.67 244 GLN B N 1
ATOM 5451 C CA . GLN B 1 244 ? 14.308 51.568 -61.030 1.00 10.95 244 GLN B CA 1
ATOM 5452 C C . GLN B 1 244 ? 15.602 50.813 -60.743 1.00 11.84 244 GLN B C 1
ATOM 5453 O O . GLN B 1 244 ? 16.611 51.114 -61.265 1.00 10.96 244 GLN B O 1
ATOM 5459 N N . LEU B 1 245 ? 15.492 49.783 -59.937 1.00 9.35 245 LEU B N 1
ATOM 5460 C CA . LEU B 1 245 ? 16.648 48.949 -59.620 1.00 12.29 245 LEU B CA 1
ATOM 5461 C C . LEU B 1 245 ? 17.213 48.212 -60.819 1.00 11.50 245 LEU B C 1
ATOM 5462 O O . LEU B 1 245 ? 18.370 48.119 -60.974 1.00 12.47 245 LEU B O 1
ATOM 5467 N N . VAL B 1 246 ? 16.340 47.725 -61.666 1.00 11.93 246 VAL B N 1
ATOM 5468 C CA . VAL B 1 246 ? 16.737 47.125 -62.927 1.00 12.31 246 VAL B CA 1
ATOM 5469 C C . VAL B 1 246 ? 17.442 48.205 -63.761 1.00 12.47 246 VAL B C 1
ATOM 5470 O O . VAL B 1 246 ? 18.511 48.039 -64.262 1.00 12.64 246 VAL B O 1
ATOM 5474 N N . ASN B 1 247 ? 16.792 49.338 -63.864 1.00 12.81 247 ASN B N 1
ATOM 5475 C CA . ASN B 1 247 ? 17.303 50.435 -64.633 1.00 12.47 247 ASN B CA 1
ATOM 5476 C C . ASN B 1 247 ? 18.691 50.920 -64.165 1.00 14.62 247 ASN B C 1
ATOM 5477 O O . ASN B 1 247 ? 19.504 51.316 -64.957 1.00 12.75 247 ASN B O 1
ATOM 5482 N N . GLU B 1 248 ? 18.894 50.872 -62.857 1.00 13.48 248 GLU B N 1
ATOM 5483 C CA . GLU B 1 248 ? 20.132 51.281 -62.255 1.00 14.07 248 GLU B CA 1
ATOM 5484 C C . GLU B 1 248 ? 21.214 50.190 -62.333 1.00 14.02 248 GLU B C 1
ATOM 5485 O O . GLU B 1 248 ? 22.307 50.396 -61.905 1.00 13.93 248 GLU B O 1
ATOM 5491 N N . GLY B 1 249 ? 20.872 49.074 -62.937 1.00 14.35 249 GLY B N 1
ATOM 5492 C CA . GLY B 1 249 ? 21.752 47.951 -63.124 1.00 13.34 249 GLY B CA 1
ATOM 5493 C C . GLY B 1 249 ? 22.032 47.121 -61.890 1.00 15.69 249 GLY B C 1
ATOM 5494 O O . GLY B 1 249 ? 22.992 46.406 -61.847 1.00 15.41 249 GLY B O 1
ATOM 5495 N N . LEU B 1 250 ? 21.136 47.211 -60.914 1.00 13.80 250 LEU B N 1
ATOM 5496 C CA . LEU B 1 250 ? 21.289 46.587 -59.623 1.00 15.41 250 LEU B CA 1
ATOM 5497 C C . LEU B 1 250 ? 20.670 45.222 -59.517 1.00 16.22 250 LEU B C 1
ATOM 5498 O O . LEU B 1 250 ? 21.166 44.394 -58.849 1.00 14.14 250 LEU B O 1
ATOM 5503 N N . ILE B 1 251 ? 19.586 44.999 -60.204 1.00 13.52 251 ILE B N 1
ATOM 5504 C CA . ILE B 1 251 ? 19.050 43.673 -60.252 1.00 14.49 251 ILE B CA 1
ATOM 5505 C C . ILE B 1 251 ? 18.668 43.312 -61.691 1.00 14.58 251 ILE B C 1
ATOM 5506 O O . ILE B 1 251 ? 18.563 44.140 -62.508 1.00 14.72 251 ILE B O 1
ATOM 5511 N N . SER B 1 252 ? 18.420 42.060 -61.924 1.00 15.08 252 SER B N 1
ATOM 5512 C CA . SER B 1 252 ? 18.075 41.560 -63.230 1.00 14.88 252 SER B CA 1
ATOM 5513 C C . SER B 1 252 ? 16.576 41.631 -63.477 1.00 17.95 252 SER B C 1
ATOM 5514 O O . SER B 1 252 ? 15.827 41.710 -62.578 1.00 13.61 252 SER B O 1
ATOM 5517 N N . GLU B 1 253 ? 16.180 41.495 -64.731 1.00 14.67 253 GLU B N 1
ATOM 5518 C CA . GLU B 1 253 ? 14.772 41.404 -65.063 1.00 17.53 253 GLU B CA 1
ATOM 5519 C C . GLU B 1 253 ? 14.069 40.288 -64.331 1.00 16.26 253 GLU B C 1
ATOM 5520 O O . GLU B 1 253 ? 12.998 40.470 -63.826 1.00 15.88 253 GLU B O 1
ATOM 5526 N N . ASP B 1 254 ? 14.677 39.121 -64.309 1.00 14.80 254 ASP B N 1
ATOM 5527 C CA . ASP B 1 254 ? 14.066 38.000 -63.642 1.00 14.59 254 ASP B CA 1
ATOM 5528 C C . ASP B 1 254 ? 13.939 38.229 -62.128 1.00 12.93 254 ASP B C 1
ATOM 5529 O O . ASP B 1 254 ? 12.965 37.907 -61.558 1.00 12.07 254 ASP B O 1
ATOM 5534 N N . GLN B 1 255 ? 14.969 38.815 -61.543 1.00 13.45 255 GLN B N 1
ATOM 5535 C CA . GLN B 1 255 ? 14.892 39.221 -60.154 1.00 11.49 255 GLN B CA 1
ATOM 5536 C C . GLN B 1 255 ? 13.701 40.129 -59.905 1.00 12.23 255 GLN B C 1
ATOM 5537 O O . GLN B 1 255 ? 12.978 39.935 -58.970 1.00 13.07 255 GLN B O 1
ATOM 5543 N N . MET B 1 256 ? 13.508 41.090 -60.791 1.00 12.18 256 MET B N 1
ATOM 5544 C CA . MET B 1 256 ? 12.356 41.942 -60.731 1.00 11.88 256 MET B CA 1
ATOM 5545 C C . MET B 1 256 ? 11.074 41.158 -60.790 1.00 11.01 256 MET B C 1
ATOM 5546 O O . MET B 1 256 ? 10.165 41.462 -60.100 1.00 10.54 256 MET B O 1
ATOM 5551 N N . LEU B 1 257 ? 11.028 40.168 -61.654 1.00 11.79 257 LEU B N 1
ATOM 5552 C CA . LEU B 1 257 ? 9.859 39.353 -61.784 1.00 10.56 257 LEU B CA 1
ATOM 5553 C C . LEU B 1 257 ? 9.614 38.526 -60.519 1.00 10.38 257 LEU B C 1
ATOM 5554 O O . LEU B 1 257 ? 8.562 38.524 -59.987 1.00 9.55 257 LEU B O 1
ATOM 5559 N N . MET B 1 258 ? 10.621 37.820 -60.091 1.00 8.92 258 MET B N 1
ATOM 5560 C CA . MET B 1 258 ? 10.533 36.985 -58.924 1.00 9.41 258 MET B CA 1
ATOM 5561 C C . MET B 1 258 ? 10.099 37.764 -57.656 1.00 10.10 258 MET B C 1
ATOM 5562 O O . MET B 1 258 ? 9.338 37.299 -56.879 1.00 10.77 258 MET B O 1
ATOM 5567 N N . ALA B 1 259 ? 10.609 38.970 -57.523 1.00 9.64 259 ALA B N 1
ATOM 5568 C CA . ALA B 1 259 ? 10.376 39.806 -56.373 1.00 9.35 259 ALA B CA 1
ATOM 5569 C C . ALA B 1 259 ? 8.886 40.089 -56.222 1.00 12.04 259 ALA B C 1
ATOM 5570 O O . ALA B 1 259 ? 8.431 40.425 -55.210 1.00 11.27 259 ALA B O 1
ATOM 5572 N N . GLN B 1 260 ? 8.153 39.947 -57.301 1.00 11.18 260 GLN B N 1
ATOM 5573 C CA . GLN B 1 260 ? 6.747 40.249 -57.292 1.00 12.87 260 GLN B CA 1
ATOM 5574 C C . GLN B 1 260 ? 5.894 39.097 -56.752 1.00 13.84 260 GLN B C 1
ATOM 5575 O O . GLN B 1 260 ? 4.749 39.261 -56.552 1.00 13.23 260 GLN B O 1
ATOM 5581 N N . SER B 1 261 ? 6.518 37.939 -56.574 1.00 12.96 261 SER B N 1
ATOM 5582 C CA . SER B 1 261 ? 5.881 36.728 -56.105 1.00 13.19 261 SER B CA 1
ATOM 5583 C C . SER B 1 261 ? 6.350 36.188 -54.738 1.00 12.90 261 SER B C 1
ATOM 5584 O O . SER B 1 261 ? 5.920 35.164 -54.316 1.00 14.25 261 SER B O 1
ATOM 5587 N N . VAL B 1 262 ? 7.225 36.917 -54.069 1.00 10.47 262 VAL B N 1
ATOM 5588 C CA . VAL B 1 262 ? 7.661 36.568 -52.726 1.00 9.84 262 VAL B CA 1
ATOM 5589 C C . VAL B 1 262 ? 7.542 37.782 -51.796 1.00 10.02 262 VAL B C 1
ATOM 5590 O O . VAL B 1 262 ? 7.623 38.864 -52.226 1.00 10.58 262 VAL B O 1
ATOM 5594 N N . PRO B 1 263 ? 7.294 37.514 -50.534 1.00 10.16 263 PRO B N 1
ATOM 5595 C CA . PRO B 1 263 ? 7.126 38.578 -49.546 1.00 9.33 263 PRO B CA 1
ATOM 5596 C C . PRO B 1 263 ? 8.429 39.327 -49.370 1.00 8.13 263 PRO B C 1
ATOM 5597 O O . PRO B 1 263 ? 9.436 38.756 -49.582 1.00 9.61 263 PRO B O 1
ATOM 5601 N N . MET B 1 264 ? 8.373 40.540 -48.886 1.00 7.34 264 MET B N 1
ATOM 5602 C CA . MET B 1 264 ? 9.579 41.275 -48.626 1.00 7.97 264 MET B CA 1
ATOM 5603 C C . MET B 1 264 ? 10.416 40.764 -47.418 1.00 8.51 264 MET B C 1
ATOM 5604 O O . MET B 1 264 ? 11.548 41.090 -47.275 1.00 9.62 264 MET B O 1
ATOM 5609 N N . ALA B 1 265 ? 9.814 39.956 -46.577 1.00 8.74 265 ALA B N 1
ATOM 5610 C CA . ALA B 1 265 ? 10.524 39.338 -45.468 1.00 8.48 265 ALA B CA 1
ATOM 5611 C C . ALA B 1 265 ? 10.011 37.910 -45.224 1.00 9.33 265 ALA B C 1
ATOM 5612 O O . ALA B 1 265 ? 8.886 37.642 -45.423 1.00 9.80 265 ALA B O 1
ATOM 5614 N N . ASP B 1 266 ? 10.880 37.028 -44.788 1.00 7.92 266 ASP B N 1
ATOM 5615 C CA . ASP B 1 266 ? 10.489 35.669 -44.528 1.00 8.80 266 ASP B CA 1
ATOM 5616 C C . ASP B 1 266 ? 9.862 35.523 -43.130 1.00 8.58 266 ASP B C 1
ATOM 5617 O O . ASP B 1 266 ? 9.059 34.691 -42.900 1.00 8.51 266 ASP B O 1
ATOM 5622 N N . ASP B 1 267 ? 10.350 36.370 -42.241 1.00 9.05 267 ASP B N 1
ATOM 5623 C CA . ASP B 1 267 ? 9.989 36.380 -40.850 1.00 8.65 267 ASP B CA 1
ATOM 5624 C C . ASP B 1 267 ? 9.681 37.824 -40.395 1.00 8.18 267 ASP B C 1
ATOM 5625 O O . ASP B 1 267 ? 10.404 38.710 -40.675 1.00 8.04 267 ASP B O 1
ATOM 5630 N N . ILE B 1 268 ? 8.597 37.947 -39.654 1.00 6.76 268 ILE B N 1
ATOM 5631 C CA . ILE B 1 268 ? 8.177 39.198 -39.083 1.00 6.79 268 ILE B CA 1
ATOM 5632 C C . ILE B 1 268 ? 8.268 39.084 -37.557 1.00 6.56 268 ILE B C 1
ATOM 5633 O O . ILE B 1 268 ? 7.597 38.304 -36.963 1.00 6.74 268 ILE B O 1
ATOM 5638 N N . THR B 1 269 ? 9.122 39.888 -36.955 1.00 6.02 269 THR B N 1
ATOM 5639 C CA . THR B 1 269 ? 9.251 39.948 -35.540 1.00 6.00 269 THR B CA 1
ATOM 5640 C C . THR B 1 269 ? 8.298 41.051 -34.993 1.00 6.22 269 THR B C 1
ATOM 5641 O O . THR B 1 269 ? 8.508 42.183 -35.208 1.00 7.58 269 THR B O 1
ATOM 5645 N N . ALA B 1 270 ? 7.288 40.647 -34.280 1.00 6.22 270 ALA B N 1
ATOM 5646 C CA . ALA B 1 270 ? 6.462 41.579 -33.561 1.00 5.98 270 ALA B CA 1
ATOM 5647 C C . ALA B 1 270 ? 7.182 41.988 -32.278 1.00 6.39 270 ALA B C 1
ATOM 5648 O O . ALA B 1 270 ? 7.374 41.175 -31.421 1.00 7.36 270 ALA B O 1
ATOM 5650 N N . GLU B 1 271 ? 7.605 43.242 -32.191 1.00 6.36 271 GLU B N 1
ATOM 5651 C CA . GLU B 1 271 ? 8.363 43.720 -31.048 1.00 6.70 271 GLU B CA 1
ATOM 5652 C C . GLU B 1 271 ? 7.500 44.531 -30.077 1.00 6.80 271 GLU B C 1
ATOM 5653 O O . GLU B 1 271 ? 7.190 45.641 -30.318 1.00 6.79 271 GLU B O 1
ATOM 5659 N N . ALA B 1 272 ? 7.080 43.869 -29.029 1.00 7.04 272 ALA B N 1
ATOM 5660 C CA . ALA B 1 272 ? 6.206 44.468 -28.035 1.00 6.91 272 ALA B CA 1
ATOM 5661 C C . ALA B 1 272 ? 7.054 45.359 -27.125 1.00 7.10 272 ALA B C 1
ATOM 5662 O O . ALA B 1 272 ? 8.159 45.644 -27.418 1.00 8.17 272 ALA B O 1
ATOM 5664 N N . ASP B 1 273 ? 6.490 45.762 -26.011 1.00 6.76 273 ASP B N 1
ATOM 5665 C CA . ASP B 1 273 ? 7.213 46.550 -25.031 1.00 8.07 273 ASP B CA 1
ATOM 5666 C C . ASP B 1 273 ? 8.610 45.985 -24.764 1.00 7.99 273 ASP B C 1
ATOM 5667 O O . ASP B 1 273 ? 8.736 44.894 -24.401 1.00 9.11 273 ASP B O 1
ATOM 5672 N N . SER B 1 274 ? 9.631 46.797 -24.998 1.00 7.89 274 SER B N 1
ATOM 5673 C CA . SER B 1 274 ? 10.987 46.334 -24.995 1.00 7.26 274 SER B CA 1
ATOM 5674 C C . SER B 1 274 ? 12.011 47.405 -24.538 1.00 7.24 274 SER B C 1
ATOM 5675 O O . SER B 1 274 ? 11.715 48.517 -24.480 1.00 7.10 274 SER B O 1
ATOM 5678 N N . GLY B 1 275 ? 13.223 46.970 -24.298 1.00 6.32 275 GLY B N 1
ATOM 5679 C CA . GLY B 1 275 ? 14.309 47.862 -24.020 1.00 7.10 275 GLY B CA 1
ATOM 5680 C C . GLY B 1 275 ? 14.596 48.667 -25.299 1.00 7.72 275 GLY B C 1
ATOM 5681 O O . GLY B 1 275 ? 14.319 48.216 -26.338 1.00 8.04 275 GLY B O 1
ATOM 5682 N N . GLY B 1 276 ? 15.133 49.853 -25.168 1.00 8.35 276 GLY B N 1
ATOM 5683 C CA . GLY B 1 276 ? 15.391 50.674 -26.307 1.00 8.78 276 GLY B CA 1
ATOM 5684 C C . GLY B 1 276 ? 14.180 51.354 -26.919 1.00 9.56 276 GLY B C 1
ATOM 5685 O O . GLY B 1 276 ? 13.271 51.698 -26.241 1.00 9.70 276 GLY B O 1
ATOM 5686 N N . HIS B 1 277 ? 14.222 51.554 -28.236 1.00 8.99 277 HIS B N 1
ATOM 5687 C CA . HIS B 1 277 ? 13.157 52.214 -28.912 1.00 10.20 277 HIS B CA 1
ATOM 5688 C C . HIS B 1 277 ? 11.921 51.347 -28.874 1.00 9.61 277 HIS B C 1
ATOM 5689 O O . HIS B 1 277 ? 11.963 50.253 -29.238 1.00 8.57 277 HIS B O 1
ATOM 5696 N N . THR B 1 278 ? 10.813 51.879 -28.451 1.00 8.44 278 THR B N 1
ATOM 5697 C CA . THR B 1 278 ? 9.601 51.082 -28.340 1.00 8.24 278 THR B CA 1
ATOM 5698 C C . THR B 1 278 ? 8.390 51.985 -28.191 1.00 9.62 278 THR B C 1
ATOM 5699 O O . THR B 1 278 ? 8.506 53.034 -27.675 1.00 9.80 278 THR B O 1
ATOM 5703 N N . ASP B 1 279 ? 7.280 51.495 -28.685 1.00 8.22 279 ASP B N 1
ATOM 5704 C CA . ASP B 1 279 ? 5.978 52.090 -28.503 1.00 10.30 279 ASP B CA 1
ATOM 5705 C C . ASP B 1 279 ? 5.151 51.367 -27.422 1.00 8.22 279 ASP B C 1
ATOM 5706 O O . ASP B 1 279 ? 4.030 51.585 -27.327 1.00 8.19 279 ASP B O 1
ATOM 5711 N N . ASN B 1 280 ? 5.805 50.524 -26.633 1.00 7.98 280 ASN B N 1
ATOM 5712 C CA . ASN B 1 280 ? 5.224 49.952 -25.429 1.00 8.74 280 ASN B CA 1
ATOM 5713 C C . ASN B 1 280 ? 3.928 49.120 -25.602 1.00 10.21 280 ASN B C 1
ATOM 5714 O O . ASN B 1 280 ? 3.054 49.174 -24.760 1.00 10.67 280 ASN B O 1
ATOM 5719 N N . ARG B 1 281 ? 3.832 48.377 -26.677 1.00 8.23 281 ARG B N 1
ATOM 5720 C CA . ARG B 1 281 ? 2.637 47.578 -26.905 1.00 8.15 281 ARG B CA 1
ATOM 5721 C C . ARG B 1 281 ? 2.706 46.256 -26.157 1.00 8.04 281 ARG B C 1
ATOM 5722 O O . ARG B 1 281 ? 3.717 45.682 -26.064 1.00 8.12 281 ARG B O 1
ATOM 5730 N N . PRO B 1 282 ? 1.589 45.790 -25.663 1.00 8.11 282 PRO B N 1
ATOM 5731 C CA . PRO B 1 282 ? 1.551 44.511 -24.999 1.00 8.50 282 PRO B CA 1
ATOM 5732 C C . PRO B 1 282 ? 1.786 43.346 -25.968 1.00 8.15 282 PRO B C 1
ATOM 5733 O O . PRO B 1 282 ? 1.215 43.229 -26.967 1.00 6.82 282 PRO B O 1
ATOM 5737 N N . LEU B 1 283 ? 2.655 42.469 -25.544 1.00 7.46 283 LEU B N 1
ATOM 5738 C CA . LEU B 1 283 ? 2.938 41.275 -26.263 1.00 6.94 283 LEU B CA 1
ATOM 5739 C C . LEU B 1 283 ? 1.686 40.489 -26.586 1.00 6.55 283 LEU B C 1
ATOM 5740 O O . LEU B 1 283 ? 1.589 39.936 -27.601 1.00 6.77 283 LEU B O 1
ATOM 5745 N N . VAL B 1 284 ? 0.768 40.443 -25.630 1.00 7.30 284 VAL B N 1
ATOM 5746 C CA . VAL B 1 284 ? -0.424 39.627 -25.743 1.00 7.19 284 VAL B CA 1
ATOM 5747 C C . VAL B 1 284 ? -1.504 40.229 -26.650 1.00 7.04 284 VAL B C 1
ATOM 5748 O O . VAL B 1 284 ? -2.482 39.605 -26.900 1.00 5.78 284 VAL B O 1
ATOM 5752 N N . THR B 1 285 ? -1.299 41.463 -27.067 1.00 6.21 285 THR B N 1
ATOM 5753 C CA . THR B 1 285 ? -2.196 42.046 -28.037 1.00 7.21 285 THR B CA 1
ATOM 5754 C C . THR B 1 285 ? -1.509 42.246 -29.409 1.00 7.40 285 THR B C 1
ATOM 5755 O O . THR B 1 285 ? -2.114 42.100 -30.416 1.00 7.80 285 THR B O 1
ATOM 5759 N N . LEU B 1 286 ? -0.251 42.630 -29.373 1.00 6.85 286 LEU B N 1
ATOM 5760 C CA . LEU B 1 286 ? 0.498 42.822 -30.611 1.00 6.21 286 LEU B CA 1
ATOM 5761 C C . LEU B 1 286 ? 0.663 41.541 -31.399 1.00 6.15 286 LEU B C 1
ATOM 5762 O O . LEU B 1 286 ? 0.426 41.509 -32.540 1.00 6.63 286 LEU B O 1
ATOM 5767 N N . LEU B 1 287 ? 1.155 40.508 -30.740 1.00 6.27 287 LEU B N 1
ATOM 5768 C CA . LEU B 1 287 ? 1.430 39.283 -31.432 1.00 6.28 287 LEU B CA 1
ATOM 5769 C C . LEU B 1 287 ? 0.173 38.721 -32.104 1.00 6.64 287 LEU B C 1
ATOM 5770 O O . LEU B 1 287 ? 0.177 38.433 -33.229 1.00 6.74 287 LEU B O 1
ATOM 5775 N N . PRO B 1 288 ? -0.912 38.624 -31.359 1.00 7.24 288 PRO B N 1
ATOM 5776 C CA . PRO B 1 288 ? -2.136 38.079 -31.948 1.00 7.48 288 PRO B CA 1
ATOM 5777 C C . PRO B 1 288 ? -2.609 38.915 -33.135 1.00 7.21 288 PRO B C 1
ATOM 5778 O O . PRO B 1 288 ? -3.053 38.375 -34.061 1.00 7.80 288 PRO B O 1
ATOM 5782 N N . THR B 1 289 ? -2.447 40.220 -33.050 1.00 7.21 289 THR B N 1
ATOM 5783 C CA . THR B 1 289 ? -2.868 41.120 -34.091 1.00 6.92 289 THR B CA 1
ATOM 5784 C C . THR B 1 289 ? -2.030 40.866 -35.352 1.00 8.32 289 THR B C 1
ATOM 5785 O O . THR B 1 289 ? -2.534 40.820 -36.423 1.00 9.11 289 THR B O 1
ATOM 5789 N N . ILE B 1 290 ? -0.730 40.693 -35.187 1.00 7.13 290 ILE B N 1
ATOM 5790 C CA . ILE B 1 290 ? 0.120 40.412 -36.328 1.00 7.25 290 ILE B CA 1
ATOM 5791 C C . ILE B 1 290 ? -0.107 39.009 -36.919 1.00 7.99 290 ILE B C 1
ATOM 5792 O O . ILE B 1 290 ? -0.018 38.806 -38.069 1.00 8.40 290 ILE B O 1
ATOM 5797 N N . LEU B 1 291 ? -0.468 38.071 -36.072 1.00 7.88 291 LEU B N 1
ATOM 5798 C CA . LEU B 1 291 ? -0.783 36.739 -36.533 1.00 8.54 291 LEU B CA 1
ATOM 5799 C C . LEU B 1 291 ? -2.088 36.800 -37.351 1.00 8.34 291 LEU B C 1
ATOM 5800 O O . LEU B 1 291 ? -2.214 36.184 -38.302 1.00 10.99 291 LEU B O 1
ATOM 5805 N N . ALA B 1 292 ? -3.023 37.597 -36.934 1.00 8.87 292 ALA B N 1
ATOM 5806 C CA . ALA B 1 292 ? -4.257 37.759 -37.688 1.00 9.04 292 ALA B CA 1
ATOM 5807 C C . ALA B 1 292 ? -3.950 38.298 -39.095 1.00 9.54 292 ALA B C 1
ATOM 5808 O O . ALA B 1 292 ? -4.459 37.867 -40.060 1.00 10.36 292 ALA B O 1
ATOM 5810 N N . LEU B 1 293 ? -3.083 39.275 -39.124 1.00 8.71 293 LEU B N 1
ATOM 5811 C CA . LEU B 1 293 ? -2.650 39.886 -40.347 1.00 9.69 293 LEU B CA 1
ATOM 5812 C C . LEU B 1 293 ? -1.975 38.854 -41.238 1.00 10.43 293 LEU B C 1
ATOM 5813 O O . LEU B 1 293 ? -2.284 38.751 -42.364 1.00 10.95 293 LEU B O 1
ATOM 5818 N N . LYS B 1 294 ? -1.084 38.084 -40.650 1.00 9.95 294 LYS B N 1
ATOM 5819 C CA . LYS B 1 294 ? -0.419 37.006 -41.349 1.00 11.89 294 LYS B CA 1
ATOM 5820 C C . LYS B 1 294 ? -1.364 36.050 -42.044 1.00 13.04 294 LYS B C 1
ATOM 5821 O O . LYS B 1 294 ? -1.184 35.709 -43.171 1.00 12.06 294 LYS B O 1
ATOM 5827 N N . ASP B 1 295 ? -2.385 35.636 -41.331 1.00 13.34 295 ASP B N 1
ATOM 5828 C CA . ASP B 1 295 ? -3.331 34.707 -41.918 1.00 15.02 295 ASP B CA 1
ATOM 5829 C C . ASP B 1 295 ? -4.027 35.320 -43.143 1.00 14.05 295 ASP B C 1
ATOM 5830 O O . ASP B 1 295 ? -4.172 34.676 -44.141 1.00 15.55 295 ASP B O 1
ATOM 5835 N N . THR B 1 296 ? -4.406 36.567 -43.020 1.00 12.85 296 THR B N 1
ATOM 5836 C CA . THR B 1 296 ? -5.015 37.324 -44.066 1.00 12.89 296 THR B CA 1
ATOM 5837 C C . THR B 1 296 ? -4.128 37.424 -45.328 1.00 13.45 296 THR B C 1
ATOM 5838 O O . THR B 1 296 ? -4.544 37.086 -46.413 1.00 11.56 296 THR B O 1
ATOM 5842 N N . ILE B 1 297 ? -2.911 37.873 -45.145 1.00 10.82 297 ILE B N 1
ATOM 5843 C CA . ILE B 1 297 ? -1.975 37.991 -46.234 1.00 12.53 297 ILE B CA 1
ATOM 5844 C C . ILE B 1 297 ? -1.652 36.621 -46.818 1.00 14.04 297 ILE B C 1
ATOM 5845 O O . ILE B 1 297 ? -1.640 36.456 -47.973 1.00 14.84 297 ILE B O 1
ATOM 5850 N N . GLN B 1 298 ? -1.394 35.645 -45.986 1.00 14.89 298 GLN B N 1
ATOM 5851 C CA . GLN B 1 298 ? -1.047 34.341 -46.497 1.00 18.14 298 GLN B CA 1
ATOM 5852 C C . GLN B 1 298 ? -2.155 33.781 -47.378 1.00 20.20 298 GLN B C 1
ATOM 5853 O O . GLN B 1 298 ? -1.896 33.185 -48.355 1.00 21.41 298 GLN B O 1
ATOM 5859 N N . ALA B 1 299 ? -3.382 34.025 -47.010 1.00 19.88 299 ALA B N 1
ATOM 5860 C CA . ALA B 1 299 ? -4.494 33.535 -47.754 1.00 21.01 299 ALA B CA 1
ATOM 5861 C C . ALA B 1 299 ? -4.619 34.254 -49.091 1.00 19.89 299 ALA B C 1
ATOM 5862 O O . ALA B 1 299 ? -4.999 33.681 -50.054 1.00 19.32 299 ALA B O 1
ATOM 5864 N N . LYS B 1 300 ? -4.335 35.534 -49.093 1.00 17.23 300 LYS B N 1
ATOM 5865 C CA . LYS B 1 300 ? -4.390 36.300 -50.285 1.00 15.58 300 LYS B CA 1
ATOM 5866 C C . LYS B 1 300 ? -3.268 35.916 -51.283 1.00 16.95 300 LYS B C 1
ATOM 5867 O O . LYS B 1 300 ? -3.527 35.776 -52.443 1.00 14.15 300 LYS B O 1
ATOM 5873 N N . TYR B 1 301 ? -2.047 35.764 -50.818 1.00 14.17 301 TYR B N 1
ATOM 5874 C CA . TYR B 1 301 ? -0.936 35.484 -51.743 1.00 16.52 301 TYR B CA 1
ATOM 5875 C C . TYR B 1 301 ? -0.578 34.036 -51.921 1.00 13.93 301 TYR B C 1
ATOM 5876 O O . TYR B 1 301 ? -0.000 33.658 -52.878 1.00 16.36 301 TYR B O 1
ATOM 5885 N N . GLN B 1 302 ? -0.856 33.246 -50.924 1.00 14.66 302 GLN B N 1
ATOM 5886 C CA . GLN B 1 302 ? -0.554 31.845 -50.957 1.00 17.04 302 GLN B CA 1
ATOM 5887 C C . GLN B 1 302 ? 0.881 31.522 -51.280 1.00 19.15 302 GLN B C 1
ATOM 5888 O O . GLN B 1 302 ? 1.142 30.613 -51.991 1.00 16.93 302 GLN B O 1
ATOM 5894 N N . TYR B 1 303 ? 1.791 32.270 -50.723 1.00 14.30 303 TYR B N 1
ATOM 5895 C CA . TYR B 1 303 ? 3.174 32.012 -50.924 1.00 13.46 303 TYR B CA 1
ATOM 5896 C C . TYR B 1 303 ? 3.485 30.536 -50.691 1.00 12.89 303 TYR B C 1
ATOM 5897 O O . TYR B 1 303 ? 2.962 29.922 -49.823 1.00 14.45 303 TYR B O 1
ATOM 5906 N N . LYS B 1 304 ? 4.362 29.988 -51.488 1.00 12.56 304 LYS B N 1
ATOM 5907 C CA . LYS B 1 304 ? 4.783 28.617 -51.355 1.00 17.30 304 LYS B CA 1
ATOM 5908 C C . LYS B 1 304 ? 5.426 28.304 -50.008 1.00 15.63 304 LYS B C 1
ATOM 5909 O O . LYS B 1 304 ? 5.257 27.275 -49.465 1.00 15.01 304 LYS B O 1
ATOM 5911 N N . THR B 1 305 ? 6.179 29.259 -49.514 1.00 14.03 305 THR B N 1
ATOM 5912 C CA . THR B 1 305 ? 6.698 29.194 -48.182 1.00 16.28 305 THR B CA 1
ATOM 5913 C C . THR B 1 305 ? 5.955 30.232 -47.361 1.00 13.09 305 THR B C 1
ATOM 5914 O O . THR B 1 305 ? 6.069 31.362 -47.606 1.00 13.47 305 THR B O 1
ATOM 5918 N N . PRO B 1 306 ? 5.181 29.784 -46.406 1.00 12.54 306 PRO B N 1
ATOM 5919 C CA . PRO B 1 306 ? 4.406 30.719 -45.613 1.00 11.20 306 PRO B CA 1
ATOM 5920 C C . PRO B 1 306 ? 5.300 31.710 -44.846 1.00 11.82 306 PRO B C 1
ATOM 5921 O O . PRO B 1 306 ? 6.335 31.338 -44.409 1.00 11.28 306 PRO B O 1
ATOM 5925 N N . ILE B 1 307 ? 4.833 32.944 -44.767 1.00 11.16 307 ILE B N 1
ATOM 5926 C CA . ILE B 1 307 ? 5.408 33.954 -43.932 1.00 11.72 307 ILE B CA 1
ATOM 5927 C C . ILE B 1 307 ? 5.323 33.471 -42.470 1.00 10.13 307 ILE B C 1
ATOM 5928 O O . ILE B 1 307 ? 4.399 32.823 -42.135 1.00 10.47 307 ILE B O 1
ATOM 5933 N N . ARG B 1 308 ? 6.334 33.773 -41.678 1.00 7.87 308 ARG B N 1
ATOM 5934 C CA . ARG B 1 308 ? 6.343 33.457 -40.275 1.00 8.41 308 ARG B CA 1
ATOM 5935 C C . ARG B 1 308 ? 6.327 34.735 -39.417 1.00 8.71 308 ARG B C 1
ATOM 5936 O O . ARG B 1 308 ? 6.824 35.712 -39.825 1.00 9.63 308 ARG B O 1
ATOM 5944 N N . VAL B 1 309 ? 5.688 34.639 -38.268 1.00 7.80 309 VAL B N 1
ATOM 5945 C CA . VAL B 1 309 ? 5.616 35.712 -37.319 1.00 7.29 309 VAL B CA 1
ATOM 5946 C C . VAL B 1 309 ? 6.070 35.200 -35.954 1.00 7.00 309 VAL B C 1
ATOM 5947 O O . VAL B 1 309 ? 5.531 34.285 -35.442 1.00 8.43 309 VAL B O 1
ATOM 5951 N N . GLY B 1 310 ? 7.128 35.821 -35.476 1.00 6.43 310 GLY B N 1
ATOM 5952 C CA . GLY B 1 310 ? 7.655 35.636 -34.161 1.00 6.11 310 GLY B CA 1
ATOM 5953 C C . GLY B 1 310 ? 7.542 36.889 -33.314 1.00 5.96 310 GLY B C 1
ATOM 5954 O O . GLY B 1 310 ? 6.961 37.822 -33.710 1.00 5.73 310 GLY B O 1
ATOM 5955 N N . ALA B 1 311 ? 8.153 36.868 -32.155 1.00 6.01 311 ALA B N 1
ATOM 5956 C CA . ALA B 1 311 ? 7.961 37.980 -31.262 1.00 5.98 311 ALA B CA 1
ATOM 5957 C C . ALA B 1 311 ? 8.941 38.061 -30.150 1.00 6.11 311 ALA B C 1
ATOM 5958 O O . ALA B 1 311 ? 9.474 37.101 -29.716 1.00 5.95 311 ALA B O 1
ATOM 5960 N N . GLY B 1 312 ? 9.105 39.291 -29.739 1.00 6.68 312 GLY B N 1
ATOM 5961 C CA . GLY B 1 312 ? 9.865 39.648 -28.595 1.00 6.30 312 GLY B CA 1
ATOM 5962 C C . GLY B 1 312 ? 9.265 40.840 -27.855 1.00 6.62 312 GLY B C 1
ATOM 5963 O O . GLY B 1 312 ? 8.303 41.384 -28.239 1.00 6.94 312 GLY B O 1
ATOM 5964 N N . GLY B 1 313 ? 9.918 41.185 -26.771 1.00 7.12 313 GLY B N 1
ATOM 5965 C CA . GLY B 1 313 ? 9.488 42.271 -25.954 1.00 7.66 313 GLY B CA 1
ATOM 5966 C C . GLY B 1 313 ? 8.816 41.743 -24.699 1.00 8.76 313 GLY B C 1
ATOM 5967 O O . GLY B 1 313 ? 7.695 41.377 -24.726 1.00 9.78 313 GLY B O 1
ATOM 5968 N N . GLY B 1 314 ? 9.587 41.707 -23.629 1.00 7.98 314 GLY B N 1
ATOM 5969 C CA . GLY B 1 314 ? 9.135 41.198 -22.370 1.00 8.12 314 GLY B CA 1
ATOM 5970 C C . GLY B 1 314 ? 9.528 39.777 -22.034 1.00 7.67 314 GLY B C 1
ATOM 5971 O O . GLY B 1 314 ? 9.061 39.258 -21.095 1.00 8.96 314 GLY B O 1
ATOM 5972 N N . ILE B 1 315 ? 10.413 39.183 -22.821 1.00 6.49 315 ILE B N 1
ATOM 5973 C CA . ILE B 1 315 ? 10.743 37.788 -22.644 1.00 6.57 315 ILE B CA 1
ATOM 5974 C C . ILE B 1 315 ? 12.050 37.639 -21.878 1.00 7.71 315 ILE B C 1
ATOM 5975 O O . ILE B 1 315 ? 13.071 37.785 -22.421 1.00 8.07 315 ILE B O 1
ATOM 5980 N N . GLY B 1 316 ? 11.910 37.402 -20.588 1.00 8.58 316 GLY B N 1
ATOM 5981 C CA . GLY B 1 316 ? 13.039 37.119 -19.727 1.00 8.88 316 GLY B CA 1
ATOM 5982 C C . GLY B 1 316 ? 12.984 35.879 -18.849 1.00 9.38 316 GLY B C 1
ATOM 5983 O O . GLY B 1 316 ? 13.823 35.686 -18.025 1.00 11.07 316 GLY B O 1
ATOM 5984 N N . THR B 1 317 ? 11.945 35.095 -19.054 1.00 8.55 317 THR B N 1
ATOM 5985 C CA . THR B 1 317 ? 11.692 33.910 -18.276 1.00 9.18 317 THR B CA 1
ATOM 5986 C C . THR B 1 317 ? 11.129 32.750 -19.119 1.00 7.99 317 THR B C 1
ATOM 5987 O O . THR B 1 317 ? 10.561 32.949 -20.124 1.00 6.50 317 THR B O 1
ATOM 5991 N N . PRO B 1 318 ? 11.255 31.545 -18.581 1.00 8.78 318 PRO B N 1
ATOM 5992 C CA . PRO B 1 318 ? 10.610 30.392 -19.205 1.00 8.68 318 PRO B CA 1
ATOM 5993 C C . PRO B 1 318 ? 9.115 30.595 -19.391 1.00 9.30 318 PRO B C 1
ATOM 5994 O O . PRO B 1 318 ? 8.581 30.239 -20.355 1.00 8.98 318 PRO B O 1
ATOM 5998 N N . ASP B 1 319 ? 8.505 31.243 -18.422 1.00 9.66 319 ASP B N 1
ATOM 5999 C CA . ASP B 1 319 ? 7.095 31.519 -18.415 1.00 9.48 319 ASP B CA 1
ATOM 6000 C C . ASP B 1 319 ? 6.708 32.378 -19.607 1.00 7.98 319 ASP B C 1
ATOM 6001 O O . ASP B 1 319 ? 5.863 32.059 -20.336 1.00 7.40 319 ASP B O 1
ATOM 6006 N N . ALA B 1 320 ? 7.434 33.464 -19.765 1.00 8.14 320 ALA B N 1
ATOM 6007 C CA . ALA B 1 320 ? 7.192 34.381 -20.868 1.00 7.18 320 ALA B CA 1
ATOM 6008 C C . ALA B 1 320 ? 7.517 33.725 -22.213 1.00 7.19 320 ALA B C 1
ATOM 6009 O O . ALA B 1 320 ? 6.879 33.974 -23.187 1.00 7.41 320 ALA B O 1
ATOM 6011 N N . ALA B 1 321 ? 8.554 32.922 -22.216 1.00 6.36 321 ALA B N 1
ATOM 6012 C CA . ALA B 1 321 ? 8.959 32.294 -23.445 1.00 6.03 321 ALA B CA 1
ATOM 6013 C C . ALA B 1 321 ? 7.850 31.363 -23.921 1.00 6.57 321 ALA B C 1
ATOM 6014 O O . ALA B 1 321 ? 7.435 31.434 -25.006 1.00 6.60 321 ALA B O 1
ATOM 6016 N N . LEU B 1 322 ? 7.400 30.516 -23.021 1.00 6.14 322 LEU B N 1
ATOM 6017 C CA . LEU B 1 322 ? 6.328 29.586 -23.340 1.00 6.52 322 LEU B CA 1
ATOM 6018 C C . LEU B 1 322 ? 5.025 30.299 -23.774 1.00 5.87 322 LEU B C 1
ATOM 6019 O O . LEU B 1 322 ? 4.376 29.907 -24.656 1.00 5.67 322 LEU B O 1
ATOM 6024 N N . ALA B 1 323 ? 4.680 31.361 -23.074 1.00 6.76 323 ALA B N 1
ATOM 6025 C CA . ALA B 1 323 ? 3.490 32.142 -23.364 1.00 6.24 323 ALA B CA 1
ATOM 6026 C C . ALA B 1 323 ? 3.527 32.599 -24.813 1.00 6.61 323 ALA B C 1
ATOM 6027 O O . ALA B 1 323 ? 2.600 32.529 -25.509 1.00 7.19 323 ALA B O 1
ATOM 6029 N N . THR B 1 324 ? 4.690 33.029 -25.202 1.00 6.99 324 THR B N 1
ATOM 6030 C CA . THR B 1 324 ? 4.857 33.551 -26.544 1.00 6.67 324 THR B CA 1
ATOM 6031 C C . THR B 1 324 ? 4.710 32.441 -27.601 1.00 6.87 324 THR B C 1
ATOM 6032 O O . THR B 1 324 ? 4.032 32.612 -28.542 1.00 6.97 324 THR B O 1
ATOM 6036 N N . PHE B 1 325 ? 5.366 31.317 -27.406 1.00 6.75 325 PHE B N 1
ATOM 6037 C CA . PHE B 1 325 ? 5.143 30.183 -28.276 1.00 6.38 325 PHE B CA 1
ATOM 6038 C C . PHE B 1 325 ? 3.658 29.807 -28.281 1.00 7.23 325 PHE B C 1
ATOM 6039 O O . PHE B 1 325 ? 3.112 29.460 -29.262 1.00 6.94 325 PHE B O 1
ATOM 6047 N N . ASN B 1 326 ? 3.051 29.828 -27.110 1.00 7.61 326 ASN B N 1
ATOM 6048 C CA . ASN B 1 326 ? 1.683 29.372 -26.992 1.00 8.37 326 ASN B CA 1
ATOM 6049 C C . ASN B 1 326 ? 0.665 30.246 -27.755 1.00 8.49 326 ASN B C 1
ATOM 6050 O O . ASN B 1 326 ? -0.365 29.796 -28.097 1.00 7.96 326 ASN B O 1
ATOM 6055 N N . MET B 1 327 ? 1.000 31.508 -27.964 1.00 7.27 327 MET B N 1
ATOM 6056 C CA . MET B 1 327 ? 0.157 32.388 -28.751 1.00 9.37 327 MET B CA 1
ATOM 6057 C C . MET B 1 327 ? 0.212 32.124 -30.251 1.00 9.90 327 MET B C 1
ATOM 6058 O O . MET B 1 327 ? -0.599 32.592 -30.980 1.00 12.61 327 MET B O 1
ATOM 6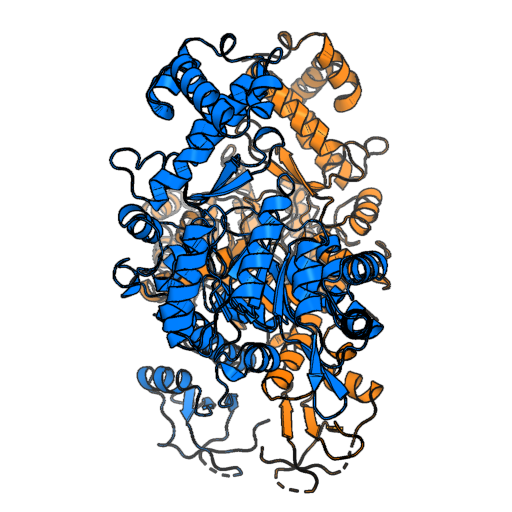063 N N . GLY B 1 328 ? 1.214 31.354 -30.643 1.00 9.15 328 GLY B N 1
ATOM 6064 C CA . GLY B 1 328 ? 1.490 31.034 -32.030 1.00 8.56 328 GLY B CA 1
ATOM 6065 C C . GLY B 1 328 ? 2.785 31.587 -32.675 1.00 8.06 328 GLY B C 1
ATOM 6066 O O . GLY B 1 328 ? 2.957 31.503 -33.867 1.00 7.10 328 GLY B O 1
ATOM 6067 N N . ALA B 1 329 ? 3.645 32.163 -31.855 1.00 7.30 329 ALA B N 1
ATOM 6068 C CA . ALA B 1 329 ? 4.950 32.634 -32.307 1.00 7.30 329 ALA B CA 1
ATOM 6069 C C . ALA B 1 329 ? 5.763 31.521 -32.979 1.00 7.30 329 ALA B C 1
ATOM 6070 O O . ALA B 1 329 ? 5.882 30.500 -32.495 1.00 8.04 329 ALA B O 1
ATOM 6072 N N . ALA B 1 330 ? 6.265 31.818 -34.138 1.00 7.40 330 ALA B N 1
ATOM 6073 C CA . ALA B 1 330 ? 7.186 30.958 -34.846 1.00 7.29 330 ALA B CA 1
ATOM 6074 C C . ALA B 1 330 ? 8.527 30.832 -34.126 1.00 7.44 330 ALA B C 1
ATOM 6075 O O . ALA B 1 330 ? 9.220 29.892 -34.281 1.00 7.69 330 ALA B O 1
ATOM 6077 N N . TYR B 1 331 ? 8.846 31.877 -33.397 1.00 7.47 331 TYR B N 1
ATOM 6078 C CA . TYR B 1 331 ? 10.080 31.999 -32.679 1.00 6.44 331 TYR B CA 1
ATOM 6079 C C . TYR B 1 331 ? 9.998 33.146 -31.678 1.00 6.66 331 TYR B C 1
ATOM 6080 O O . TYR B 1 331 ? 9.181 33.986 -31.777 1.00 6.65 331 TYR B O 1
ATOM 6089 N N . ILE B 1 332 ? 10.914 33.111 -30.754 1.00 6.18 332 ILE B N 1
ATOM 6090 C CA . ILE B 1 332 ? 10.983 34.133 -29.748 1.00 6.26 332 ILE B CA 1
ATOM 6091 C C . ILE B 1 332 ? 12.282 34.955 -29.867 1.00 6.60 332 ILE B C 1
ATOM 6092 O O . ILE B 1 332 ? 13.255 34.501 -30.386 1.00 6.71 332 ILE B O 1
ATOM 6097 N N . VAL B 1 333 ? 12.249 36.155 -29.356 1.00 5.53 333 VAL B N 1
ATOM 6098 C CA . VAL B 1 333 ? 13.362 37.037 -29.457 1.00 6.09 333 VAL B CA 1
ATOM 6099 C C . VAL B 1 333 ? 13.673 37.642 -28.090 1.00 6.32 333 VAL B C 1
ATOM 6100 O O . VAL B 1 333 ? 12.823 38.114 -27.429 1.00 6.61 333 VAL B O 1
ATOM 6104 N N . THR B 1 334 ? 14.938 37.603 -27.711 1.00 7.01 334 THR B N 1
ATOM 6105 C CA . THR B 1 334 ? 15.352 38.249 -26.485 1.00 7.30 334 THR B CA 1
ATOM 6106 C C . THR B 1 334 ? 16.344 39.395 -26.782 1.00 7.91 334 THR B C 1
ATOM 6107 O O . THR B 1 334 ? 16.991 39.384 -27.771 1.00 8.17 334 THR B O 1
ATOM 6111 N N . GLY B 1 335 ? 16.427 40.349 -25.865 1.00 8.02 335 GLY B N 1
ATOM 6112 C CA . GLY B 1 335 ? 17.305 41.495 -26.001 1.00 7.64 335 GLY B CA 1
ATOM 6113 C C . GLY B 1 335 ? 17.824 41.992 -24.657 1.00 8.09 335 GLY B C 1
ATOM 6114 O O . GLY B 1 335 ? 18.952 41.907 -24.401 1.00 7.39 335 GLY B O 1
ATOM 6115 N N . SER B 1 336 ? 16.923 42.448 -23.815 1.00 7.46 336 SER B N 1
ATOM 6116 C CA . SER B 1 336 ? 17.342 43.000 -22.554 1.00 7.26 336 SER B CA 1
ATOM 6117 C C . SER B 1 336 ? 18.286 42.076 -21.759 1.00 7.89 336 SER B C 1
ATOM 6118 O O . SER B 1 336 ? 19.256 42.514 -21.280 1.00 10.13 336 SER B O 1
ATOM 6121 N N . ILE B 1 337 ? 17.951 40.805 -21.641 1.00 7.38 337 ILE B N 1
ATOM 6122 C CA . ILE B 1 337 ? 18.750 39.872 -20.897 1.00 7.08 337 ILE B CA 1
ATOM 6123 C C . ILE B 1 337 ? 20.139 39.653 -21.510 1.00 7.73 337 ILE B C 1
ATOM 6124 O O . ILE B 1 337 ? 21.045 39.316 -20.820 1.00 7.76 337 ILE B O 1
ATOM 6129 N N . ASN B 1 338 ? 20.263 39.848 -22.806 1.00 7.11 338 ASN B N 1
ATOM 6130 C CA . ASN B 1 338 ? 21.526 39.613 -23.432 1.00 6.75 338 ASN B CA 1
ATOM 6131 C C . ASN B 1 338 ? 22.561 40.672 -23.162 1.00 7.05 338 ASN B C 1
ATOM 6132 O O . ASN B 1 338 ? 23.665 40.391 -23.112 1.00 7.40 338 ASN B O 1
ATOM 6137 N N . GLN B 1 339 ? 22.134 41.904 -22.967 1.00 7.10 339 GLN B N 1
ATOM 6138 C CA . GLN B 1 339 ? 23.072 42.943 -22.558 1.00 8.02 339 GLN B CA 1
ATOM 6139 C C . GLN B 1 339 ? 23.728 42.658 -21.196 1.00 8.47 339 GLN B C 1
ATOM 6140 O O . GLN B 1 339 ? 24.733 43.135 -20.925 1.00 10.00 339 GLN B O 1
ATOM 6146 N N . ALA B 1 340 ? 23.067 41.856 -20.395 1.00 9.32 340 ALA B N 1
ATOM 6147 C CA . ALA B 1 340 ? 23.482 41.515 -19.063 1.00 10.05 340 ALA B CA 1
ATOM 6148 C C . ALA B 1 340 ? 24.564 40.439 -19.010 1.00 10.35 340 ALA B C 1
ATOM 6149 O O . ALA B 1 340 ? 25.074 40.114 -17.965 1.00 11.04 340 ALA B O 1
ATOM 6151 N N . CYS B 1 341 ? 24.785 39.831 -20.167 1.00 9.44 341 CYS B N 1
ATOM 6152 C CA . CYS B 1 341 ? 25.694 38.706 -20.316 1.00 8.82 341 CYS B CA 1
ATOM 6153 C C . CYS B 1 341 ? 27.167 39.079 -20.600 1.00 9.30 341 CYS B C 1
ATOM 6154 O O . CYS B 1 341 ? 27.438 40.083 -21.159 1.00 9.46 341 CYS B O 1
ATOM 6157 N N . VAL B 1 342 ? 28.092 38.197 -20.242 1.00 10.46 342 VAL B N 1
ATOM 6158 C CA . VAL B 1 342 ? 29.479 38.552 -20.324 1.00 11.63 342 VAL B CA 1
ATOM 6159 C C . VAL B 1 342 ? 29.957 38.805 -21.752 1.00 11.38 342 VAL B C 1
ATOM 6160 O O . VAL B 1 342 ? 30.887 39.512 -21.941 1.00 11.69 342 VAL B O 1
ATOM 6164 N N . GLU B 1 343 ? 29.299 38.196 -22.727 1.00 10.48 343 GLU B N 1
ATOM 6165 C CA . GLU B 1 343 ? 29.648 38.384 -24.138 1.00 12.63 343 GLU B CA 1
ATOM 6166 C C . GLU B 1 343 ? 29.289 39.774 -24.715 1.00 10.97 343 GLU B C 1
ATOM 6167 O O . GLU B 1 343 ? 29.847 40.172 -25.671 1.00 11.23 343 GLU B O 1
ATOM 6173 N N . ALA B 1 344 ? 28.347 40.463 -24.095 1.00 9.77 344 ALA B N 1
ATOM 6174 C CA . ALA B 1 344 ? 27.847 41.705 -24.615 1.00 9.76 344 ALA B CA 1
ATOM 6175 C C . ALA B 1 344 ? 28.894 42.803 -24.617 1.00 11.04 344 ALA B C 1
ATOM 6176 O O . ALA B 1 344 ? 29.747 42.804 -23.792 1.00 10.87 344 ALA B O 1
ATOM 6178 N N . GLY B 1 345 ? 28.777 43.738 -25.556 1.00 11.08 345 GLY B N 1
ATOM 6179 C CA . GLY B 1 345 ? 29.654 44.877 -25.602 1.00 11.35 345 GLY B CA 1
ATOM 6180 C C . GLY B 1 345 ? 29.230 45.971 -24.647 1.00 12.54 345 GLY B C 1
ATOM 6181 O O . GLY B 1 345 ? 28.866 47.034 -25.044 1.00 14.47 345 GLY B O 1
ATOM 6182 N N . ALA B 1 346 ? 29.207 45.658 -23.380 1.00 11.04 346 ALA B N 1
ATOM 6183 C CA . ALA B 1 346 ? 28.802 46.587 -22.376 1.00 11.25 346 ALA B CA 1
ATOM 6184 C C . ALA B 1 346 ? 29.774 46.512 -21.198 1.00 12.78 346 ALA B C 1
ATOM 6185 O O . ALA B 1 346 ? 30.301 45.497 -20.944 1.00 11.77 346 ALA B O 1
ATOM 6187 N N . SER B 1 347 ? 29.950 47.612 -20.507 1.00 11.56 347 SER B N 1
ATOM 6188 C CA . SER B 1 347 ? 30.984 47.698 -19.507 1.00 12.07 347 SER B CA 1
ATOM 6189 C C . SER B 1 347 ? 30.714 46.763 -18.347 1.00 14.08 347 SER B C 1
ATOM 6190 O O . SER B 1 347 ? 29.608 46.367 -18.094 1.00 12.70 347 SER B O 1
ATOM 6193 N N . GLU B 1 348 ? 31.755 46.443 -17.613 1.00 12.44 348 GLU B N 1
ATOM 6194 C CA . GLU B 1 348 ? 31.595 45.651 -16.440 1.00 14.98 348 GLU B CA 1
ATOM 6195 C C . GLU B 1 348 ? 30.661 46.347 -15.451 1.00 12.90 348 GLU B C 1
ATOM 6196 O O . GLU B 1 348 ? 29.844 45.745 -14.874 1.00 12.86 348 GLU B O 1
ATOM 6202 N N . HIS B 1 349 ? 30.811 47.635 -15.294 1.00 11.83 349 HIS B N 1
ATOM 6203 C CA . HIS B 1 349 ? 29.924 48.397 -14.455 1.00 12.61 349 HIS B CA 1
ATOM 6204 C C . HIS B 1 349 ? 28.467 48.187 -14.825 1.00 12.04 349 HIS B C 1
ATOM 6205 O O . HIS B 1 349 ? 27.615 47.909 -14.008 1.00 13.17 349 HIS B O 1
ATOM 6212 N N . THR B 1 350 ? 28.220 48.381 -16.093 1.00 11.64 350 THR B N 1
ATOM 6213 C CA . THR B 1 350 ? 26.897 48.300 -16.624 1.00 9.83 350 THR B CA 1
ATOM 6214 C C . THR B 1 350 ? 26.309 46.920 -16.407 1.00 9.24 350 THR B C 1
ATOM 6215 O O . THR B 1 350 ? 25.255 46.801 -15.940 1.00 8.82 350 THR B O 1
ATOM 6219 N N . ARG B 1 351 ? 27.051 45.883 -16.782 1.00 9.96 351 ARG B N 1
ATOM 6220 C CA . ARG B 1 351 ? 26.580 44.514 -16.604 1.00 10.59 351 ARG B CA 1
ATOM 6221 C C . ARG B 1 351 ? 26.214 44.264 -15.145 1.00 11.09 351 ARG B C 1
ATOM 6222 O O . ARG B 1 351 ? 25.142 43.743 -14.838 1.00 10.02 351 ARG B O 1
ATOM 6230 N N . LYS B 1 352 ? 27.120 44.646 -14.252 1.00 11.47 352 LYS B N 1
ATOM 6231 C CA . LYS B 1 352 ? 26.916 44.518 -12.832 1.00 13.49 352 LYS B CA 1
ATOM 6232 C C . LYS B 1 352 ? 25.610 45.160 -12.390 1.00 13.24 352 LYS B C 1
ATOM 6233 O O . LYS B 1 352 ? 24.828 44.564 -11.758 1.00 13.11 352 LYS B O 1
ATOM 6239 N N . LEU B 1 353 ? 25.416 46.394 -12.767 1.00 12.15 353 LEU B N 1
ATOM 6240 C CA . LEU B 1 353 ? 24.209 47.108 -12.499 1.00 11.17 353 LEU B CA 1
ATOM 6241 C C . LEU B 1 353 ? 22.956 46.400 -13.092 1.00 10.86 353 LEU B C 1
ATOM 6242 O O . LEU B 1 353 ? 21.948 46.359 -12.482 1.00 11.08 353 LEU B O 1
ATOM 6247 N N . LEU B 1 354 ? 23.074 45.873 -14.287 1.00 10.91 354 LEU B N 1
ATOM 6248 C CA . LEU B 1 354 ? 21.955 45.211 -14.905 1.00 10.32 354 LEU B CA 1
ATOM 6249 C C . LEU B 1 354 ? 21.485 44.009 -14.092 1.00 10.97 354 LEU B C 1
ATOM 6250 O O . LEU B 1 354 ? 20.378 43.645 -14.179 1.00 12.14 354 LEU B O 1
ATOM 6255 N N . ALA B 1 355 ? 22.378 43.408 -13.328 1.00 11.12 355 ALA B N 1
ATOM 6256 C CA . ALA B 1 355 ? 22.032 42.257 -12.520 1.00 12.40 355 ALA B CA 1
ATOM 6257 C C . ALA B 1 355 ? 21.162 42.606 -11.307 1.00 14.18 355 ALA B C 1
ATOM 6258 O O . ALA B 1 355 ? 20.594 41.743 -10.701 1.00 15.57 355 ALA B O 1
ATOM 6260 N N . THR B 1 356 ? 21.097 43.879 -10.968 1.00 12.51 356 THR B N 1
ATOM 6261 C CA . THR B 1 356 ? 20.295 44.315 -9.860 1.00 15.13 356 THR B CA 1
ATOM 6262 C C . THR B 1 356 ? 19.020 45.075 -10.284 1.00 15.10 356 THR B C 1
ATOM 6263 O O . THR B 1 356 ? 18.232 45.428 -9.492 1.00 14.95 356 THR B O 1
ATOM 6267 N N . THR B 1 357 ? 18.876 45.286 -11.574 1.00 11.60 357 THR B N 1
ATOM 6268 C CA . THR B 1 357 ? 17.832 46.132 -12.079 1.00 11.97 357 THR B CA 1
ATOM 6269 C C . THR B 1 357 ? 16.520 45.388 -11.985 1.00 13.30 357 THR B C 1
ATOM 6270 O O . THR B 1 357 ? 16.395 44.343 -12.514 1.00 12.04 357 THR B O 1
ATOM 6274 N N . GLU B 1 358 ? 15.549 45.982 -11.299 1.00 11.53 358 GLU B N 1
ATOM 6275 C CA . GLU B 1 358 ? 14.226 45.386 -11.168 1.00 11.40 358 GLU B CA 1
ATOM 6276 C C . GLU B 1 358 ? 13.266 45.974 -12.197 1.00 11.74 358 GLU B C 1
ATOM 6277 O O . GLU B 1 358 ? 13.602 46.925 -12.902 1.00 11.75 358 GLU B O 1
ATOM 6283 N N . MET B 1 359 ? 12.069 45.402 -12.276 1.00 12.14 359 MET B N 1
ATOM 6284 C CA . MET B 1 359 ? 11.066 45.858 -13.211 1.00 15.60 359 MET B CA 1
ATOM 6285 C C . MET B 1 359 ? 10.676 47.344 -13.066 1.00 15.59 359 MET B C 1
ATOM 6286 O O . MET B 1 359 ? 10.464 48.003 -14.013 1.00 17.57 359 MET B O 1
ATOM 6291 N N . ALA B 1 360 ? 10.651 47.819 -11.853 1.00 16.84 360 ALA B N 1
ATOM 6292 C CA . ALA B 1 360 ? 10.385 49.211 -11.571 1.00 17.62 360 ALA B CA 1
ATOM 6293 C C . ALA B 1 360 ? 11.548 50.176 -11.868 1.00 18.11 360 ALA B C 1
ATOM 6294 O O . ALA B 1 360 ? 11.393 51.341 -11.674 1.00 18.95 360 ALA B O 1
ATOM 6296 N N . ASP B 1 361 ? 12.683 49.652 -12.294 1.00 13.40 361 ASP B N 1
ATOM 6297 C CA . ASP B 1 361 ? 13.872 50.417 -12.487 1.00 13.02 361 ASP B CA 1
ATOM 6298 C C . ASP B 1 361 ? 14.102 50.848 -13.953 1.00 11.44 361 ASP B C 1
ATOM 6299 O O . ASP B 1 361 ? 15.181 51.155 -14.297 1.00 11.72 361 ASP B O 1
ATOM 6304 N N . VAL B 1 362 ? 13.064 50.807 -14.763 1.00 11.22 362 VAL B N 1
ATOM 6305 C CA . VAL B 1 362 ? 13.158 51.254 -16.125 1.00 11.97 362 VAL B CA 1
ATOM 6306 C C . VAL B 1 362 ? 12.098 52.287 -16.392 1.00 14.09 362 VAL B C 1
ATOM 6307 O O . VAL B 1 362 ? 11.112 52.301 -15.750 1.00 16.74 362 VAL B O 1
ATOM 6311 N N . THR B 1 363 ? 12.362 53.169 -17.327 1.00 12.67 363 THR B N 1
ATOM 6312 C CA . THR B 1 363 ? 11.487 54.278 -17.614 1.00 13.46 363 THR B CA 1
ATOM 6313 C C . THR B 1 363 ? 11.680 54.737 -19.060 1.00 13.84 363 THR B C 1
ATOM 6314 O O . THR B 1 363 ? 12.660 54.417 -19.654 1.00 11.24 363 THR B O 1
ATOM 6318 N N . MET B 1 364 ? 10.749 55.536 -19.580 1.00 12.90 364 MET B N 1
ATOM 6319 C CA . MET B 1 364 ? 10.894 56.157 -20.894 1.00 13.77 364 MET B CA 1
ATOM 6320 C C . MET B 1 364 ? 11.630 57.500 -20.901 1.00 17.13 364 MET B C 1
ATOM 6321 O O . MET B 1 364 ? 11.285 58.372 -20.156 1.00 20.18 364 MET B O 1
ATOM 6326 N N . ALA B 1 365 ? 12.574 57.662 -21.798 1.00 13.90 365 ALA B N 1
ATOM 6327 C CA . ALA B 1 365 ? 13.380 58.874 -21.909 1.00 17.15 365 ALA B CA 1
ATOM 6328 C C . ALA B 1 365 ? 13.696 59.327 -23.352 1.00 24.63 365 ALA B C 1
ATOM 6329 O O . ALA B 1 365 ? 13.649 58.537 -24.211 1.00 21.93 365 ALA B O 1
ATOM 6331 N N . PRO B 1 366 ? 14.049 60.598 -23.574 1.00 23.71 366 PRO B N 1
ATOM 6332 C CA . PRO B 1 366 ? 14.362 61.107 -24.917 1.00 24.73 366 PRO B CA 1
ATOM 6333 C C . PRO B 1 366 ? 15.495 60.396 -25.628 1.00 26.21 366 PRO B C 1
ATOM 6334 O O . PRO B 1 366 ? 16.535 60.244 -25.073 1.00 25.97 366 PRO B O 1
ATOM 6338 N N . ALA B 1 367 ? 15.249 60.034 -26.870 1.00 26.56 367 ALA B N 1
ATOM 6339 C CA . ALA B 1 367 ? 16.190 59.343 -27.737 1.00 27.31 367 ALA B CA 1
ATOM 6340 C C . ALA B 1 367 ? 17.117 60.292 -28.521 1.00 29.39 367 ALA B C 1
ATOM 6341 O O . ALA B 1 367 ? 16.671 61.299 -29.024 1.00 33.05 367 ALA B O 1
ATOM 6343 N N . ALA B 1 368 ? 18.393 59.963 -28.639 1.00 24.06 368 ALA B N 1
ATOM 6344 C CA . ALA B 1 368 ? 19.272 60.829 -29.403 1.00 29.53 368 ALA B CA 1
ATOM 6345 C C . ALA B 1 368 ? 18.751 60.938 -30.830 1.00 34.71 368 ALA B C 1
ATOM 6346 O O . ALA B 1 368 ? 18.774 61.975 -31.427 1.00 30.95 368 ALA B O 1
ATOM 6348 N N . ASP B 1 369 ? 18.219 59.833 -31.314 1.00 37.58 369 ASP B N 1
ATOM 6349 C CA . ASP B 1 369 ? 17.699 59.737 -32.652 1.00 45.49 369 ASP B CA 1
ATOM 6350 C C . ASP B 1 369 ? 16.259 60.181 -32.615 1.00 40.41 369 ASP B C 1
ATOM 6351 O O . ASP B 1 369 ? 15.452 59.543 -31.996 1.00 41.50 369 ASP B O 1
ATOM 6353 N N . MET B 1 370 ? 15.938 61.270 -33.266 1.00 39.43 370 MET B N 1
ATOM 6354 C CA . MET B 1 370 ? 14.590 61.809 -33.217 1.00 40.54 370 MET B CA 1
ATOM 6355 C C . MET B 1 370 ? 14.251 62.490 -31.913 1.00 33.31 370 MET B C 1
ATOM 6356 O O . MET B 1 370 ? 13.115 62.724 -31.594 1.00 28.33 370 MET B O 1
ATOM 6361 N N . PHE B 1 371 ? 15.305 62.834 -31.218 1.00 32.93 371 PHE B N 1
ATOM 6362 C CA . PHE B 1 371 ? 15.239 63.734 -30.112 1.00 28.40 371 PHE B CA 1
ATOM 6363 C C . PHE B 1 371 ? 14.264 64.859 -30.410 1.00 29.83 371 PHE B C 1
ATOM 6364 O O . PHE B 1 371 ? 13.322 65.073 -29.730 1.00 27.03 371 PHE B O 1
ATOM 6372 N N . GLU B 1 372 ? 14.560 65.559 -31.474 1.00 30.84 372 GLU B N 1
ATOM 6373 C CA . GLU B 1 372 ? 13.814 66.689 -31.899 1.00 36.20 372 GLU B CA 1
ATOM 6374 C C . GLU B 1 372 ? 12.313 66.464 -32.017 1.00 36.20 372 GLU B C 1
ATOM 6375 O O . GLU B 1 372 ? 11.575 67.319 -31.648 1.00 37.35 372 GLU B O 1
ATOM 6381 N N . MET B 1 373 ? 11.854 65.319 -32.485 1.00 36.32 373 MET B N 1
ATOM 6382 C CA . MET B 1 373 ? 10.417 65.031 -32.483 1.00 38.58 373 MET B CA 1
ATOM 6383 C C . MET B 1 373 ? 9.829 64.458 -31.195 1.00 38.49 373 MET B C 1
ATOM 6384 O O . MET B 1 373 ? 8.693 64.049 -31.186 1.00 34.02 373 MET B O 1
ATOM 6386 N N . GLY B 1 374 ? 10.593 64.419 -30.112 1.00 32.76 374 GLY B N 1
ATOM 6387 C CA . GLY B 1 374 ? 10.090 63.837 -28.881 1.00 28.44 374 GLY B CA 1
ATOM 6388 C C . GLY B 1 374 ? 9.956 62.308 -28.787 1.00 29.60 374 GLY B C 1
ATOM 6389 O O . GLY B 1 374 ? 9.205 61.799 -27.992 1.00 32.48 374 GLY B O 1
ATOM 6390 N N . VAL B 1 375 ? 10.681 61.571 -29.586 1.00 25.38 375 VAL B N 1
ATOM 6391 C CA . VAL B 1 375 ? 10.625 60.154 -29.399 1.00 29.33 375 VAL B CA 1
ATOM 6392 C C . VAL B 1 375 ? 11.453 59.767 -28.178 1.00 27.85 375 VAL B C 1
ATOM 6393 O O . VAL B 1 375 ? 12.404 60.412 -27.880 1.00 24.38 375 VAL B O 1
ATOM 6397 N N . LYS B 1 376 ? 11.035 58.697 -27.527 1.00 24.76 376 LYS B N 1
ATOM 6398 C CA . LYS B 1 376 ? 11.586 58.179 -26.302 1.00 25.12 376 LYS B CA 1
ATOM 6399 C C . LYS B 1 376 ? 11.952 56.684 -26.383 1.00 18.88 376 LYS B C 1
ATOM 6400 O O . LYS B 1 376 ? 11.443 55.983 -27.193 1.00 23.05 376 LYS B O 1
ATOM 6406 N N . LEU B 1 377 ? 12.830 56.253 -25.512 1.00 13.38 377 LEU B N 1
ATOM 6407 C CA . LEU B 1 377 ? 13.196 54.872 -25.438 1.00 14.27 377 LEU B CA 1
ATOM 6408 C C . LEU B 1 377 ? 13.266 54.388 -23.990 1.00 12.65 377 LEU B C 1
ATOM 6409 O O . LEU B 1 377 ? 13.288 55.170 -23.108 1.00 12.70 377 LEU B O 1
ATOM 6414 N N . GLN B 1 378 ? 13.216 53.094 -23.789 1.00 10.63 378 GLN B N 1
ATOM 6415 C CA . GLN B 1 378 ? 13.108 52.571 -22.479 1.00 9.40 378 GLN B CA 1
ATOM 6416 C C . GLN B 1 378 ? 14.517 52.249 -21.940 1.00 8.95 378 GLN B C 1
ATOM 6417 O O . GLN B 1 378 ? 15.253 51.484 -22.519 1.00 8.09 378 GLN B O 1
ATOM 6423 N N . VAL B 1 379 ? 14.825 52.865 -20.816 1.00 8.48 379 VAL B N 1
ATOM 6424 C CA . VAL B 1 379 ? 16.146 52.819 -20.221 1.00 9.44 379 VAL B CA 1
ATOM 6425 C C . VAL B 1 379 ? 16.158 52.625 -18.707 1.00 9.64 379 VAL B C 1
ATOM 6426 O O . VAL B 1 379 ? 15.206 52.816 -18.045 1.00 9.28 379 VAL B O 1
ATOM 6430 N N . VAL B 1 380 ? 17.302 52.208 -18.243 1.00 9.22 380 VAL B N 1
ATOM 6431 C CA . VAL B 1 380 ? 17.525 52.081 -16.816 1.00 10.44 380 VAL B CA 1
ATOM 6432 C C . VAL B 1 380 ? 17.547 53.442 -16.095 1.00 9.52 380 VAL B C 1
ATOM 6433 O O . VAL B 1 380 ? 18.180 54.371 -16.545 1.00 8.92 380 VAL B O 1
ATOM 6437 N N . LYS B 1 381 ? 16.843 53.492 -14.980 1.00 11.22 381 LYS B N 1
ATOM 6438 C CA . LYS B 1 381 ? 16.756 54.689 -14.181 1.00 12.21 381 LYS B CA 1
ATOM 6439 C C . LYS B 1 381 ? 17.213 54.540 -12.722 1.00 17.23 381 LYS B C 1
ATOM 6440 O O . LYS B 1 381 ? 17.161 55.456 -11.990 1.00 18.75 381 LYS B O 1
ATOM 6446 N N . ARG B 1 382 ? 17.648 53.376 -12.333 1.00 15.44 382 ARG B N 1
ATOM 6447 C CA . ARG B 1 382 ? 18.283 53.246 -11.032 1.00 17.31 382 ARG B CA 1
ATOM 6448 C C . ARG B 1 382 ? 19.779 52.992 -11.202 1.00 15.45 382 ARG B C 1
ATOM 6449 O O . ARG B 1 382 ? 20.182 52.156 -11.920 1.00 14.64 382 ARG B O 1
ATOM 6457 N N . GLY B 1 383 ? 20.577 53.798 -10.548 1.00 13.46 383 GLY B N 1
ATOM 6458 C CA . GLY B 1 383 ? 21.996 53.730 -10.685 1.00 12.83 383 GLY B CA 1
ATOM 6459 C C . GLY B 1 383 ? 22.582 54.625 -11.756 1.00 13.25 383 GLY B C 1
ATOM 6460 O O . GLY B 1 383 ? 23.741 54.572 -11.996 1.00 15.50 383 GLY B O 1
ATOM 6461 N N . THR B 1 384 ? 21.738 55.419 -12.370 1.00 12.35 384 THR B N 1
ATOM 6462 C CA . THR B 1 384 ? 22.153 56.385 -13.324 1.00 11.47 384 THR B CA 1
ATOM 6463 C C . THR B 1 384 ? 21.177 57.535 -13.364 1.00 12.38 384 THR B C 1
ATOM 6464 O O . THR B 1 384 ? 20.023 57.371 -13.123 1.00 14.81 384 THR B O 1
ATOM 6468 N N . LEU B 1 385 ? 21.690 58.694 -13.696 1.00 10.70 385 LEU B N 1
ATOM 6469 C CA . LEU B 1 385 ? 20.910 59.881 -13.762 1.00 10.71 385 LEU B CA 1
ATOM 6470 C C . LEU B 1 385 ? 20.561 60.265 -15.227 1.00 10.80 385 LEU B C 1
ATOM 6471 O O . LEU B 1 385 ? 19.922 61.239 -15.469 1.00 11.46 385 LEU B O 1
ATOM 6476 N N . PHE B 1 386 ? 21.007 59.452 -16.159 1.00 10.38 386 PHE B N 1
ATOM 6477 C CA . PHE B 1 386 ? 20.726 59.726 -17.551 1.00 10.93 386 PHE B CA 1
ATOM 6478 C C . PHE B 1 386 ? 19.283 60.128 -17.894 1.00 12.24 386 PHE B C 1
ATOM 6479 O O . PHE B 1 386 ? 19.090 61.088 -18.551 1.00 12.36 386 PHE B O 1
ATOM 6487 N N . PRO B 1 387 ? 18.276 59.388 -17.462 1.00 12.21 387 PRO B N 1
ATOM 6488 C CA . PRO B 1 387 ? 16.924 59.724 -17.896 1.00 12.71 387 PRO B CA 1
ATOM 6489 C C . PRO B 1 387 ? 16.462 61.087 -17.405 1.00 14.51 387 PRO B C 1
ATOM 6490 O O . PRO B 1 387 ? 15.793 61.754 -18.098 1.00 14.27 387 PRO B O 1
ATOM 6494 N N . MET B 1 388 ? 16.818 61.447 -16.193 1.00 12.87 388 MET B N 1
ATOM 6495 C CA . MET B 1 388 ? 16.453 62.743 -15.656 1.00 15.45 388 MET B CA 1
ATOM 6496 C C . MET B 1 388 ? 17.137 63.840 -16.482 1.00 15.01 388 MET B C 1
ATOM 6497 O O . MET B 1 388 ? 16.538 64.776 -16.848 1.00 15.47 388 MET B O 1
ATOM 6502 N N . ARG B 1 389 ? 18.399 63.637 -16.753 1.00 13.05 389 ARG B N 1
ATOM 6503 C CA . ARG B 1 389 ? 19.188 64.576 -17.524 1.00 12.35 389 ARG B CA 1
ATOM 6504 C C . ARG B 1 389 ? 18.720 64.674 -18.969 1.00 14.07 389 ARG B C 1
ATOM 6505 O O . ARG B 1 389 ? 18.600 65.734 -19.464 1.00 16.64 389 ARG B O 1
ATOM 6513 N N . ALA B 1 390 ? 18.421 63.553 -19.610 1.00 12.50 390 ALA B N 1
ATOM 6514 C CA . ALA B 1 390 ? 17.874 63.573 -20.946 1.00 12.65 390 ALA B CA 1
ATOM 6515 C C . ALA B 1 390 ? 16.548 64.303 -20.991 1.00 16.92 390 ALA B C 1
ATOM 6516 O O . ALA B 1 390 ? 16.293 65.070 -21.840 1.00 15.13 390 ALA B O 1
ATOM 6518 N N . ASN B 1 391 ? 15.712 64.008 -20.022 1.00 17.62 391 ASN B N 1
ATOM 6519 C CA . ASN B 1 391 ? 14.452 64.670 -19.910 1.00 20.52 391 ASN B CA 1
ATOM 6520 C C . ASN B 1 391 ? 14.636 66.189 -19.770 1.00 20.09 391 ASN B C 1
ATOM 6521 O O . ASN B 1 391 ? 13.953 66.920 -20.375 1.00 22.04 391 ASN B O 1
ATOM 6526 N N . LYS B 1 392 ? 15.611 66.621 -19.023 1.00 17.44 392 LYS B N 1
ATOM 6527 C CA . LYS B 1 392 ? 15.867 68.015 -18.855 1.00 21.06 392 LYS B CA 1
ATOM 6528 C C . LYS B 1 392 ? 16.261 68.684 -20.174 1.00 20.23 392 LYS B C 1
ATOM 6529 O O . LYS B 1 392 ? 15.840 69.764 -20.458 1.00 21.34 392 LYS B O 1
ATOM 6531 N N . LEU B 1 393 ? 17.070 68.008 -20.956 1.00 16.45 393 LEU B N 1
ATOM 6532 C CA . LEU B 1 393 ? 17.549 68.514 -22.225 1.00 17.48 393 LEU B CA 1
ATOM 6533 C C . LEU B 1 393 ? 16.388 68.709 -23.175 1.00 16.45 393 LEU B C 1
ATOM 6534 O O . LEU B 1 393 ? 16.345 69.651 -23.886 1.00 16.53 393 LEU B O 1
ATOM 6539 N N . TYR B 1 394 ? 15.438 67.793 -23.144 1.00 18.14 394 TYR B N 1
ATOM 6540 C CA . TYR B 1 394 ? 14.272 67.906 -23.980 1.00 18.39 394 TYR B CA 1
ATOM 6541 C C . TYR B 1 394 ? 13.406 69.092 -23.558 1.00 22.71 394 TYR B C 1
ATOM 6542 O O . TYR B 1 394 ? 12.940 69.807 -24.376 1.00 22.96 394 TYR B O 1
ATOM 6551 N N . GLU B 1 395 ? 13.166 69.239 -22.273 1.00 23.64 395 GLU B N 1
ATOM 6552 C CA . GLU B 1 395 ? 12.391 70.357 -21.781 1.00 29.14 395 GLU B CA 1
ATOM 6553 C C . GLU B 1 395 ? 13.015 71.698 -22.217 1.00 28.57 395 GLU B C 1
ATOM 6554 O O . GLU B 1 395 ? 12.353 72.568 -22.738 1.00 29.45 395 GLU B O 1
ATOM 6560 N N . ILE B 1 396 ? 14.298 71.825 -22.010 1.00 24.44 396 ILE B N 1
ATOM 6561 C CA . ILE B 1 396 ? 15.005 73.020 -22.377 1.00 24.44 396 ILE B CA 1
ATOM 6562 C C . ILE B 1 396 ? 14.990 73.243 -23.889 1.00 25.50 396 ILE B C 1
ATOM 6563 O O . ILE B 1 396 ? 14.709 74.326 -24.354 1.00 22.29 396 ILE B O 1
ATOM 6568 N N . TYR B 1 397 ? 15.269 72.190 -24.638 1.00 21.78 397 TYR B N 1
ATOM 6569 C CA . TYR B 1 397 ? 15.244 72.270 -26.082 1.00 24.20 397 TYR B CA 1
ATOM 6570 C C . TYR B 1 397 ? 13.932 72.763 -26.578 1.00 26.60 397 TYR B C 1
ATOM 6571 O O . TYR B 1 397 ? 13.901 73.581 -27.433 1.00 28.44 397 TYR B O 1
ATOM 6580 N N . THR B 1 398 ? 12.848 72.225 -26.063 1.00 24.86 398 THR B N 1
ATOM 6581 C CA . THR B 1 398 ? 11.549 72.630 -26.521 1.00 28.66 398 THR B CA 1
ATOM 6582 C C . THR B 1 398 ? 11.105 74.007 -26.041 1.00 33.11 398 THR B C 1
ATOM 6583 O O . THR B 1 398 ? 10.299 74.627 -26.661 1.00 35.22 398 THR B O 1
ATOM 6587 N N . ARG B 1 399 ? 11.635 74.468 -24.939 1.00 32.61 399 ARG B N 1
ATOM 6588 C CA . ARG B 1 399 ? 11.173 75.698 -24.362 1.00 30.81 399 ARG B CA 1
ATOM 6589 C C . ARG B 1 399 ? 11.955 76.917 -24.850 1.00 37.07 399 ARG B C 1
ATOM 6590 O O . ARG B 1 399 ? 11.422 77.987 -24.950 1.00 38.67 399 ARG B O 1
ATOM 6592 N N . TYR B 1 400 ? 13.213 76.750 -25.170 1.00 35.71 400 TYR B N 1
ATOM 6593 C CA . TYR B 1 400 ? 13.971 77.849 -25.683 1.00 35.66 400 TYR B CA 1
ATOM 6594 C C . TYR B 1 400 ? 14.278 77.845 -27.154 1.00 35.58 400 TYR B C 1
ATOM 6595 O O . TYR B 1 400 ? 14.169 76.851 -27.826 1.00 31.24 400 TYR B O 1
ATOM 6604 N N . ASP B 1 401 ? 14.627 79.037 -27.631 1.00 32.77 401 ASP B N 1
ATOM 6605 C CA . ASP B 1 401 ? 14.888 79.307 -29.011 1.00 35.50 401 ASP B CA 1
ATOM 6606 C C . ASP B 1 401 ? 16.282 78.947 -29.422 1.00 35.69 401 ASP B C 1
ATOM 6607 O O . ASP B 1 401 ? 16.530 78.639 -30.561 1.00 31.43 401 ASP B O 1
ATOM 6612 N N . SER B 1 402 ? 17.197 79.062 -28.474 1.00 33.38 402 SER B N 1
ATOM 6613 C CA . SER B 1 402 ? 18.604 79.079 -28.717 1.00 32.37 402 SER B CA 1
ATOM 6614 C C . SER B 1 402 ? 19.317 78.857 -27.391 1.00 31.57 402 SER B C 1
ATOM 6615 O O . SER B 1 402 ? 18.757 79.083 -26.373 1.00 42.45 402 SER B O 1
ATOM 6618 N N . ILE B 1 403 ? 20.558 78.479 -27.375 1.00 31.36 403 ILE B N 1
ATOM 6619 C CA . ILE B 1 403 ? 21.178 78.356 -26.065 1.00 35.08 403 ILE B CA 1
ATOM 6620 C C . ILE B 1 403 ? 21.338 79.673 -25.304 1.00 31.69 403 ILE B C 1
ATOM 6621 O O . ILE B 1 403 ? 21.530 79.715 -24.124 1.00 31.81 403 ILE B O 1
ATOM 6626 N N . GLU B 1 404 ? 21.261 80.741 -26.043 1.00 33.01 404 GLU B N 1
ATOM 6627 C CA . GLU B 1 404 ? 21.457 82.119 -25.612 1.00 34.09 404 GLU B CA 1
ATOM 6628 C C . GLU B 1 404 ? 20.251 82.525 -24.832 1.00 34.87 404 GLU B C 1
ATOM 6629 O O . GLU B 1 404 ? 20.319 83.299 -23.922 1.00 41.23 404 GLU B O 1
ATOM 6635 N N . ALA B 1 405 ? 19.131 81.957 -25.185 1.00 33.17 405 ALA B N 1
ATOM 6636 C CA . ALA B 1 405 ? 17.914 82.189 -24.484 1.00 29.58 405 ALA B CA 1
ATOM 6637 C C . ALA B 1 405 ? 17.811 81.395 -23.190 1.00 34.67 405 ALA B C 1
ATOM 6638 O O . ALA B 1 405 ? 16.932 81.626 -22.403 1.00 35.38 405 ALA B O 1
ATOM 6640 N N . ILE B 1 406 ? 18.687 80.428 -22.980 1.00 28.74 406 ILE B N 1
ATOM 6641 C CA . ILE B 1 406 ? 18.577 79.671 -21.765 1.00 29.88 406 ILE B CA 1
ATOM 6642 C C . ILE B 1 406 ? 19.071 80.563 -20.633 1.00 32.53 406 ILE B C 1
ATOM 6643 O O . ILE B 1 406 ? 20.123 81.133 -20.725 1.00 28.64 406 ILE B O 1
ATOM 6648 N N . PRO B 1 407 ? 18.272 80.678 -19.577 1.00 34.27 407 PRO B N 1
ATOM 6649 C CA . PRO B 1 407 ? 18.616 81.540 -18.442 1.00 41.25 407 PRO B CA 1
ATOM 6650 C C . PRO B 1 407 ? 19.967 81.178 -17.837 1.00 41.14 407 PRO B C 1
ATOM 6651 O O . PRO B 1 407 ? 20.045 80.274 -17.005 1.00 48.71 407 PRO B O 1
ATOM 6655 N N . ALA B 1 408 ? 20.969 81.974 -18.133 1.00 46.27 408 ALA B N 1
ATOM 6656 C CA . ALA B 1 408 ? 22.274 81.761 -17.573 1.00 47.99 408 ALA B CA 1
ATOM 6657 C C . ALA B 1 408 ? 22.177 80.860 -16.369 1.00 46.63 408 ALA B C 1
ATOM 6658 O O . ALA B 1 408 ? 23.112 80.220 -16.041 1.00 48.33 408 ALA B O 1
ATOM 6660 N N . GLU B 1 409 ? 21.018 80.814 -15.745 1.00 48.51 409 GLU B N 1
ATOM 6661 C CA . GLU B 1 409 ? 20.855 80.060 -14.516 1.00 50.48 409 GLU B CA 1
ATOM 6662 C C . GLU B 1 409 ? 21.051 78.590 -14.695 1.00 50.08 409 GLU B C 1
ATOM 6663 O O . GLU B 1 409 ? 22.105 78.059 -14.397 1.00 44.04 409 GLU B O 1
ATOM 6665 N N . GLU B 1 410 ? 19.982 77.943 -15.130 1.00 44.57 410 GLU B N 1
ATOM 6666 C CA . GLU B 1 410 ? 19.998 76.544 -15.416 1.00 46.08 410 GLU B CA 1
ATOM 6667 C C . GLU B 1 410 ? 20.980 76.199 -16.530 1.00 36.22 410 GLU B C 1
ATOM 6668 O O . GLU B 1 410 ? 21.415 75.102 -16.634 1.00 35.12 410 GLU B O 1
ATOM 6674 N N . ARG B 1 411 ? 21.354 77.167 -17.316 1.00 30.27 411 ARG B N 1
ATOM 6675 C CA . ARG B 1 411 ? 22.412 76.933 -18.242 1.00 33.42 411 ARG B CA 1
ATOM 6676 C C . ARG B 1 411 ? 23.657 76.480 -17.526 1.00 31.74 411 ARG B C 1
ATOM 6677 O O . ARG B 1 411 ? 24.283 75.574 -17.931 1.00 23.33 411 ARG B O 1
ATOM 6685 N N . GLN B 1 412 ? 23.993 77.148 -16.431 1.00 33.24 412 GLN B N 1
ATOM 6686 C CA . GLN B 1 412 ? 25.173 76.808 -15.684 1.00 30.83 412 GLN B CA 1
ATOM 6687 C C . GLN B 1 412 ? 25.088 75.462 -14.997 1.00 28.69 412 GLN B C 1
ATOM 6688 O O . GLN B 1 412 ? 26.079 74.815 -14.874 1.00 29.77 412 GLN B O 1
ATOM 6690 N N . LYS B 1 413 ? 23.914 75.060 -14.547 1.00 23.76 413 LYS B N 1
ATOM 6691 C CA . LYS B 1 413 ? 23.779 73.732 -13.978 1.00 25.65 413 LYS B CA 1
ATOM 6692 C C . LYS B 1 413 ? 23.932 72.633 -15.036 1.00 24.66 413 LYS B C 1
ATOM 6693 O O . LYS B 1 413 ? 24.525 71.625 -14.794 1.00 23.97 413 LYS B O 1
ATOM 6695 N N . LEU B 1 414 ? 23.367 72.850 -16.205 1.00 22.65 414 LEU B N 1
ATOM 6696 C CA . LEU B 1 414 ? 23.606 71.936 -17.298 1.00 22.73 414 LEU B CA 1
ATOM 6697 C C . LEU B 1 414 ? 25.081 71.783 -17.511 1.00 20.44 414 LEU B C 1
ATOM 6698 O O . LEU B 1 414 ? 25.567 70.724 -17.608 1.00 18.09 414 LEU B O 1
ATOM 6703 N N . GLU B 1 415 ? 25.777 72.907 -17.604 1.00 17.34 415 GLU B N 1
ATOM 6704 C CA . GLU B 1 415 ? 27.197 72.903 -17.859 1.00 17.99 415 GLU B CA 1
ATOM 6705 C C . GLU B 1 415 ? 27.965 72.165 -16.808 1.00 18.46 415 GLU B C 1
ATOM 6706 O O . GLU B 1 415 ? 28.883 71.480 -17.111 1.00 19.17 415 GLU B O 1
ATOM 6712 N N . GLU B 1 416 ? 27.530 72.302 -15.578 1.00 18.28 416 GLU B N 1
ATOM 6713 C CA . GLU B 1 416 ? 28.129 71.645 -14.444 1.00 20.99 416 GLU B CA 1
ATOM 6714 C C . GLU B 1 416 ? 27.774 70.156 -14.341 1.00 20.02 416 GLU B C 1
ATOM 6715 O O . GLU B 1 416 ? 28.606 69.348 -14.170 1.00 19.62 416 GLU B O 1
ATOM 6721 N N . GLN B 1 417 ? 26.485 69.843 -14.417 1.00 18.79 417 GLN B N 1
ATOM 6722 C CA . GLN B 1 417 ? 26.010 68.493 -14.114 1.00 21.99 417 GLN B CA 1
ATOM 6723 C C . GLN B 1 417 ? 25.978 67.526 -15.298 1.00 19.57 417 GLN B C 1
ATOM 6724 O O . GLN B 1 417 ? 26.121 66.317 -15.120 1.00 22.41 417 GLN B O 1
ATOM 6730 N N . VAL B 1 418 ? 25.780 68.056 -16.499 1.00 18.37 418 VAL B N 1
ATOM 6731 C CA . VAL B 1 418 ? 25.598 67.224 -17.675 1.00 15.77 418 VAL B CA 1
ATOM 6732 C C . VAL B 1 418 ? 26.844 67.230 -18.570 1.00 18.68 418 VAL B C 1
ATOM 6733 O O . VAL B 1 418 ? 27.475 66.246 -18.771 1.00 18.38 418 VAL B O 1
ATOM 6737 N N . PHE B 1 419 ? 27.164 68.398 -19.092 1.00 17.27 419 PHE B N 1
ATOM 6738 C CA . PHE B 1 419 ? 28.246 68.546 -20.041 1.00 16.41 419 PHE B CA 1
ATOM 6739 C C . PHE B 1 419 ? 29.644 68.545 -19.415 1.00 20.36 419 PHE B C 1
ATOM 6740 O O . PHE B 1 419 ? 30.560 68.036 -19.966 1.00 19.76 419 PHE B O 1
ATOM 6748 N N . ARG B 1 420 ? 29.757 69.119 -18.237 1.00 18.54 420 ARG B N 1
ATOM 6749 C CA . ARG B 1 420 ? 31.003 69.285 -17.571 1.00 23.06 420 ARG B CA 1
ATOM 6750 C C . ARG B 1 420 ? 31.944 70.175 -18.380 1.00 21.83 420 ARG B C 1
ATOM 6751 O O . ARG B 1 420 ? 33.106 69.977 -18.371 1.00 24.18 420 ARG B O 1
ATOM 6759 N N . ALA B 1 421 ? 31.325 71.142 -19.065 1.00 18.69 421 ALA B N 1
ATOM 6760 C CA . ALA B 1 421 ? 31.971 72.120 -19.939 1.00 19.85 421 ALA B CA 1
ATOM 6761 C C . ALA B 1 421 ? 30.902 73.001 -20.618 1.00 19.94 421 ALA B C 1
ATOM 6762 O O . ALA B 1 421 ? 29.817 72.523 -20.950 1.00 17.36 421 ALA B O 1
ATOM 6764 N N . SER B 1 422 ? 31.217 74.281 -20.815 1.00 18.10 422 SER B N 1
ATOM 6765 C CA . SER B 1 422 ? 30.330 75.238 -21.383 1.00 18.63 422 SER B CA 1
ATOM 6766 C C . SER B 1 422 ? 29.721 74.652 -22.646 1.00 17.28 422 SER B C 1
ATOM 6767 O O . SER B 1 422 ? 30.329 73.809 -23.259 1.00 19.25 422 SER B O 1
ATOM 6770 N N . LEU B 1 423 ? 28.595 75.119 -22.809 1.00 15.72 423 LEU B N 1
ATOM 6771 C CA . LEU B 1 423 ? 27.929 74.768 -24.038 1.00 17.23 423 LEU B CA 1
ATOM 6772 C C . LEU B 1 423 ? 28.759 75.173 -25.268 1.00 19.95 423 LEU B C 1
ATOM 6773 O O . LEU B 1 423 ? 28.833 74.487 -26.233 1.00 18.29 423 LEU B O 1
ATOM 6778 N N . ASP B 1 424 ? 29.415 76.311 -25.144 1.00 21.07 424 ASP B N 1
ATOM 6779 C CA . ASP B 1 424 ? 30.278 76.847 -26.177 1.00 22.21 424 ASP B CA 1
ATOM 6780 C C . ASP B 1 424 ? 31.445 75.927 -26.463 1.00 20.59 424 ASP B C 1
ATOM 6781 O O . ASP B 1 424 ? 31.831 75.752 -27.561 1.00 20.58 424 ASP B O 1
ATOM 6786 N N . GLU B 1 425 ? 32.008 75.356 -25.449 1.00 19.08 425 GLU B N 1
ATOM 6787 C CA . GLU B 1 425 ? 33.066 74.436 -25.645 1.00 22.43 425 GLU B CA 1
ATOM 6788 C C . GLU B 1 425 ? 32.567 73.120 -26.280 1.00 23.85 425 GLU B C 1
ATOM 6789 O O . GLU B 1 425 ? 33.224 72.557 -27.106 1.00 22.94 425 GLU B O 1
ATOM 6795 N N . ILE B 1 426 ? 31.386 72.677 -25.887 1.00 20.99 426 ILE B N 1
ATOM 6796 C CA . ILE B 1 426 ? 30.791 71.517 -26.522 1.00 17.92 426 ILE B CA 1
ATOM 6797 C C . ILE B 1 426 ? 30.587 71.776 -27.998 1.00 18.53 426 ILE B C 1
ATOM 6798 O O . ILE B 1 426 ? 30.964 70.982 -28.818 1.00 21.03 426 ILE B O 1
ATOM 6803 N N . TRP B 1 427 ? 30.036 72.926 -28.312 1.00 21.60 427 TRP B N 1
ATOM 6804 C CA . TRP B 1 427 ? 29.874 73.349 -29.680 1.00 21.63 427 TRP B CA 1
ATOM 6805 C C . TRP B 1 427 ? 31.154 73.431 -30.451 1.00 22.50 427 TRP B C 1
ATOM 6806 O O . TRP B 1 427 ? 31.191 73.080 -31.596 1.00 22.31 427 TRP B O 1
ATOM 6817 N N . ALA B 1 428 ? 32.221 73.861 -29.817 1.00 22.57 428 ALA B N 1
ATOM 6818 C CA . ALA B 1 428 ? 33.511 73.883 -30.481 1.00 29.28 428 ALA B CA 1
ATOM 6819 C C . ALA B 1 428 ? 33.980 72.516 -30.864 1.00 30.88 428 ALA B C 1
ATOM 6820 O O . ALA B 1 428 ? 34.430 72.328 -31.958 1.00 35.32 428 ALA B O 1
ATOM 6822 N N . GLY B 1 429 ? 33.915 71.583 -29.946 1.00 28.41 429 GLY B N 1
ATOM 6823 C CA . GLY B 1 429 ? 34.258 70.225 -30.247 1.00 30.10 429 GLY B CA 1
ATOM 6824 C C . GLY B 1 429 ? 33.454 69.707 -31.423 1.00 30.52 429 GLY B C 1
ATOM 6825 O O . GLY B 1 429 ? 33.962 69.050 -32.266 1.00 33.25 429 GLY B O 1
ATOM 6826 N N . THR B 1 430 ? 32.188 70.026 -31.438 1.00 27.35 430 THR B N 1
ATOM 6827 C CA . THR B 1 430 ? 31.283 69.587 -32.451 1.00 28.40 430 THR B CA 1
ATOM 6828 C C . THR B 1 430 ? 31.693 70.130 -33.799 1.00 34.28 430 THR B C 1
ATOM 6829 O O . THR B 1 430 ? 31.709 69.413 -34.755 1.00 32.50 430 THR B O 1
ATOM 6833 N N . VAL B 1 431 ? 32.015 71.413 -33.845 1.00 28.24 431 VAL B N 1
ATOM 6834 C CA . VAL B 1 431 ? 32.494 72.036 -35.052 1.00 34.07 431 VAL B CA 1
ATOM 6835 C C . VAL B 1 431 ? 33.729 71.289 -35.551 1.00 39.45 431 VAL B C 1
ATOM 6836 O O . VAL B 1 431 ? 33.832 70.988 -36.700 1.00 45.30 431 VAL B O 1
ATOM 6840 N N . ALA B 1 432 ? 34.652 70.948 -34.686 1.00 40.75 432 ALA B N 1
ATOM 6841 C CA . ALA B 1 432 ? 35.777 70.167 -35.156 1.00 44.48 432 ALA B CA 1
ATOM 6842 C C . ALA B 1 432 ? 35.361 68.793 -35.682 1.00 48.56 432 ALA B C 1
ATOM 6843 O O . ALA B 1 432 ? 35.939 68.288 -36.588 1.00 58.84 432 ALA B O 1
ATOM 6845 N N . HIS B 1 433 ? 34.344 68.201 -35.114 1.00 47.36 433 HIS B N 1
ATOM 6846 C CA . HIS B 1 433 ? 33.704 67.071 -35.716 1.00 55.80 433 HIS B CA 1
ATOM 6847 C C . HIS B 1 433 ? 32.977 67.597 -36.915 1.00 56.74 433 HIS B C 1
ATOM 6848 O O . HIS B 1 433 ? 31.766 67.410 -37.038 1.00 59.48 433 HIS B O 1
ATOM 6855 N N . PHE B 1 434 ? 33.692 68.290 -37.795 1.00 56.02 434 PHE B N 1
ATOM 6856 C CA . PHE B 1 434 ? 33.288 68.565 -39.171 1.00 53.78 434 PHE B CA 1
ATOM 6857 C C . PHE B 1 434 ? 34.260 69.423 -39.951 1.00 58.61 434 PHE B C 1
ATOM 6858 O O . PHE B 1 434 ? 34.286 70.634 -39.766 1.00 47.61 434 PHE B O 1
ATOM 6860 N N . ASN B 1 448 ? 20.490 77.980 -38.091 1.00 53.01 448 ASN B N 1
ATOM 6861 C CA . ASN B 1 448 ? 19.572 78.384 -37.032 1.00 52.92 448 ASN B CA 1
ATOM 6862 C C . ASN B 1 448 ? 20.063 77.959 -35.652 1.00 47.93 448 ASN B C 1
ATOM 6863 O O . ASN B 1 448 ? 20.892 77.058 -35.527 1.00 44.35 448 ASN B O 1
ATOM 6868 N N . PRO B 1 449 ? 19.546 78.615 -34.618 1.00 41.47 449 PRO B N 1
ATOM 6869 C CA . PRO B 1 449 ? 19.926 78.311 -33.262 1.00 38.64 449 PRO B CA 1
ATOM 6870 C C . PRO B 1 449 ? 19.277 77.067 -32.667 1.00 38.71 449 PRO B C 1
ATOM 6871 O O . PRO B 1 449 ? 19.914 76.431 -31.893 1.00 32.38 449 PRO B O 1
ATOM 6875 N N . LYS B 1 450 ? 18.056 76.743 -33.079 1.00 35.23 450 LYS B N 1
ATOM 6876 C CA . LYS B 1 450 ? 17.397 75.522 -32.635 1.00 36.43 450 LYS B CA 1
ATOM 6877 C C . LYS B 1 450 ? 18.215 74.294 -33.029 1.00 34.64 450 LYS B C 1
ATOM 6878 O O . LYS B 1 450 ? 18.365 73.361 -32.241 1.00 34.39 450 LYS B O 1
ATOM 6884 N N . ARG B 1 451 ? 18.742 74.299 -34.251 1.00 27.78 451 ARG B N 1
ATOM 6885 C CA . ARG B 1 451 ? 19.549 73.205 -34.722 1.00 29.14 451 ARG B CA 1
ATOM 6886 C C . ARG B 1 451 ? 20.888 73.106 -34.013 1.00 28.75 451 ARG B C 1
ATOM 6887 O O . ARG B 1 451 ? 21.327 72.051 -33.627 1.00 23.97 451 ARG B O 1
ATOM 6889 N N . LYS B 1 452 ? 21.518 74.239 -33.814 1.00 24.28 452 LYS B N 1
ATOM 6890 C CA . LYS B 1 452 ? 22.713 74.277 -33.016 1.00 23.56 452 LYS B CA 1
ATOM 6891 C C . LYS B 1 452 ? 22.486 73.685 -31.593 1.00 20.88 452 LYS B C 1
ATOM 6892 O O . LYS B 1 452 ? 23.293 72.967 -31.085 1.00 20.97 452 LYS B O 1
ATOM 6898 N N . MET B 1 453 ? 21.369 74.013 -30.987 1.00 20.17 453 MET B N 1
ATOM 6899 C CA . MET B 1 453 ? 21.087 73.582 -29.646 1.00 21.08 453 MET B CA 1
ATOM 6900 C C . MET B 1 453 ? 20.940 72.052 -29.595 1.00 22.95 453 MET B C 1
ATOM 6901 O O . MET B 1 453 ? 21.446 71.407 -28.732 1.00 18.03 453 MET B O 1
ATOM 6906 N N . ALA B 1 454 ? 20.256 71.513 -30.575 1.00 24.06 454 ALA B N 1
ATOM 6907 C CA . ALA B 1 454 ? 20.091 70.085 -30.710 1.00 22.65 454 ALA B CA 1
ATOM 6908 C C . ALA B 1 454 ? 21.404 69.371 -30.872 1.00 21.91 454 ALA B C 1
ATOM 6909 O O . ALA B 1 454 ? 21.630 68.346 -30.297 1.00 18.00 454 ALA B O 1
ATOM 6911 N N . LEU B 1 455 ? 22.258 69.935 -31.721 1.00 17.92 455 LEU B N 1
ATOM 6912 C CA . LEU B 1 455 ? 23.555 69.347 -32.018 1.00 20.51 455 LEU B CA 1
ATOM 6913 C C . LEU B 1 455 ? 24.410 69.306 -30.763 1.00 16.84 455 LEU B C 1
ATOM 6914 O O . LEU B 1 455 ? 25.183 68.372 -30.556 1.00 22.05 455 LEU B O 1
ATOM 6919 N N . ILE B 1 456 ? 24.263 70.325 -29.923 1.00 16.16 456 ILE B N 1
ATOM 6920 C CA . ILE B 1 456 ? 24.992 70.372 -28.687 1.00 14.76 456 ILE B CA 1
ATOM 6921 C C . ILE B 1 456 ? 24.476 69.314 -27.695 1.00 14.76 456 ILE B C 1
ATOM 6922 O O . ILE B 1 456 ? 25.224 68.609 -27.114 1.00 13.56 456 ILE B O 1
ATOM 6927 N N . PHE B 1 457 ? 23.160 69.263 -27.572 1.00 16.02 457 PHE B N 1
ATOM 6928 C CA . PHE B 1 457 ? 22.504 68.363 -26.645 1.00 16.81 457 PHE B CA 1
ATOM 6929 C C . PHE B 1 457 ? 22.740 66.887 -27.066 1.00 17.35 457 PHE B C 1
ATOM 6930 O O . PHE B 1 457 ? 22.862 66.013 -26.247 1.00 15.98 457 PHE B O 1
ATOM 6938 N N . ARG B 1 458 ? 22.790 66.643 -28.363 1.00 15.96 458 ARG B N 1
ATOM 6939 C CA . ARG B 1 458 ? 22.973 65.295 -28.864 1.00 18.48 458 ARG B CA 1
ATOM 6940 C C . ARG B 1 458 ? 24.372 64.775 -28.550 1.00 18.16 458 ARG B C 1
ATOM 6941 O O . ARG B 1 458 ? 24.621 63.614 -28.596 1.00 15.45 458 ARG B O 1
ATOM 6943 N N . TRP B 1 459 ? 25.261 65.677 -28.178 1.00 14.59 459 TRP B N 1
ATOM 6944 C CA . TRP B 1 459 ? 26.548 65.293 -27.717 1.00 15.77 459 TRP B CA 1
ATOM 6945 C C . TRP B 1 459 ? 26.366 64.384 -26.507 1.00 14.17 459 TRP B C 1
ATOM 6946 O O . TRP B 1 459 ? 26.957 63.347 -26.409 1.00 14.12 459 TRP B O 1
ATOM 6957 N N . TYR B 1 460 ? 25.514 64.800 -25.609 1.00 13.64 460 TYR B N 1
ATOM 6958 C CA . TYR B 1 460 ? 25.251 64.037 -24.402 1.00 15.12 460 TYR B CA 1
ATOM 6959 C C . TYR B 1 460 ? 24.407 62.825 -24.678 1.00 13.83 460 TYR B C 1
ATOM 6960 O O . TYR B 1 460 ? 24.699 61.767 -24.271 1.00 14.56 460 TYR B O 1
ATOM 6969 N N . LEU B 1 461 ? 23.311 63.019 -25.403 1.00 14.29 461 LEU B N 1
ATOM 6970 C CA . LEU B 1 461 ? 22.409 61.911 -25.719 1.00 14.32 461 LEU B CA 1
ATOM 6971 C C . LEU B 1 461 ? 23.147 60.772 -26.422 1.00 15.45 461 LEU B C 1
ATOM 6972 O O . LEU B 1 461 ? 22.876 59.595 -26.183 1.00 13.11 461 LEU B O 1
ATOM 6977 N N . GLY B 1 462 ? 24.080 61.143 -27.290 1.00 15.83 462 GLY B N 1
ATOM 6978 C CA . GLY B 1 462 ? 24.872 60.216 -28.051 1.00 16.93 462 GLY B CA 1
ATOM 6979 C C . GLY B 1 462 ? 25.958 59.559 -27.238 1.00 16.47 462 GLY B C 1
ATOM 6980 O O . GLY B 1 462 ? 26.048 58.391 -27.181 1.00 13.70 462 GLY B O 1
ATOM 6981 N N . LEU B 1 463 ? 26.823 60.365 -26.614 1.00 12.91 463 LEU B N 1
ATOM 6982 C CA . LEU B 1 463 ? 27.905 59.824 -25.829 1.00 14.47 463 LEU B CA 1
ATOM 6983 C C . LEU B 1 463 ? 27.458 59.060 -24.572 1.00 11.60 463 LEU B C 1
ATOM 6984 O O . LEU B 1 463 ? 28.036 58.103 -24.226 1.00 13.51 463 LEU B O 1
ATOM 6989 N N . SER B 1 464 ? 26.401 59.319 -24.029 1.00 11.86 464 SER B N 1
ATOM 6990 C CA . SER B 1 464 ? 25.955 58.610 -22.827 1.00 11.09 464 SER B CA 1
ATOM 6991 C C . SER B 1 464 ? 25.817 57.090 -23.059 1.00 10.51 464 SER B C 1
ATOM 6992 O O . SER B 1 464 ? 26.049 56.314 -22.185 1.00 9.46 464 SER B O 1
ATOM 6995 N N . SER B 1 465 ? 25.447 56.728 -24.283 1.00 10.16 465 SER B N 1
ATOM 6996 C CA . SER B 1 465 ? 25.359 55.332 -24.684 1.00 12.07 465 SER B CA 1
ATOM 6997 C C . SER B 1 465 ? 26.759 54.746 -24.818 1.00 11.24 465 SER B C 1
ATOM 6998 O O . SER B 1 465 ? 27.021 53.634 -24.360 1.00 10.93 465 SER B O 1
ATOM 7001 N N . ARG B 1 466 ? 27.660 55.501 -25.442 1.00 10.55 466 ARG B N 1
ATOM 7002 C CA . ARG B 1 466 ? 29.018 55.072 -25.564 1.00 11.52 466 ARG B CA 1
ATOM 7003 C C . ARG B 1 466 ? 29.681 54.883 -24.210 1.00 13.31 466 ARG B C 1
ATOM 7004 O O . ARG B 1 466 ? 30.412 53.963 -23.993 1.00 14.47 466 ARG B O 1
ATOM 7006 N N . TRP B 1 467 ? 29.388 55.806 -23.300 1.00 12.94 467 TRP B N 1
ATOM 7007 C CA . TRP B 1 467 ? 29.949 55.774 -21.965 1.00 12.64 467 TRP B CA 1
ATOM 7008 C C . TRP B 1 467 ? 29.637 54.483 -21.268 1.00 13.84 467 TRP B C 1
ATOM 7009 O O . TRP B 1 467 ? 30.491 53.927 -20.545 1.00 12.77 467 TRP B O 1
ATOM 7020 N N . SER B 1 468 ? 28.421 53.981 -21.463 1.00 11.72 468 SER B N 1
ATOM 7021 C CA . SER B 1 468 ? 28.023 52.756 -20.833 1.00 10.41 468 SER B CA 1
ATOM 7022 C C . SER B 1 468 ? 28.709 51.581 -21.488 1.00 9.91 468 SER B C 1
ATOM 7023 O O . SER B 1 468 ? 29.148 50.687 -20.841 1.00 11.37 468 SER B O 1
ATOM 7026 N N . ASN B 1 469 ? 28.722 51.598 -22.796 1.00 10.71 469 ASN B N 1
ATOM 7027 C CA . ASN B 1 469 ? 29.280 50.524 -23.593 1.00 10.22 469 ASN B CA 1
ATOM 7028 C C . ASN B 1 469 ? 30.770 50.297 -23.331 1.00 13.07 469 ASN B C 1
ATOM 7029 O O . ASN B 1 469 ? 31.187 49.217 -23.287 1.00 11.83 469 ASN B O 1
ATOM 7034 N N . THR B 1 470 ? 31.526 51.366 -23.219 1.00 13.05 470 THR B N 1
ATOM 7035 C CA . THR B 1 470 ? 32.961 51.254 -23.113 1.00 15.95 470 THR B CA 1
ATOM 7036 C C . THR B 1 470 ? 33.460 51.339 -21.668 1.00 17.60 470 THR B C 1
ATOM 7037 O O . THR B 1 470 ? 34.566 51.010 -21.383 1.00 18.90 470 THR B O 1
ATOM 7041 N N . GLY B 1 471 ? 32.593 51.780 -20.796 1.00 13.66 471 GLY B N 1
ATOM 7042 C CA . GLY B 1 471 ? 32.878 51.963 -19.401 1.00 15.29 471 GLY B CA 1
ATOM 7043 C C . GLY B 1 471 ? 33.692 53.198 -19.062 1.00 18.16 471 GLY B C 1
ATOM 7044 O O . GLY B 1 471 ? 34.604 53.110 -18.311 1.00 19.46 471 GLY B O 1
ATOM 7045 N N . GLU B 1 472 ? 33.362 54.318 -19.646 1.00 16.93 472 GLU B N 1
ATOM 7046 C CA . GLU B 1 472 ? 34.010 55.606 -19.345 1.00 19.36 472 GLU B CA 1
ATOM 7047 C C . GLU B 1 472 ? 34.030 55.920 -17.852 1.00 20.74 472 GLU B C 1
ATOM 7048 O O . GLU B 1 472 ? 33.031 56.185 -17.267 1.00 16.20 472 GLU B O 1
ATOM 7054 N N . VAL B 1 473 ? 35.209 55.892 -17.254 1.00 23.82 473 VAL B N 1
ATOM 7055 C CA . VAL B 1 473 ? 35.362 56.124 -15.821 1.00 22.35 473 VAL B CA 1
ATOM 7056 C C . VAL B 1 473 ? 34.984 57.517 -15.417 1.00 19.63 473 VAL B C 1
ATOM 7057 O O . VAL B 1 473 ? 35.240 58.452 -16.094 1.00 19.38 473 VAL B O 1
ATOM 7061 N N . GLY B 1 474 ? 34.297 57.611 -14.306 1.00 19.13 474 GLY B N 1
ATOM 7062 C CA . GLY B 1 474 ? 33.775 58.864 -13.848 1.00 18.70 474 GLY B CA 1
ATOM 7063 C C . GLY B 1 474 ? 32.476 59.350 -14.475 1.00 20.08 474 GLY B C 1
ATOM 7064 O O . GLY B 1 474 ? 31.964 60.354 -14.054 1.00 18.65 474 GLY B O 1
ATOM 7065 N N . ARG B 1 475 ? 31.960 58.621 -15.464 1.00 18.12 475 ARG B N 1
ATOM 7066 C CA . ARG B 1 475 ? 30.728 59.009 -16.156 1.00 16.72 475 ARG B CA 1
ATOM 7067 C C . ARG B 1 475 ? 29.581 58.024 -15.914 1.00 17.04 475 ARG B C 1
ATOM 7068 O O . ARG B 1 475 ? 28.631 57.950 -16.694 1.00 15.09 475 ARG B O 1
ATOM 7076 N N . GLU B 1 476 ? 29.687 57.275 -14.823 1.00 15.43 476 GLU B N 1
ATOM 7077 C CA . GLU B 1 476 ? 28.695 56.308 -14.410 1.00 15.04 476 GLU B CA 1
ATOM 7078 C C . GLU B 1 476 ? 27.295 56.879 -14.227 1.00 14.88 476 GLU B C 1
ATOM 7079 O O . GLU B 1 476 ? 26.354 56.269 -14.609 1.00 13.69 476 GLU B O 1
ATOM 7085 N N . MET B 1 477 ? 27.187 58.062 -13.657 1.00 12.99 477 MET B N 1
ATOM 7086 C CA . MET B 1 477 ? 25.881 58.648 -13.397 1.00 14.89 477 MET B CA 1
ATOM 7087 C C . MET B 1 477 ? 25.166 59.147 -14.629 1.00 12.04 477 MET B C 1
ATOM 7088 O O . MET B 1 477 ? 24.077 59.565 -14.536 1.00 13.34 477 MET B O 1
ATOM 7093 N N . ASP B 1 478 ? 25.844 59.097 -15.752 1.00 11.46 478 ASP B N 1
ATOM 7094 C CA . ASP B 1 478 ? 25.302 59.508 -17.015 1.00 12.36 478 ASP B CA 1
ATOM 7095 C C . ASP B 1 478 ? 25.184 58.344 -18.026 1.00 11.56 478 ASP B C 1
ATOM 7096 O O . ASP B 1 478 ? 25.005 58.598 -19.160 1.00 12.37 478 ASP B O 1
ATOM 7101 N N . TYR B 1 479 ? 25.294 57.111 -17.555 1.00 10.59 479 TYR B N 1
ATOM 7102 C CA . TYR B 1 479 ? 25.243 55.972 -18.463 1.00 9.93 479 TYR B CA 1
ATOM 7103 C C . TYR B 1 479 ? 23.834 55.792 -19.010 1.00 8.58 479 TYR B C 1
ATOM 7104 O O . TYR B 1 479 ? 22.901 55.701 -18.288 1.00 8.31 479 TYR B O 1
ATOM 7113 N N . GLN B 1 480 ? 23.744 55.770 -20.318 1.00 9.47 480 GLN B N 1
ATOM 7114 C CA . GLN B 1 480 ? 22.493 55.496 -20.980 1.00 8.54 480 GLN B CA 1
ATOM 7115 C C . GLN B 1 480 ? 22.480 53.988 -21.265 1.00 8.63 480 GLN B C 1
ATOM 7116 O O . GLN B 1 480 ? 23.304 53.475 -21.950 1.00 9.82 480 GLN B O 1
ATOM 7122 N N . ILE B 1 481 ? 21.520 53.311 -20.688 1.00 8.33 481 ILE B N 1
ATOM 7123 C CA . ILE B 1 481 ? 21.473 51.863 -20.703 1.00 8.62 481 ILE B CA 1
ATOM 7124 C C . ILE B 1 481 ? 20.050 51.381 -21.042 1.00 9.11 481 ILE B C 1
ATOM 7125 O O . ILE B 1 481 ? 19.162 51.600 -20.307 1.00 7.76 481 ILE B O 1
ATOM 7130 N N . TRP B 1 482 ? 19.914 50.760 -22.196 1.00 7.98 482 TRP B N 1
ATOM 7131 C CA . TRP B 1 482 ? 18.649 50.357 -22.713 1.00 6.73 482 TRP B CA 1
ATOM 7132 C C . TRP B 1 482 ? 18.155 49.086 -22.056 1.00 6.53 482 TRP B C 1
ATOM 7133 O O . TRP B 1 482 ? 18.858 48.117 -21.995 1.00 6.57 482 TRP B O 1
ATOM 7144 N N . ALA B 1 483 ? 16.928 49.092 -21.603 1.00 5.85 483 ALA B N 1
ATOM 7145 C CA . ALA B 1 483 ? 16.351 47.906 -21.029 1.00 5.87 483 ALA B CA 1
ATOM 7146 C C . ALA B 1 483 ? 14.845 48.024 -20.792 1.00 6.30 483 ALA B C 1
ATOM 7147 O O . ALA B 1 483 ? 14.378 49.069 -20.574 1.00 7.97 483 ALA B O 1
ATOM 7149 N N . GLY B 1 484 ? 14.172 46.900 -20.863 1.00 6.64 484 GLY B N 1
ATOM 7150 C CA . GLY B 1 484 ? 12.813 46.720 -20.445 1.00 6.03 484 GLY B CA 1
ATOM 7151 C C . GLY B 1 484 ? 12.549 45.831 -19.218 1.00 6.62 484 GLY B C 1
ATOM 7152 O O . GLY B 1 484 ? 13.435 45.296 -18.602 1.00 7.40 484 GLY B O 1
ATOM 7153 N N . PRO B 1 485 ? 11.262 45.736 -18.913 1.00 7.01 485 PRO B N 1
ATOM 7154 C CA . PRO B 1 485 ? 10.818 44.905 -17.807 1.00 8.03 485 PRO B CA 1
ATOM 7155 C C . PRO B 1 485 ? 11.305 43.449 -17.905 1.00 7.40 485 PRO B C 1
ATOM 7156 O O . PRO B 1 485 ? 11.340 42.792 -16.936 1.00 7.86 485 PRO B O 1
ATOM 7160 N N . ALA B 1 486 ? 11.674 43.003 -19.086 1.00 7.03 486 ALA B N 1
ATOM 7161 C CA . ALA B 1 486 ? 12.179 41.648 -19.281 1.00 6.93 486 ALA B CA 1
ATOM 7162 C C . ALA B 1 486 ? 13.368 41.358 -18.372 1.00 7.05 486 ALA B C 1
ATOM 7163 O O . ALA B 1 486 ? 13.510 40.315 -17.841 1.00 6.65 486 ALA B O 1
ATOM 7165 N N . LEU B 1 487 ? 14.192 42.354 -18.218 1.00 7.04 487 LEU B N 1
ATOM 7166 C CA . LEU B 1 487 ? 15.393 42.221 -17.438 1.00 7.63 487 LEU B CA 1
ATOM 7167 C C . LEU B 1 487 ? 15.068 41.978 -15.949 1.00 8.07 487 LEU B C 1
ATOM 7168 O O . LEU B 1 487 ? 15.557 41.080 -15.352 1.00 8.36 487 LEU B O 1
ATOM 7173 N N . GLY B 1 488 ? 14.195 42.795 -15.395 1.00 8.83 488 GLY B N 1
ATOM 7174 C CA . GLY B 1 488 ? 13.773 42.627 -14.031 1.00 7.78 488 GLY B CA 1
ATOM 7175 C C . GLY B 1 488 ? 13.098 41.289 -13.818 1.00 8.42 488 GLY B C 1
ATOM 7176 O O . GLY B 1 488 ? 13.326 40.644 -12.851 1.00 7.68 488 GLY B O 1
ATOM 7177 N N . ALA B 1 489 ? 12.314 40.881 -14.798 1.00 7.77 489 ALA B N 1
ATOM 7178 C CA . ALA B 1 489 ? 11.687 39.579 -14.745 1.00 7.91 489 ALA B CA 1
ATOM 7179 C C . ALA B 1 489 ? 12.714 38.424 -14.572 1.00 7.51 489 ALA B C 1
ATOM 7180 O O . ALA B 1 489 ? 12.594 37.573 -13.735 1.00 8.26 489 ALA B O 1
ATOM 7182 N N . PHE B 1 490 ? 13.697 38.489 -15.447 1.00 7.78 490 PHE B N 1
ATOM 7183 C CA . PHE B 1 490 ? 14.804 37.578 -15.440 1.00 8.17 490 PHE B CA 1
ATOM 7184 C C . PHE B 1 490 ? 15.505 37.559 -14.069 1.00 7.79 490 PHE B C 1
ATOM 7185 O O . PHE B 1 490 ? 15.750 36.551 -13.511 1.00 8.72 490 PHE B O 1
ATOM 7193 N N . ASN B 1 491 ? 15.876 38.732 -13.626 1.00 8.15 491 ASN B N 1
ATOM 7194 C CA . ASN B 1 491 ? 16.575 38.878 -12.380 1.00 8.70 491 ASN B CA 1
ATOM 7195 C C . ASN B 1 491 ? 15.820 38.252 -11.214 1.00 10.54 491 ASN B C 1
ATOM 7196 O O . ASN B 1 491 ? 16.381 37.595 -10.413 1.00 10.62 491 ASN B O 1
ATOM 7201 N N . ALA B 1 492 ? 14.540 38.508 -11.178 1.00 9.57 492 ALA B N 1
ATOM 7202 C CA . ALA B 1 492 ? 13.688 37.968 -10.136 1.00 11.63 492 ALA B CA 1
ATOM 7203 C C . ALA B 1 492 ? 13.584 36.435 -10.231 1.00 10.31 492 ALA B C 1
ATOM 7204 O O . ALA B 1 492 ? 13.657 35.760 -9.262 1.00 11.37 492 ALA B O 1
ATOM 7206 N N . TRP B 1 493 ? 13.458 35.934 -11.437 1.00 9.40 493 TRP B N 1
ATOM 7207 C CA . TRP B 1 493 ? 13.399 34.521 -11.717 1.00 10.11 493 TRP B CA 1
ATOM 7208 C C . TRP B 1 493 ? 14.681 33.832 -11.305 1.00 10.84 493 TRP B C 1
ATOM 7209 O O . TRP B 1 493 ? 14.653 32.748 -10.824 1.00 11.46 493 TRP B O 1
ATOM 7220 N N . ALA B 1 494 ? 15.789 34.520 -11.440 1.00 11.27 494 ALA B N 1
ATOM 7221 C CA . ALA B 1 494 ? 17.091 33.937 -11.210 1.00 12.52 494 ALA B CA 1
ATOM 7222 C C . ALA B 1 494 ? 17.611 34.063 -9.772 1.00 13.74 494 ALA B C 1
ATOM 7223 O O . ALA B 1 494 ? 18.651 33.541 -9.432 1.00 14.07 494 ALA B O 1
ATOM 7225 N N . LYS B 1 495 ? 16.875 34.844 -8.986 1.00 12.80 495 LYS B N 1
ATOM 7226 C CA . LYS B 1 495 ? 17.276 35.215 -7.638 1.00 17.09 495 LYS B CA 1
ATOM 7227 C C . LYS B 1 495 ? 17.581 33.986 -6.809 1.00 16.13 495 LYS B C 1
ATOM 7228 O O . LYS B 1 495 ? 16.791 33.043 -6.762 1.00 14.67 495 LYS B O 1
ATOM 7234 N N . GLY B 1 496 ? 18.734 33.997 -6.154 1.00 18.65 496 GLY B N 1
ATOM 7235 C CA . GLY B 1 496 ? 19.119 32.875 -5.350 1.00 18.34 496 GLY B CA 1
ATOM 7236 C C . GLY B 1 496 ? 19.946 31.831 -6.060 1.00 20.64 496 GLY B C 1
ATOM 7237 O O . GLY B 1 496 ? 20.483 30.959 -5.423 1.00 21.34 496 GLY B O 1
ATOM 7238 N N . SER B 1 497 ? 20.072 31.949 -7.368 1.00 15.77 497 SER B N 1
ATOM 7239 C CA . SER B 1 497 ? 20.822 31.024 -8.158 1.00 14.34 497 SER B CA 1
ATOM 7240 C C . SER B 1 497 ? 22.230 31.499 -8.522 1.00 13.92 497 SER B C 1
ATOM 7241 O O . SER B 1 497 ? 22.591 32.584 -8.289 1.00 12.73 497 SER B O 1
ATOM 7244 N N . TYR B 1 498 ? 22.978 30.638 -9.168 1.00 11.99 498 TYR B N 1
ATOM 7245 C CA . TYR B 1 498 ? 24.275 31.024 -9.709 1.00 13.45 498 TYR B CA 1
ATOM 7246 C C . TYR B 1 498 ? 24.217 32.250 -10.624 1.00 12.93 498 TYR B C 1
ATOM 7247 O O . TYR B 1 498 ? 25.161 32.980 -10.708 1.00 11.46 498 TYR B O 1
ATOM 7256 N N . LEU B 1 499 ? 23.075 32.442 -11.257 1.00 13.05 499 LEU B N 1
ATOM 7257 C CA . LEU B 1 499 ? 22.864 33.603 -12.117 1.00 12.43 499 LEU B CA 1
ATOM 7258 C C . LEU B 1 499 ? 22.801 34.978 -11.405 1.00 16.18 499 LEU B C 1
ATOM 7259 O O . LEU B 1 499 ? 22.715 35.986 -12.022 1.00 17.12 499 LEU B O 1
ATOM 7264 N N . ASP B 1 500 ? 22.833 34.976 -10.099 1.00 14.75 500 ASP B N 1
ATOM 7265 C CA . ASP B 1 500 ? 22.863 36.192 -9.333 1.00 17.15 500 ASP B CA 1
ATOM 7266 C C . ASP B 1 500 ? 24.134 36.969 -9.605 1.00 17.77 500 ASP B C 1
ATOM 7267 O O . ASP B 1 500 ? 24.148 38.134 -9.522 1.00 18.76 500 ASP B O 1
ATOM 7272 N N . ASP B 1 501 ? 25.182 36.264 -9.996 1.00 15.63 501 ASP B N 1
ATOM 7273 C CA . ASP B 1 501 ? 26.467 36.840 -10.264 1.00 15.78 501 ASP B CA 1
ATOM 7274 C C . ASP B 1 501 ? 26.565 37.198 -11.761 1.00 14.25 501 ASP B C 1
ATOM 7275 O O . ASP B 1 501 ? 26.567 36.342 -12.572 1.00 11.99 501 ASP B O 1
ATOM 7280 N N . TYR B 1 502 ? 26.686 38.474 -12.062 1.00 14.59 502 TYR B N 1
ATOM 7281 C CA . TYR B 1 502 ? 26.751 38.927 -13.445 1.00 13.90 502 TYR B CA 1
ATOM 7282 C C . TYR B 1 502 ? 27.858 38.229 -14.252 1.00 14.40 502 TYR B C 1
ATOM 7283 O O . TYR B 1 502 ? 27.725 38.005 -15.403 1.00 10.88 502 TYR B O 1
ATOM 7292 N N . ARG B 1 503 ? 28.944 37.893 -13.566 1.00 14.46 503 ARG B N 1
ATOM 7293 C CA . ARG B 1 503 ? 30.078 37.207 -14.149 1.00 13.67 503 ARG B CA 1
ATOM 7294 C C . ARG B 1 503 ? 29.752 35.802 -14.656 1.00 13.31 503 ARG B C 1
ATOM 7295 O O . ARG B 1 503 ? 30.483 35.233 -15.410 1.00 13.71 503 ARG B O 1
ATOM 7303 N N . GLU B 1 504 ? 28.647 35.262 -14.197 1.00 11.28 504 GLU B N 1
ATOM 7304 C CA . GLU B 1 504 ? 28.223 33.931 -14.528 1.00 13.24 504 GLU B CA 1
ATOM 7305 C C . GLU B 1 504 ? 27.090 33.866 -15.550 1.00 11.67 504 GLU B C 1
ATOM 7306 O O . GLU B 1 504 ? 26.544 32.856 -15.761 1.00 12.23 504 GLU B O 1
ATOM 7312 N N . ARG B 1 505 ? 26.804 35.007 -16.136 1.00 10.49 505 ARG B N 1
ATOM 7313 C CA . ARG B 1 505 ? 25.778 35.136 -17.147 1.00 9.04 505 ARG B CA 1
ATOM 7314 C C . ARG B 1 505 ? 26.330 35.007 -18.555 1.00 9.35 505 ARG B C 1
ATOM 7315 O O . ARG B 1 505 ? 26.985 35.869 -19.020 1.00 10.07 505 ARG B O 1
ATOM 7323 N N . ASN B 1 506 ? 25.997 33.890 -19.194 1.00 10.25 506 ASN B N 1
ATOM 7324 C CA . ASN B 1 506 ? 26.314 33.615 -20.572 1.00 11.08 506 ASN B CA 1
ATOM 7325 C C . ASN B 1 506 ? 25.057 33.507 -21.461 1.00 9.62 506 ASN B C 1
ATOM 7326 O O . ASN B 1 506 ? 24.152 32.796 -21.175 1.00 8.90 506 ASN B O 1
ATOM 7331 N N . ALA B 1 507 ? 25.099 34.219 -22.568 1.00 9.49 507 ALA B N 1
ATOM 7332 C CA . ALA B 1 507 ? 23.958 34.307 -23.450 1.00 9.08 507 ALA B CA 1
ATOM 7333 C C . ALA B 1 507 ? 23.447 32.936 -23.850 1.00 8.78 507 ALA B C 1
ATOM 7334 O O . ALA B 1 507 ? 22.283 32.735 -23.954 1.00 7.91 507 ALA B O 1
ATOM 7336 N N . VAL B 1 508 ? 24.369 32.010 -24.087 1.00 9.27 508 VAL B N 1
ATOM 7337 C CA . VAL B 1 508 ? 23.974 30.663 -24.499 1.00 8.92 508 VAL B CA 1
ATOM 7338 C C . VAL B 1 508 ? 23.168 29.951 -23.421 1.00 9.23 508 VAL B C 1
ATOM 7339 O O . VAL B 1 508 ? 22.217 29.339 -23.701 1.00 8.44 508 VAL B O 1
ATOM 7343 N N . ASP B 1 509 ? 23.625 30.093 -22.196 1.00 8.83 509 ASP B N 1
ATOM 7344 C CA . ASP B 1 509 ? 23.018 29.489 -21.047 1.00 10.69 509 ASP B CA 1
ATOM 7345 C C . ASP B 1 509 ? 21.614 30.066 -20.853 1.00 10.95 509 ASP B C 1
ATOM 7346 O O . ASP B 1 509 ? 20.672 29.365 -20.624 1.00 10.66 509 ASP B O 1
ATOM 7351 N N . LEU B 1 510 ? 21.510 31.373 -21.006 1.00 9.17 510 LEU B N 1
ATOM 7352 C CA . LEU B 1 510 ? 20.226 32.013 -20.860 1.00 8.31 510 LEU B CA 1
ATOM 7353 C C . LEU B 1 510 ? 19.239 31.497 -21.900 1.00 7.47 510 LEU B C 1
ATOM 7354 O O . LEU B 1 510 ? 18.157 31.162 -21.566 1.00 9.07 510 LEU B O 1
ATOM 7359 N N . ALA B 1 511 ? 19.694 31.371 -23.134 1.00 7.81 511 ALA B N 1
ATOM 7360 C CA . ALA B 1 511 ? 18.857 30.862 -24.192 1.00 7.05 511 ALA B CA 1
ATOM 7361 C C . ALA B 1 511 ? 18.360 29.472 -23.829 1.00 8.25 511 ALA B C 1
ATOM 7362 O O . ALA B 1 511 ? 17.230 29.204 -23.921 1.00 7.51 511 ALA B O 1
ATOM 7364 N N . LYS B 1 512 ? 19.274 28.655 -23.354 1.00 9.62 512 LYS B N 1
ATOM 7365 C CA . LYS B 1 512 ? 18.953 27.298 -22.961 1.00 11.04 512 LYS B CA 1
ATOM 7366 C C . LYS B 1 512 ? 17.908 27.251 -21.865 1.00 10.95 512 LYS B C 1
ATOM 7367 O O . LYS B 1 512 ? 16.989 26.520 -21.968 1.00 10.50 512 LYS B O 1
ATOM 7373 N N . HIS B 1 513 ? 18.085 28.061 -20.835 1.00 10.11 513 HIS B N 1
ATOM 7374 C CA . HIS B 1 513 ? 17.102 28.121 -19.762 1.00 11.78 513 HIS B CA 1
ATOM 7375 C C . HIS B 1 513 ? 15.724 28.498 -20.276 1.00 11.21 513 HIS B C 1
ATOM 7376 O O . HIS B 1 513 ? 14.753 27.932 -19.915 1.00 12.40 513 HIS B O 1
ATOM 7383 N N . LEU B 1 514 ? 15.657 29.508 -21.105 1.00 10.02 514 LEU B N 1
ATOM 7384 C CA . LEU B 1 514 ? 14.395 29.907 -21.625 1.00 10.03 514 LEU B CA 1
ATOM 7385 C C . LEU B 1 514 ? 13.778 28.793 -22.478 1.00 9.74 514 LEU B C 1
ATOM 7386 O O . LEU B 1 514 ? 12.626 28.533 -22.384 1.00 9.99 514 LEU B O 1
ATOM 7391 N N . MET B 1 515 ? 14.578 28.178 -23.323 1.00 8.47 515 MET B N 1
ATOM 7392 C CA . MET B 1 515 ? 14.041 27.174 -24.208 1.00 9.09 515 MET B CA 1
ATOM 7393 C C . MET B 1 515 ? 13.726 25.849 -23.500 1.00 8.98 515 MET B C 1
ATOM 7394 O O . MET B 1 515 ? 12.696 25.318 -23.672 1.00 9.53 515 MET B O 1
ATOM 7399 N N . GLN B 1 516 ? 14.674 25.339 -22.753 1.00 9.97 516 GLN B N 1
ATOM 7400 C CA . GLN B 1 516 ? 14.471 24.127 -22.007 1.00 9.12 516 GLN B CA 1
ATOM 7401 C C . GLN B 1 516 ? 13.337 24.338 -20.964 1.00 9.72 516 GLN B C 1
ATOM 7402 O O . GLN B 1 516 ? 12.457 23.540 -20.838 1.00 11.16 516 GLN B O 1
ATOM 7408 N N . GLY B 1 517 ? 13.367 25.469 -20.284 1.00 8.95 517 GLY B N 1
ATOM 7409 C CA . GLY B 1 517 ? 12.319 25.796 -19.350 1.00 9.19 517 GLY B CA 1
ATOM 7410 C C . GLY B 1 517 ? 10.948 25.800 -19.995 1.00 9.12 517 GLY B C 1
ATOM 7411 O O . GLY B 1 517 ? 10.023 25.243 -19.489 1.00 9.00 517 GLY B O 1
ATOM 7412 N N . ALA B 1 518 ? 10.859 26.410 -21.162 1.00 7.56 518 ALA B N 1
ATOM 7413 C CA . ALA B 1 518 ? 9.603 26.491 -21.844 1.00 7.89 518 ALA B CA 1
ATOM 7414 C C . ALA B 1 518 ? 9.112 25.096 -22.196 1.00 8.87 518 ALA B C 1
ATOM 7415 O O . ALA B 1 518 ? 8.013 24.747 -22.029 1.00 8.53 518 ALA B O 1
ATOM 7417 N N . ALA B 1 519 ? 10.017 24.326 -22.727 1.00 8.70 519 ALA B N 1
ATOM 7418 C CA . ALA B 1 519 ? 9.683 22.978 -23.135 1.00 10.70 519 ALA B CA 1
ATOM 7419 C C . ALA B 1 519 ? 9.242 22.165 -21.917 1.00 9.50 519 ALA B C 1
ATOM 7420 O O . ALA B 1 519 ? 8.297 21.447 -21.987 1.00 11.29 519 ALA B O 1
ATOM 7422 N N . TYR B 1 520 ? 9.938 22.329 -20.819 1.00 9.74 520 TYR B N 1
ATOM 7423 C CA . TYR B 1 520 ? 9.600 21.654 -19.587 1.00 10.18 520 TYR B CA 1
ATOM 7424 C C . TYR B 1 520 ? 8.200 22.004 -19.121 1.00 12.01 520 TYR B C 1
ATOM 7425 O O . TYR B 1 520 ? 7.389 21.157 -18.895 1.00 11.25 520 TYR B O 1
ATOM 7434 N N . GLN B 1 521 ? 7.935 23.293 -19.040 1.00 10.88 521 GLN B N 1
ATOM 7435 C CA . GLN B 1 521 ? 6.637 23.774 -18.614 1.00 10.68 521 GLN B CA 1
ATOM 7436 C C . GLN B 1 521 ? 5.478 23.411 -19.565 1.00 9.53 521 GLN B C 1
ATOM 7437 O O . GLN B 1 521 ? 4.377 23.241 -19.150 1.00 9.85 521 GLN B O 1
ATOM 7443 N N . ALA B 1 522 ? 5.794 23.245 -20.832 1.00 9.23 522 ALA B N 1
ATOM 7444 C CA . ALA B 1 522 ? 4.849 22.695 -21.798 1.00 9.71 522 ALA B CA 1
ATOM 7445 C C . ALA B 1 522 ? 4.451 21.257 -21.418 1.00 11.14 522 ALA B C 1
ATOM 7446 O O . ALA B 1 522 ? 3.319 20.939 -21.404 1.00 9.95 522 ALA B O 1
ATOM 7448 N N . ARG B 1 523 ? 5.424 20.443 -21.080 1.00 10.92 523 ARG B N 1
ATOM 7449 C CA . ARG B 1 523 ? 5.160 19.106 -20.587 1.00 11.85 523 ARG B CA 1
ATOM 7450 C C . ARG B 1 523 ? 4.285 19.129 -19.326 1.00 14.05 523 ARG B C 1
ATOM 7451 O O . ARG B 1 523 ? 3.337 18.441 -19.240 1.00 13.66 523 ARG B O 1
ATOM 7459 N N . ILE B 1 524 ? 4.649 19.953 -18.368 1.00 12.15 524 ILE B N 1
ATOM 7460 C CA . ILE B 1 524 ? 3.837 20.105 -17.177 1.00 12.20 524 ILE B CA 1
ATOM 7461 C C . ILE B 1 524 ? 2.398 20.490 -17.501 1.00 12.43 524 ILE B C 1
ATOM 7462 O O . ILE B 1 524 ? 1.488 19.915 -16.971 1.00 11.78 524 ILE B O 1
ATOM 7467 N N . ASN B 1 525 ? 2.200 21.442 -18.395 1.00 11.52 525 ASN B N 1
ATOM 7468 C CA . ASN B 1 525 ? 0.870 21.809 -18.796 1.00 12.86 525 ASN B CA 1
ATOM 7469 C C . ASN B 1 525 ? 0.057 20.628 -19.383 1.00 15.10 525 ASN B C 1
ATOM 7470 O O . ASN B 1 525 ? -1.079 20.417 -19.073 1.00 13.36 525 ASN B O 1
ATOM 7475 N N . LEU B 1 526 ? 0.710 19.894 -20.251 1.00 14.74 526 LEU B N 1
ATOM 7476 C CA . LEU B 1 526 ? 0.135 18.715 -20.865 1.00 16.44 526 LEU B CA 1
ATOM 7477 C C . LEU B 1 526 ? -0.355 17.722 -19.808 1.00 19.33 526 LEU B C 1
ATOM 7478 O O . LEU B 1 526 ? -1.456 17.226 -19.883 1.00 23.24 526 LEU B O 1
ATOM 7483 N N . LEU B 1 527 ? 0.463 17.466 -18.823 1.00 16.57 527 LEU B N 1
ATOM 7484 C CA . LEU B 1 527 ? 0.065 16.554 -17.773 1.00 20.34 527 LEU B CA 1
ATOM 7485 C C . LEU B 1 527 ? -1.066 17.100 -16.929 1.00 23.45 527 LEU B C 1
ATOM 7486 O O . LEU B 1 527 ? -1.983 16.411 -16.632 1.00 20.43 527 LEU B O 1
ATOM 7491 N N . LEU B 1 528 ? -0.969 18.359 -16.568 1.00 19.21 528 LEU B N 1
ATOM 7492 C CA . LEU B 1 528 ? -2.021 18.994 -15.845 1.00 19.75 528 LEU B CA 1
ATOM 7493 C C . LEU B 1 528 ? -3.315 18.972 -16.641 1.00 20.82 528 LEU B C 1
ATOM 7494 O O . LEU B 1 528 ? -4.363 18.874 -16.093 1.00 25.25 528 LEU B O 1
ATOM 7499 N N . SER B 1 529 ? -3.232 19.095 -17.935 1.00 19.31 529 SER B N 1
ATOM 7500 C CA . SER B 1 529 ? -4.415 19.187 -18.723 1.00 22.94 529 SER B CA 1
ATOM 7501 C C . SER B 1 529 ? -5.236 17.899 -18.608 1.00 30.79 529 SER B C 1
ATOM 7502 O O . SER B 1 529 ? -6.407 17.910 -18.894 1.00 33.34 529 SER B O 1
ATOM 7505 N N . GLN B 1 530 ? -4.549 16.842 -18.232 1.00 23.42 530 GLN B N 1
ATOM 7506 C CA . GLN B 1 530 ? -5.011 15.483 -18.165 1.00 30.35 530 GLN B CA 1
ATOM 7507 C C . GLN B 1 530 ? -5.396 15.111 -16.755 1.00 30.88 530 GLN B C 1
ATOM 7508 O O . GLN B 1 530 ? -5.740 14.009 -16.515 1.00 34.28 530 GLN B O 1
ATOM 7514 N N . GLY B 1 531 ? -5.296 16.042 -15.828 1.00 35.29 531 GLY B N 1
ATOM 7515 C CA . GLY B 1 531 ? -5.682 15.825 -14.446 1.00 31.14 531 GLY B CA 1
ATOM 7516 C C . GLY B 1 531 ? -4.630 15.287 -13.544 1.00 30.11 531 GLY B C 1
ATOM 7517 O O . GLY B 1 531 ? -4.918 14.914 -12.445 1.00 35.06 531 GLY B O 1
ATOM 7518 N N . VAL B 1 532 ? -3.399 15.241 -13.978 1.00 27.13 532 VAL B N 1
ATOM 7519 C CA . VAL B 1 532 ? -2.333 14.831 -13.087 1.00 27.08 532 VAL B CA 1
ATOM 7520 C C . VAL B 1 532 ? -2.067 15.910 -12.002 1.00 35.76 532 VAL B C 1
ATOM 7521 O O . VAL B 1 532 ? -2.195 17.079 -12.258 1.00 35.14 532 VAL B O 1
ATOM 7525 N N . SER B 1 533 ? -1.724 15.481 -10.801 1.00 37.87 533 SER B N 1
ATOM 7526 C CA . SER B 1 533 ? -1.463 16.368 -9.694 1.00 37.07 533 SER B CA 1
ATOM 7527 C C . SER B 1 533 ? 0.006 16.510 -9.584 1.00 32.61 533 SER B C 1
ATOM 7528 O O . SER B 1 533 ? 0.633 15.787 -8.907 1.00 33.91 533 SER B O 1
ATOM 7531 N N . ILE B 1 534 ? 0.575 17.448 -10.309 1.00 31.27 534 ILE B N 1
ATOM 7532 C CA . ILE B 1 534 ? 1.993 17.628 -10.220 1.00 28.80 534 ILE B CA 1
ATOM 7533 C C . ILE B 1 534 ? 2.223 18.517 -9.028 1.00 26.01 534 ILE B C 1
ATOM 7534 O O . ILE B 1 534 ? 1.620 19.482 -8.886 1.00 28.53 534 ILE B O 1
ATOM 7539 N N . PRO B 1 535 ? 3.122 18.144 -8.191 1.00 26.84 535 PRO B N 1
ATOM 7540 C CA . PRO B 1 535 ? 3.492 18.949 -7.053 1.00 28.55 535 PRO B CA 1
ATOM 7541 C C . PRO B 1 535 ? 3.984 20.353 -7.453 1.00 29.29 535 PRO B C 1
ATOM 7542 O O . PRO B 1 535 ? 4.759 20.484 -8.360 1.00 24.07 535 PRO B O 1
ATOM 7546 N N . VAL B 1 536 ? 3.558 21.362 -6.721 1.00 23.80 536 VAL B N 1
ATOM 7547 C CA . VAL B 1 536 ? 3.900 22.706 -7.070 1.00 24.51 536 VAL B CA 1
ATOM 7548 C C . VAL B 1 536 ? 5.372 22.902 -7.289 1.00 23.87 536 VAL B C 1
ATOM 7549 O O . VAL B 1 536 ? 5.756 23.560 -8.199 1.00 18.33 536 VAL B O 1
ATOM 7553 N N . SER B 1 537 ? 6.184 22.324 -6.433 1.00 20.31 537 SER B N 1
ATOM 7554 C CA . SER B 1 537 ? 7.614 22.475 -6.527 1.00 21.72 537 SER B CA 1
ATOM 7555 C C . SER B 1 537 ? 8.243 21.923 -7.817 1.00 21.82 537 SER B C 1
ATOM 7556 O O . SER B 1 537 ? 9.361 22.208 -8.125 1.00 23.58 537 SER B O 1
ATOM 7559 N N . LEU B 1 538 ? 7.500 21.133 -8.550 1.00 20.01 538 LEU B N 1
ATOM 7560 C CA . LEU B 1 538 ? 7.971 20.655 -9.832 1.00 18.16 538 LEU B CA 1
ATOM 7561 C C . LEU B 1 538 ? 7.329 21.349 -11.048 1.00 16.43 538 LEU B C 1
ATOM 7562 O O . LEU B 1 538 ? 7.590 21.008 -12.169 1.00 14.47 538 LEU B O 1
ATOM 7567 N N . GLN B 1 539 ? 6.449 22.286 -10.802 1.00 15.49 539 GLN B N 1
ATOM 7568 C CA . GLN B 1 539 ? 5.693 22.865 -11.895 1.00 14.74 539 GLN B CA 1
ATOM 7569 C C . GLN B 1 539 ? 6.437 23.851 -12.812 1.00 15.43 539 GLN B C 1
ATOM 7570 O O . GLN B 1 539 ? 5.964 24.128 -13.852 1.00 14.22 539 GLN B O 1
ATOM 7576 N N . ARG B 1 540 ? 7.586 24.304 -12.369 1.00 15.33 540 ARG B N 1
ATOM 7577 C CA . ARG B 1 540 ? 8.338 25.331 -13.050 1.00 14.98 540 ARG B CA 1
ATOM 7578 C C . ARG B 1 540 ? 9.796 25.015 -13.175 1.00 16.04 540 ARG B C 1
ATOM 7579 O O . ARG B 1 540 ? 10.337 24.372 -12.357 1.00 12.24 540 ARG B O 1
ATOM 7587 N N . TRP B 1 541 ? 10.393 25.490 -14.246 1.00 11.78 541 TRP B N 1
ATOM 7588 C CA . TRP B 1 541 ? 11.784 25.363 -14.457 1.00 11.59 541 TRP B CA 1
ATOM 7589 C C . TRP B 1 541 ? 12.532 26.450 -13.733 1.00 13.69 541 TRP B C 1
ATOM 7590 O O . TRP B 1 541 ? 12.366 27.577 -14.059 1.00 14.79 541 TRP B O 1
ATOM 7601 N N . LYS B 1 542 ? 13.373 26.086 -12.773 1.00 14.10 542 LYS B N 1
ATOM 7602 C CA . LYS B 1 542 ? 14.237 27.002 -12.038 1.00 18.47 542 LYS B CA 1
ATOM 7603 C C . LYS B 1 542 ? 15.718 26.757 -12.306 1.00 17.11 542 LYS B C 1
ATOM 7604 O O . LYS B 1 542 ? 16.094 25.694 -12.563 1.00 16.14 542 LYS B O 1
ATOM 7610 N N . PRO B 1 543 ? 16.532 27.784 -12.203 1.00 17.27 543 PRO B N 1
ATOM 7611 C CA . PRO B 1 543 ? 17.966 27.628 -12.430 1.00 21.58 543 PRO B CA 1
ATOM 7612 C C . PRO B 1 543 ? 18.631 27.032 -11.214 1.00 27.79 543 PRO B C 1
ATOM 7613 O O . PRO B 1 543 ? 18.762 27.686 -10.230 1.00 32.52 543 PRO B O 1
ATOM 7617 N N . LEU B 1 544 ? 19.010 25.781 -11.299 1.00 30.57 544 LEU B N 1
ATOM 7618 C CA . LEU B 1 544 ? 19.599 25.087 -10.171 1.00 33.42 544 LEU B CA 1
ATOM 7619 C C . LEU B 1 544 ? 20.988 24.824 -10.599 1.00 35.68 544 LEU B C 1
ATOM 7620 O O . LEU B 1 544 ? 21.901 24.877 -9.840 1.00 33.81 544 LEU B O 1
ATOM 7625 N N . GLN B 1 545 ? 21.128 24.609 -11.889 1.00 42.80 545 GLN B N 1
ATOM 7626 C CA . GLN B 1 545 ? 22.433 24.380 -12.463 1.00 46.71 545 GLN B CA 1
ATOM 7627 C C . GLN B 1 545 ? 22.448 24.663 -13.967 1.00 40.72 545 GLN B C 1
ATOM 7628 O O . GLN B 1 545 ? 23.498 24.803 -14.560 1.00 40.09 545 GLN B O 1
#

Radius of gyration: 29.92 Å; Cα contacts (8 Å, |Δi|>4): 2135; chains: 2; bounding box: 70×89×85 Å

Secondary structure (DSSP, 8-state):
----EE-TTS-B--HHHHHHHHT-TTS-EEEEEETTTEEEEES------EEP-EEE----GGGSS-HHHHHHHT-SSSEEEPP-TTTTS-HHHHHHHHHTT-EEEE--TT--HHHHHHHHHHHHHH-TT---EEEEE--TT-HHHHHHHHHHHHHTT--EEEEES-SS--HHHHHHHHHTEEE-TTS-EEE-SEEEEEESSHHHHHHHHSPPPHHHHHHHHHTTSS-HHHHHHHTTS-S-SEEEEE-S-SEE-----HHHHHHHHHHHHHHHHHHH--SS--EEEEESS--SHHHHHHHHHTT-SSEEE-TTGGGSTTSSS-HHHHHHHTT--TTSEEEEE-STTGGGT-EEEEE-SS--HHHHHHHHHHHHHH-SSGGGS-HHHHHHHIIIIISS-HHHHHHHHHHHHHHH-HHHHHHSSS-HHHHHHHHHHHHHHHHHHHHHHT-TT-GGG---B--HHHHHHHHHHTTSGGGSGGG--HHHHHHHHHHHHHHHHHHHHHHHTT----GGGSS---/---B------HHHHHHHHH-TTS-EEEEEETTEEEEEES--B---B--EEE----GGGSS-HHHHHHHT-SSSEEE---TTTTS-HHHHHHHHHTT-EEEE--TT--HHHHHHHHHHHHHH-TT---EEEEE--TT-HHHHHHHHHHHHHTT--EEEEES-SS--HHHHHHHHHTEEE-TTS-EEE-SEEEEEESSHHHHHHHHSPPPHHHHHHHHHTTSS-HHHHHHTTSS-S-SEEEEE-S-SEE-----HHHHHHHHHHHHHHHHHHH--SS--EEEEESS--SHHHHHHHHHTT-S-EEE-HHHHTSTTSSS-HHHHHHHTT--GGGEEEEE-STTGGGT-EEEEE-SS--HHHHHHHHHHHHHH-SSGGGS-HHHHHHHIIIIISS-HHHHHHHHHH---HHHHHHHHHHHHHHHHHHHHHHT-TT-GGG---B--HHHHHHHHHHTTSGGGSGGG--HHHHHHHHHHHHHHHHHHHHHHHTT----GGGSS-----